Protein AF-0000000080763706 (afdb_homodimer)

Structure (mmCIF, N/CA/C/O backbone):
data_AF-0000000080763706-model_v1
#
loop_
_entity.id
_entity.type
_entity.pdbx_description
1 polymer 'Trimethylamine monooxygenase'
#
loop_
_atom_site.group_PDB
_atom_site.id
_atom_site.type_symbol
_atom_site.label_atom_id
_atom_site.label_alt_id
_atom_site.label_comp_id
_atom_site.label_asym_id
_atom_site.label_entity_id
_atom_site.label_seq_id
_atom_site.pdbx_PDB_ins_code
_atom_site.Cartn_x
_atom_site.Cartn_y
_atom_site.Cartn_z
_atom_site.occupancy
_atom_site.B_iso_or_equiv
_atom_site.auth_seq_id
_atom_site.auth_comp_id
_atom_site.auth_asym_id
_atom_site.auth_atom_id
_atom_site.pdbx_PDB_model_num
ATOM 1 N N . MET A 1 1 ? -10.102 -48.844 -36.406 1 35.88 1 MET A N 1
ATOM 2 C CA . MET A 1 1 ? -9.742 -49.844 -35.406 1 35.88 1 MET A CA 1
ATOM 3 C C . MET A 1 1 ? -9.453 -49.188 -34.062 1 35.88 1 MET A C 1
ATOM 5 O O . MET A 1 1 ? -8.461 -48.469 -33.906 1 35.88 1 MET A O 1
ATOM 9 N N . THR A 1 2 ? -10.422 -48.531 -33.375 1 50.06 2 THR A N 1
ATOM 10 C CA . THR A 1 2 ? -10.555 -47.656 -32.25 1 50.06 2 THR A CA 1
ATOM 11 C C . THR A 1 2 ? -9.875 -48.219 -31.016 1 50.06 2 THR A C 1
ATOM 13 O O . THR A 1 2 ? -10.445 -49.062 -30.328 1 50.06 2 THR A O 1
ATOM 16 N N . GLY A 1 3 ? -8.578 -48.562 -31.141 1 64.12 3 GLY A N 1
ATOM 17 C CA . GLY A 1 3 ? -7.855 -49.281 -30.109 1 64.12 3 GLY A CA 1
ATOM 18 C C . GLY A 1 3 ? -7.938 -48.625 -28.75 1 64.12 3 GLY A C 1
ATOM 19 O O . GLY A 1 3 ? -8.398 -47.5 -28.609 1 64.12 3 GLY A O 1
ATOM 20 N N . LYS A 1 4 ? -7.695 -49.5 -27.703 1 88.75 4 LYS A N 1
ATOM 21 C CA . LYS A 1 4 ? -7.715 -49.062 -26.312 1 88.75 4 LYS A CA 1
ATOM 22 C C . LYS A 1 4 ? -6.691 -47.938 -26.062 1 88.75 4 LYS A C 1
ATOM 24 O O . LYS A 1 4 ? -5.547 -48.062 -26.5 1 88.75 4 LYS A O 1
ATOM 29 N N . LEU A 1 5 ? -7.117 -46.781 -25.578 1 95.06 5 LEU A N 1
ATOM 30 C CA . LEU A 1 5 ? -6.242 -45.656 -25.281 1 95.06 5 LEU A CA 1
ATOM 31 C C . LEU A 1 5 ? -5.371 -45.969 -24.062 1 95.06 5 LEU A C 1
ATOM 33 O O . LEU A 1 5 ? -5.734 -46.812 -23.219 1 95.06 5 LEU A O 1
ATOM 37 N N . PRO A 1 6 ? -4.191 -45.406 -24.047 1 96.62 6 PRO A N 1
ATOM 38 C CA . PRO A 1 6 ? -3.283 -45.656 -22.938 1 96.62 6 PRO A CA 1
ATOM 39 C C . PRO A 1 6 ? -3.814 -45.094 -21.609 1 96.62 6 PRO A C 1
ATOM 41 O O . PRO A 1 6 ? -4.496 -44.062 -21.594 1 96.62 6 PRO A O 1
ATOM 44 N N . LYS A 1 7 ? -3.477 -45.75 -20.531 1 97.81 7 LYS A N 1
ATOM 45 C CA . LYS A 1 7 ? -3.867 -45.281 -19.203 1 97.81 7 LYS A CA 1
ATOM 46 C C . LYS A 1 7 ? -2.793 -44.406 -18.594 1 97.81 7 LYS A C 1
ATOM 48 O O . LYS A 1 7 ? -1.615 -44.75 -18.578 1 97.81 7 LYS A O 1
ATOM 53 N N . ALA A 1 8 ? -3.232 -43.312 -18.078 1 98.56 8 ALA A N 1
ATOM 54 C CA . ALA A 1 8 ? -2.283 -42.312 -17.594 1 98.56 8 ALA A CA 1
ATOM 55 C C . ALA A 1 8 ? -2.312 -42.25 -16.062 1 98.56 8 ALA A C 1
ATOM 57 O O . ALA A 1 8 ? -3.357 -42.438 -15.445 1 98.56 8 ALA A O 1
ATOM 58 N N . CYS A 1 9 ? -1.136 -41.969 -15.477 1 98.81 9 CYS A N 1
ATOM 59 C CA . CYS A 1 9 ? -0.999 -41.531 -14.094 1 98.81 9 CYS A CA 1
ATOM 60 C C . CYS A 1 9 ? -0.717 -40.031 -14.023 1 98.81 9 CYS A C 1
ATOM 62 O O . CYS A 1 9 ? 0.181 -39.531 -14.703 1 98.81 9 CYS A O 1
ATOM 64 N N . VAL A 1 10 ? -1.496 -39.312 -13.266 1 98.94 10 VAL A N 1
ATOM 65 C CA . VAL A 1 10 ? -1.291 -37.875 -13.062 1 98.94 10 VAL A CA 1
ATOM 66 C C . VAL A 1 10 ? -0.882 -37.625 -11.617 1 98.94 10 VAL A C 1
ATOM 68 O O . VAL A 1 10 ? -1.634 -37.938 -10.688 1 98.94 10 VAL A O 1
ATOM 71 N N . ILE A 1 11 ? 0.3 -37.031 -11.445 1 98.88 11 ILE A N 1
ATOM 72 C CA . ILE A 1 11 ? 0.831 -36.781 -10.109 1 98.88 11 ILE A CA 1
ATOM 73 C C . ILE A 1 11 ? 0.513 -35.344 -9.695 1 98.88 11 ILE A C 1
ATOM 75 O O . ILE A 1 11 ? 1.189 -34.406 -10.117 1 98.88 11 ILE A O 1
ATOM 79 N N . GLY A 1 12 ? -0.502 -35.219 -8.789 1 98.62 12 GLY A N 1
ATOM 80 C CA . GLY A 1 12 ? -0.864 -33.875 -8.297 1 98.62 12 GLY A CA 1
ATOM 81 C C . GLY A 1 12 ? -2.158 -33.375 -8.891 1 98.62 12 GLY A C 1
ATOM 82 O O . GLY A 1 12 ? -2.42 -33.531 -10.078 1 98.62 12 GLY A O 1
ATOM 83 N N . ALA A 1 13 ? -2.932 -32.688 -8.031 1 98.62 13 ALA A N 1
ATOM 84 C CA . ALA A 1 13 ? -4.211 -32.125 -8.461 1 98.62 13 ALA A CA 1
ATOM 85 C C . ALA A 1 13 ? -4.266 -30.641 -8.195 1 98.62 13 ALA A C 1
ATOM 87 O O . ALA A 1 13 ? -5.32 -30.109 -7.848 1 98.62 13 ALA A O 1
ATOM 88 N N . GLY A 1 14 ? -3.088 -29.938 -8.289 1 97.94 14 GLY A N 1
ATOM 89 C CA . GLY A 1 14 ? -3.125 -28.5 -8.438 1 97.94 14 GLY A CA 1
ATOM 90 C C . GLY A 1 14 ? -3.719 -28.047 -9.758 1 97.94 14 GLY A C 1
ATOM 91 O O . GLY A 1 14 ? -4.324 -28.844 -10.477 1 97.94 14 GLY A O 1
ATOM 92 N N . CYS A 1 15 ? -3.533 -26.781 -10.094 1 97.25 15 CYS A N 1
ATOM 93 C CA . CYS A 1 15 ? -4.16 -26.281 -11.312 1 97.25 15 CYS A CA 1
ATOM 94 C C . CYS A 1 15 ? -3.607 -27 -12.539 1 97.25 15 CYS A C 1
ATOM 96 O O . CYS A 1 15 ? -4.336 -27.234 -13.508 1 97.25 15 CYS A O 1
ATOM 98 N N . SER A 1 16 ? -2.312 -27.391 -12.492 1 98.19 16 SER A N 1
ATOM 99 C CA . SER A 1 16 ? -1.736 -28.125 -13.609 1 98.19 16 SER A CA 1
ATOM 100 C C . SER A 1 16 ? -2.346 -29.516 -13.727 1 98.19 16 SER A C 1
ATOM 102 O O . SER A 1 16 ? -2.604 -30 -14.836 1 98.19 16 SER A O 1
ATOM 104 N N . GLY A 1 17 ? -2.643 -30.141 -12.633 1 98.62 17 GLY A N 1
ATOM 105 C CA . GLY A 1 17 ? -3.18 -31.484 -12.617 1 98.62 17 GLY A CA 1
ATOM 106 C C . GLY A 1 17 ? -4.633 -31.562 -13.047 1 98.62 17 GLY A C 1
ATOM 107 O O . GLY A 1 17 ? -4.98 -32.312 -13.969 1 98.62 17 GLY A O 1
ATOM 108 N N . PHE A 1 18 ? -5.473 -30.719 -12.391 1 98.62 18 PHE A N 1
ATOM 109 C CA . PHE A 1 18 ? -6.895 -30.906 -12.656 1 98.62 18 PHE A CA 1
ATOM 110 C C . PHE A 1 18 ? -7.254 -30.406 -14.055 1 98.62 18 PHE A C 1
ATOM 112 O O . PHE A 1 18 ? -8.211 -30.891 -14.664 1 98.62 18 PHE A O 1
ATOM 119 N N . THR A 1 19 ? -6.496 -29.469 -14.656 1 98.5 19 THR A N 1
ATOM 120 C CA . THR A 1 19 ? -6.758 -29.094 -16.047 1 98.5 19 THR A CA 1
ATOM 121 C C . THR A 1 19 ? -6.301 -30.188 -17 1 98.5 19 THR A C 1
ATOM 123 O O . THR A 1 19 ? -6.898 -30.375 -18.062 1 98.5 19 THR A O 1
ATOM 126 N N . THR A 1 20 ? -5.227 -30.891 -16.625 1 98.75 20 THR A N 1
ATOM 127 C CA . THR A 1 20 ? -4.762 -32.031 -17.422 1 98.75 20 THR A CA 1
ATOM 128 C C . THR A 1 20 ? -5.809 -33.125 -17.422 1 98.75 20 THR A C 1
ATOM 130 O O . THR A 1 20 ? -6.188 -33.625 -18.5 1 98.75 20 THR A O 1
ATOM 133 N N . ILE A 1 21 ? -6.344 -33.531 -16.25 1 98.75 21 ILE A N 1
ATOM 134 C CA . ILE A 1 21 ? -7.285 -34.656 -16.219 1 98.75 21 ILE A CA 1
ATOM 135 C C . ILE A 1 21 ? -8.602 -34.25 -16.875 1 98.75 21 ILE A C 1
ATOM 137 O O . ILE A 1 21 ? -9.289 -35.062 -17.469 1 98.75 21 ILE A O 1
ATOM 141 N N . LYS A 1 22 ? -8.953 -32.938 -16.766 1 98.81 22 LYS A N 1
ATOM 142 C CA . LYS A 1 22 ? -10.133 -32.469 -17.516 1 98.81 22 LYS A CA 1
ATOM 143 C C . LYS A 1 22 ? -9.984 -32.75 -19 1 98.81 22 LYS A C 1
ATOM 145 O O . LYS A 1 22 ? -10.914 -33.25 -19.641 1 98.81 22 LYS A O 1
ATOM 150 N N . ARG A 1 23 ? -8.859 -32.438 -19.562 1 98.69 23 ARG A N 1
ATOM 151 C CA . ARG A 1 23 ? -8.625 -32.656 -20.984 1 98.69 23 ARG A CA 1
ATOM 152 C C . ARG A 1 23 ? -8.602 -34.156 -21.312 1 98.69 23 ARG A C 1
ATOM 154 O O . ARG A 1 23 ? -9.125 -34.594 -22.344 1 98.69 23 ARG A O 1
ATOM 161 N N . LEU A 1 24 ? -7.926 -34.969 -20.484 1 98.69 24 LEU A N 1
ATOM 162 C CA . LEU A 1 24 ? -7.914 -36.406 -20.688 1 98.69 24 LEU A CA 1
ATOM 163 C C . LEU A 1 24 ? -9.336 -36.969 -20.703 1 98.69 24 LEU A C 1
ATOM 165 O O . LEU A 1 24 ? -9.672 -37.781 -21.547 1 98.69 24 LEU A O 1
ATOM 169 N N . LYS A 1 25 ? -10.094 -36.5 -19.766 1 98.5 25 LYS A N 1
ATOM 170 C CA . LYS A 1 25 ? -11.492 -36.906 -19.703 1 98.5 25 LYS A CA 1
ATOM 171 C C . LYS A 1 25 ? -12.219 -36.531 -21 1 98.5 25 LYS A C 1
ATOM 173 O O . LYS A 1 25 ? -12.977 -37.344 -21.547 1 98.5 25 LYS A O 1
ATOM 178 N N . ASP A 1 26 ? -12.016 -35.344 -21.453 1 98 26 ASP A N 1
ATOM 179 C CA . ASP A 1 26 ? -12.664 -34.875 -22.688 1 98 26 ASP A CA 1
ATOM 180 C C . ASP A 1 26 ? -12.328 -35.812 -23.859 1 98 26 ASP A C 1
ATOM 182 O O . ASP A 1 26 ? -13.148 -35.969 -24.766 1 98 26 ASP A O 1
ATOM 186 N N . TYR A 1 27 ? -11.133 -36.406 -23.859 1 97.69 27 TYR A N 1
ATOM 187 C CA . TYR A 1 27 ? -10.664 -37.219 -24.969 1 97.69 27 TYR A CA 1
ATOM 188 C C . TYR A 1 27 ? -10.961 -38.688 -24.703 1 97.69 27 TYR A C 1
ATOM 190 O O . TYR A 1 27 ? -10.625 -39.562 -25.516 1 97.69 27 TYR A O 1
ATOM 198 N N . GLY A 1 28 ? -11.531 -39 -23.516 1 97.25 28 GLY A N 1
ATOM 199 C CA . GLY A 1 28 ? -11.852 -40.375 -23.156 1 97.25 28 GLY A CA 1
ATOM 200 C C . GLY A 1 28 ? -10.625 -41.188 -22.797 1 97.25 28 GLY A C 1
ATOM 201 O O . GLY A 1 28 ? -10.648 -42.406 -22.891 1 97.25 28 GLY A O 1
ATOM 202 N N . ILE A 1 29 ? -9.523 -40.594 -22.453 1 97.81 29 ILE A N 1
ATOM 203 C CA . ILE A 1 29 ? -8.297 -41.281 -22.062 1 97.81 29 ILE A CA 1
ATOM 204 C C . ILE A 1 29 ? -8.367 -41.656 -20.594 1 97.81 29 ILE A C 1
ATOM 206 O O . ILE A 1 29 ? -8.539 -40.812 -19.719 1 97.81 29 ILE A O 1
ATOM 210 N N . PRO A 1 30 ? -8.266 -42.969 -20.312 1 97.62 30 PRO A N 1
ATOM 211 C CA . PRO A 1 30 ? -8.328 -43.375 -18.906 1 97.62 30 PRO A CA 1
ATOM 212 C C . PRO A 1 30 ? -7.156 -42.844 -18.094 1 97.62 30 PRO A C 1
ATOM 214 O O . PRO A 1 30 ? -6.031 -42.75 -18.594 1 97.62 30 PRO A O 1
ATOM 217 N N . TYR A 1 31 ? -7.434 -42.531 -16.766 1 98.38 31 TYR A N 1
ATOM 218 C CA . TYR A 1 31 ? -6.379 -42 -15.906 1 98.38 31 TYR A CA 1
ATOM 219 C C . TYR A 1 31 ? -6.676 -42.25 -14.438 1 98.38 31 TYR A C 1
ATOM 221 O O . TYR A 1 31 ? -7.82 -42.531 -14.07 1 98.38 31 TYR A O 1
ATOM 229 N N . ASP A 1 32 ? -5.621 -42.281 -13.672 1 98.62 32 ASP A N 1
ATOM 230 C CA . ASP A 1 32 ? -5.66 -42.062 -12.227 1 98.62 32 ASP A CA 1
ATOM 231 C C . ASP A 1 32 ? -4.926 -40.812 -11.812 1 98.62 32 ASP A C 1
ATOM 233 O O . ASP A 1 32 ? -3.852 -40.5 -12.336 1 98.62 32 ASP A O 1
ATOM 237 N N . CYS A 1 33 ? -5.539 -40.062 -10.992 1 98.88 33 CYS A N 1
ATOM 238 C CA . CYS A 1 33 ? -4.926 -38.844 -10.461 1 98.88 33 CYS A CA 1
ATOM 239 C C . CYS A 1 33 ? -4.73 -38.969 -8.953 1 98.88 33 CYS A C 1
ATOM 241 O O . CYS A 1 33 ? -5.68 -39.25 -8.219 1 98.88 33 CYS A O 1
ATOM 243 N N . PHE A 1 34 ? -3.543 -38.75 -8.523 1 98.88 34 PHE A N 1
ATOM 244 C CA . PHE A 1 34 ? -3.246 -38.844 -7.098 1 98.88 34 PHE A CA 1
ATOM 245 C C . PHE A 1 34 ? -2.854 -37.5 -6.527 1 98.88 34 PHE A C 1
ATOM 247 O O . PHE A 1 34 ? -2.025 -36.781 -7.109 1 98.88 34 PHE A O 1
ATOM 254 N N . GLU A 1 35 ? -3.445 -37.062 -5.453 1 98.81 35 GLU A N 1
ATOM 255 C CA . GLU A 1 35 ? -3.172 -35.844 -4.734 1 98.81 35 GLU A CA 1
ATOM 256 C C . GLU A 1 35 ? -2.758 -36.125 -3.293 1 98.81 35 GLU A C 1
ATOM 258 O O . GLU A 1 35 ? -3.484 -36.781 -2.551 1 98.81 35 GLU A O 1
ATOM 263 N N . MET A 1 36 ? -1.595 -35.594 -3.018 1 98.06 36 MET A N 1
ATOM 264 C CA . MET A 1 36 ? -1.028 -35.781 -1.688 1 98.06 36 MET A CA 1
ATOM 265 C C . MET A 1 36 ? -1.916 -35.188 -0.615 1 98.06 36 MET A C 1
ATOM 267 O O . MET A 1 36 ? -2.031 -35.719 0.488 1 98.06 36 MET A O 1
ATOM 271 N N . SER A 1 37 ? -2.537 -34.062 -0.863 1 98.44 37 SER A N 1
ATOM 272 C CA . SER A 1 37 ? -3.348 -33.344 0.114 1 98.44 37 SER A CA 1
ATOM 273 C C . SER A 1 37 ? -4.789 -33.844 0.107 1 98.44 37 SER A C 1
ATOM 275 O O . SER A 1 37 ? -5.129 -34.781 -0.624 1 98.44 37 SER A O 1
ATOM 277 N N . ASP A 1 38 ? -5.656 -33.281 0.97 1 98.69 38 ASP A N 1
ATOM 278 C CA . ASP A 1 38 ? -7.047 -33.688 1.136 1 98.69 38 ASP A CA 1
ATOM 279 C C . ASP A 1 38 ? -7.965 -32.875 0.217 1 98.69 38 ASP A C 1
ATOM 281 O O . ASP A 1 38 ? -9.18 -33.094 0.199 1 98.69 38 ASP A O 1
ATOM 285 N N . GLU A 1 39 ? -7.43 -32 -0.511 1 98.5 39 GLU A N 1
ATOM 286 C CA . GLU A 1 39 ? -8.18 -31.141 -1.413 1 98.5 39 GLU A CA 1
ATOM 287 C C . GLU A 1 39 ? -7.312 -30.688 -2.586 1 98.5 39 GLU A C 1
ATOM 289 O O . GLU A 1 39 ? -6.086 -30.797 -2.537 1 98.5 39 GLU A O 1
ATOM 294 N N . VAL A 1 40 ? -7.926 -30.219 -3.674 1 98.44 40 VAL A N 1
ATOM 295 C CA . VAL A 1 40 ? -7.199 -29.641 -4.801 1 98.44 40 VAL A CA 1
ATOM 296 C C . VAL A 1 40 ? -6.59 -28.297 -4.395 1 98.44 40 VAL A C 1
ATOM 298 O O . VAL A 1 40 ? -6.777 -27.844 -3.264 1 98.44 40 VAL A O 1
ATOM 301 N N . GLY A 1 41 ? -5.859 -27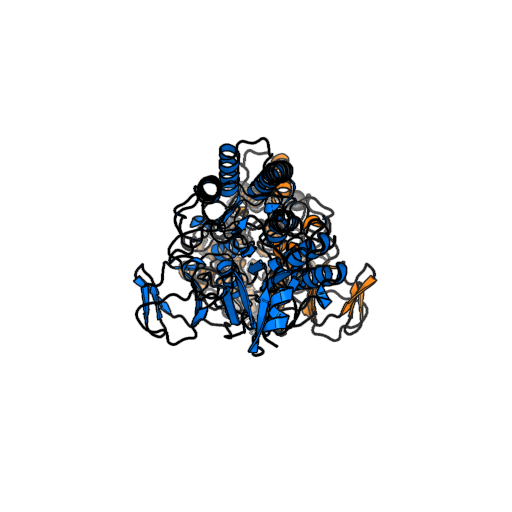.672 -5.301 1 95.25 41 GLY A N 1
ATOM 302 C CA . GLY A 1 41 ? -5.5 -26.281 -5.113 1 95.25 41 GLY A CA 1
ATOM 303 C C . GLY A 1 41 ? -4 -26.047 -5.035 1 95.25 41 GLY A C 1
ATOM 304 O O . GLY A 1 41 ? -3.512 -24.969 -5.371 1 95.25 41 GLY A O 1
ATOM 305 N N . GLY A 1 42 ? -3.244 -27.125 -4.496 1 96.19 42 GLY A N 1
ATOM 306 C CA . GLY A 1 42 ? -1.794 -27.031 -4.477 1 96.19 42 GLY A CA 1
ATOM 307 C C . GLY A 1 42 ? -1.291 -25.844 -3.68 1 96.19 42 GLY A C 1
ATOM 308 O O . GLY A 1 42 ? -1.658 -25.672 -2.516 1 96.19 42 GLY A O 1
ATOM 309 N N . ASN A 1 43 ? -0.594 -24.922 -4.301 1 95.88 43 ASN A N 1
ATOM 310 C CA . ASN A 1 43 ? 0.071 -23.797 -3.676 1 95.88 43 ASN A CA 1
ATOM 311 C C . ASN A 1 43 ? -0.933 -22.734 -3.225 1 95.88 43 ASN A C 1
ATOM 313 O O . ASN A 1 43 ? -0.597 -21.844 -2.438 1 95.88 43 ASN A O 1
ATOM 317 N N . TRP A 1 44 ? -2.158 -22.781 -3.652 1 97.44 44 TRP A N 1
ATOM 318 C CA . TRP A 1 44 ? -3.148 -21.75 -3.359 1 97.44 44 TRP A CA 1
ATOM 319 C C . TRP A 1 44 ? -4.02 -22.156 -2.172 1 97.44 44 TRP A C 1
ATOM 321 O O . TRP A 1 44 ? -4.941 -21.438 -1.798 1 97.44 44 TRP A O 1
ATOM 331 N N . TYR A 1 45 ? -3.705 -23.344 -1.635 1 98.19 45 TYR A N 1
ATOM 332 C CA . TYR A 1 45 ? -4.363 -23.859 -0.436 1 98.19 45 TYR A CA 1
ATOM 333 C C . TYR A 1 45 ? -3.635 -23.391 0.821 1 98.19 45 TYR A C 1
ATOM 335 O O . TYR A 1 45 ? -2.637 -24 1.224 1 98.19 45 TYR A O 1
ATOM 343 N N . TYR A 1 46 ? -4.105 -22.25 1.431 1 97.75 46 TYR A N 1
ATOM 344 C CA . TYR A 1 46 ? -3.541 -21.703 2.658 1 97.75 46 TYR A CA 1
ATOM 345 C C . TYR A 1 46 ? -3.609 -22.719 3.791 1 97.75 46 TYR A C 1
ATOM 347 O O . TYR A 1 46 ? -4.664 -23.312 4.047 1 97.75 46 TYR A O 1
ATOM 355 N N . LYS A 1 47 ? -2.447 -23 4.398 1 97.19 47 LYS A N 1
ATOM 356 C CA . LYS A 1 47 ? -2.283 -23.969 5.473 1 97.19 47 LYS A CA 1
ATOM 357 C C . LYS A 1 47 ? -2.68 -25.375 5.008 1 97.19 47 LYS A C 1
ATOM 359 O O . LYS A 1 47 ? -3.377 -26.094 5.719 1 97.19 47 LYS A O 1
ATOM 364 N N . ASN A 1 48 ? -2.305 -25.641 3.811 1 98 48 ASN A N 1
ATOM 365 C CA . ASN A 1 48 ? -2.457 -26.984 3.254 1 98 48 ASN A CA 1
ATOM 366 C C . ASN A 1 48 ? -1.86 -28.047 4.176 1 98 48 ASN A C 1
ATOM 368 O O . ASN A 1 48 ? -0.693 -27.953 4.559 1 98 48 ASN A O 1
ATOM 372 N N . PRO A 1 49 ? -2.652 -29.031 4.527 1 97.56 49 PRO A N 1
ATOM 373 C CA . PRO A 1 49 ? -2.18 -30.031 5.492 1 97.56 49 PRO A CA 1
ATOM 374 C C . PRO A 1 49 ? -0.979 -30.828 4.98 1 97.56 49 PRO A C 1
ATOM 376 O O . PRO A 1 49 ? -0.264 -31.438 5.773 1 97.56 49 PRO A O 1
ATOM 379 N N . ASN A 1 50 ? -0.704 -30.891 3.707 1 96.5 50 ASN A N 1
ATOM 380 C CA . ASN A 1 50 ? 0.46 -31.609 3.195 1 96.5 50 ASN A CA 1
ATOM 381 C C . ASN A 1 50 ? 1.755 -30.859 3.49 1 96.5 50 ASN A C 1
ATOM 383 O O . ASN A 1 50 ? 2.848 -31.391 3.291 1 96.5 50 ASN A O 1
ATOM 387 N N . GLY A 1 51 ? 1.634 -29.547 3.889 1 96.44 51 GLY A N 1
ATOM 388 C CA . GLY A 1 51 ? 2.77 -28.781 4.367 1 96.44 51 GLY A CA 1
ATOM 389 C C . GLY A 1 51 ? 3.609 -28.188 3.248 1 96.44 51 GLY A C 1
ATOM 390 O O . GLY A 1 51 ? 4.664 -27.594 3.496 1 96.44 51 GLY A O 1
ATOM 391 N N . LEU A 1 52 ? 3.125 -28.234 1.997 1 96.75 52 LEU A N 1
ATOM 392 C CA . LEU A 1 52 ? 4 -27.875 0.886 1 96.75 52 LEU A CA 1
ATOM 393 C C . LEU A 1 52 ? 3.531 -26.594 0.219 1 96.75 52 LEU A C 1
ATOM 395 O O . LEU A 1 52 ? 4.188 -26.094 -0.692 1 96.75 52 LEU A O 1
ATOM 399 N N . SER A 1 53 ? 2.389 -26.031 0.679 1 97.25 53 SER A N 1
ATOM 400 C CA . SER A 1 53 ? 1.908 -24.781 0.131 1 97.25 53 SER A CA 1
ATOM 401 C C . SER A 1 53 ? 2.668 -23.594 0.72 1 97.25 53 SER A C 1
ATOM 403 O O . SER A 1 53 ? 2.938 -23.562 1.922 1 97.25 53 SER A O 1
ATOM 405 N N . ALA A 1 54 ? 3.031 -22.672 -0.131 1 95.56 54 ALA A N 1
ATOM 406 C CA . ALA A 1 54 ? 3.744 -21.469 0.293 1 95.56 54 ALA A CA 1
ATOM 407 C C . ALA A 1 54 ? 2.787 -20.281 0.445 1 95.56 54 ALA A C 1
ATOM 409 O O . ALA A 1 54 ? 3.221 -19.141 0.585 1 95.56 54 ALA A O 1
ATOM 410 N N . CYS A 1 55 ? 1.527 -20.516 0.48 1 97.06 55 CYS A N 1
ATOM 411 C CA . CYS A 1 55 ? 0.49 -19.5 0.543 1 97.06 55 CYS A CA 1
ATOM 412 C C . CYS A 1 55 ? 0.467 -18.828 1.911 1 97.06 55 CYS A C 1
ATOM 414 O O . CYS A 1 55 ? 0.463 -19.5 2.939 1 97.06 55 CYS A O 1
ATOM 416 N N . TYR A 1 56 ? 0.626 -17.531 1.955 1 97.69 56 TYR A N 1
ATOM 417 C CA . TYR A 1 56 ? 0.44 -16.797 3.199 1 97.69 56 TYR A CA 1
ATOM 418 C C . TYR A 1 56 ? -0.899 -16.062 3.207 1 97.69 56 TYR A C 1
ATOM 420 O O . TYR A 1 56 ? -1.532 -15.906 2.16 1 97.69 56 TYR A O 1
ATOM 428 N N . GLU A 1 57 ? -1.357 -15.609 4.262 1 97.69 57 GLU A N 1
ATOM 429 C CA . GLU A 1 57 ? -2.738 -15.203 4.504 1 97.69 57 GLU A CA 1
ATOM 430 C C . GLU A 1 57 ? -3.131 -14.023 3.621 1 97.69 57 GLU A C 1
ATOM 432 O O . GLU A 1 57 ? -4.266 -13.945 3.143 1 97.69 57 GLU A O 1
ATOM 437 N N . SER A 1 58 ? -2.238 -13.148 3.385 1 96.75 58 SER A N 1
ATOM 438 C CA . SER A 1 58 ? -2.551 -11.914 2.674 1 96.75 58 SER A CA 1
ATOM 439 C C . SER A 1 58 ? -2.314 -12.062 1.175 1 96.75 58 SER A C 1
ATOM 441 O O . SER A 1 58 ? -2.467 -11.102 0.418 1 96.75 58 SER A O 1
ATOM 443 N N . LEU A 1 59 ? -2.018 -13.211 0.705 1 97.31 59 LEU A N 1
ATOM 444 C CA . LEU A 1 59 ? -1.57 -13.406 -0.669 1 97.31 59 LEU A CA 1
ATOM 445 C C . LEU A 1 59 ? -2.697 -13.117 -1.656 1 97.31 59 LEU A C 1
ATOM 447 O O . LEU A 1 59 ? -3.799 -13.656 -1.521 1 97.31 59 LEU A O 1
ATOM 451 N N . HIS A 1 60 ? -2.445 -12.203 -2.525 1 96.06 60 HIS A N 1
ATOM 452 C CA . HIS A 1 60 ? -3.213 -11.992 -3.748 1 96.06 60 HIS A CA 1
ATOM 453 C C . HIS A 1 60 ? -2.404 -12.383 -4.98 1 96.06 60 HIS A C 1
ATOM 455 O O . HIS A 1 60 ? -1.201 -12.117 -5.047 1 96.06 60 HIS A O 1
ATOM 461 N N . ILE A 1 61 ? -3.018 -13.023 -5.871 1 94.81 61 ILE A N 1
ATOM 462 C CA . ILE A 1 61 ? -2.336 -13.32 -7.125 1 94.81 61 ILE A CA 1
ATOM 463 C C . ILE A 1 61 ? -1.996 -12.016 -7.852 1 94.81 61 ILE A C 1
ATOM 465 O O . ILE A 1 61 ? -2.752 -11.047 -7.781 1 94.81 61 ILE A O 1
ATOM 469 N N . ASP A 1 62 ? -0.857 -11.992 -8.516 1 92.56 62 ASP A N 1
ATOM 470 C CA . ASP A 1 62 ? -0.39 -10.797 -9.211 1 92.56 62 ASP A CA 1
ATOM 471 C C . ASP A 1 62 ? -0.984 -10.711 -10.617 1 92.56 62 ASP A C 1
ATOM 473 O O . ASP A 1 62 ? -0.919 -9.664 -11.258 1 92.56 62 ASP A O 1
ATOM 477 N N . THR A 1 63 ? -1.56 -11.805 -11.055 1 93.25 63 THR A N 1
ATOM 478 C CA . THR A 1 63 ? -2.256 -11.836 -12.336 1 93.25 63 THR A CA 1
ATOM 479 C C . THR A 1 63 ? -3.717 -11.43 -12.172 1 93.25 63 THR A C 1
ATOM 481 O O . THR A 1 63 ? -4.41 -11.945 -11.289 1 93.25 63 THR A O 1
ATOM 484 N N . SER A 1 64 ? -4.172 -10.492 -12.992 1 94.25 64 SER A N 1
ATOM 485 C CA . SER A 1 64 ? -5.547 -10.016 -12.875 1 94.25 64 SER A CA 1
ATOM 486 C C . SER A 1 64 ? -6.539 -11.117 -13.242 1 94.25 64 SER A C 1
ATOM 488 O O . SER A 1 64 ? -6.188 -12.078 -13.93 1 94.25 64 SER A O 1
ATOM 490 N N . LYS A 1 65 ? -7.781 -10.977 -12.82 1 93.12 65 LYS A N 1
ATOM 491 C CA . LYS A 1 65 ? -8.844 -11.938 -13.086 1 93.12 65 LYS A CA 1
ATOM 492 C C . LYS A 1 65 ? -9.047 -12.141 -14.586 1 93.12 65 LYS A C 1
ATOM 494 O O . LYS A 1 65 ? -9.562 -13.18 -15.008 1 93.12 65 LYS A O 1
ATOM 499 N N . TRP A 1 66 ? -8.602 -11.227 -15.414 1 87.88 66 TRP A N 1
ATOM 500 C CA . TRP A 1 66 ? -8.805 -11.258 -16.859 1 87.88 66 TRP A CA 1
ATOM 501 C C . TRP A 1 66 ? -7.844 -12.242 -17.531 1 87.88 66 TRP A C 1
ATOM 503 O O . TRP A 1 66 ? -8.141 -12.781 -18.594 1 87.88 66 TRP A O 1
ATOM 513 N N . ARG A 1 67 ? -6.727 -12.492 -16.828 1 91.25 67 ARG A N 1
ATOM 514 C CA . ARG A 1 67 ? -5.684 -13.289 -17.469 1 91.25 67 ARG A CA 1
ATOM 515 C C . ARG A 1 67 ? -5.59 -14.672 -16.828 1 91.25 67 ARG A C 1
ATOM 517 O O . ARG A 1 67 ? -5.098 -15.609 -17.453 1 91.25 67 ARG A O 1
ATOM 524 N N . LEU A 1 68 ? -6.121 -14.773 -15.641 1 93.12 68 LEU A N 1
ATOM 525 C CA . LEU A 1 68 ? -5.93 -16.031 -14.93 1 93.12 68 LEU A CA 1
ATOM 526 C C . LEU A 1 68 ? -7.062 -17 -15.234 1 93.12 68 LEU A C 1
ATOM 528 O O . LEU A 1 68 ? -6.969 -18.188 -14.914 1 93.12 68 LEU A O 1
ATOM 532 N N . ALA A 1 69 ? -8.117 -16.656 -15.891 1 94.62 69 ALA A N 1
ATOM 533 C CA . ALA A 1 69 ? -9.328 -17.453 -16.078 1 94.62 69 ALA A CA 1
ATOM 534 C C . ALA A 1 69 ? -9.062 -18.641 -17 1 94.62 69 ALA A C 1
ATOM 536 O O . ALA A 1 69 ? -8.312 -18.516 -17.984 1 94.62 69 ALA A O 1
ATOM 537 N N . PHE A 1 70 ? -9.664 -19.75 -16.688 1 96.88 70 PHE A N 1
ATOM 538 C CA . PHE A 1 70 ? -9.672 -20.891 -17.609 1 96.88 70 PHE A CA 1
ATOM 539 C C . PHE A 1 70 ? -10.57 -20.625 -18.797 1 96.88 70 PHE A C 1
ATOM 541 O O . PHE A 1 70 ? -11.594 -19.953 -18.672 1 96.88 70 PHE A O 1
ATOM 548 N N . GLU A 1 71 ? -10.219 -21.156 -19.953 1 94.94 71 GLU A N 1
ATOM 549 C CA . GLU A 1 71 ? -10.922 -20.875 -21.203 1 94.94 71 GLU A CA 1
ATOM 550 C C . GLU A 1 71 ? -12.391 -21.281 -21.109 1 94.94 71 GLU A C 1
ATOM 552 O O . GLU A 1 71 ? -13.273 -20.562 -21.578 1 94.94 71 GLU A O 1
ATOM 557 N N . ASP A 1 72 ? -12.719 -22.375 -20.484 1 94.31 72 ASP A N 1
ATOM 558 C CA . ASP A 1 72 ? -14.078 -22.922 -20.469 1 94.31 72 ASP A CA 1
ATOM 559 C C . ASP A 1 72 ? -14.75 -22.688 -19.109 1 94.31 72 ASP A C 1
ATOM 561 O O . ASP A 1 72 ? -15.789 -23.281 -18.828 1 94.31 72 ASP A O 1
ATOM 565 N N . PHE A 1 73 ? -14.203 -21.922 -18.297 1 97.25 73 PHE A N 1
ATOM 566 C CA . PHE A 1 73 ? -14.734 -21.656 -16.953 1 97.25 73 PHE A CA 1
ATOM 567 C C . PHE A 1 73 ? -14.367 -20.25 -16.5 1 97.25 73 PHE A C 1
ATOM 569 O O . PHE A 1 73 ? -13.477 -20.078 -15.664 1 97.25 73 PHE A O 1
ATOM 576 N N . PRO A 1 74 ? -15.086 -19.297 -16.938 1 96.12 74 PRO A N 1
ATOM 577 C CA . PRO A 1 74 ? -14.758 -17.891 -16.656 1 96.12 74 PRO A CA 1
ATOM 578 C C . PRO A 1 74 ? -14.844 -17.562 -15.164 1 96.12 74 PRO A C 1
ATOM 580 O O . PRO A 1 74 ? -15.555 -18.234 -14.414 1 96.12 74 PRO A O 1
ATOM 583 N N . VAL A 1 75 ? -14.055 -16.609 -14.727 1 95.56 75 VAL A N 1
ATOM 584 C CA . VAL A 1 75 ? -14.117 -16.141 -13.352 1 95.56 75 VAL A CA 1
ATOM 585 C C . VAL A 1 75 ? -15.414 -15.359 -13.133 1 95.56 75 VAL A C 1
ATOM 587 O O . VAL A 1 75 ? -15.984 -14.805 -14.086 1 95.56 75 VAL A O 1
ATOM 590 N N . PRO A 1 76 ? -15.883 -15.305 -11.891 1 94.06 76 PRO A N 1
ATOM 591 C CA . PRO A 1 76 ? -17.062 -14.484 -11.602 1 94.06 76 PRO A CA 1
ATOM 592 C C . PRO A 1 76 ? -16.859 -13.016 -11.938 1 94.06 76 PRO A C 1
ATOM 594 O O . PRO A 1 76 ? -15.773 -12.469 -11.711 1 94.06 76 PRO A O 1
ATOM 597 N N . LYS A 1 77 ? -17.891 -12.398 -12.383 1 90.5 77 LYS A N 1
ATOM 598 C CA . LYS A 1 77 ? -17.828 -11.016 -12.844 1 90.5 77 LYS A CA 1
ATOM 599 C C . LYS A 1 77 ? -17.547 -10.062 -11.688 1 90.5 77 LYS A C 1
ATOM 601 O O . LYS A 1 77 ? -16.875 -9.039 -11.875 1 90.5 77 LYS A O 1
ATOM 606 N N . ASP A 1 78 ? -17.922 -10.383 -10.547 1 91.69 78 ASP A N 1
ATOM 607 C CA . ASP A 1 78 ? -17.875 -9.453 -9.414 1 91.69 78 ASP A CA 1
ATOM 608 C C . ASP A 1 78 ? -16.562 -9.609 -8.648 1 91.69 78 ASP A C 1
ATOM 610 O O . ASP A 1 78 ? -16.359 -8.953 -7.625 1 91.69 78 ASP A O 1
ATOM 614 N N . TRP A 1 79 ? -15.68 -10.453 -9.172 1 95.31 79 TRP A N 1
ATOM 615 C CA . TRP A 1 79 ? -14.367 -10.586 -8.562 1 95.31 79 TRP A CA 1
ATOM 616 C C . TRP A 1 79 ? -13.594 -9.281 -8.641 1 95.31 79 TRP A C 1
ATOM 618 O O . TRP A 1 79 ? -13.727 -8.531 -9.617 1 95.31 79 TRP A O 1
ATOM 628 N N . PRO A 1 80 ? -12.812 -8.977 -7.582 1 95.94 80 PRO A N 1
ATOM 629 C CA . PRO A 1 80 ? -11.852 -7.883 -7.746 1 95.94 80 PRO A CA 1
ATOM 630 C C . PRO A 1 80 ? -10.805 -8.172 -8.812 1 95.94 80 PRO A C 1
ATOM 632 O O . PRO A 1 80 ? -10.727 -9.297 -9.312 1 95.94 80 PRO A O 1
ATOM 635 N N . ASP A 1 81 ? -10.07 -7.176 -9.219 1 95.06 81 ASP A N 1
ATOM 636 C CA . ASP A 1 81 ? -9.094 -7.305 -10.289 1 95.06 81 ASP A CA 1
ATOM 637 C C . ASP A 1 81 ? -8.016 -8.328 -9.93 1 95.06 81 ASP A C 1
ATOM 639 O O . ASP A 1 81 ? -7.605 -9.125 -10.773 1 95.06 81 ASP A O 1
ATOM 643 N N . PHE A 1 82 ? -7.594 -8.328 -8.68 1 95.94 82 PHE A N 1
ATOM 644 C CA . PHE A 1 82 ? -6.562 -9.242 -8.203 1 95.94 82 PHE A CA 1
ATOM 645 C C . PHE A 1 82 ? -7.074 -10.07 -7.023 1 95.94 82 PHE A C 1
ATOM 647 O O . PHE A 1 82 ? -6.906 -9.672 -5.867 1 95.94 82 PHE A O 1
ATOM 654 N N . PRO A 1 83 ? -7.602 -11.203 -7.297 1 96.31 83 PRO A N 1
ATOM 655 C CA . PRO A 1 83 ? -8.312 -11.969 -6.27 1 96.31 83 PRO A CA 1
ATOM 656 C C . PRO A 1 83 ? -7.379 -12.5 -5.18 1 96.31 83 PRO A C 1
ATOM 658 O O . PRO A 1 83 ? -6.203 -12.766 -5.445 1 96.31 83 PRO A O 1
ATOM 661 N N . HIS A 1 84 ? -7.902 -12.602 -3.982 1 97.19 84 HIS A N 1
ATOM 662 C CA . HIS A 1 84 ? -7.289 -13.234 -2.824 1 97.19 84 HIS A CA 1
ATOM 663 C C . HIS A 1 84 ? -7.098 -14.734 -3.055 1 97.19 84 HIS A C 1
ATOM 665 O O . HIS A 1 84 ? -7.812 -15.336 -3.854 1 97.19 84 HIS A O 1
ATOM 671 N N . HIS A 1 85 ? -6.109 -15.297 -2.387 1 97.62 85 HIS A N 1
ATOM 672 C CA . HIS A 1 85 ? -5.832 -16.719 -2.561 1 97.62 85 HIS A CA 1
ATOM 673 C C . HIS A 1 85 ? -7.062 -17.562 -2.246 1 97.62 85 HIS A C 1
ATOM 675 O O . HIS A 1 85 ? -7.285 -18.609 -2.873 1 97.62 85 HIS A O 1
ATOM 681 N N . ALA A 1 86 ? -7.859 -17.109 -1.278 1 97.25 86 ALA A N 1
ATOM 682 C CA . ALA A 1 86 ? -9.055 -17.875 -0.9 1 97.25 86 ALA A CA 1
ATOM 683 C C . ALA A 1 86 ? -10.062 -17.906 -2.045 1 97.25 86 ALA A C 1
ATOM 685 O O . ALA A 1 86 ? -10.75 -18.922 -2.24 1 97.25 86 ALA A O 1
ATOM 686 N N . GLN A 1 87 ? -10.211 -16.844 -2.77 1 96.88 87 GLN A N 1
ATOM 687 C CA . GLN A 1 87 ? -11.094 -16.812 -3.932 1 96.88 87 GLN A CA 1
ATOM 688 C C . GLN A 1 87 ? -10.586 -17.734 -5.035 1 96.88 87 GLN A C 1
ATOM 690 O O . GLN A 1 87 ? -11.367 -18.453 -5.652 1 96.88 87 GLN A O 1
ATOM 695 N N . LEU A 1 88 ? -9.305 -17.703 -5.25 1 97.12 88 LEU A N 1
ATOM 696 C CA . LEU A 1 88 ? -8.703 -18.562 -6.266 1 97.12 88 LEU A CA 1
ATOM 697 C C . LEU A 1 88 ? -8.875 -20.031 -5.895 1 97.12 88 LEU A C 1
ATOM 699 O O . LEU A 1 88 ? -9.203 -20.859 -6.75 1 97.12 88 LEU A O 1
ATOM 703 N N . PHE A 1 89 ? -8.633 -20.312 -4.578 1 98.31 89 PHE A N 1
ATOM 704 C CA . PHE A 1 89 ? -8.812 -21.672 -4.078 1 98.31 89 PHE A CA 1
ATOM 705 C C . PHE A 1 89 ? -10.242 -22.141 -4.309 1 98.31 89 PHE A C 1
ATOM 707 O O . PHE A 1 89 ? -10.461 -23.25 -4.805 1 98.31 89 PHE A O 1
ATOM 714 N N . GLN A 1 90 ? -11.195 -21.328 -4.078 1 98.12 90 GLN A N 1
ATOM 715 C CA . GLN A 1 90 ? -12.594 -21.672 -4.309 1 98.12 90 GLN A CA 1
ATOM 716 C C . GLN A 1 90 ? -12.875 -21.844 -5.797 1 98.12 90 GLN A C 1
ATOM 718 O O . GLN A 1 90 ? -13.602 -22.766 -6.191 1 98.12 90 GLN A O 1
ATOM 723 N N . TYR A 1 91 ? -12.32 -20.984 -6.559 1 97.69 91 TYR A N 1
ATOM 724 C CA . TYR A 1 91 ? -12.453 -21.062 -8.008 1 97.69 91 TYR A CA 1
ATOM 725 C C . TYR A 1 91 ? -11.969 -22.422 -8.523 1 97.69 91 TYR A C 1
ATOM 727 O O . TYR A 1 91 ? -12.602 -23.016 -9.398 1 97.69 91 TYR A O 1
ATOM 735 N N . PHE A 1 92 ? -10.875 -22.938 -7.984 1 98.38 92 PHE A N 1
ATOM 736 C CA . PHE A 1 92 ? -10.336 -24.25 -8.352 1 98.38 92 PHE A CA 1
ATOM 737 C C . PHE A 1 92 ? -11.297 -25.359 -7.953 1 98.38 92 PHE A C 1
ATOM 739 O O . PHE A 1 92 ? -11.562 -26.266 -8.734 1 98.38 92 PHE A O 1
ATOM 746 N N . LYS A 1 93 ? -11.828 -25.25 -6.777 1 98.69 93 LYS A N 1
ATOM 747 C CA . LYS A 1 93 ? -12.805 -26.25 -6.324 1 98.69 93 LYS A CA 1
ATOM 748 C C . LYS A 1 93 ? -14.039 -26.25 -7.223 1 98.69 93 LYS A C 1
ATOM 750 O O . LYS A 1 93 ? -14.531 -27.312 -7.598 1 98.69 93 LYS A O 1
ATOM 755 N N . ASP A 1 94 ? -14.5 -25.031 -7.52 1 98.44 94 ASP A N 1
ATOM 756 C CA . ASP A 1 94 ? -15.672 -24.906 -8.383 1 98.44 94 ASP A CA 1
ATOM 757 C C . ASP A 1 94 ? -15.414 -25.531 -9.75 1 98.44 94 ASP A C 1
ATOM 759 O O . ASP A 1 94 ? -16.297 -26.188 -10.312 1 98.44 94 ASP A O 1
ATOM 763 N N . TYR A 1 95 ? -14.25 -25.281 -10.305 1 98.25 95 TYR A N 1
ATOM 764 C CA . TYR A 1 95 ? -13.867 -25.859 -11.586 1 98.25 95 TYR A CA 1
ATOM 765 C C . TYR A 1 95 ? -13.938 -27.391 -11.547 1 98.25 95 TYR A C 1
ATOM 767 O O . TYR A 1 95 ? -14.57 -28.016 -12.398 1 98.25 95 TYR A O 1
ATOM 775 N N . VAL A 1 96 ? -13.32 -28 -10.57 1 98.69 96 VAL A N 1
ATOM 776 C CA . VAL A 1 96 ? -13.227 -29.453 -10.422 1 98.69 96 VAL A CA 1
ATOM 777 C C . VAL A 1 96 ? -14.625 -30.031 -10.242 1 98.69 96 VAL A C 1
ATOM 779 O O . VAL A 1 96 ? -14.945 -31.078 -10.812 1 98.69 96 VAL A O 1
ATOM 782 N N . ASP A 1 97 ? -15.445 -29.375 -9.477 1 98.69 97 ASP A N 1
ATOM 783 C CA . ASP A 1 97 ? -16.812 -29.844 -9.25 1 98.69 97 ASP A CA 1
ATOM 784 C C . ASP A 1 97 ? -17.656 -29.688 -10.508 1 98.69 97 ASP A C 1
ATOM 786 O O . ASP A 1 97 ? -18.406 -30.594 -10.867 1 98.69 97 ASP A O 1
ATOM 790 N N . HIS A 1 98 ? -17.562 -28.578 -11.133 1 98.56 98 HIS A N 1
ATOM 791 C CA . HIS A 1 98 ? -18.344 -28.281 -12.32 1 98.56 98 HIS A CA 1
ATOM 792 C C . HIS A 1 98 ? -18.125 -29.328 -13.406 1 98.56 98 HIS A C 1
ATOM 794 O O . HIS A 1 98 ? -19.062 -29.766 -14.062 1 98.56 98 HIS A O 1
ATOM 800 N N . PHE A 1 99 ? -16.906 -29.781 -13.617 1 98.56 99 PHE A N 1
ATOM 801 C CA . PHE A 1 99 ? -16.578 -30.688 -14.711 1 98.56 99 PHE A CA 1
ATOM 802 C C . PHE A 1 99 ? -16.594 -32.125 -14.242 1 98.56 99 PHE A C 1
ATOM 804 O O . PHE A 1 99 ? -16.219 -33.031 -14.992 1 98.56 99 PHE A O 1
ATOM 811 N N . GLY A 1 100 ? -16.969 -32.344 -12.977 1 98.5 100 GLY A N 1
ATOM 812 C CA . GLY A 1 100 ? -17.125 -33.688 -12.445 1 98.5 100 GLY A CA 1
ATOM 813 C C . GLY A 1 100 ? -15.812 -34.438 -12.312 1 98.5 100 GLY A C 1
ATOM 814 O O . GLY A 1 100 ? -15.742 -35.656 -12.562 1 98.5 100 GLY A O 1
ATOM 815 N N . LEU A 1 101 ? -14.766 -33.781 -11.906 1 98.81 101 LEU A N 1
ATOM 816 C CA . LEU A 1 101 ? -13.43 -34.375 -11.836 1 98.81 101 LEU A CA 1
ATOM 817 C C . LEU A 1 101 ? -13.148 -34.938 -10.453 1 98.81 101 LEU A C 1
ATOM 819 O O . LEU A 1 101 ? -12.328 -35.844 -10.297 1 98.81 101 LEU A O 1
ATOM 823 N N . ARG A 1 102 ? -13.75 -34.438 -9.453 1 98.62 102 ARG A N 1
ATOM 824 C CA . ARG A 1 102 ? -13.422 -34.719 -8.062 1 98.62 102 ARG A CA 1
ATOM 825 C C . ARG A 1 102 ? -13.422 -36.219 -7.777 1 98.62 102 ARG A C 1
ATOM 827 O O . ARG A 1 102 ? -12.492 -36.719 -7.16 1 98.62 102 ARG A O 1
ATOM 834 N N . PRO A 1 103 ? -14.484 -37 -8.281 1 98.38 103 PRO A N 1
ATOM 835 C CA . PRO A 1 103 ? -14.508 -38.438 -7.984 1 98.38 103 PRO A CA 1
ATOM 836 C C . PRO A 1 103 ? -13.352 -39.188 -8.625 1 98.38 103 PRO A C 1
ATOM 838 O O . PRO A 1 103 ? -13.094 -40.344 -8.273 1 98.38 103 PRO A O 1
ATOM 841 N N . THR A 1 104 ? -12.672 -38.594 -9.523 1 98.5 104 THR A N 1
ATOM 842 C CA . THR A 1 104 ? -11.602 -39.25 -10.25 1 98.5 104 THR A CA 1
ATOM 843 C C . THR A 1 104 ? -10.242 -38.969 -9.625 1 98.5 104 THR A C 1
ATOM 845 O O . THR A 1 104 ? -9.211 -39.406 -10.109 1 98.5 104 THR A O 1
ATOM 848 N N . ILE A 1 105 ? -10.227 -38.156 -8.602 1 98.88 105 ILE A N 1
ATOM 849 C CA . ILE A 1 105 ? -9 -37.812 -7.891 1 98.88 105 ILE A CA 1
ATOM 850 C C . ILE A 1 105 ? -8.914 -38.594 -6.586 1 98.88 105 ILE A C 1
ATOM 852 O O . ILE A 1 105 ? -9.875 -38.625 -5.809 1 98.88 105 ILE A O 1
ATOM 856 N N . THR A 1 106 ? -7.816 -39.344 -6.438 1 98.81 106 THR A N 1
ATOM 857 C CA . THR A 1 106 ? -7.559 -40 -5.16 1 98.81 106 THR A CA 1
ATOM 858 C C . THR A 1 106 ? -6.758 -39.094 -4.234 1 98.81 106 THR A C 1
ATOM 860 O O . THR A 1 106 ? -5.555 -38.906 -4.426 1 98.81 106 THR A O 1
ATOM 863 N N . PHE A 1 107 ? -7.41 -38.562 -3.217 1 98.69 107 PHE A N 1
ATOM 864 C CA . PHE A 1 107 ? -6.816 -37.625 -2.271 1 98.69 107 PHE A CA 1
ATOM 865 C C . PHE A 1 107 ? -6.031 -38.375 -1.196 1 98.69 107 PHE A C 1
ATOM 867 O O . PHE A 1 107 ? -6.082 -39.594 -1.114 1 98.69 107 PHE A O 1
ATOM 874 N N . ASN A 1 108 ? -5.266 -37.562 -0.448 1 98.56 108 ASN A N 1
ATOM 875 C CA . ASN A 1 108 ? -4.449 -38.094 0.642 1 98.56 108 ASN A CA 1
ATOM 876 C C . ASN A 1 108 ? -3.561 -39.25 0.173 1 98.56 108 ASN A C 1
ATOM 878 O O . ASN A 1 108 ? -3.381 -40.219 0.891 1 98.56 108 ASN A O 1
ATOM 882 N N . THR A 1 109 ? -3.074 -39.188 -1.027 1 98.62 109 THR A N 1
ATOM 883 C CA . THR A 1 109 ? -2.25 -40.219 -1.623 1 98.62 109 THR A CA 1
ATOM 884 C C . THR A 1 109 ? -1.03 -39.625 -2.316 1 98.62 109 THR A C 1
ATOM 886 O O . THR A 1 109 ? -1.16 -38.969 -3.35 1 98.62 109 THR A O 1
ATOM 889 N N . LYS A 1 110 ? 0.075 -39.875 -1.752 1 98.56 110 LYS A N 1
ATOM 890 C CA . LYS A 1 110 ? 1.353 -39.406 -2.281 1 98.56 110 LYS A CA 1
ATOM 891 C C . LYS A 1 110 ? 1.971 -40.438 -3.223 1 98.56 110 LYS A C 1
ATOM 893 O O . LYS A 1 110 ? 1.91 -41.656 -2.959 1 98.56 110 LYS A O 1
ATOM 898 N N . VAL A 1 111 ? 2.496 -40 -4.352 1 98.75 111 VAL A N 1
ATOM 899 C CA . VAL A 1 111 ? 3.338 -40.844 -5.184 1 98.75 111 VAL A CA 1
ATOM 900 C C . VAL A 1 111 ? 4.766 -40.844 -4.645 1 98.75 111 VAL A C 1
ATOM 902 O O . VAL A 1 111 ? 5.457 -39.812 -4.688 1 98.75 111 VAL A O 1
ATOM 905 N N . GLU A 1 112 ? 5.172 -41.969 -4.234 1 98.56 112 GLU A N 1
ATOM 906 C CA . GLU A 1 112 ? 6.477 -42.094 -3.596 1 98.56 112 GLU A CA 1
ATOM 907 C C . GLU A 1 112 ? 7.578 -42.312 -4.629 1 98.56 112 GLU A C 1
ATOM 909 O O . GLU A 1 112 ? 8.703 -41.844 -4.453 1 98.56 112 GLU A O 1
ATOM 914 N N . SER A 1 113 ? 7.172 -43.062 -5.598 1 98.5 113 SER A N 1
ATOM 915 C CA . SER A 1 113 ? 8.156 -43.406 -6.625 1 98.5 113 SER A CA 1
ATOM 916 C C . SER A 1 113 ? 7.48 -43.656 -7.973 1 98.5 113 SER A C 1
ATOM 918 O O . SER A 1 113 ? 6.359 -44.156 -8.031 1 98.5 113 SER A O 1
ATOM 920 N N . ALA A 1 114 ? 8.141 -43.25 -8.992 1 98.69 114 ALA A N 1
ATOM 921 C CA . ALA A 1 114 ? 7.762 -43.531 -10.375 1 98.69 114 ALA A CA 1
ATOM 922 C C . ALA A 1 114 ? 8.969 -43.969 -11.203 1 98.69 114 ALA A C 1
ATOM 924 O O . ALA A 1 114 ? 9.867 -43.156 -11.469 1 98.69 114 ALA A O 1
ATOM 925 N N . LYS A 1 115 ? 8.953 -45.219 -11.672 1 97.88 115 LYS A N 1
ATOM 926 C CA . LYS A 1 115 ? 10.094 -45.781 -12.391 1 97.88 115 LYS A CA 1
ATOM 927 C C . LYS A 1 115 ? 9.672 -46.344 -13.742 1 97.88 115 LYS A C 1
ATOM 929 O O . LYS A 1 115 ? 8.617 -47 -13.852 1 97.88 115 LYS A O 1
ATOM 934 N N . ARG A 1 116 ? 10.469 -46.031 -14.664 1 96.44 116 ARG A N 1
ATOM 935 C CA . ARG A 1 116 ? 10.227 -46.625 -15.977 1 96.44 116 ARG A CA 1
ATOM 936 C C . ARG A 1 116 ? 10.656 -48.094 -16 1 96.44 116 ARG A C 1
ATOM 938 O O . ARG A 1 116 ? 11.766 -48.438 -15.594 1 96.44 116 ARG A O 1
ATOM 945 N N . THR A 1 117 ? 9.773 -48.969 -16.516 1 95.12 117 THR A N 1
ATOM 946 C CA . THR A 1 117 ? 10.086 -50.375 -16.625 1 95.12 117 THR A CA 1
ATOM 947 C C . THR A 1 117 ? 10.836 -50.656 -17.922 1 95.12 117 THR A C 1
ATOM 949 O O . THR A 1 117 ? 10.938 -49.781 -18.797 1 95.12 117 THR A O 1
ATOM 952 N N . ALA A 1 118 ? 11.312 -51.875 -18.078 1 93.12 118 ALA A N 1
ATOM 953 C CA . ALA A 1 118 ? 12.07 -52.281 -19.266 1 93.12 118 ALA A CA 1
ATOM 954 C C . ALA A 1 118 ? 11.211 -52.219 -20.516 1 93.12 118 ALA A C 1
ATOM 956 O O . ALA A 1 118 ? 11.703 -51.938 -21.609 1 93.12 118 ALA A O 1
ATOM 957 N N . ASP A 1 119 ? 9.977 -52.469 -20.312 1 91.69 119 ASP A N 1
ATOM 958 C CA . ASP A 1 119 ? 9.086 -52.469 -21.469 1 91.69 119 ASP A CA 1
ATOM 959 C C . ASP A 1 119 ? 8.469 -51.094 -21.703 1 91.69 119 ASP A C 1
ATOM 961 O O . ASP A 1 119 ? 7.543 -50.938 -22.5 1 91.69 119 ASP A O 1
ATOM 965 N N . GLY A 1 120 ? 8.883 -50.094 -20.953 1 92.94 120 GLY A N 1
ATOM 966 C CA . GLY A 1 120 ? 8.516 -48.719 -21.266 1 92.94 120 GLY A CA 1
ATOM 967 C C . GLY A 1 120 ? 7.309 -48.25 -20.484 1 92.94 120 GLY A C 1
ATOM 968 O O . GLY A 1 120 ? 6.824 -47.125 -20.703 1 92.94 120 GLY A O 1
ATOM 969 N N . LEU A 1 121 ? 6.809 -49.062 -19.547 1 96.5 121 LEU A N 1
ATOM 970 C CA . LEU A 1 121 ? 5.715 -48.656 -18.672 1 96.5 121 LEU A CA 1
ATOM 971 C C . LEU A 1 121 ? 6.238 -47.844 -17.484 1 96.5 121 LEU A C 1
ATOM 973 O O . LEU A 1 121 ? 7.449 -47.75 -17.297 1 96.5 121 LEU A O 1
ATOM 977 N N . TRP A 1 122 ? 5.34 -47.25 -16.734 1 98 122 TRP A N 1
ATOM 978 C CA . TRP A 1 122 ? 5.676 -46.594 -15.492 1 98 122 TRP A CA 1
ATOM 979 C C . TRP A 1 122 ? 5.164 -47.375 -14.289 1 98 122 TRP A C 1
ATOM 981 O O . TRP A 1 122 ? 3.963 -47.625 -14.172 1 98 122 TRP A O 1
ATOM 991 N N . ALA A 1 123 ? 6.09 -47.812 -13.492 1 98.06 123 ALA A N 1
ATOM 992 C CA . ALA A 1 123 ? 5.742 -48.406 -12.195 1 98.06 123 ALA A CA 1
ATOM 993 C C . ALA A 1 123 ? 5.633 -47.312 -11.133 1 98.06 123 ALA A C 1
ATOM 995 O O . ALA A 1 123 ? 6.633 -46.688 -10.758 1 98.06 123 ALA A O 1
ATOM 996 N N . VAL A 1 124 ? 4.422 -47.062 -10.586 1 98.5 124 VAL A N 1
ATOM 997 C CA . VAL A 1 124 ? 4.164 -45.969 -9.648 1 98.5 124 VAL A CA 1
ATOM 998 C C . VAL A 1 124 ? 3.83 -46.562 -8.273 1 98.5 124 VAL A C 1
ATOM 1000 O O . VAL A 1 124 ? 2.855 -47.312 -8.125 1 98.5 124 VAL A O 1
ATOM 1003 N N . THR A 1 125 ? 4.648 -46.25 -7.348 1 98.56 125 THR A N 1
ATOM 1004 C CA . THR A 1 125 ? 4.41 -46.656 -5.973 1 98.56 125 THR A CA 1
ATOM 1005 C C . THR A 1 125 ? 3.758 -45.531 -5.164 1 98.56 125 THR A C 1
ATOM 1007 O O . THR A 1 125 ? 4.258 -44.406 -5.141 1 98.56 125 THR A O 1
ATOM 1010 N N . LEU A 1 126 ? 2.666 -45.875 -4.562 1 98.5 126 LEU A N 1
ATOM 1011 C CA . LEU A 1 126 ? 1.895 -44.906 -3.787 1 98.5 126 LEU A CA 1
ATOM 1012 C C . LEU A 1 126 ? 2.244 -45 -2.305 1 98.5 126 LEU A C 1
ATOM 1014 O O . LEU A 1 126 ? 2.904 -45.938 -1.875 1 98.5 126 LEU A O 1
ATOM 1018 N N . SER A 1 127 ? 1.899 -43.938 -1.572 1 97.94 127 SER A N 1
ATOM 1019 C CA . SER A 1 127 ? 2.207 -43.875 -0.148 1 97.94 127 SER A CA 1
ATOM 1020 C C . SER A 1 127 ? 1.548 -45 0.627 1 97.94 127 SER A C 1
ATOM 1022 O O . SER A 1 127 ? 1.993 -45.344 1.721 1 97.94 127 SER A O 1
ATOM 1024 N N . GLY A 1 128 ? 0.557 -45.625 0.099 1 96.62 128 GLY A N 1
ATOM 1025 C CA . GLY A 1 128 ? -0.062 -46.812 0.723 1 96.62 128 GLY A CA 1
ATOM 1026 C C . GLY A 1 128 ? 0.718 -48.094 0.505 1 96.62 128 GLY A C 1
ATOM 1027 O O . GLY A 1 128 ? 0.395 -49.125 1.091 1 96.62 128 GLY A O 1
ATOM 1028 N N . GLY A 1 129 ? 1.694 -48.062 -0.296 1 95.88 129 GLY A N 1
ATOM 1029 C CA . GLY A 1 129 ? 2.559 -49.219 -0.501 1 95.88 129 GLY A CA 1
ATOM 1030 C C . GLY A 1 129 ? 2.287 -49.938 -1.807 1 95.88 129 GLY A C 1
ATOM 1031 O O . GLY A 1 129 ? 3.129 -50.719 -2.287 1 95.88 129 GLY A O 1
ATOM 1032 N N . GLU A 1 130 ? 1.175 -49.719 -2.418 1 96.25 130 GLU A N 1
ATOM 1033 C CA . GLU A 1 130 ? 0.805 -50.406 -3.65 1 96.25 130 GLU A CA 1
ATOM 1034 C C . GLU A 1 130 ? 1.557 -49.844 -4.852 1 96.25 130 GLU A C 1
ATOM 1036 O O . GLU A 1 130 ? 1.808 -48.625 -4.914 1 96.25 130 GLU A O 1
ATOM 1041 N N . THR A 1 131 ? 1.938 -50.688 -5.719 1 97.25 131 THR A N 1
ATOM 1042 C CA . THR A 1 131 ? 2.523 -50.312 -6.996 1 97.25 131 THR A CA 1
ATOM 1043 C C . THR A 1 131 ? 1.559 -50.594 -8.141 1 97.25 131 THR A C 1
ATOM 1045 O O . THR A 1 131 ? 1.001 -51.688 -8.242 1 97.25 131 THR A O 1
ATOM 1048 N N . GLN A 1 132 ? 1.325 -49.594 -8.906 1 96.94 132 GLN A N 1
ATOM 1049 C CA . GLN A 1 132 ? 0.471 -49.688 -10.086 1 96.94 132 GLN A CA 1
ATOM 1050 C C . GLN A 1 132 ? 1.247 -49.344 -11.352 1 96.94 132 GLN A C 1
ATOM 1052 O O . GLN A 1 132 ? 2.281 -48.688 -11.297 1 96.94 132 GLN A O 1
ATOM 1057 N N . PHE A 1 133 ? 0.758 -49.875 -12.484 1 97.38 133 PHE A N 1
ATOM 1058 C CA . PHE A 1 133 ? 1.452 -49.656 -13.75 1 97.38 133 PHE A CA 1
ATOM 1059 C C . PHE A 1 133 ? 0.623 -48.781 -14.68 1 97.38 133 PHE A C 1
ATOM 1061 O O . PHE A 1 133 ? -0.603 -48.906 -14.727 1 97.38 133 PHE A O 1
ATOM 1068 N N . TYR A 1 134 ? 1.321 -48 -15.328 1 98.19 134 TYR A N 1
ATOM 1069 C CA . TYR A 1 134 ? 0.663 -47.062 -16.234 1 98.19 134 TYR A CA 1
ATOM 1070 C C . TYR A 1 134 ? 1.402 -46.969 -17.562 1 98.19 134 TYR A C 1
ATOM 1072 O O . TYR A 1 134 ? 2.607 -47.25 -17.641 1 98.19 134 TYR A O 1
ATOM 1080 N N . ASP A 1 135 ? 0.662 -46.625 -18.625 1 97.94 135 ASP A N 1
ATOM 1081 C CA . ASP A 1 135 ? 1.237 -46.438 -19.953 1 97.94 135 ASP A CA 1
ATOM 1082 C C . ASP A 1 135 ? 1.901 -45.062 -20.062 1 97.94 135 ASP A C 1
ATOM 1084 O O . ASP A 1 135 ? 2.84 -44.906 -20.844 1 97.94 135 ASP A O 1
ATOM 1088 N N . VAL A 1 136 ? 1.409 -44.094 -19.328 1 98.44 136 VAL A N 1
ATOM 1089 C CA . VAL A 1 136 ? 1.81 -42.688 -19.438 1 98.44 136 VAL A CA 1
ATOM 1090 C C . VAL A 1 136 ? 1.916 -42.062 -18.047 1 98.44 136 VAL A C 1
ATOM 1092 O O . VAL A 1 136 ? 1.176 -42.438 -17.141 1 98.44 136 VAL A O 1
ATOM 1095 N N . LEU A 1 137 ? 2.879 -41.125 -17.891 1 98.81 137 LEU A N 1
ATOM 1096 C CA . LEU A 1 137 ? 3.033 -40.406 -16.641 1 98.81 137 LEU A CA 1
ATOM 1097 C C . LEU A 1 137 ? 2.969 -38.906 -16.859 1 98.81 137 LEU A C 1
ATOM 1099 O O . LEU A 1 137 ? 3.652 -38.375 -17.734 1 98.81 137 LEU A O 1
ATOM 1103 N N . PHE A 1 138 ? 2.084 -38.188 -16.156 1 98.94 138 PHE A N 1
ATOM 1104 C CA . PHE A 1 138 ? 2.031 -36.75 -16.094 1 98.94 138 PHE A CA 1
ATOM 1105 C C . PHE A 1 138 ? 2.568 -36.25 -14.758 1 98.94 138 PHE A C 1
ATOM 1107 O O . PHE A 1 138 ? 2.041 -36.594 -13.695 1 98.94 138 PHE A O 1
ATOM 1114 N N . VAL A 1 139 ? 3.607 -35.438 -14.836 1 98.88 139 VAL A N 1
ATOM 1115 C CA . VAL A 1 139 ? 4.188 -34.812 -13.656 1 98.88 139 VAL A CA 1
ATOM 1116 C C . VAL A 1 139 ? 3.549 -33.438 -13.453 1 98.88 139 VAL A C 1
ATOM 1118 O O . VAL A 1 139 ? 3.822 -32.5 -14.203 1 98.88 139 VAL A O 1
ATOM 1121 N N . CYS A 1 140 ? 2.713 -33.312 -12.406 1 98.56 140 CYS A N 1
ATOM 1122 C CA . CYS A 1 140 ? 1.964 -32.094 -12.125 1 98.56 140 CYS A CA 1
ATOM 1123 C C . CYS A 1 140 ? 2.156 -31.672 -10.672 1 98.56 140 CYS A C 1
ATOM 1125 O O . CYS A 1 140 ? 1.247 -31.094 -10.062 1 98.56 140 CYS A O 1
ATOM 1127 N N . ASN A 1 141 ? 3.309 -31.953 -10.086 1 97.12 141 ASN A N 1
ATOM 1128 C CA . ASN A 1 141 ? 3.506 -31.734 -8.656 1 97.12 141 ASN A CA 1
ATOM 1129 C C . ASN A 1 141 ? 3.904 -30.297 -8.359 1 97.12 141 ASN A C 1
ATOM 1131 O O . ASN A 1 141 ? 4.047 -29.906 -7.199 1 97.12 141 ASN A O 1
ATOM 1135 N N . GLY A 1 142 ? 4.055 -29.453 -9.383 1 94.88 142 GLY A N 1
ATOM 1136 C CA . GLY A 1 142 ? 4.414 -28.047 -9.164 1 94.88 142 GLY A CA 1
ATOM 1137 C C . GLY A 1 142 ? 5.879 -27.859 -8.82 1 94.88 142 GLY A C 1
ATOM 1138 O O . GLY A 1 142 ? 6.602 -28.828 -8.594 1 94.88 142 GLY A O 1
ATOM 1139 N N . HIS A 1 143 ? 6.367 -26.547 -8.797 1 93.06 143 HIS A N 1
ATOM 1140 C CA . HIS A 1 143 ? 7.793 -26.328 -8.578 1 93.06 143 HIS A CA 1
ATOM 1141 C C . HIS A 1 143 ? 8.039 -25.203 -7.582 1 93.06 143 HIS A C 1
ATOM 1143 O O . HIS A 1 143 ? 9.172 -24.75 -7.418 1 93.06 143 HIS A O 1
ATOM 1149 N N . HIS A 1 144 ? 7.035 -24.688 -6.887 1 92.44 144 HIS A N 1
ATOM 1150 C CA . HIS A 1 144 ? 7.188 -23.672 -5.855 1 92.44 144 HIS A CA 1
ATOM 1151 C C . HIS A 1 144 ? 6.84 -24.219 -4.477 1 92.44 144 HIS A C 1
ATOM 1153 O O . HIS A 1 144 ? 5.938 -23.719 -3.811 1 92.44 144 HIS A O 1
ATOM 1159 N N . TRP A 1 145 ? 7.535 -25.219 -4.039 1 95.25 145 TRP A N 1
ATOM 1160 C CA . TRP A 1 145 ? 7.188 -25.812 -2.75 1 95.25 145 TRP A CA 1
ATOM 1161 C C . TRP A 1 145 ? 8.438 -26.25 -2.004 1 95.25 145 TRP A C 1
ATOM 1163 O O . TRP A 1 145 ? 8.391 -26.516 -0.799 1 95.25 145 TRP A O 1
ATOM 1173 N N . ASP A 1 146 ? 9.609 -26.422 -2.721 1 96.5 146 ASP A N 1
ATOM 1174 C CA . ASP A 1 146 ? 10.875 -26.828 -2.121 1 96.5 146 ASP A CA 1
ATOM 1175 C C . ASP A 1 146 ? 11.797 -25.625 -1.91 1 96.5 146 ASP A C 1
ATOM 1177 O O . ASP A 1 146 ? 12.523 -25.219 -2.822 1 96.5 146 ASP A O 1
ATOM 1181 N N . PRO A 1 147 ? 11.828 -25.047 -0.669 1 96.88 147 PRO A N 1
ATOM 1182 C CA . PRO A 1 147 ? 12.5 -23.766 -0.424 1 96.88 147 PRO A CA 1
ATOM 1183 C C . PRO A 1 147 ? 14.008 -23.844 -0.643 1 96.88 147 PRO A C 1
ATOM 1185 O O . PRO A 1 147 ? 14.633 -24.859 -0.31 1 96.88 147 PRO A O 1
ATOM 1188 N N . ARG A 1 148 ? 14.578 -22.844 -1.246 1 94.88 148 ARG A N 1
ATOM 1189 C CA . ARG A 1 148 ? 16.016 -22.641 -1.333 1 94.88 148 ARG A CA 1
ATOM 1190 C C . ARG A 1 148 ? 16.516 -21.719 -0.226 1 94.88 148 ARG A C 1
ATOM 1192 O O . ARG A 1 148 ? 16.234 -20.516 -0.252 1 94.88 148 ARG A O 1
ATOM 1199 N N . VAL A 1 149 ? 17.234 -22.188 0.768 1 96.19 149 VAL A N 1
ATOM 1200 C CA . VAL A 1 149 ? 17.719 -21.375 1.881 1 96.19 149 VAL A CA 1
ATOM 1201 C C . VAL A 1 149 ? 19.219 -21.109 1.712 1 96.19 149 VAL A C 1
ATOM 1203 O O . VAL A 1 149 ? 20.016 -22.062 1.619 1 96.19 149 VAL A O 1
ATOM 1206 N N . PRO A 1 150 ? 19.594 -19.891 1.685 1 96.31 150 PRO A N 1
ATOM 1207 C CA . PRO A 1 150 ? 21.016 -19.609 1.557 1 96.31 150 PRO A CA 1
ATOM 1208 C C . PRO A 1 150 ? 21.797 -19.922 2.83 1 96.31 150 PRO A C 1
ATOM 1210 O O . PRO A 1 150 ? 21.219 -20.016 3.91 1 96.31 150 PRO A O 1
ATOM 1213 N N . GLU A 1 151 ? 23.094 -20.125 2.592 1 96.44 151 GLU A N 1
ATOM 1214 C CA . GLU A 1 151 ? 24.031 -20.297 3.693 1 96.44 151 GLU A CA 1
ATOM 1215 C C . GLU A 1 151 ? 24.969 -19.094 3.812 1 96.44 151 GLU A C 1
ATOM 1217 O O . GLU A 1 151 ? 25.422 -18.562 2.803 1 96.44 151 GLU A O 1
ATOM 1222 N N . TYR A 1 152 ? 25.125 -18.688 5.035 1 97.75 152 TYR A N 1
ATOM 1223 C CA . TYR A 1 152 ? 26.016 -17.578 5.332 1 97.75 152 TYR A CA 1
ATOM 1224 C C . TYR A 1 152 ? 27.031 -17.969 6.402 1 97.75 152 TYR A C 1
ATOM 1226 O O . TYR A 1 152 ? 26.75 -18.797 7.273 1 97.75 152 TYR A O 1
ATOM 1234 N N . PRO A 1 153 ? 28.297 -17.359 6.316 1 98.38 153 PRO A N 1
ATOM 1235 C CA . PRO A 1 153 ? 29.219 -17.547 7.438 1 98.38 153 PRO A CA 1
ATOM 1236 C C . PRO A 1 153 ? 28.656 -17.031 8.758 1 98.38 153 PRO A C 1
ATOM 1238 O O . PRO A 1 153 ? 27.969 -16.016 8.789 1 98.38 153 PRO A O 1
ATOM 1241 N N . GLY A 1 154 ? 28.953 -17.766 9.82 1 98.44 154 GLY A N 1
ATOM 1242 C CA . GLY A 1 154 ? 28.516 -17.359 11.148 1 98.44 154 GLY A CA 1
ATOM 1243 C C . GLY A 1 154 ? 27.172 -17.953 11.539 1 98.44 154 GLY A C 1
ATOM 1244 O O . GLY A 1 154 ? 26.703 -18.891 10.914 1 98.44 154 GLY A O 1
ATOM 1245 N N . GLU A 1 155 ? 26.688 -17.438 12.688 1 97.94 155 GLU A N 1
ATOM 1246 C CA . GLU A 1 155 ? 25.422 -17.938 13.211 1 97.94 155 GLU A CA 1
ATOM 1247 C C . GLU A 1 155 ? 24.484 -16.797 13.594 1 97.94 155 GLU A C 1
ATOM 1249 O O . GLU A 1 155 ? 24.938 -15.727 13.992 1 97.94 155 GLU A O 1
ATOM 1254 N N . PHE A 1 156 ? 23.203 -17.031 13.391 1 98.31 156 PHE A N 1
ATOM 1255 C CA . PHE A 1 156 ? 22.172 -16.062 13.766 1 98.31 156 PHE A CA 1
ATOM 1256 C C . PHE A 1 156 ? 21.391 -16.562 14.977 1 98.31 156 PHE A C 1
ATOM 1258 O O . PHE A 1 156 ? 20.922 -17.703 15 1 98.31 156 PHE A O 1
ATOM 1265 N N . ASP A 1 157 ? 21.203 -15.719 16.016 1 98.25 157 ASP A N 1
ATOM 1266 C CA . ASP A 1 157 ? 20.594 -16.125 17.281 1 98.25 157 ASP A CA 1
ATOM 1267 C C . ASP A 1 157 ? 19.062 -16.094 17.188 1 98.25 157 ASP A C 1
ATOM 1269 O O . ASP A 1 157 ? 18.375 -16.734 17.984 1 98.25 157 ASP A O 1
ATOM 1273 N N . GLY A 1 158 ? 18.469 -15.336 16.266 1 98.12 158 GLY A N 1
ATOM 1274 C CA . GLY A 1 158 ? 17.031 -15.195 16.156 1 98.12 158 GLY A CA 1
ATOM 1275 C C . GLY A 1 158 ? 16.422 -16.172 15.164 1 98.12 158 GLY A C 1
ATOM 1276 O O . GLY A 1 158 ? 17.125 -16.969 14.562 1 98.12 158 GLY A O 1
ATOM 1277 N N . PRO A 1 159 ? 15.086 -16.172 15.141 1 98.56 159 PRO A N 1
ATOM 1278 C CA . PRO A 1 159 ? 14.43 -16.984 14.117 1 98.56 159 PRO A CA 1
ATOM 1279 C C . PRO A 1 159 ? 14.82 -16.594 12.695 1 98.56 159 PRO A C 1
ATOM 1281 O O . PRO A 1 159 ? 14.906 -15.398 12.383 1 98.56 159 PRO A O 1
ATOM 1284 N N . ALA A 1 160 ? 15.18 -17.516 11.891 1 98.44 160 ALA A N 1
ATOM 1285 C CA . ALA A 1 160 ? 15.477 -17.406 10.469 1 98.44 160 ALA A CA 1
ATOM 1286 C C . ALA A 1 160 ? 14.766 -18.484 9.664 1 98.44 160 ALA A C 1
ATOM 1288 O O . ALA A 1 160 ? 14.984 -19.672 9.891 1 98.44 160 ALA A O 1
ATOM 1289 N N . PHE A 1 161 ? 13.883 -18.047 8.805 1 98.56 161 PHE A N 1
ATOM 1290 C CA . PHE A 1 161 ? 13.07 -19.031 8.117 1 98.56 161 PHE A CA 1
ATOM 1291 C C . PHE A 1 161 ? 12.742 -18.578 6.695 1 98.56 161 PHE A C 1
ATOM 1293 O O . PHE A 1 161 ? 12.844 -17.391 6.387 1 98.56 161 PHE A O 1
ATOM 1300 N N . HIS A 1 162 ? 12.453 -19.531 5.824 1 98.62 162 HIS A N 1
ATOM 1301 C CA . HIS A 1 162 ? 12.078 -19.25 4.441 1 98.62 162 HIS A CA 1
ATOM 1302 C C . HIS A 1 162 ? 10.641 -18.766 4.344 1 98.62 162 HIS A C 1
ATOM 1304 O O . HIS A 1 162 ? 9.789 -19.156 5.145 1 98.62 162 HIS A O 1
ATOM 1310 N N . ALA A 1 163 ? 10.359 -17.969 3.311 1 98.38 163 ALA A N 1
ATOM 1311 C CA . ALA A 1 163 ? 9.031 -17.422 3.047 1 98.38 163 ALA A CA 1
ATOM 1312 C C . ALA A 1 163 ? 7.996 -18.531 2.934 1 98.38 163 ALA A C 1
ATOM 1314 O O . ALA A 1 163 ? 6.805 -18.312 3.168 1 98.38 163 ALA A O 1
ATOM 1315 N N . HIS A 1 164 ? 8.43 -19.688 2.615 1 98.12 164 HIS A N 1
ATOM 1316 C CA . HIS A 1 164 ? 7.547 -20.859 2.559 1 98.12 164 HIS A CA 1
ATOM 1317 C C . HIS A 1 164 ? 6.848 -21.078 3.893 1 98.12 164 HIS A C 1
ATOM 1319 O O . HIS A 1 164 ? 5.695 -21.516 3.928 1 98.12 164 HIS A O 1
ATOM 1325 N N . ALA A 1 165 ? 7.484 -20.75 4.945 1 98 165 ALA A N 1
ATOM 1326 C CA . ALA A 1 165 ? 6.953 -20.984 6.285 1 98 165 ALA A CA 1
ATOM 1327 C C . ALA A 1 165 ? 6.172 -19.766 6.789 1 98 165 ALA A C 1
ATOM 1329 O O . ALA A 1 165 ? 5.496 -19.844 7.816 1 98 165 ALA A O 1
ATOM 1330 N N . TYR A 1 166 ? 6.23 -18.641 6.117 1 98.31 166 TYR A N 1
ATOM 1331 C CA . TYR A 1 166 ? 5.559 -17.422 6.547 1 98.31 166 TYR A CA 1
ATOM 1332 C C . TYR A 1 166 ? 4.047 -17.547 6.398 1 98.31 166 TYR A C 1
ATOM 1334 O O . TYR A 1 166 ? 3.547 -17.891 5.324 1 98.31 166 TYR A O 1
ATOM 1342 N N . CYS A 1 167 ? 3.283 -17.312 7.406 1 98.12 167 CYS A N 1
ATOM 1343 C CA . CYS A 1 167 ? 1.825 -17.328 7.348 1 98.12 167 CYS A CA 1
ATOM 1344 C C . CYS A 1 167 ? 1.258 -15.914 7.367 1 98.12 167 CYS A C 1
ATOM 1346 O O . CYS A 1 167 ? 0.448 -15.555 6.512 1 98.12 167 CYS A O 1
ATOM 1348 N N . ASP A 1 168 ? 1.658 -15.148 8.32 1 98.19 168 ASP A N 1
ATOM 1349 C CA . ASP A 1 168 ? 1.253 -13.766 8.539 1 98.19 168 ASP A CA 1
ATOM 1350 C C . ASP A 1 168 ? 2.189 -13.07 9.531 1 98.19 168 ASP A C 1
ATOM 1352 O O . ASP A 1 168 ? 3.16 -13.664 10 1 98.19 168 ASP A O 1
ATOM 1356 N N . PRO A 1 169 ? 2.055 -11.766 9.875 1 98.44 169 PRO A N 1
ATOM 1357 C CA . PRO A 1 169 ? 3.01 -11.031 10.711 1 98.44 169 PRO A CA 1
ATOM 1358 C C . PRO A 1 169 ? 3.137 -11.617 12.117 1 98.44 169 PRO A C 1
ATOM 1360 O O . PRO A 1 169 ? 4.051 -11.25 12.859 1 98.44 169 PRO A O 1
ATOM 1363 N N . PHE A 1 170 ? 2.295 -12.555 12.469 1 98.31 170 PHE A N 1
ATOM 1364 C CA . PHE A 1 170 ? 2.252 -13.047 13.844 1 98.31 170 PHE A CA 1
ATOM 1365 C C . PHE A 1 170 ? 2.58 -14.539 13.891 1 98.31 170 PHE A C 1
ATOM 1367 O O . PHE A 1 170 ? 2.654 -15.125 14.969 1 98.31 170 PHE A O 1
ATOM 1374 N N . ASP A 1 171 ? 2.807 -15.141 12.727 1 98.12 171 ASP A N 1
ATOM 1375 C CA . ASP A 1 171 ? 3.041 -16.578 12.57 1 98.12 171 ASP A CA 1
ATOM 1376 C C . ASP A 1 171 ? 3.961 -16.859 11.383 1 98.12 171 ASP A C 1
ATOM 1378 O O . ASP A 1 171 ? 3.688 -16.422 10.266 1 98.12 171 ASP A O 1
ATOM 1382 N N . PRO A 1 172 ? 5.012 -17.578 11.656 1 98 172 PRO A N 1
ATOM 1383 C CA . PRO A 1 172 ? 5.43 -18.391 12.805 1 98 172 PRO A CA 1
ATOM 1384 C C . PRO A 1 172 ? 6.082 -17.547 13.906 1 98 172 PRO A C 1
ATOM 1386 O O . PRO A 1 172 ? 6.293 -18.047 15.016 1 98 172 PRO A O 1
ATOM 1389 N N . VAL A 1 173 ? 6.477 -16.359 13.672 1 98.38 173 VAL A N 1
ATOM 1390 C CA . VAL A 1 173 ? 7.105 -15.453 14.625 1 98.38 173 VAL A CA 1
ATOM 1391 C C . VAL A 1 173 ? 6.277 -14.18 14.75 1 98.38 173 VAL A C 1
ATOM 1393 O O . VAL A 1 173 ? 5.867 -13.594 13.742 1 98.38 173 VAL A O 1
ATOM 1396 N N . ASP A 1 174 ? 5.938 -13.789 15.977 1 98.5 174 ASP A N 1
ATOM 1397 C CA . ASP A 1 174 ? 5.336 -12.477 16.172 1 98.5 174 ASP A CA 1
ATOM 1398 C C . ASP A 1 174 ? 6.34 -11.359 15.875 1 98.5 174 ASP A C 1
ATOM 1400 O O . ASP A 1 174 ? 7.277 -11.148 16.656 1 98.5 174 ASP A O 1
ATOM 1404 N N . MET A 1 175 ? 6.145 -10.594 14.773 1 98.62 175 MET A N 1
ATOM 1405 C CA . MET A 1 175 ? 7.148 -9.672 14.242 1 98.62 175 MET A CA 1
ATOM 1406 C C . MET A 1 175 ? 6.988 -8.289 14.859 1 98.62 175 MET A C 1
ATOM 1408 O O . MET A 1 175 ? 7.793 -7.391 14.594 1 98.62 175 MET A O 1
ATOM 1412 N N . ARG A 1 176 ? 5.969 -8.047 15.688 1 97.94 176 ARG A N 1
ATOM 1413 C CA . ARG A 1 176 ? 5.746 -6.738 16.281 1 97.94 176 ARG A CA 1
ATOM 1414 C C . ARG A 1 176 ? 6.961 -6.293 17.094 1 97.94 176 ARG A C 1
ATOM 1416 O O . ARG A 1 176 ? 7.461 -7.035 17.938 1 97.94 176 ARG A O 1
ATOM 1423 N N . GLY A 1 177 ? 7.449 -5.07 16.734 1 98 177 GLY A N 1
ATOM 1424 C CA . GLY A 1 177 ? 8.547 -4.457 17.453 1 98 177 GLY A CA 1
ATOM 1425 C C . GLY A 1 177 ? 9.906 -5.008 17.062 1 98 177 GLY A C 1
ATOM 1426 O O . GLY A 1 177 ? 10.922 -4.641 17.656 1 98 177 GLY A O 1
ATOM 1427 N N . LYS A 1 178 ? 9.977 -5.867 16.094 1 98.56 178 LYS A N 1
ATOM 1428 C CA . LYS A 1 178 ? 11.227 -6.535 15.742 1 98.56 178 LYS A CA 1
ATOM 1429 C C . LYS A 1 178 ? 11.945 -5.809 14.609 1 98.56 178 LYS A C 1
ATOM 1431 O O . LYS A 1 178 ? 11.305 -5.168 13.773 1 98.56 178 LYS A O 1
ATOM 1436 N N . ASN A 1 179 ? 13.25 -5.883 14.688 1 98.75 179 ASN A N 1
ATOM 1437 C CA . ASN A 1 179 ? 14.07 -5.566 13.523 1 98.75 179 ASN A CA 1
ATOM 1438 C C . ASN A 1 179 ? 14.172 -6.75 12.562 1 98.75 179 ASN A C 1
ATOM 1440 O O . ASN A 1 179 ? 14.742 -7.789 12.914 1 98.75 179 ASN A O 1
ATOM 1444 N N . VAL A 1 180 ? 13.648 -6.598 11.336 1 98.88 180 VAL A N 1
ATOM 1445 C CA . VAL A 1 180 ? 13.469 -7.738 10.453 1 98.88 180 VAL A CA 1
ATOM 1446 C C . VAL A 1 180 ? 14.25 -7.512 9.156 1 98.88 180 VAL A C 1
ATOM 1448 O O . VAL A 1 180 ? 14.25 -6.406 8.609 1 98.88 180 VAL A O 1
ATOM 1451 N N . VAL A 1 181 ? 14.922 -8.492 8.641 1 98.94 181 VAL A N 1
ATOM 1452 C CA . VAL A 1 181 ? 15.523 -8.492 7.312 1 98.94 181 VAL A CA 1
ATOM 1453 C C . VAL A 1 181 ? 14.805 -9.5 6.418 1 98.94 181 VAL A C 1
ATOM 1455 O O . VAL A 1 181 ? 14.641 -10.664 6.781 1 98.94 181 VAL A O 1
ATOM 1458 N N . VAL A 1 182 ? 14.281 -9.086 5.336 1 98.94 182 VAL A N 1
ATOM 1459 C CA . VAL A 1 182 ? 13.766 -9.953 4.277 1 98.94 182 VAL A CA 1
ATOM 1460 C C . VAL A 1 182 ? 14.789 -10.07 3.154 1 98.94 182 VAL A C 1
ATOM 1462 O O . VAL A 1 182 ? 15.195 -9.062 2.566 1 98.94 182 VAL A O 1
ATOM 1465 N N . VAL A 1 183 ? 15.203 -11.273 2.818 1 98.81 183 VAL A N 1
ATOM 1466 C CA . VAL A 1 183 ? 16.25 -11.492 1.823 1 98.81 183 VAL A CA 1
ATOM 1467 C C . VAL A 1 183 ? 15.617 -11.859 0.482 1 98.81 183 VAL A C 1
ATOM 1469 O O . VAL A 1 183 ? 14.914 -12.867 0.374 1 98.81 183 VAL A O 1
ATOM 1472 N N . GLY A 1 184 ? 15.891 -11.078 -0.506 1 96.75 184 GLY A N 1
ATOM 1473 C CA . GLY A 1 184 ? 15.352 -11.297 -1.84 1 96.75 184 GLY A CA 1
ATOM 1474 C C . GLY A 1 184 ? 14.539 -10.117 -2.35 1 96.75 184 GLY A C 1
ATOM 1475 O O . GLY A 1 184 ? 14.117 -9.266 -1.568 1 96.75 184 GLY A O 1
ATOM 1476 N N . MET A 1 185 ? 14.328 -10.086 -3.666 1 94.56 185 MET A N 1
ATOM 1477 C CA . MET A 1 185 ? 13.562 -9 -4.277 1 94.56 185 MET A CA 1
ATOM 1478 C C . MET A 1 185 ? 12.555 -9.547 -5.281 1 94.56 185 MET A C 1
ATOM 1480 O O . MET A 1 185 ? 12.211 -8.875 -6.254 1 94.56 185 MET A O 1
ATOM 1484 N N . GLY A 1 186 ? 12.086 -10.797 -5.117 1 94.38 186 GLY A N 1
ATOM 1485 C CA . GLY A 1 186 ? 10.992 -11.344 -5.902 1 94.38 186 GLY A CA 1
ATOM 1486 C C . GLY A 1 186 ? 9.625 -10.969 -5.367 1 94.38 186 GLY A C 1
ATOM 1487 O O . GLY A 1 186 ? 9.508 -10.102 -4.5 1 94.38 186 GLY A O 1
ATOM 1488 N N . ASN A 1 187 ? 8.594 -11.57 -5.867 1 94.56 187 ASN A N 1
ATOM 1489 C CA . ASN A 1 187 ? 7.215 -11.234 -5.512 1 94.56 187 ASN A CA 1
ATOM 1490 C C . ASN A 1 187 ? 6.941 -11.492 -4.035 1 94.56 187 ASN A C 1
ATOM 1492 O O . ASN A 1 187 ? 6.34 -10.656 -3.355 1 94.56 187 ASN A O 1
ATOM 1496 N N . SER A 1 188 ? 7.363 -12.609 -3.547 1 96.44 188 SER A N 1
ATOM 1497 C CA . SER A 1 188 ? 7.145 -12.93 -2.139 1 96.44 188 SER A CA 1
ATOM 1498 C C . SER A 1 188 ? 7.852 -11.93 -1.229 1 96.44 188 SER A C 1
ATOM 1500 O O . SER A 1 188 ? 7.316 -11.547 -0.189 1 96.44 188 SER A O 1
ATOM 1502 N N . ALA A 1 189 ? 9.078 -11.555 -1.626 1 97.5 189 ALA A N 1
ATOM 1503 C CA . ALA A 1 189 ? 9.82 -10.57 -0.846 1 97.5 189 ALA A CA 1
ATOM 1504 C C . ALA A 1 189 ? 9.062 -9.242 -0.784 1 97.5 189 ALA A C 1
ATOM 1506 O O . ALA A 1 189 ? 8.953 -8.633 0.282 1 97.5 189 ALA A O 1
ATOM 1507 N N . MET A 1 190 ? 8.523 -8.836 -1.928 1 96.69 190 MET A N 1
ATOM 1508 C CA . MET A 1 190 ? 7.785 -7.578 -1.988 1 96.69 190 MET A CA 1
ATOM 1509 C C . MET A 1 190 ? 6.547 -7.629 -1.099 1 96.69 190 MET A C 1
ATOM 1511 O O . MET A 1 190 ? 6.277 -6.688 -0.35 1 96.69 190 MET A O 1
ATOM 1515 N N . ASP A 1 191 ? 5.844 -8.703 -1.16 1 96.94 191 ASP A N 1
ATOM 1516 C CA . ASP A 1 191 ? 4.617 -8.852 -0.384 1 96.94 191 ASP A CA 1
ATOM 1517 C C . ASP A 1 191 ? 4.914 -8.852 1.114 1 96.94 191 ASP A C 1
ATOM 1519 O O . ASP A 1 191 ? 4.309 -8.086 1.869 1 96.94 191 ASP A O 1
ATOM 1523 N N . ILE A 1 192 ? 5.836 -9.672 1.494 1 98.38 192 ILE A N 1
ATOM 1524 C CA . ILE A 1 192 ? 6.121 -9.883 2.908 1 98.38 192 ILE A CA 1
ATOM 1525 C C . ILE A 1 192 ? 6.758 -8.633 3.502 1 98.38 192 ILE A C 1
ATOM 1527 O O . ILE A 1 192 ? 6.391 -8.195 4.598 1 98.38 192 ILE A O 1
ATOM 1531 N N . ALA A 1 193 ? 7.695 -8.031 2.744 1 98.56 193 ALA A N 1
ATOM 1532 C CA . ALA A 1 193 ? 8.32 -6.801 3.219 1 98.56 193 ALA A CA 1
ATOM 1533 C C . ALA A 1 193 ? 7.293 -5.688 3.375 1 98.56 193 ALA A C 1
ATOM 1535 O O . ALA A 1 193 ? 7.309 -4.953 4.367 1 98.56 193 ALA A O 1
ATOM 1536 N N . SER A 1 194 ? 6.398 -5.539 2.41 1 97.44 194 SER A N 1
ATOM 1537 C CA . SER A 1 194 ? 5.371 -4.5 2.471 1 97.44 194 SER A CA 1
ATOM 1538 C C . SER A 1 194 ? 4.449 -4.707 3.668 1 97.44 194 SER A C 1
ATOM 1540 O O . SER A 1 194 ? 4.09 -3.746 4.355 1 97.44 194 SER A O 1
ATOM 1542 N N . GLU A 1 195 ? 4.074 -5.938 3.902 1 97.5 195 GLU A N 1
ATOM 1543 C CA . GLU A 1 195 ? 3.191 -6.27 5.016 1 97.5 195 GLU A CA 1
ATOM 1544 C C . GLU A 1 195 ? 3.875 -6.023 6.355 1 97.5 195 GLU A C 1
ATOM 1546 O O . GLU A 1 195 ? 3.293 -5.41 7.254 1 97.5 195 GLU A O 1
ATOM 1551 N N . LEU A 1 196 ? 5.133 -6.391 6.449 1 98.38 196 LEU A N 1
ATOM 1552 C CA . LEU A 1 196 ? 5.848 -6.332 7.723 1 98.38 196 LEU A CA 1
ATOM 1553 C C . LEU A 1 196 ? 6.359 -4.922 7.992 1 98.38 196 LEU A C 1
ATOM 1555 O O . LEU A 1 196 ? 6.66 -4.574 9.141 1 98.38 196 LEU A O 1
ATOM 1559 N N . SER A 1 197 ? 6.441 -4.102 6.961 1 97.5 197 SER A N 1
ATOM 1560 C CA . SER A 1 197 ? 7.047 -2.783 7.113 1 97.5 197 SER A CA 1
ATOM 1561 C C . SER A 1 197 ? 6.078 -1.802 7.762 1 97.5 197 SER A C 1
ATOM 1563 O O . SER A 1 197 ? 6.449 -0.669 8.078 1 97.5 197 SER A O 1
ATOM 1565 N N . GLN A 1 198 ? 4.855 -2.205 7.953 1 95 198 GLN A N 1
ATOM 1566 C CA . GLN A 1 198 ? 3.932 -1.351 8.695 1 95 198 GLN A CA 1
ATOM 1567 C C . GLN A 1 198 ? 4.449 -1.072 10.102 1 95 198 GLN A C 1
ATOM 1569 O O . GLN A 1 198 ? 4.859 -1.992 10.812 1 95 198 GLN A O 1
ATOM 1574 N N . ARG A 1 199 ? 4.398 0.116 10.516 1 93.06 199 ARG A N 1
ATOM 1575 C CA . ARG A 1 199 ? 5.07 0.582 11.727 1 93.06 199 ARG A CA 1
ATOM 1576 C C . ARG A 1 199 ? 4.539 -0.139 12.961 1 93.06 199 ARG A C 1
ATOM 1578 O O . ARG A 1 199 ? 5.293 -0.423 13.898 1 93.06 199 ARG A O 1
ATOM 1585 N N . PRO A 1 200 ? 3.264 -0.421 13 1 95.69 200 PRO A N 1
ATOM 1586 C CA . PRO A 1 200 ? 2.781 -1.146 14.18 1 95.69 200 PRO A CA 1
ATOM 1587 C C . PRO A 1 200 ? 3.232 -2.604 14.203 1 95.69 200 PRO A C 1
ATOM 1589 O O . PRO A 1 200 ? 3.006 -3.311 15.188 1 95.69 200 PRO A O 1
ATOM 1592 N N . ILE A 1 201 ? 3.838 -3.129 13.117 1 97.31 201 ILE A N 1
ATOM 1593 C CA . ILE A 1 201 ? 4.336 -4.496 13.047 1 97.31 201 ILE A CA 1
ATOM 1594 C C . ILE A 1 201 ? 5.84 -4.516 13.305 1 97.31 201 ILE A C 1
ATOM 1596 O O . ILE A 1 201 ? 6.277 -4.496 14.453 1 97.31 201 ILE A O 1
ATOM 1600 N N . ALA A 1 202 ? 6.68 -4.312 12.336 1 97.88 202 ALA A N 1
ATOM 1601 C CA . ALA A 1 202 ? 8.125 -4.348 12.539 1 97.88 202 ALA A CA 1
ATOM 1602 C C . ALA A 1 202 ? 8.656 -2.973 12.922 1 97.88 202 ALA A C 1
ATOM 1604 O O . ALA A 1 202 ? 8.211 -1.955 12.391 1 97.88 202 ALA A O 1
ATOM 1605 N N . LYS A 1 203 ? 9.602 -2.912 13.859 1 97.75 203 LYS A N 1
ATOM 1606 C CA . LYS A 1 203 ? 10.281 -1.669 14.219 1 97.75 203 LYS A CA 1
ATOM 1607 C C . LYS A 1 203 ? 11.109 -1.132 13.062 1 97.75 203 LYS A C 1
ATOM 1609 O O . LYS A 1 203 ? 11.039 0.056 12.734 1 97.75 203 LYS A O 1
ATOM 1614 N N . ASN A 1 204 ? 11.938 -1.963 12.531 1 98 204 ASN A N 1
ATOM 1615 C CA . ASN A 1 204 ? 12.695 -1.703 11.312 1 98 204 ASN A CA 1
ATOM 1616 C C . ASN A 1 204 ? 12.586 -2.859 10.32 1 98 204 ASN A C 1
ATOM 1618 O O . ASN A 1 204 ? 12.516 -4.023 10.727 1 98 204 ASN A O 1
ATOM 1622 N N . LEU A 1 205 ? 12.508 -2.545 9.07 1 98.75 205 LEU A N 1
ATOM 1623 C CA . LEU A 1 205 ? 12.469 -3.561 8.023 1 98.75 205 LEU A CA 1
ATOM 1624 C C . LEU A 1 205 ? 13.5 -3.262 6.934 1 98.75 205 LEU A C 1
ATOM 1626 O O . LEU A 1 205 ? 13.5 -2.17 6.359 1 98.75 205 LEU A O 1
ATOM 1630 N N . TRP A 1 206 ? 14.406 -4.16 6.668 1 98.81 206 TRP A N 1
ATOM 1631 C CA . TRP A 1 206 ? 15.344 -4.082 5.551 1 98.81 206 TRP A CA 1
ATOM 1632 C C . TRP A 1 206 ? 15.062 -5.172 4.523 1 98.81 206 TRP A C 1
ATOM 1634 O O . TRP A 1 206 ? 14.742 -6.309 4.883 1 98.81 206 TRP A O 1
ATOM 1644 N N . VAL A 1 207 ? 15.07 -4.82 3.309 1 98.69 207 VAL A N 1
ATOM 1645 C CA . VAL A 1 207 ? 15.18 -5.797 2.229 1 98.69 207 VAL A CA 1
ATOM 1646 C C . VAL A 1 207 ? 16.641 -5.91 1.787 1 98.69 207 VAL A C 1
ATOM 1648 O O . VAL A 1 207 ? 17.297 -4.902 1.545 1 98.69 207 VAL A O 1
ATOM 1651 N N . SER A 1 208 ? 17.125 -7.105 1.779 1 98.75 208 SER A N 1
ATOM 1652 C CA . SER A 1 208 ? 18.516 -7.363 1.394 1 98.75 208 SER A CA 1
ATOM 1653 C C . SER A 1 208 ? 18.578 -8.141 0.086 1 98.75 208 SER A C 1
ATOM 1655 O O . SER A 1 208 ? 17.891 -9.156 -0.08 1 98.75 208 SER A O 1
ATOM 1657 N N . ALA A 1 209 ? 19.375 -7.688 -0.819 1 96.31 209 ALA A N 1
ATOM 1658 C CA . ALA A 1 209 ? 19.531 -8.375 -2.098 1 96.31 209 ALA A CA 1
ATOM 1659 C C . ALA A 1 209 ? 20.891 -8.078 -2.727 1 96.31 209 ALA A C 1
ATOM 1661 O O . ALA A 1 209 ? 21.562 -7.129 -2.334 1 96.31 209 ALA A O 1
ATOM 1662 N N . ARG A 1 210 ? 21.219 -8.883 -3.691 1 92.12 210 ARG A N 1
ATOM 1663 C CA . ARG A 1 210 ? 22.5 -8.742 -4.379 1 92.12 210 ARG A CA 1
ATOM 1664 C C . ARG A 1 210 ? 22.422 -7.68 -5.469 1 92.12 210 ARG A C 1
ATOM 1666 O O . ARG A 1 210 ? 23.422 -7.039 -5.789 1 92.12 210 ARG A O 1
ATOM 1673 N N . ARG A 1 211 ? 21.219 -7.531 -5.992 1 89.38 211 ARG A N 1
ATOM 1674 C CA . ARG A 1 211 ? 21.062 -6.621 -7.117 1 89.38 211 ARG A CA 1
ATOM 1675 C C . ARG A 1 211 ? 19.75 -5.848 -7.012 1 89.38 211 ARG A C 1
ATOM 1677 O O . ARG A 1 211 ? 18.812 -6.293 -6.34 1 89.38 211 ARG A O 1
ATOM 1684 N N . GLY A 1 212 ? 19.781 -4.688 -7.629 1 90.69 212 GLY A N 1
ATOM 1685 C CA . GLY A 1 212 ? 18.547 -3.938 -7.762 1 90.69 212 GLY A CA 1
ATOM 1686 C C . GLY A 1 212 ? 17.609 -4.516 -8.812 1 90.69 212 GLY A C 1
ATOM 1687 O O . GLY A 1 212 ? 18.062 -5.156 -9.766 1 90.69 212 GLY A O 1
ATOM 1688 N N . VAL A 1 213 ? 16.297 -4.309 -8.617 1 92 213 VAL A N 1
ATOM 1689 C CA . VAL A 1 213 ? 15.312 -4.789 -9.578 1 92 213 VAL A CA 1
ATOM 1690 C C . VAL A 1 213 ? 14.328 -3.672 -9.906 1 92 213 VAL A C 1
ATOM 1692 O O . VAL A 1 213 ? 14.297 -2.641 -9.227 1 92 213 VAL A O 1
ATOM 1695 N N . TRP A 1 214 ? 13.641 -3.887 -10.984 1 92.62 214 TRP A N 1
ATOM 1696 C CA . TRP A 1 214 ? 12.5 -3.027 -11.297 1 92.62 214 TRP A CA 1
ATOM 1697 C C . TRP A 1 214 ? 11.227 -3.539 -10.633 1 92.62 214 TRP A C 1
ATOM 1699 O O . TRP A 1 214 ? 10.922 -4.73 -10.695 1 92.62 214 TRP A O 1
ATOM 1709 N N . VAL A 1 215 ? 10.547 -2.678 -9.93 1 94.12 215 VAL A N 1
ATOM 1710 C CA . VAL A 1 215 ? 9.281 -3.027 -9.297 1 94.12 215 VAL A CA 1
ATOM 1711 C C . VAL A 1 215 ? 8.117 -2.508 -10.141 1 94.12 215 VAL A C 1
ATOM 1713 O O . VAL A 1 215 ? 7.949 -1.297 -10.297 1 94.12 215 VAL A O 1
ATOM 1716 N N . PHE A 1 216 ? 7.336 -3.414 -10.625 1 91.56 216 PHE A N 1
ATOM 1717 C CA . PHE A 1 216 ? 6.23 -3.053 -11.5 1 91.56 216 PHE A CA 1
ATOM 1718 C C . PHE A 1 216 ? 4.945 -2.857 -10.703 1 91.56 216 PHE A C 1
ATOM 1720 O O . PHE A 1 216 ? 4.688 -3.588 -9.75 1 91.56 216 PHE A O 1
ATOM 1727 N N . PRO A 1 217 ? 4.172 -1.895 -11.164 1 89.69 217 PRO A N 1
ATOM 1728 C CA . PRO A 1 217 ? 2.891 -1.677 -10.484 1 89.69 217 PRO A CA 1
ATOM 1729 C C . PRO A 1 217 ? 1.808 -2.652 -10.938 1 89.69 217 PRO A C 1
ATOM 1731 O O . PRO A 1 217 ? 1.901 -3.217 -12.031 1 89.69 217 PRO A O 1
ATOM 1734 N N . LYS A 1 218 ? 0.852 -2.855 -10.133 1 91.5 218 LYS A N 1
ATOM 1735 C CA . LYS A 1 218 ? -0.29 -3.689 -10.5 1 91.5 218 LYS A CA 1
ATOM 1736 C C . LYS A 1 218 ? -1.208 -2.963 -11.477 1 91.5 218 LYS A C 1
ATOM 1738 O O . LYS A 1 218 ? -1.858 -3.598 -12.312 1 91.5 218 LYS A O 1
ATOM 1743 N N . TYR A 1 219 ? -1.242 -1.66 -11.352 1 91.25 219 TYR A N 1
ATOM 1744 C CA . TYR A 1 219 ? -2.084 -0.839 -12.211 1 91.25 219 TYR A CA 1
ATOM 1745 C C . TYR A 1 219 ? -1.241 0.112 -13.055 1 91.25 219 TYR A C 1
ATOM 1747 O O . TYR A 1 219 ? -0.256 0.674 -12.57 1 91.25 219 TYR A O 1
ATOM 1755 N N . LEU A 1 220 ? -1.558 0.22 -14.273 1 88.25 220 LEU A N 1
ATOM 1756 C CA . LEU A 1 220 ? -1.038 1.221 -15.203 1 88.25 220 LEU A CA 1
ATOM 1757 C C . LEU A 1 220 ? -2.174 2.014 -15.844 1 88.25 220 LEU A C 1
ATOM 1759 O O . LEU A 1 220 ? -3.059 1.436 -16.469 1 88.25 220 LEU A O 1
ATOM 1763 N N . ASN A 1 221 ? -2.148 3.303 -15.617 1 87.06 221 ASN A N 1
ATOM 1764 C CA . ASN A 1 221 ? -3.186 4.188 -16.141 1 87.06 221 ASN A CA 1
ATOM 1765 C C . ASN A 1 221 ? -4.574 3.756 -15.68 1 87.06 221 ASN A C 1
ATOM 1767 O O . ASN A 1 221 ? -5.508 3.695 -16.484 1 87.06 221 ASN A O 1
ATOM 1771 N N . GLY A 1 222 ? -4.648 3.34 -14.508 1 87.88 222 GLY A N 1
ATOM 1772 C CA . GLY A 1 222 ? -5.914 3.053 -13.852 1 87.88 222 GLY A CA 1
ATOM 1773 C C . GLY A 1 222 ? -6.469 1.683 -14.203 1 87.88 222 GLY A C 1
ATOM 1774 O O . GLY A 1 222 ? -7.574 1.332 -13.789 1 87.88 222 GLY A O 1
ATOM 1775 N N . LYS A 1 223 ? -5.773 0.911 -14.961 1 91.19 223 LYS A N 1
ATOM 1776 C CA . LYS A 1 223 ? -6.176 -0.44 -15.336 1 91.19 223 LYS A CA 1
ATOM 1777 C C . LYS A 1 223 ? -5.121 -1.465 -14.93 1 91.19 223 LYS A C 1
ATOM 1779 O O . LYS A 1 223 ? -3.938 -1.137 -14.828 1 91.19 223 LYS A O 1
ATOM 1784 N N . PRO A 1 224 ? -5.621 -2.707 -14.625 1 91.81 224 PRO A N 1
ATOM 1785 C CA . PRO A 1 224 ? -4.59 -3.719 -14.383 1 91.81 224 PRO A CA 1
ATOM 1786 C C . PRO A 1 224 ? -3.521 -3.74 -15.477 1 91.81 224 PRO A C 1
ATOM 1788 O O . PRO A 1 224 ? -3.85 -3.748 -16.672 1 91.81 224 PRO A O 1
ATOM 1791 N N . ALA A 1 225 ? -2.281 -3.766 -15.133 1 88.31 225 ALA A N 1
ATOM 1792 C CA . ALA A 1 225 ? -1.163 -3.604 -16.062 1 88.31 225 ALA A CA 1
ATOM 1793 C C . ALA A 1 225 ? -1.094 -4.766 -17.047 1 88.31 225 ALA A C 1
ATOM 1795 O O . ALA A 1 225 ? -0.615 -4.605 -18.172 1 88.31 225 ALA A O 1
ATOM 1796 N N . ASP A 1 226 ? -1.536 -5.934 -16.688 1 87 226 ASP A N 1
ATOM 1797 C CA . ASP A 1 226 ? -1.401 -7.113 -17.531 1 87 226 ASP A CA 1
ATOM 1798 C C . ASP A 1 226 ? -2.52 -7.18 -18.578 1 87 226 ASP A C 1
ATOM 1800 O O . ASP A 1 226 ? -2.529 -8.062 -19.438 1 87 226 ASP A O 1
ATOM 1804 N N . LYS A 1 227 ? -3.461 -6.246 -18.484 1 80.44 227 LYS A N 1
ATOM 1805 C CA . LYS A 1 227 ? -4.52 -6.18 -19.484 1 80.44 227 LYS A CA 1
ATOM 1806 C C . LYS A 1 227 ? -4.004 -5.574 -20.797 1 80.44 227 LYS A C 1
ATOM 1808 O O . LYS A 1 227 ? -4.602 -5.77 -21.859 1 80.44 227 LYS A O 1
ATOM 1813 N N . THR A 1 228 ? -2.951 -4.832 -20.609 1 71.88 228 THR A N 1
ATOM 1814 C CA . THR A 1 228 ? -2.473 -4.109 -21.781 1 71.88 228 THR A CA 1
ATOM 1815 C C . THR A 1 228 ? -1.604 -5.008 -22.656 1 71.88 228 THR A C 1
ATOM 1817 O O . THR A 1 228 ? -0.609 -5.562 -22.188 1 71.88 228 THR A O 1
ATOM 1820 N N . ALA A 1 229 ? -2.184 -5.449 -23.734 1 66.88 229 ALA A N 1
ATOM 1821 C CA . ALA A 1 229 ? -1.401 -6.211 -24.703 1 66.88 229 ALA A CA 1
ATOM 1822 C C . ALA A 1 229 ? -1.039 -5.355 -25.906 1 66.88 229 ALA A C 1
ATOM 1824 O O . ALA A 1 229 ? -1.834 -4.523 -26.344 1 66.88 229 ALA A O 1
ATOM 1825 N N . LEU A 1 230 ? 0.231 -5.465 -26.172 1 70.44 230 LEU A N 1
ATOM 1826 C CA . LEU A 1 230 ? 0.623 -4.781 -27.391 1 70.44 230 LEU A CA 1
ATOM 1827 C C . LEU A 1 230 ? -0.043 -5.422 -28.609 1 70.44 230 LEU A C 1
ATOM 1829 O O . LEU A 1 230 ? -0.29 -6.629 -28.625 1 70.44 230 LEU A O 1
ATOM 1833 N N . PRO A 1 231 ? -0.348 -4.57 -29.547 1 67.31 231 PRO A N 1
ATOM 1834 C CA . PRO A 1 231 ? -0.947 -5.141 -30.75 1 67.31 231 PRO A CA 1
ATOM 1835 C C . PRO A 1 231 ? -0.082 -6.23 -31.391 1 67.31 231 PRO A C 1
ATOM 1837 O O . PRO A 1 231 ? 1.147 -6.133 -31.375 1 67.31 231 PRO A O 1
ATOM 1840 N N . ALA A 1 232 ? -0.7 -7.293 -31.828 1 63.19 232 ALA A N 1
ATOM 1841 C CA . ALA A 1 232 ? -0.039 -8.461 -32.406 1 63.19 232 ALA A CA 1
ATOM 1842 C C . ALA A 1 232 ? 0.831 -8.062 -33.594 1 63.19 232 ALA A C 1
ATOM 1844 O O . ALA A 1 232 ? 1.821 -8.734 -33.906 1 63.19 232 ALA A O 1
ATOM 1845 N N . TRP A 1 233 ? 0.433 -7.008 -34.219 1 71.06 233 TRP A N 1
ATOM 1846 C CA . TRP A 1 233 ? 1.144 -6.602 -35.438 1 71.06 233 TRP A CA 1
ATOM 1847 C C . TRP A 1 233 ? 2.461 -5.918 -35.094 1 71.06 233 TRP A C 1
ATOM 1849 O O . TRP A 1 233 ? 3.336 -5.77 -35.938 1 71.06 233 TRP A O 1
ATOM 1859 N N . MET A 1 234 ? 2.627 -5.559 -33.875 1 76.31 234 MET A N 1
ATOM 1860 C CA . MET A 1 234 ? 3.816 -4.812 -33.469 1 76.31 234 MET A CA 1
ATOM 1861 C C . MET A 1 234 ? 5.016 -5.742 -33.312 1 76.31 234 MET A C 1
ATOM 1863 O O . MET A 1 234 ? 4.934 -6.77 -32.656 1 76.31 234 MET A O 1
ATOM 1867 N N . PRO A 1 235 ? 6.055 -5.34 -34.125 1 78.88 235 PRO A N 1
ATOM 1868 C CA . PRO A 1 235 ? 7.273 -6.129 -33.906 1 78.88 235 PRO A CA 1
ATOM 1869 C C . PRO A 1 235 ? 7.695 -6.219 -32.469 1 78.88 235 PRO A C 1
ATOM 1871 O O . PRO A 1 235 ? 7.562 -5.242 -31.703 1 78.88 235 PRO A O 1
ATOM 1874 N N . ARG A 1 236 ? 8.109 -7.328 -32.062 1 78.06 236 ARG A N 1
ATOM 1875 C CA . ARG A 1 236 ? 8.43 -7.621 -30.672 1 78.06 236 ARG A CA 1
ATOM 1876 C C . ARG A 1 236 ? 9.438 -6.621 -30.109 1 78.06 236 ARG A C 1
ATOM 1878 O O . ARG A 1 236 ? 9.273 -6.109 -29 1 78.06 236 ARG A O 1
ATOM 1885 N N . LYS A 1 237 ? 10.477 -6.367 -30.859 1 80.69 237 LYS A N 1
ATOM 1886 C CA . LYS A 1 237 ? 11.539 -5.469 -30.406 1 80.69 237 LYS A CA 1
ATOM 1887 C C . LYS A 1 237 ? 10.992 -4.07 -30.125 1 80.69 237 LYS A C 1
ATOM 1889 O O . LYS A 1 237 ? 11.375 -3.434 -29.141 1 80.69 237 LYS A O 1
ATOM 1894 N N . LEU A 1 238 ? 10.125 -3.637 -30.984 1 84.25 238 LEU A N 1
ATOM 1895 C CA . LEU A 1 238 ? 9.516 -2.324 -30.812 1 84.25 238 LEU A CA 1
ATOM 1896 C C . LEU A 1 238 ? 8.57 -2.318 -29.609 1 84.25 238 LEU A C 1
ATOM 1898 O O . LEU A 1 238 ? 8.555 -1.36 -28.828 1 84.25 238 LEU A O 1
ATOM 1902 N N . GLY A 1 239 ? 7.867 -3.375 -29.5 1 83.06 239 GLY A N 1
ATOM 1903 C CA . GLY A 1 239 ? 6.949 -3.494 -28.375 1 83.06 239 GLY A CA 1
ATOM 1904 C C . GLY A 1 239 ? 7.645 -3.471 -27.031 1 83.06 239 GLY A C 1
ATOM 1905 O O . GLY A 1 239 ? 7.211 -2.768 -26.109 1 83.06 239 GLY A O 1
ATOM 1906 N N . VAL A 1 240 ? 8.695 -4.133 -26.984 1 81.5 240 VAL A N 1
ATOM 1907 C CA . VAL A 1 240 ? 9.469 -4.199 -25.734 1 81.5 240 VAL A CA 1
ATOM 1908 C C . VAL A 1 240 ? 10.07 -2.832 -25.438 1 81.5 240 VAL A C 1
ATOM 1910 O O . VAL A 1 240 ? 10.039 -2.381 -24.281 1 81.5 240 VAL A O 1
ATOM 1913 N N . ALA A 1 241 ? 10.57 -2.213 -26.453 1 86 241 ALA A N 1
ATOM 1914 C CA . ALA A 1 241 ? 11.164 -0.893 -26.281 1 86 241 ALA A CA 1
ATOM 1915 C C . ALA A 1 241 ? 10.133 0.11 -25.766 1 86 241 ALA A C 1
ATOM 1917 O O . ALA A 1 241 ? 10.422 0.907 -24.875 1 86 241 ALA A O 1
ATOM 1918 N N . LEU A 1 242 ? 9.008 0.039 -26.359 1 85.75 242 LEU A N 1
ATOM 1919 C CA . LEU A 1 242 ? 7.934 0.943 -25.953 1 85.75 242 LEU A CA 1
ATOM 1920 C C . LEU A 1 242 ? 7.484 0.646 -24.516 1 85.75 242 LEU A C 1
ATOM 1922 O O . LEU A 1 242 ? 7.273 1.565 -23.734 1 85.75 242 LEU A O 1
ATOM 1926 N N . SER A 1 243 ? 7.379 -0.583 -24.234 1 85.19 243 SER A N 1
ATOM 1927 C CA . SER A 1 243 ? 6.977 -0.982 -22.875 1 85.19 243 SER A CA 1
ATOM 1928 C C . SER A 1 243 ? 7.992 -0.523 -21.844 1 85.19 243 SER A C 1
ATOM 1930 O O . SER A 1 243 ? 7.613 -0.031 -20.781 1 85.19 243 SER A O 1
ATOM 1932 N N . ARG A 1 244 ? 9.219 -0.667 -22.203 1 87.31 244 ARG A N 1
ATOM 1933 C CA . ARG A 1 244 ? 10.281 -0.225 -21.312 1 87.31 244 ARG A CA 1
ATOM 1934 C C . ARG A 1 244 ? 10.195 1.274 -21.047 1 87.31 244 ARG A C 1
ATOM 1936 O O . ARG A 1 244 ? 10.312 1.718 -19.906 1 87.31 244 ARG A O 1
ATOM 1943 N N . SER A 1 245 ? 9.938 2.002 -22.094 1 88.94 245 SER A N 1
ATOM 1944 C CA . SER A 1 245 ? 9.844 3.453 -21.984 1 88.94 245 SER A CA 1
ATOM 1945 C C . SER A 1 245 ? 8.664 3.863 -21.109 1 88.94 245 SER A C 1
ATOM 1947 O O . SER A 1 245 ? 8.797 4.734 -20.25 1 88.94 245 SER A O 1
ATOM 1949 N N . VAL A 1 246 ? 7.605 3.215 -21.297 1 85.62 246 VAL A N 1
ATOM 1950 C CA . VAL A 1 246 ? 6.402 3.512 -20.531 1 85.62 246 VAL A CA 1
ATOM 1951 C C . VAL A 1 246 ? 6.629 3.186 -19.047 1 85.62 246 VAL A C 1
ATOM 1953 O O . VAL A 1 246 ? 6.277 3.975 -18.172 1 85.62 246 VAL A O 1
ATOM 1956 N N . LEU A 1 247 ? 7.23 2.086 -18.844 1 86.88 247 LEU A N 1
ATOM 1957 C CA . LEU A 1 247 ? 7.492 1.658 -17.469 1 86.88 247 LEU A CA 1
ATOM 1958 C C . LEU A 1 247 ? 8.445 2.617 -16.781 1 86.88 247 LEU A C 1
ATOM 1960 O O . LEU A 1 247 ? 8.203 3.029 -15.641 1 86.88 247 LEU A O 1
ATOM 1964 N N . LYS A 1 248 ? 9.477 2.988 -17.469 1 89.25 248 LYS A N 1
ATOM 1965 C CA . LYS A 1 248 ? 10.453 3.908 -16.906 1 89.25 248 LYS A CA 1
ATOM 1966 C C . LYS A 1 248 ? 9.812 5.262 -16.594 1 89.25 248 LYS A C 1
ATOM 1968 O O . LYS A 1 248 ? 10.094 5.859 -15.555 1 89.25 248 LYS A O 1
ATOM 1973 N N . LYS A 1 249 ? 8.961 5.676 -17.469 1 88.06 249 LYS A N 1
ATOM 1974 C CA . LYS A 1 249 ? 8.305 6.961 -17.266 1 88.06 249 LYS A CA 1
ATOM 1975 C C . LYS A 1 249 ? 7.301 6.898 -16.125 1 88.06 249 LYS A C 1
ATOM 1977 O O . LYS A 1 249 ? 7.188 7.844 -15.336 1 88.06 249 LYS A O 1
ATOM 1982 N N . THR A 1 250 ? 6.668 5.867 -15.984 1 87.81 250 THR A N 1
ATOM 1983 C CA . THR A 1 250 ? 5.586 5.723 -15.016 1 87.81 250 THR A CA 1
ATOM 1984 C C . THR A 1 250 ? 6.145 5.508 -13.617 1 87.81 250 THR A C 1
ATOM 1986 O O . THR A 1 250 ? 5.652 6.098 -12.648 1 87.81 250 THR A O 1
ATOM 1989 N N . ILE A 1 251 ? 7.199 4.699 -13.461 1 91.06 251 ILE A N 1
ATOM 1990 C CA . ILE A 1 251 ? 7.656 4.297 -12.133 1 91.06 251 ILE A CA 1
ATOM 1991 C C . ILE A 1 251 ? 8.875 5.129 -11.734 1 91.06 251 ILE A C 1
ATOM 1993 O O . ILE A 1 251 ? 9.219 5.203 -10.555 1 91.06 251 ILE A O 1
ATOM 1997 N N . GLY A 1 252 ? 9.477 5.73 -12.719 1 92.44 252 GLY A N 1
ATOM 1998 C CA . GLY A 1 252 ? 10.672 6.508 -12.43 1 92.44 252 GLY A CA 1
ATOM 1999 C C . GLY A 1 252 ? 11.859 5.648 -12.023 1 92.44 252 GLY A C 1
ATOM 2000 O O . GLY A 1 252 ? 11.914 4.461 -12.344 1 92.44 252 GLY A O 1
ATOM 2001 N N . ARG A 1 253 ? 12.906 6.309 -11.461 1 93.81 253 ARG A N 1
ATOM 2002 C CA . ARG A 1 253 ? 14.133 5.629 -11.062 1 93.81 253 ARG A CA 1
ATOM 2003 C C . ARG A 1 253 ? 13.969 4.969 -9.695 1 93.81 253 ARG A C 1
ATOM 2005 O O . ARG A 1 253 ? 13.469 5.59 -8.758 1 93.81 253 ARG A O 1
ATOM 2012 N N . MET A 1 254 ? 14.398 3.65 -9.625 1 94.88 254 MET A N 1
ATOM 2013 C CA . MET A 1 254 ? 14.336 2.932 -8.352 1 94.88 254 MET A CA 1
ATOM 2014 C C . MET A 1 254 ? 15.109 3.678 -7.27 1 94.88 254 MET A C 1
ATOM 2016 O O . MET A 1 254 ? 14.695 3.686 -6.105 1 94.88 254 MET A O 1
ATOM 2020 N N . GLU A 1 255 ? 16.125 4.457 -7.621 1 93.56 255 GLU A N 1
ATOM 2021 C CA . GLU A 1 255 ? 16.984 5.199 -6.699 1 93.56 255 GLU A CA 1
ATOM 2022 C C . GLU A 1 255 ? 16.203 6.312 -6.004 1 93.56 255 GLU A C 1
ATOM 2024 O O . GLU A 1 255 ? 16.531 6.688 -4.871 1 93.56 255 GLU A O 1
ATOM 2029 N N . ASP A 1 256 ? 15.188 6.797 -6.676 1 92.12 256 ASP A N 1
ATOM 2030 C CA . ASP A 1 256 ? 14.391 7.887 -6.125 1 92.12 256 ASP A CA 1
ATOM 2031 C C . ASP A 1 256 ? 13.539 7.406 -4.953 1 92.12 256 ASP A C 1
ATOM 2033 O O . ASP A 1 256 ? 13.062 8.211 -4.148 1 92.12 256 ASP A O 1
ATOM 2037 N N . TYR A 1 257 ? 13.359 6.105 -4.832 1 94.06 257 TYR A N 1
ATOM 2038 C CA . TYR A 1 257 ? 12.617 5.516 -3.725 1 94.06 257 TYR A CA 1
ATOM 2039 C C . TYR A 1 257 ? 13.562 5.023 -2.637 1 94.06 257 TYR A C 1
ATOM 2041 O O . TYR A 1 257 ? 13.133 4.383 -1.673 1 94.06 257 TYR A O 1
ATOM 2049 N N . GLY A 1 258 ? 14.875 5.195 -2.777 1 92.94 258 GLY A N 1
ATOM 2050 C CA . GLY A 1 258 ? 15.859 4.695 -1.827 1 92.94 258 GLY A CA 1
ATOM 2051 C C . GLY A 1 258 ? 16.312 3.285 -2.133 1 92.94 258 GLY A C 1
ATOM 2052 O O . GLY A 1 258 ? 16.922 2.623 -1.279 1 92.94 258 GLY A O 1
ATOM 2053 N N . LEU A 1 259 ? 16.078 2.73 -3.34 1 95.38 259 LEU A N 1
ATOM 2054 C CA . LEU A 1 259 ? 16.453 1.383 -3.76 1 95.38 259 LEU A CA 1
ATOM 2055 C C . LEU A 1 259 ? 17.672 1.415 -4.68 1 95.38 259 LEU A C 1
ATOM 2057 O O . LEU A 1 259 ? 17.984 2.459 -5.254 1 95.38 259 LEU A O 1
ATOM 2061 N N . PRO A 1 260 ? 18.344 0.344 -4.762 1 94.94 260 PRO A N 1
ATOM 2062 C CA . PRO A 1 260 ? 19.516 0.347 -5.66 1 94.94 260 PRO A CA 1
ATOM 2063 C C . PRO A 1 260 ? 19.109 0.378 -7.133 1 94.94 260 PRO A C 1
ATOM 2065 O O . PRO A 1 260 ? 18.078 -0.181 -7.512 1 94.94 260 PRO A O 1
ATOM 2068 N N . LYS A 1 261 ? 19.984 0.948 -7.906 1 94 261 LYS A N 1
ATOM 2069 C CA . LYS A 1 261 ? 19.797 0.961 -9.352 1 94 261 LYS A CA 1
ATOM 2070 C C . LYS A 1 261 ? 19.859 -0.451 -9.93 1 94 261 LYS A C 1
ATOM 2072 O O . LYS A 1 261 ? 20.812 -1.185 -9.68 1 94 261 LYS A O 1
ATOM 2077 N N . PRO A 1 262 ? 18.828 -0.845 -10.672 1 92.38 262 PRO A N 1
ATOM 2078 C CA . PRO A 1 262 ? 18.938 -2.135 -11.359 1 92.38 262 PRO A CA 1
ATOM 2079 C C . PRO A 1 262 ? 20.062 -2.168 -12.375 1 92.38 262 PRO A C 1
ATOM 2081 O O . PRO A 1 262 ? 20.391 -1.145 -12.984 1 92.38 262 PRO A O 1
ATOM 2084 N N . ASP A 1 263 ? 20.688 -3.283 -12.602 1 90.56 263 ASP A N 1
ATOM 2085 C CA . ASP A 1 263 ? 21.766 -3.424 -13.57 1 90.56 263 ASP A CA 1
ATOM 2086 C C . ASP A 1 263 ? 21.234 -3.982 -14.891 1 90.56 263 ASP A C 1
ATOM 2088 O O . ASP A 1 263 ? 22 -4.539 -15.688 1 90.56 263 ASP A O 1
ATOM 2092 N N . HIS A 1 264 ? 19.969 -3.984 -15.102 1 87.94 264 HIS A N 1
ATOM 2093 C CA . HIS A 1 264 ? 19.297 -4.453 -16.312 1 87.94 264 HIS A CA 1
ATOM 2094 C C . HIS A 1 264 ? 18.109 -3.568 -16.656 1 87.94 264 HIS A C 1
ATOM 2096 O O . HIS A 1 264 ? 17.703 -2.719 -15.852 1 87.94 264 HIS A O 1
ATOM 2102 N N . GLU A 1 265 ? 17.609 -3.727 -17.844 1 86.12 265 GLU A N 1
ATOM 2103 C CA . GLU A 1 265 ? 16.453 -2.955 -18.281 1 86.12 265 GLU A CA 1
ATOM 2104 C C . GLU A 1 265 ? 15.156 -3.6 -17.797 1 86.12 265 GLU A C 1
ATOM 2106 O O . GLU A 1 265 ? 15.117 -4.797 -17.516 1 86.12 265 GLU A O 1
ATOM 2111 N N . PRO A 1 266 ? 14.102 -2.738 -17.688 1 84.75 266 PRO A N 1
ATOM 2112 C CA . PRO A 1 266 ? 12.797 -3.35 -17.422 1 84.75 266 PRO A CA 1
ATOM 2113 C C . PRO A 1 266 ? 12.469 -4.48 -18.391 1 84.75 266 PRO A C 1
ATOM 2115 O O . PRO A 1 266 ? 12.773 -4.387 -19.578 1 84.75 266 PRO A O 1
ATOM 2118 N N . LEU A 1 267 ? 11.93 -5.625 -17.891 1 79.19 267 LEU A N 1
ATOM 2119 C CA . LEU A 1 267 ? 11.461 -6.773 -18.656 1 79.19 267 LEU A CA 1
ATOM 2120 C C . LEU A 1 267 ? 12.617 -7.688 -19.031 1 79.19 267 LEU A C 1
ATOM 2122 O O . LEU A 1 267 ? 12.445 -8.641 -19.797 1 79.19 267 LEU A O 1
ATOM 2126 N N . GLU A 1 268 ? 13.828 -7.387 -18.516 1 76.5 268 GLU A N 1
ATOM 2127 C CA . GLU A 1 268 ? 14.969 -8.273 -18.719 1 76.5 268 GLU A CA 1
ATOM 2128 C C . GLU A 1 268 ? 15.117 -9.258 -17.562 1 76.5 268 GLU A C 1
ATOM 2130 O O . GLU A 1 268 ? 16.094 -10 -17.5 1 76.5 268 GLU A O 1
ATOM 2135 N N . ALA A 1 269 ? 14.211 -9.164 -16.688 1 72.5 269 ALA A N 1
ATOM 2136 C CA . ALA A 1 269 ? 14.062 -10.109 -15.578 1 72.5 269 ALA A CA 1
ATOM 2137 C C . ALA A 1 269 ? 12.586 -10.297 -15.219 1 72.5 269 ALA A C 1
ATOM 2139 O O . ALA A 1 269 ? 11.742 -9.477 -15.586 1 72.5 269 ALA A O 1
ATOM 2140 N N . HIS A 1 270 ? 12.352 -11.453 -14.656 1 74.69 270 HIS A N 1
ATOM 2141 C CA . HIS A 1 270 ? 10.984 -11.609 -14.156 1 74.69 270 HIS A CA 1
ATOM 2142 C C . HIS A 1 270 ? 10.594 -10.445 -13.25 1 74.69 270 HIS A C 1
ATOM 2144 O O . HIS A 1 270 ? 11.312 -10.125 -12.305 1 74.69 270 HIS A O 1
ATOM 2150 N N . PRO A 1 271 ? 9.609 -9.781 -13.602 1 75.06 271 PRO A N 1
ATOM 2151 C CA . PRO A 1 271 ? 9.234 -8.562 -12.883 1 75.06 271 PRO A CA 1
ATOM 2152 C C . PRO A 1 271 ? 8.781 -8.844 -11.445 1 75.06 271 PRO A C 1
ATOM 2154 O O . PRO A 1 271 ? 8.141 -9.867 -11.188 1 75.06 271 PRO A O 1
ATOM 2157 N N . SER A 1 272 ? 9.227 -8.062 -10.539 1 82.38 272 SER A N 1
ATOM 2158 C CA . SER A 1 272 ? 8.602 -7.953 -9.227 1 82.38 272 SER A CA 1
ATOM 2159 C C . SER A 1 272 ? 7.426 -6.98 -9.258 1 82.38 272 SER A C 1
ATOM 2161 O O . SER A 1 272 ? 7.578 -5.824 -9.656 1 82.38 272 SER A O 1
ATOM 2163 N N . VAL A 1 273 ? 6.277 -7.52 -8.938 1 85.81 273 VAL A N 1
ATOM 2164 C CA . VAL A 1 273 ? 5.059 -6.723 -9.047 1 85.81 273 VAL A CA 1
ATOM 2165 C C . VAL A 1 273 ? 4.535 -6.391 -7.648 1 85.81 273 VAL A C 1
ATOM 2167 O O . VAL A 1 273 ? 4.422 -7.27 -6.793 1 85.81 273 VAL A O 1
ATOM 2170 N N . SER A 1 274 ? 4.344 -5.156 -7.426 1 89.69 274 SER A N 1
ATOM 2171 C CA . SER A 1 274 ? 3.756 -4.727 -6.16 1 89.69 274 SER A CA 1
ATOM 2172 C C . SER A 1 274 ? 3.051 -3.381 -6.305 1 89.69 274 SER A C 1
ATOM 2174 O O . SER A 1 274 ? 3.525 -2.5 -7.023 1 89.69 274 SER A O 1
ATOM 2176 N N . GLY A 1 275 ? 1.971 -3.242 -5.633 1 85.19 275 GLY A N 1
ATOM 2177 C CA . GLY A 1 275 ? 1.25 -1.979 -5.637 1 85.19 275 GLY A CA 1
ATOM 2178 C C . GLY A 1 275 ? 1.662 -1.057 -4.504 1 85.19 275 GLY A C 1
ATOM 2179 O O . GLY A 1 275 ? 1.364 0.14 -4.531 1 85.19 275 GLY A O 1
ATOM 2180 N N . GLU A 1 276 ? 2.33 -1.561 -3.58 1 92.12 276 GLU A N 1
ATOM 2181 C CA . GLU A 1 276 ? 2.516 -0.757 -2.375 1 92.12 276 GLU A CA 1
ATOM 2182 C C . GLU A 1 276 ? 3.992 -0.651 -2.004 1 92.12 276 GLU A C 1
ATOM 2184 O O . GLU A 1 276 ? 4.383 0.221 -1.225 1 92.12 276 GLU A O 1
ATOM 2189 N N . PHE A 1 277 ? 4.922 -1.515 -2.516 1 96.69 277 PHE A N 1
ATOM 2190 C CA . PHE A 1 277 ? 6.312 -1.623 -2.092 1 96.69 277 PHE A CA 1
ATOM 2191 C C . PHE A 1 277 ? 7.047 -0.304 -2.301 1 96.69 277 PHE A C 1
ATOM 2193 O O . PHE A 1 277 ? 7.738 0.174 -1.4 1 96.69 277 PHE A O 1
ATOM 2200 N N . LEU A 1 278 ? 6.887 0.29 -3.498 1 95.38 278 LEU A N 1
ATOM 2201 C CA . LEU A 1 278 ? 7.633 1.501 -3.822 1 95.38 278 LEU A CA 1
ATOM 2202 C C . LEU A 1 278 ? 7.23 2.65 -2.902 1 95.38 278 LEU A C 1
ATOM 2204 O O . LEU A 1 278 ? 8.078 3.445 -2.488 1 95.38 278 LEU A O 1
ATOM 2208 N N . THR A 1 279 ? 5.934 2.711 -2.598 1 94.5 279 THR A N 1
ATOM 2209 C CA . THR A 1 279 ? 5.492 3.748 -1.675 1 94.5 279 THR A CA 1
ATOM 2210 C C . THR A 1 279 ? 6.086 3.529 -0.288 1 94.5 279 THR A C 1
ATOM 2212 O O . THR A 1 279 ? 6.531 4.48 0.36 1 94.5 279 THR A O 1
ATOM 2215 N N . ARG A 1 280 ? 6.125 2.279 0.191 1 96.5 280 ARG A N 1
ATOM 2216 C CA . ARG A 1 280 ? 6.711 1.961 1.488 1 96.5 280 ARG A CA 1
ATOM 2217 C C . ARG A 1 280 ? 8.195 2.322 1.521 1 96.5 280 ARG A C 1
ATOM 2219 O O . ARG A 1 280 ? 8.695 2.824 2.529 1 96.5 280 ARG A O 1
ATOM 2226 N N . ALA A 1 281 ? 8.859 2.035 0.403 1 96.5 281 ALA A N 1
ATOM 2227 C CA . ALA A 1 281 ? 10.281 2.379 0.293 1 96.5 281 ALA A CA 1
ATOM 2228 C C . ALA A 1 281 ? 10.477 3.893 0.262 1 96.5 281 ALA A C 1
ATOM 2230 O O . ALA A 1 281 ? 11.328 4.43 0.973 1 96.5 281 ALA A O 1
ATOM 2231 N N . GLY A 1 282 ? 9.648 4.59 -0.484 1 95.25 282 GLY A N 1
ATOM 2232 C CA . GLY A 1 282 ? 9.75 6.031 -0.628 1 95.25 282 GLY A CA 1
ATOM 2233 C C . GLY A 1 282 ? 9.43 6.781 0.651 1 95.25 282 GLY A C 1
ATOM 2234 O O . GLY A 1 282 ? 9.82 7.938 0.814 1 95.25 282 GLY A O 1
ATOM 2235 N N . CYS A 1 283 ? 8.711 6.133 1.557 1 95.69 283 CYS A N 1
ATOM 2236 C CA . CYS A 1 283 ? 8.359 6.715 2.846 1 95.69 283 CYS A CA 1
ATOM 2237 C C . CYS A 1 283 ? 9.375 6.328 3.914 1 95.69 283 CYS A C 1
ATOM 2239 O O . CYS A 1 283 ? 9.297 6.797 5.051 1 95.69 283 CYS A O 1
ATOM 2241 N N . GLY A 1 284 ? 10.273 5.469 3.561 1 96.19 284 GLY A N 1
ATOM 2242 C CA . GLY A 1 284 ? 11.328 5.086 4.48 1 96.19 284 GLY A CA 1
ATOM 2243 C C . GLY A 1 284 ? 10.953 3.916 5.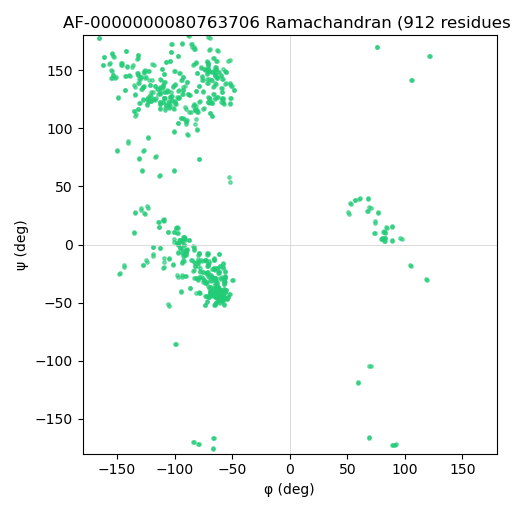367 1 96.19 284 GLY A C 1
ATOM 2244 O O . GLY A 1 284 ? 11.719 3.535 6.262 1 96.19 284 GLY A O 1
ATOM 2245 N N . ASP A 1 285 ? 9.766 3.326 5.176 1 97.62 285 ASP A N 1
ATOM 2246 C CA . ASP A 1 285 ? 9.336 2.182 5.973 1 97.62 285 ASP A CA 1
ATOM 2247 C C . ASP A 1 285 ? 10.109 0.921 5.59 1 97.62 285 ASP A C 1
ATOM 2249 O O . ASP A 1 285 ? 10.273 0.016 6.41 1 97.62 285 ASP A O 1
ATOM 2253 N N . ILE A 1 286 ? 10.492 0.817 4.328 1 98.19 286 ILE A N 1
ATOM 2254 C CA . ILE A 1 286 ? 11.375 -0.238 3.844 1 98.19 286 ILE A CA 1
ATOM 2255 C C . ILE A 1 286 ? 12.727 0.354 3.469 1 98.19 286 ILE A C 1
ATOM 2257 O O . ILE A 1 286 ? 12.805 1.304 2.686 1 98.19 286 ILE A O 1
ATOM 2261 N N . LYS A 1 287 ? 13.734 -0.145 4.066 1 97.69 287 LYS A N 1
ATOM 2262 C CA . LYS A 1 287 ? 15.109 0.236 3.746 1 97.69 287 LYS A CA 1
ATOM 2263 C C . LYS A 1 287 ? 15.828 -0.88 2.992 1 97.69 287 LYS A C 1
ATOM 2265 O O . LYS A 1 287 ? 15.445 -2.047 3.084 1 97.69 287 LYS A O 1
ATOM 2270 N N . PHE A 1 288 ? 16.859 -0.483 2.258 1 97.88 288 PHE A N 1
ATOM 2271 C CA . PHE A 1 288 ? 17.594 -1.469 1.466 1 97.88 288 PHE A CA 1
ATOM 2272 C C . PHE A 1 288 ? 18.969 -1.728 2.057 1 97.88 288 PHE A C 1
ATOM 2274 O O . PHE A 1 288 ? 19.625 -0.808 2.557 1 97.88 288 PHE A O 1
ATOM 2281 N N . LYS A 1 289 ? 19.375 -2.975 2.049 1 98.44 289 LYS A N 1
ATOM 2282 C CA . LYS A 1 289 ? 20.734 -3.41 2.328 1 98.44 289 LYS A CA 1
ATOM 2283 C C . LYS A 1 289 ? 21.25 -4.348 1.239 1 98.44 289 LYS A C 1
ATOM 2285 O O . LYS A 1 289 ? 20.484 -5.148 0.695 1 98.44 289 LYS A O 1
ATOM 2290 N N . PRO A 1 290 ? 22.594 -4.23 0.922 1 98.06 290 PRO A N 1
ATOM 2291 C CA . PRO A 1 290 ? 23.141 -5.234 0.001 1 98.06 290 PRO A CA 1
ATOM 2292 C C . PRO A 1 290 ? 23.156 -6.641 0.598 1 98.06 290 PRO A C 1
ATOM 2294 O O . PRO A 1 290 ? 22.562 -6.871 1.656 1 98.06 290 PRO A O 1
ATOM 2297 N N . ALA A 1 291 ? 23.703 -7.59 -0.129 1 98.19 291 ALA A N 1
ATOM 2298 C CA . ALA A 1 291 ? 23.656 -8.992 0.264 1 98.19 291 ALA A CA 1
ATOM 2299 C C . ALA A 1 291 ? 24.219 -9.195 1.665 1 98.19 291 ALA A C 1
ATOM 2301 O O . ALA A 1 291 ? 25.078 -8.43 2.107 1 98.19 291 ALA A O 1
ATOM 2302 N N . ILE A 1 292 ? 23.688 -10.18 2.375 1 98.69 292 ILE A N 1
ATOM 2303 C CA . ILE A 1 292 ? 24.25 -10.555 3.666 1 98.69 292 ILE A CA 1
ATOM 2304 C C . ILE A 1 292 ? 25.641 -11.133 3.473 1 98.69 292 ILE A C 1
ATOM 2306 O O . ILE A 1 292 ? 25.859 -11.984 2.604 1 98.69 292 ILE A O 1
ATOM 2310 N N . LYS A 1 293 ? 26.578 -10.641 4.207 1 98.56 293 LYS A N 1
ATOM 2311 C CA . LYS A 1 293 ? 27.953 -11.109 4.191 1 98.56 293 LYS A CA 1
ATOM 2312 C C . LYS A 1 293 ? 28.203 -12.148 5.285 1 98.56 293 LYS A C 1
ATOM 2314 O O . LYS A 1 293 ? 28.906 -13.141 5.062 1 98.56 293 LYS A O 1
ATOM 2319 N N . ALA A 1 294 ? 27.625 -11.906 6.449 1 98.75 294 ALA A N 1
ATOM 2320 C CA . ALA A 1 294 ? 27.844 -12.805 7.582 1 98.75 294 ALA A CA 1
ATOM 2321 C C . ALA A 1 294 ? 26.766 -12.594 8.656 1 98.75 294 ALA A C 1
ATOM 2323 O O . ALA A 1 294 ? 26.156 -11.531 8.727 1 98.75 294 ALA A O 1
ATOM 2324 N N . LEU A 1 295 ? 26.547 -13.656 9.438 1 98.69 295 LEU A N 1
ATOM 2325 C CA . LEU A 1 295 ? 25.672 -13.617 10.602 1 98.69 295 LEU A CA 1
ATOM 2326 C C . LEU A 1 295 ? 26.484 -13.547 11.891 1 98.69 295 LEU A C 1
ATOM 2328 O O . LEU A 1 295 ? 27.391 -14.352 12.102 1 98.69 295 LEU A O 1
ATOM 2332 N N . GLU A 1 296 ? 26.172 -12.602 12.711 1 98.38 296 GLU A N 1
ATOM 2333 C CA . GLU A 1 296 ? 26.969 -12.32 13.898 1 98.38 296 GLU A CA 1
ATOM 2334 C C . GLU A 1 296 ? 26.094 -12.273 15.148 1 98.38 296 GLU A C 1
ATOM 2336 O O . GLU A 1 296 ? 26.078 -11.273 15.867 1 98.38 296 GLU A O 1
ATOM 2341 N N . GLY A 1 297 ? 25.469 -13.453 15.5 1 97.94 297 GLY A N 1
ATOM 2342 C CA . GLY A 1 297 ? 24.578 -13.516 16.656 1 97.94 297 GLY A CA 1
ATOM 2343 C C . GLY A 1 297 ? 23.281 -12.75 16.453 1 97.94 297 GLY A C 1
ATOM 2344 O O . GLY A 1 297 ? 22.453 -13.141 15.633 1 97.94 297 GLY A O 1
ATOM 2345 N N . LYS A 1 298 ? 23.234 -11.594 17.109 1 98.19 298 LYS A N 1
ATOM 2346 C CA . LYS A 1 298 ? 22.031 -10.758 17.016 1 98.19 298 LYS A CA 1
ATOM 2347 C C . LYS A 1 298 ? 22.219 -9.672 15.961 1 98.19 298 LYS A C 1
ATOM 2349 O O . LYS A 1 298 ? 21.375 -8.766 15.852 1 98.19 298 LYS A O 1
ATOM 2354 N N . ARG A 1 299 ? 23.328 -9.82 15.203 1 98.44 299 ARG A N 1
ATOM 2355 C CA . ARG A 1 299 ? 23.641 -8.82 14.195 1 98.44 299 ARG A CA 1
ATOM 2356 C C . ARG A 1 299 ? 23.844 -9.469 12.828 1 98.44 299 ARG A C 1
ATOM 2358 O O . ARG A 1 299 ? 24.234 -10.633 12.742 1 98.44 299 ARG A O 1
ATOM 2365 N N . VAL A 1 300 ? 23.516 -8.727 11.766 1 98.88 300 VAL A N 1
ATOM 2366 C CA . VAL A 1 300 ? 23.75 -9.141 10.383 1 98.88 300 VAL A CA 1
ATOM 2367 C C . VAL A 1 300 ? 24.703 -8.156 9.703 1 98.88 300 VAL A C 1
ATOM 2369 O O . VAL A 1 300 ? 24.5 -6.941 9.766 1 98.88 300 VAL A O 1
ATOM 2372 N N . ARG A 1 301 ? 25.766 -8.664 9.164 1 98.88 301 ARG A N 1
ATOM 2373 C CA . ARG A 1 301 ? 26.703 -7.867 8.375 1 98.88 301 ARG A CA 1
ATOM 2374 C C . ARG A 1 301 ? 26.406 -8 6.883 1 98.88 301 ARG A C 1
ATOM 2376 O O . ARG A 1 301 ? 26.25 -9.109 6.375 1 98.88 301 ARG A O 1
ATOM 2383 N N . PHE A 1 302 ? 26.375 -6.898 6.281 1 98.75 302 PHE A N 1
ATOM 2384 C CA . PHE A 1 302 ? 26.094 -6.883 4.848 1 98.75 302 PHE A CA 1
ATOM 2385 C C . PHE A 1 302 ? 27.375 -6.668 4.051 1 98.75 302 PHE A C 1
ATOM 2387 O O . PHE A 1 302 ? 28.438 -6.379 4.625 1 98.75 302 PHE A O 1
ATOM 2394 N N . THR A 1 303 ? 27.328 -6.777 2.73 1 98.31 303 THR A N 1
ATOM 2395 C CA . THR A 1 303 ? 28.516 -6.785 1.889 1 98.31 303 THR A CA 1
ATOM 2396 C C . THR A 1 303 ? 29.156 -5.398 1.839 1 98.31 303 THR A C 1
ATOM 2398 O O . THR A 1 303 ? 30.312 -5.258 1.452 1 98.31 303 THR A O 1
ATOM 2401 N N . ASP A 1 304 ? 28.453 -4.355 2.178 1 97.56 304 ASP A N 1
ATOM 2402 C CA . ASP A 1 304 ? 29.031 -3.02 2.27 1 97.56 304 ASP A CA 1
ATOM 2403 C C . ASP A 1 304 ? 29.625 -2.771 3.656 1 97.56 304 ASP A C 1
ATOM 2405 O O . ASP A 1 304 ? 29.953 -1.636 4.004 1 97.56 304 ASP A O 1
ATOM 2409 N N . ASP A 1 305 ? 29.625 -3.701 4.508 1 98.25 305 ASP A N 1
ATOM 2410 C CA . ASP A 1 305 ? 30.234 -3.771 5.832 1 98.25 305 ASP A CA 1
ATOM 2411 C C . ASP A 1 305 ? 29.375 -3.049 6.871 1 98.25 305 ASP A C 1
ATOM 2413 O O . ASP A 1 305 ? 29.781 -2.91 8.023 1 98.25 305 ASP A O 1
ATOM 2417 N N . SER A 1 306 ? 28.219 -2.607 6.453 1 98.31 306 SER A N 1
ATOM 2418 C CA . SER A 1 306 ? 27.281 -2.119 7.461 1 98.31 306 SER A CA 1
ATOM 2419 C C . SER A 1 306 ? 26.734 -3.262 8.305 1 98.31 306 SER A C 1
ATOM 2421 O O . SER A 1 306 ? 26.672 -4.406 7.855 1 98.31 306 SER A O 1
ATOM 2423 N N . VAL A 1 307 ? 26.438 -2.936 9.523 1 98.69 307 VAL A N 1
ATOM 2424 C CA . VAL A 1 307 ? 25.922 -3.918 10.469 1 98.69 307 VAL A CA 1
ATOM 2425 C C . VAL A 1 307 ? 24.625 -3.412 11.094 1 98.69 307 VAL A C 1
ATOM 2427 O O . VAL A 1 307 ? 24.5 -2.227 11.414 1 98.69 307 VAL A O 1
ATOM 2430 N N . GLU A 1 308 ? 23.609 -4.277 11.188 1 98.75 308 GLU A N 1
ATOM 2431 C CA . GLU A 1 308 ? 22.344 -3.928 11.844 1 98.75 308 GLU A CA 1
ATOM 2432 C C . GLU A 1 308 ? 22 -4.93 12.938 1 98.75 308 GLU A C 1
ATOM 2434 O O . GLU A 1 308 ? 22.312 -6.117 12.828 1 98.75 308 GLU A O 1
ATOM 2439 N N . ASP A 1 309 ? 21.391 -4.449 14.062 1 98.81 309 ASP A N 1
ATOM 2440 C CA . ASP A 1 309 ? 20.734 -5.344 15.008 1 98.81 309 ASP A CA 1
ATOM 2441 C C . ASP A 1 309 ? 19.453 -5.938 14.391 1 98.81 309 ASP A C 1
ATOM 2443 O O . ASP A 1 309 ? 18.562 -5.203 13.969 1 98.81 309 ASP A O 1
ATOM 2447 N N . VAL A 1 310 ? 19.391 -7.27 14.328 1 98.81 310 VAL A N 1
ATOM 2448 C CA . VAL A 1 310 ? 18.297 -7.945 13.648 1 98.81 310 VAL A CA 1
ATOM 2449 C C . VAL A 1 310 ? 17.672 -8.992 14.57 1 98.81 310 VAL A C 1
ATOM 2451 O O . VAL A 1 310 ? 18.391 -9.758 15.219 1 98.81 310 VAL A O 1
ATOM 2454 N N . ASP A 1 311 ? 16.344 -8.984 14.609 1 98.81 311 ASP A N 1
ATOM 2455 C CA . ASP A 1 311 ? 15.633 -9.914 15.469 1 98.81 311 ASP A CA 1
ATOM 2456 C C . ASP A 1 311 ? 15.148 -11.133 14.688 1 98.81 311 ASP A C 1
ATOM 2458 O O . ASP A 1 311 ? 14.953 -12.203 15.258 1 98.81 311 ASP A O 1
ATOM 2462 N N . ALA A 1 312 ? 14.914 -11.016 13.398 1 98.88 312 ALA A N 1
ATOM 2463 C CA . ALA A 1 312 ? 14.391 -12.094 12.562 1 98.88 312 ALA A CA 1
ATOM 2464 C C . ALA A 1 312 ? 14.812 -11.922 11.109 1 98.88 312 ALA A C 1
ATOM 2466 O O . ALA A 1 312 ? 14.945 -10.797 10.625 1 98.88 312 ALA A O 1
ATOM 2467 N N . ILE A 1 313 ? 15.031 -13.016 10.43 1 98.88 313 ILE A N 1
ATOM 2468 C CA . ILE A 1 313 ? 15.359 -13.023 9.008 1 98.88 313 ILE A CA 1
ATOM 2469 C C . ILE A 1 313 ? 14.336 -13.875 8.258 1 98.88 313 ILE A C 1
ATOM 2471 O O . ILE A 1 313 ? 14.039 -15 8.656 1 98.88 313 ILE A O 1
ATOM 2475 N N . VAL A 1 314 ? 13.711 -13.352 7.23 1 98.88 314 VAL A N 1
ATOM 2476 C CA . VAL A 1 314 ? 12.852 -14.102 6.316 1 98.88 314 VAL A CA 1
ATOM 2477 C C . VAL A 1 314 ? 13.555 -14.266 4.973 1 98.88 314 VAL A C 1
ATOM 2479 O O . VAL A 1 314 ? 13.867 -13.281 4.301 1 98.88 314 VAL A O 1
ATOM 2482 N N . PHE A 1 315 ? 13.781 -15.492 4.57 1 98.75 315 PHE A N 1
ATOM 2483 C CA . PHE A 1 315 ? 14.414 -15.781 3.289 1 98.75 315 PHE A CA 1
ATOM 2484 C C . PHE A 1 315 ? 13.375 -15.922 2.188 1 98.75 315 PHE A C 1
ATOM 2486 O O . PHE A 1 315 ? 12.602 -16.875 2.176 1 98.75 315 PHE A O 1
ATOM 2493 N N . ALA A 1 316 ? 13.258 -14.969 1.408 1 98 316 ALA A N 1
ATOM 2494 C CA . ALA A 1 316 ? 12.469 -15.055 0.18 1 98 316 ALA A CA 1
ATOM 2495 C C . ALA A 1 316 ? 13.367 -15.281 -1.032 1 98 316 ALA A C 1
ATOM 2497 O O . ALA A 1 316 ? 13.391 -14.469 -1.961 1 98 316 ALA A O 1
ATOM 2498 N N . THR A 1 317 ? 14.016 -16.391 -1.056 1 96.38 317 THR A N 1
ATOM 2499 C CA . THR A 1 317 ? 15.156 -16.641 -1.932 1 96.38 317 THR A CA 1
ATOM 2500 C C . THR A 1 317 ? 14.828 -17.719 -2.957 1 96.38 317 THR A C 1
ATOM 2502 O O . THR A 1 317 ? 15.727 -18.375 -3.492 1 96.38 317 THR A O 1
ATOM 2505 N N . GLY A 1 318 ? 13.57 -17.969 -3.172 1 94.06 318 GLY A N 1
ATOM 2506 C CA . GLY A 1 318 ? 13.141 -18.844 -4.254 1 94.06 318 GLY A CA 1
ATOM 2507 C C . GLY A 1 318 ? 13.039 -20.297 -3.842 1 94.06 318 GLY A C 1
ATOM 2508 O O . GLY A 1 318 ? 13.086 -20.609 -2.65 1 94.06 318 GLY A O 1
ATOM 2509 N N . TYR A 1 319 ? 12.805 -21.141 -4.836 1 94.5 319 TYR A N 1
ATOM 2510 C CA . TYR A 1 319 ? 12.539 -22.562 -4.633 1 94.5 319 TYR A CA 1
ATOM 2511 C C . TYR A 1 319 ? 13.391 -23.406 -5.574 1 94.5 319 TYR A C 1
ATOM 2513 O O . TYR A 1 319 ? 13.875 -22.922 -6.598 1 94.5 319 TYR A O 1
ATOM 2521 N N . LYS A 1 320 ? 13.539 -24.625 -5.227 1 94.12 320 LYS A N 1
ATOM 2522 C CA . LYS A 1 320 ? 14.172 -25.625 -6.082 1 94.12 320 LYS A CA 1
ATOM 2523 C C . LYS A 1 320 ? 13.133 -26.391 -6.895 1 94.12 320 LYS A C 1
ATOM 2525 O O . LYS A 1 320 ? 12.039 -26.688 -6.402 1 94.12 320 LYS A O 1
ATOM 2530 N N . ILE A 1 321 ? 13.492 -26.672 -8.141 1 95.19 321 ILE A N 1
ATOM 2531 C CA . ILE A 1 321 ? 12.664 -27.578 -8.914 1 95.19 321 ILE A CA 1
ATOM 2532 C C . ILE A 1 321 ? 12.977 -29.031 -8.516 1 95.19 321 ILE A C 1
ATOM 2534 O O . ILE A 1 321 ? 14.086 -29.516 -8.734 1 95.19 321 ILE A O 1
ATOM 2538 N N . SER A 1 322 ? 11.984 -29.688 -7.922 1 95.62 322 SER A N 1
ATOM 2539 C CA . SER A 1 322 ? 12.227 -31.016 -7.371 1 95.62 322 SER A CA 1
ATOM 2540 C C . SER A 1 322 ? 11.148 -32 -7.805 1 95.62 322 SER A C 1
ATOM 2542 O O . SER A 1 322 ? 9.969 -31.656 -7.891 1 95.62 322 SER A O 1
ATOM 2544 N N . PHE A 1 323 ? 11.594 -33.188 -8.133 1 97.81 323 PHE A N 1
ATOM 2545 C CA . PHE A 1 323 ? 10.75 -34.344 -8.414 1 97.81 323 PHE A CA 1
ATOM 2546 C C . PHE A 1 323 ? 11.172 -35.531 -7.562 1 97.81 323 PHE A C 1
ATOM 2548 O O . PHE A 1 323 ? 11.781 -36.5 -8.07 1 97.81 323 PHE A O 1
ATOM 2555 N N . PRO A 1 324 ? 10.727 -35.531 -6.348 1 97.12 324 PRO A N 1
ATOM 2556 C CA . PRO A 1 324 ? 11.266 -36.5 -5.387 1 97.12 324 PRO A CA 1
ATOM 2557 C C . PRO A 1 324 ? 10.906 -37.938 -5.75 1 97.12 324 PRO A C 1
ATOM 2559 O O . PRO A 1 324 ? 11.492 -38.875 -5.203 1 97.12 324 PRO A O 1
ATOM 2562 N N . PHE A 1 325 ? 10.023 -38.219 -6.645 1 98.44 325 PHE A N 1
ATOM 2563 C CA . PHE A 1 325 ? 9.57 -39.531 -7.016 1 98.44 325 PHE A CA 1
ATOM 2564 C C . PHE A 1 325 ? 10.414 -40.125 -8.148 1 98.44 325 PHE A C 1
ATOM 2566 O O . PHE A 1 325 ? 10.227 -41.25 -8.562 1 98.44 325 PHE A O 1
ATOM 2573 N N . PHE A 1 326 ? 11.281 -39.344 -8.656 1 98.19 326 PHE A N 1
ATOM 2574 C CA . PHE A 1 326 ? 12.188 -39.844 -9.695 1 98.19 326 PHE A CA 1
ATOM 2575 C C . PHE A 1 326 ? 13.547 -40.188 -9.102 1 98.19 326 PHE A C 1
ATOM 2577 O O . PHE A 1 326 ? 14.07 -39.469 -8.25 1 98.19 326 PHE A O 1
ATOM 2584 N N . ASP A 1 327 ? 14.148 -41.312 -9.5 1 94.94 327 ASP A N 1
ATOM 2585 C CA . ASP A 1 327 ? 15.516 -41.656 -9.125 1 94.94 327 ASP A CA 1
ATOM 2586 C C . ASP A 1 327 ? 16.453 -41.562 -10.32 1 94.94 327 ASP A C 1
ATOM 2588 O O . ASP A 1 327 ? 17.672 -41.562 -10.156 1 94.94 327 ASP A O 1
ATOM 2592 N N . ASP A 1 328 ? 15.914 -41.438 -11.516 1 95.75 328 ASP A N 1
ATOM 2593 C CA . ASP A 1 328 ? 16.703 -41.312 -12.734 1 95.75 328 ASP A CA 1
ATOM 2594 C C . ASP A 1 328 ? 17.172 -39.875 -12.93 1 95.75 328 ASP A C 1
ATOM 2596 O O . ASP A 1 328 ? 16.359 -38.969 -13.203 1 95.75 328 ASP A O 1
ATOM 2600 N N . PRO A 1 329 ? 18.438 -39.594 -12.906 1 94.75 329 PRO A N 1
ATOM 2601 C CA . PRO A 1 329 ? 18.953 -38.25 -13.055 1 94.75 329 PRO A CA 1
ATOM 2602 C C . PRO A 1 329 ? 18.594 -37.625 -14.406 1 94.75 329 PRO A C 1
ATOM 2604 O O . PRO A 1 329 ? 18.516 -36.406 -14.523 1 94.75 329 PRO A O 1
ATOM 2607 N N . ALA A 1 330 ? 18.328 -38.438 -15.391 1 94.56 330 ALA A N 1
ATOM 2608 C CA . ALA A 1 330 ? 18.016 -37.938 -16.719 1 94.56 330 ALA A CA 1
ATOM 2609 C C . ALA A 1 330 ? 16.656 -37.25 -16.734 1 94.56 330 ALA A C 1
ATOM 2611 O O . ALA A 1 330 ? 16.328 -36.531 -17.688 1 94.56 330 ALA A O 1
ATOM 2612 N N . LEU A 1 331 ? 15.836 -37.5 -15.672 1 97.12 331 LEU A N 1
ATOM 2613 C CA . LEU A 1 331 ? 14.492 -36.938 -15.617 1 97.12 331 LEU A CA 1
ATOM 2614 C C . LEU A 1 331 ? 14.453 -35.719 -14.719 1 97.12 331 LEU A C 1
ATOM 2616 O O . LEU A 1 331 ? 13.391 -35.125 -14.484 1 97.12 331 LEU A O 1
ATOM 2620 N N . LEU A 1 332 ? 15.594 -35.281 -14.203 1 96.44 332 LEU A N 1
ATOM 2621 C CA . LEU A 1 332 ? 15.703 -34.188 -13.258 1 96.44 332 LEU A CA 1
ATOM 2622 C C . LEU A 1 332 ? 16.375 -33 -13.906 1 96.44 332 LEU A C 1
ATOM 2624 O O . LEU A 1 332 ? 17.141 -33.125 -14.875 1 96.44 332 LEU A O 1
ATOM 2628 N N . PRO A 1 333 ? 15.992 -31.734 -13.391 1 93.69 333 PRO A N 1
ATOM 2629 C CA . PRO A 1 333 ? 16.781 -30.578 -13.836 1 93.69 333 PRO A CA 1
ATOM 2630 C C . PRO A 1 333 ? 18.234 -30.641 -13.383 1 93.69 333 PRO A C 1
ATOM 2632 O O . PRO A 1 333 ? 18.547 -31.344 -12.422 1 93.69 333 PRO A O 1
ATOM 2635 N N . ASP A 1 334 ? 19.047 -29.922 -14.086 1 90.69 334 ASP A N 1
ATOM 2636 C CA . ASP A 1 334 ? 20.453 -29.875 -13.703 1 90.69 334 ASP A CA 1
ATOM 2637 C C . ASP A 1 334 ? 20.672 -28.906 -12.539 1 90.69 334 ASP A C 1
ATOM 2639 O O . ASP A 1 334 ? 19.703 -28.453 -11.922 1 90.69 334 ASP A O 1
ATOM 2643 N N . ALA A 1 335 ? 21.844 -28.656 -12.234 1 83.62 335 ALA A N 1
ATOM 2644 C CA . ALA A 1 335 ? 22.219 -27.844 -11.078 1 83.62 335 ALA A CA 1
ATOM 2645 C C . ALA A 1 335 ? 21.75 -26.406 -11.25 1 83.62 335 ALA A C 1
ATOM 2647 O O . ALA A 1 335 ? 21.516 -25.703 -10.266 1 83.62 335 ALA A O 1
ATOM 2648 N N . ASP A 1 336 ? 21.531 -26.031 -12.461 1 83.56 336 ASP A N 1
ATOM 2649 C CA . ASP A 1 336 ? 21.078 -24.672 -12.758 1 83.56 336 ASP A CA 1
ATOM 2650 C C . ASP A 1 336 ? 19.578 -24.641 -13.016 1 83.56 336 ASP A C 1
ATOM 2652 O O . ASP A 1 336 ? 19.062 -23.656 -13.539 1 83.56 336 ASP A O 1
ATOM 2656 N N . HIS A 1 337 ? 18.922 -25.75 -12.719 1 86.62 337 HIS A N 1
ATOM 2657 C CA . HIS A 1 337 ? 17.484 -25.875 -12.852 1 86.62 337 HIS A CA 1
ATOM 2658 C C . HIS A 1 337 ? 17.047 -25.828 -14.312 1 86.62 337 HIS A C 1
ATOM 2660 O O . HIS A 1 337 ? 15.961 -25.359 -14.633 1 86.62 337 HIS A O 1
ATOM 2666 N N . ARG A 1 338 ? 17.969 -26.281 -15.125 1 89.62 338 ARG A N 1
ATOM 2667 C CA . ARG A 1 338 ? 17.625 -26.375 -16.531 1 89.62 338 ARG A CA 1
ATOM 2668 C C . ARG A 1 338 ? 17.094 -27.766 -16.875 1 89.62 338 ARG A C 1
ATOM 2670 O O . ARG A 1 338 ? 17.672 -28.766 -16.453 1 89.62 338 ARG A O 1
ATOM 2677 N N . LEU A 1 339 ? 16.047 -27.828 -17.484 1 93.25 339 LEU A N 1
ATOM 2678 C CA . LEU A 1 339 ? 15.43 -29.047 -18.016 1 93.25 339 LEU A CA 1
ATOM 2679 C C . LEU A 1 339 ? 14.805 -28.797 -19.375 1 93.25 339 LEU A C 1
ATOM 2681 O O . LEU A 1 339 ? 13.633 -28.406 -19.469 1 93.25 339 LEU A O 1
ATOM 2685 N N . PRO A 1 340 ? 15.602 -28.969 -20.438 1 93.5 340 PRO A N 1
ATOM 2686 C CA . PRO A 1 340 ? 15.062 -28.719 -21.781 1 93.5 340 PRO A CA 1
ATOM 2687 C C . PRO A 1 340 ? 13.906 -29.656 -22.125 1 93.5 340 PRO A C 1
ATOM 2689 O O . PRO A 1 340 ? 14.055 -30.875 -22.031 1 93.5 340 PRO A O 1
ATOM 2692 N N . LEU A 1 341 ? 12.859 -29.094 -22.5 1 96.62 341 LEU A N 1
ATOM 2693 C CA . LEU A 1 341 ? 11.648 -29.828 -22.828 1 96.62 341 LEU A CA 1
ATOM 2694 C C . LEU A 1 341 ? 11.031 -29.328 -24.125 1 96.62 341 LEU A C 1
ATOM 2696 O O . LEU A 1 341 ? 10.859 -28.109 -24.297 1 96.62 341 LEU A O 1
ATOM 2700 N N . PHE A 1 342 ? 10.734 -30.266 -25.062 1 97.44 342 PHE A N 1
ATOM 2701 C CA . PHE A 1 342 ? 9.977 -29.922 -26.25 1 97.44 342 PHE A CA 1
ATOM 2702 C C . PHE A 1 342 ? 8.625 -29.328 -25.875 1 97.44 342 PHE A C 1
ATOM 2704 O O . PHE A 1 342 ? 7.848 -29.953 -25.141 1 97.44 342 PHE A O 1
ATOM 2711 N N . LYS A 1 343 ? 8.359 -28.094 -26.328 1 97.5 343 LYS A N 1
ATOM 2712 C CA . LYS A 1 343 ? 7.156 -27.312 -26.031 1 97.5 343 LYS A CA 1
ATOM 2713 C C . LYS A 1 343 ? 6.906 -27.266 -24.516 1 97.5 343 LYS A C 1
ATOM 2715 O O . LYS A 1 343 ? 5.754 -27.25 -24.078 1 97.5 343 LYS A O 1
ATOM 2720 N N . ARG A 1 344 ? 7.93 -27.375 -23.734 1 95.69 344 ARG A N 1
ATOM 2721 C CA . ARG A 1 344 ? 7.953 -27.219 -22.281 1 95.69 344 ARG A CA 1
ATOM 2722 C C . ARG A 1 344 ? 7.207 -28.359 -21.594 1 95.69 344 ARG A C 1
ATOM 2724 O O . ARG A 1 344 ? 6.59 -28.156 -20.547 1 95.69 344 ARG A O 1
ATOM 2731 N N . MET A 1 345 ? 7.254 -29.578 -22.234 1 96.94 345 MET A N 1
ATOM 2732 C CA . MET A 1 345 ? 6.473 -30.609 -21.562 1 96.94 345 MET A CA 1
ATOM 2733 C C . MET A 1 345 ? 7.105 -31.984 -21.75 1 96.94 345 MET A C 1
ATOM 2735 O O . MET A 1 345 ? 6.91 -32.875 -20.922 1 96.94 345 MET A O 1
ATOM 2739 N N . MET A 1 346 ? 7.926 -32.188 -22.891 1 97.19 346 MET A N 1
ATOM 2740 C CA . MET A 1 346 ? 8.305 -33.562 -23.234 1 97.19 346 MET A CA 1
ATOM 2741 C C . MET A 1 346 ? 9.797 -33.656 -23.5 1 97.19 346 MET A C 1
ATOM 2743 O O . MET A 1 346 ? 10.406 -32.719 -24.016 1 97.19 346 MET A O 1
ATOM 2747 N N . LYS A 1 347 ? 10.305 -34.781 -23.156 1 95.06 347 LYS A N 1
ATOM 2748 C CA . LYS A 1 347 ? 11.617 -35.188 -23.641 1 95.06 347 LYS A CA 1
ATOM 2749 C C . LYS A 1 347 ? 11.484 -36.188 -24.797 1 95.06 347 LYS A C 1
ATOM 2751 O O . LYS A 1 347 ? 10.688 -37.125 -24.734 1 95.06 347 LYS A O 1
ATOM 2756 N N . PRO A 1 348 ? 12.289 -35.969 -25.828 1 92.5 348 PRO A N 1
ATOM 2757 C CA . PRO A 1 348 ? 12.195 -36.906 -26.969 1 92.5 348 PRO A CA 1
ATOM 2758 C C . PRO A 1 348 ? 12.492 -38.344 -26.578 1 92.5 348 PRO A C 1
ATOM 2760 O O . PRO A 1 348 ? 11.938 -39.281 -27.172 1 92.5 348 PRO A O 1
ATOM 2763 N N . GLU A 1 349 ? 13.297 -38.562 -25.609 1 92.31 349 GLU A N 1
ATOM 2764 C CA . GLU A 1 349 ? 13.781 -39.875 -25.234 1 92.31 349 GLU A CA 1
ATOM 2765 C C . GLU A 1 349 ? 12.727 -40.656 -24.438 1 92.31 349 GLU A C 1
ATOM 2767 O O . GLU A 1 349 ? 12.805 -41.875 -24.281 1 92.31 349 GLU A O 1
ATOM 2772 N N . VAL A 1 350 ? 11.797 -39.938 -23.891 1 96 350 VAL A N 1
ATOM 2773 C CA . VAL A 1 350 ? 10.766 -40.531 -23.062 1 96 350 VAL A CA 1
ATOM 2774 C C . VAL A 1 350 ? 9.391 -40.031 -23.5 1 96 350 VAL A C 1
ATOM 2776 O O . VAL A 1 350 ? 8.734 -39.312 -22.766 1 96 350 VAL A O 1
ATOM 2779 N N . PRO A 1 351 ? 8.867 -40.469 -24.578 1 95.06 351 PRO A N 1
ATOM 2780 C CA . PRO A 1 351 ? 7.699 -39.875 -25.234 1 95.06 351 PRO A CA 1
ATOM 2781 C C . PRO A 1 351 ? 6.402 -40.125 -24.469 1 95.06 351 PRO A C 1
ATOM 2783 O O . PRO A 1 351 ? 5.352 -39.625 -24.844 1 95.06 351 PRO A O 1
ATOM 2786 N N . ASN A 1 352 ? 6.426 -40.969 -23.375 1 97.88 352 ASN A N 1
ATOM 2787 C CA . ASN A 1 352 ? 5.227 -41.188 -22.578 1 97.88 352 ASN A CA 1
ATOM 2788 C C . ASN A 1 352 ? 5.324 -40.531 -21.203 1 97.88 352 ASN A C 1
ATOM 2790 O O . ASN A 1 352 ? 4.707 -40.969 -20.234 1 97.88 352 ASN A O 1
ATOM 2794 N N . LEU A 1 353 ? 6.199 -39.5 -21.047 1 98.62 353 LEU A N 1
ATOM 2795 C CA . LEU A 1 353 ? 6.348 -38.688 -19.859 1 98.62 353 LEU A CA 1
ATOM 2796 C C . LEU A 1 353 ? 6.066 -37.219 -20.188 1 98.62 353 LEU A C 1
ATOM 2798 O O . LEU A 1 353 ? 6.586 -36.688 -21.172 1 98.62 353 LEU A O 1
ATOM 2802 N N . PHE A 1 354 ? 5.215 -36.531 -19.391 1 98.81 354 PHE A N 1
ATOM 2803 C CA . PHE A 1 354 ? 4.863 -35.156 -19.594 1 98.81 354 PHE A CA 1
ATOM 2804 C C . PHE A 1 354 ? 5.09 -34.344 -18.328 1 98.81 354 PHE A C 1
ATOM 2806 O O . PHE A 1 354 ? 4.594 -34.688 -17.25 1 98.81 354 PHE A O 1
ATOM 2813 N N . TYR A 1 355 ? 5.867 -33.281 -18.406 1 98.56 355 TYR A N 1
ATOM 2814 C CA . TYR A 1 355 ? 5.945 -32.25 -17.359 1 98.56 355 TYR A CA 1
ATOM 2815 C C . TYR A 1 355 ? 4.934 -31.141 -17.594 1 98.56 355 TYR A C 1
ATOM 2817 O O . TYR A 1 355 ? 5.016 -30.422 -18.594 1 98.56 355 TYR A O 1
ATOM 2825 N N . MET A 1 356 ? 4.004 -31 -16.672 1 98.5 356 MET A N 1
ATOM 2826 C CA . MET A 1 356 ? 2.951 -30 -16.844 1 98.5 356 MET A CA 1
ATOM 2827 C C . MET A 1 356 ? 3.184 -28.797 -15.93 1 98.5 356 MET A C 1
ATOM 2829 O O . MET A 1 356 ? 3.469 -28.969 -14.742 1 98.5 356 MET A O 1
ATOM 2833 N N . GLY A 1 357 ? 3.076 -27.625 -16.5 1 96.94 357 GLY A N 1
ATOM 2834 C CA . GLY A 1 357 ? 3.162 -26.406 -15.734 1 96.94 357 GLY A CA 1
ATOM 2835 C C . GLY A 1 357 ? 4.574 -26.078 -15.281 1 96.94 357 GLY A C 1
ATOM 2836 O O . GLY A 1 357 ? 4.777 -25.203 -14.438 1 96.94 357 GLY A O 1
ATOM 2837 N N . LEU A 1 358 ? 5.582 -26.781 -15.773 1 95.69 358 LEU A N 1
ATOM 2838 C CA . LEU A 1 358 ? 6.961 -26.484 -15.406 1 95.69 358 LEU A CA 1
ATOM 2839 C C . LEU A 1 358 ? 7.488 -25.281 -16.188 1 95.69 358 LEU A C 1
ATOM 2841 O O . LEU A 1 358 ? 8.328 -25.438 -17.078 1 95.69 358 LEU A O 1
ATOM 2845 N N . ALA A 1 359 ? 7.027 -24.156 -15.805 1 92.06 359 ALA A N 1
ATOM 2846 C CA . ALA A 1 359 ? 7.359 -22.891 -16.453 1 92.06 359 ALA A CA 1
ATOM 2847 C C . ALA A 1 359 ? 7.047 -21.703 -15.547 1 92.06 359 ALA A C 1
ATOM 2849 O O . ALA A 1 359 ? 6.398 -21.859 -14.516 1 92.06 359 ALA A O 1
ATOM 2850 N N . GLN A 1 360 ? 7.609 -20.625 -15.844 1 89.44 360 GLN A N 1
ATOM 2851 C CA . GLN A 1 360 ? 7.254 -19.344 -15.258 1 89.44 360 GLN A CA 1
ATOM 2852 C C . GLN A 1 360 ? 6.719 -18.391 -16.312 1 89.44 360 GLN A C 1
ATOM 2854 O O . GLN A 1 360 ? 7.422 -17.469 -16.734 1 89.44 360 GLN A O 1
ATOM 2859 N N . PRO A 1 361 ? 5.504 -18.625 -16.688 1 87.44 361 PRO A N 1
ATOM 2860 C CA . PRO A 1 361 ? 4.922 -17.828 -17.75 1 87.44 361 PRO A CA 1
ATOM 2861 C C . PRO A 1 361 ? 4.504 -16.438 -17.281 1 87.44 361 PRO A C 1
ATOM 2863 O O . PRO A 1 361 ? 4.09 -16.266 -16.125 1 87.44 361 PRO A O 1
ATOM 2866 N N . LEU A 1 362 ? 4.68 -15.547 -18.156 1 83.25 362 LEU A N 1
ATOM 2867 C CA . LEU A 1 362 ? 4.129 -14.203 -17.984 1 83.25 362 LEU A CA 1
ATOM 2868 C C . LEU A 1 362 ? 2.908 -14 -18.875 1 83.25 362 LEU A C 1
ATOM 2870 O O . LEU A 1 362 ? 2.982 -14.188 -20.094 1 83.25 362 LEU A O 1
ATOM 2874 N N . PRO A 1 363 ? 1.75 -13.758 -18.297 1 81.94 363 PRO A N 1
ATOM 2875 C CA . PRO A 1 363 ? 1.591 -13.25 -16.938 1 81.94 363 PRO A CA 1
ATOM 2876 C C . PRO A 1 363 ? 1.146 -14.328 -15.953 1 81.94 363 PRO A C 1
ATOM 2878 O O . PRO A 1 363 ? 1.144 -14.094 -14.734 1 81.94 363 PRO A O 1
ATOM 2881 N N . THR A 1 364 ? 0.709 -15.508 -16.453 1 85.81 364 THR A N 1
ATOM 2882 C CA . THR A 1 364 ? 0.107 -16.375 -15.453 1 85.81 364 THR A CA 1
ATOM 2883 C C . THR A 1 364 ? 0.465 -17.844 -15.719 1 85.81 364 THR A C 1
ATOM 2885 O O . THR A 1 364 ? 0.555 -18.25 -16.875 1 85.81 364 THR A O 1
ATOM 2888 N N . LEU A 1 365 ? 0.615 -18.516 -14.641 1 91.19 365 LEU A N 1
ATOM 2889 C CA . LEU A 1 365 ? 0.841 -19.953 -14.672 1 91.19 365 LEU A CA 1
ATOM 2890 C C . LEU A 1 365 ? -0.474 -20.719 -14.531 1 91.19 365 LEU A C 1
ATOM 2892 O O . LEU A 1 365 ? -0.55 -21.891 -14.867 1 91.19 365 LEU A O 1
ATOM 2896 N N . VAL A 1 366 ? -1.515 -20.062 -14.117 1 94 366 VAL A N 1
ATOM 2897 C CA . VAL A 1 366 ? -2.74 -20.719 -13.672 1 94 366 VAL A CA 1
ATOM 2898 C C . VAL A 1 366 ? -3.322 -21.562 -14.805 1 94 366 VAL A C 1
ATOM 2900 O O . VAL A 1 366 ? -3.652 -22.734 -14.609 1 94 366 VAL A O 1
ATOM 2903 N N . ASN A 1 367 ? -3.375 -21.016 -16 1 95.94 367 ASN A N 1
ATOM 2904 C CA . ASN A 1 367 ? -4.016 -21.703 -17.109 1 95.94 367 ASN A CA 1
ATOM 2905 C C . ASN A 1 367 ? -2.996 -22.188 -18.141 1 95.94 367 ASN A C 1
ATOM 2907 O O . ASN A 1 367 ? -3.332 -22.375 -19.312 1 95.94 367 ASN A O 1
ATOM 2911 N N . PHE A 1 368 ? -1.746 -22.297 -17.688 1 96.69 368 PHE A N 1
ATOM 2912 C CA . PHE A 1 368 ? -0.679 -22.703 -18.594 1 96.69 368 PHE A CA 1
ATOM 2913 C C . PHE A 1 368 ? -0.801 -24.172 -18.953 1 96.69 368 PHE A C 1
ATOM 2915 O O . PHE A 1 368 ? -0.754 -24.547 -20.125 1 96.69 368 PHE A O 1
ATOM 2922 N N . ALA A 1 369 ? -0.967 -25.031 -17.969 1 97.81 369 ALA A N 1
ATOM 2923 C CA . ALA A 1 369 ? -1.095 -26.469 -18.203 1 97.81 369 ALA A CA 1
ATOM 2924 C C . ALA A 1 369 ? -2.361 -26.781 -19 1 97.81 369 ALA A C 1
ATOM 2926 O O . ALA A 1 369 ? -2.412 -27.766 -19.734 1 97.81 369 ALA A O 1
ATOM 2927 N N . GLU A 1 370 ? -3.352 -25.953 -18.844 1 97.94 370 GLU A N 1
ATOM 2928 C CA . GLU A 1 370 ? -4.543 -26.078 -19.672 1 97.94 370 GLU A CA 1
ATOM 2929 C C . GLU A 1 370 ? -4.188 -26.031 -21.156 1 97.94 370 GLU A C 1
ATOM 2931 O O . GLU A 1 370 ? -4.75 -26.781 -21.953 1 97.94 370 GLU A O 1
ATOM 2936 N N . GLN A 1 371 ? -3.277 -25.188 -21.469 1 97.81 371 GLN A N 1
ATOM 2937 C CA . GLN A 1 371 ? -2.84 -25.078 -22.859 1 97.81 371 GLN A CA 1
ATOM 2938 C C . GLN A 1 371 ? -1.991 -26.266 -23.281 1 97.81 371 GLN A C 1
ATOM 2940 O O . GLN A 1 371 ? -2.201 -26.844 -24.344 1 97.81 371 GLN A O 1
ATOM 2945 N N . GLN A 1 372 ? -1.069 -26.672 -22.438 1 98.44 372 GLN A N 1
ATOM 2946 C CA . GLN A 1 372 ? -0.212 -27.828 -22.703 1 98.44 372 GLN A CA 1
ATOM 2947 C C . GLN A 1 372 ? -1.039 -29.078 -22.953 1 98.44 372 GLN A C 1
ATOM 2949 O O . GLN A 1 372 ? -0.706 -29.891 -23.828 1 98.44 372 GLN A O 1
ATOM 2954 N N . ALA A 1 373 ? -2.1 -29.219 -22.219 1 98.62 373 ALA A N 1
ATOM 2955 C CA . ALA A 1 373 ? -2.904 -30.438 -22.234 1 98.62 373 ALA A CA 1
ATOM 2956 C C . ALA A 1 373 ? -3.576 -30.641 -23.594 1 98.62 373 ALA A C 1
ATOM 2958 O O . ALA A 1 373 ? -3.955 -31.75 -23.938 1 98.62 373 ALA A O 1
ATOM 2959 N N . LYS A 1 374 ? -3.695 -29.609 -24.344 1 98.44 374 LYS A N 1
ATOM 2960 C CA . LYS A 1 374 ? -4.246 -29.719 -25.688 1 98.44 374 LYS A CA 1
ATOM 2961 C C . LYS A 1 374 ? -3.385 -30.625 -26.562 1 98.44 374 LYS A C 1
ATOM 2963 O O . LYS A 1 374 ? -3.9 -31.531 -27.219 1 98.44 374 LYS A O 1
ATOM 2968 N N . LEU A 1 375 ? -2.139 -30.359 -26.5 1 98.56 375 LEU A N 1
ATOM 2969 C CA . LEU A 1 375 ? -1.22 -31.172 -27.297 1 98.56 375 LEU A CA 1
ATOM 2970 C C . LEU A 1 375 ? -1.091 -32.562 -26.719 1 98.56 375 LEU A C 1
ATOM 2972 O O . LEU A 1 375 ? -1.139 -33.562 -27.438 1 98.56 375 LEU A O 1
ATOM 2976 N N . ALA A 1 376 ? -0.944 -32.688 -25.406 1 98.56 376 ALA A N 1
ATOM 2977 C CA . ALA A 1 376 ? -0.728 -33.969 -24.75 1 98.56 376 ALA A CA 1
ATOM 2978 C C . ALA A 1 376 ? -1.878 -34.938 -25.031 1 98.56 376 ALA A C 1
ATOM 2980 O O . ALA A 1 376 ? -1.652 -36.094 -25.359 1 98.56 376 ALA A O 1
ATOM 2981 N N . ALA A 1 377 ? -3.105 -34.438 -24.875 1 98.25 377 ALA A N 1
ATOM 2982 C CA . ALA A 1 377 ? -4.27 -35.281 -25.094 1 98.25 377 ALA A CA 1
ATOM 2983 C C . ALA A 1 377 ? -4.391 -35.688 -26.547 1 98.25 377 ALA A C 1
ATOM 2985 O O . ALA A 1 377 ? -4.688 -36.844 -26.859 1 98.25 377 ALA A O 1
ATOM 2986 N N . ALA A 1 378 ? -4.18 -34.75 -27.438 1 97.81 378 ALA A N 1
ATOM 2987 C CA . ALA A 1 378 ? -4.211 -35.062 -28.875 1 97.81 378 ALA A CA 1
ATOM 2988 C C . ALA A 1 378 ? -3.166 -36.125 -29.219 1 97.81 378 ALA A C 1
ATOM 2990 O O . ALA A 1 378 ? -3.426 -37 -30.031 1 97.81 378 ALA A O 1
ATOM 2991 N N . TYR A 1 379 ? -2.008 -36 -28.656 1 97.81 379 TYR A N 1
ATOM 2992 C CA . TYR A 1 379 ? -0.925 -36.938 -28.859 1 97.81 379 TYR A CA 1
ATOM 2993 C C . TYR A 1 379 ? -1.343 -38.344 -28.422 1 97.81 379 TYR A C 1
ATOM 2995 O O . TYR A 1 379 ? -1.239 -39.312 -29.188 1 97.81 379 TYR A O 1
ATOM 3003 N N . LEU A 1 380 ? -1.915 -38.5 -27.234 1 97.31 380 LEU A N 1
ATOM 3004 C CA . LEU A 1 380 ? -2.258 -39.781 -26.672 1 97.31 380 LEU A CA 1
ATOM 3005 C C . LEU A 1 380 ? -3.443 -40.406 -27.406 1 97.31 380 LEU A C 1
ATOM 3007 O O . LEU A 1 380 ? -3.594 -41.625 -27.422 1 97.31 380 LEU A O 1
ATOM 3011 N N . ALA A 1 381 ? -4.238 -39.531 -28.031 1 95.94 381 ALA A N 1
ATOM 3012 C CA . ALA A 1 381 ? -5.406 -40 -28.766 1 95.94 381 ALA A CA 1
ATOM 3013 C C . ALA A 1 381 ? -5.043 -40.312 -30.219 1 95.94 381 ALA A C 1
ATOM 3015 O O . ALA A 1 381 ? -5.898 -40.75 -31 1 95.94 381 ALA A O 1
ATOM 3016 N N . GLY A 1 382 ? -3.85 -40.062 -30.594 1 94.94 382 GLY A N 1
ATOM 3017 C CA . GLY A 1 382 ? -3.404 -40.375 -31.938 1 94.94 382 GLY A CA 1
ATOM 3018 C C . GLY A 1 382 ? -3.762 -39.281 -32.938 1 94.94 382 GLY A C 1
ATOM 3019 O O . GLY A 1 382 ? -3.67 -39.5 -34.156 1 94.94 382 GLY A O 1
ATOM 3020 N N . GLN A 1 383 ? -4.109 -38.156 -32.469 1 96.19 383 GLN A N 1
ATOM 3021 C CA . GLN A 1 383 ? -4.512 -37.062 -33.344 1 96.19 383 GLN A CA 1
ATOM 3022 C C . GLN A 1 383 ? -3.348 -36.094 -33.594 1 96.19 383 GLN A C 1
ATOM 3024 O O . GLN A 1 383 ? -3.453 -35.188 -34.406 1 96.19 383 GLN A O 1
ATOM 3029 N N . TYR A 1 384 ? -2.287 -36.281 -32.938 1 96.94 384 TYR A N 1
ATOM 3030 C CA . TYR A 1 384 ? -1.038 -35.531 -33.062 1 96.94 384 TYR A CA 1
ATOM 3031 C C . TYR A 1 384 ? 0.156 -36.469 -33.094 1 96.94 384 TYR A C 1
ATOM 3033 O O . TYR A 1 384 ? 0.197 -37.469 -32.344 1 96.94 384 TYR A O 1
ATOM 3041 N N . ALA A 1 385 ? 1.07 -36.188 -33.969 1 96.69 385 ALA A N 1
ATOM 3042 C CA . ALA A 1 385 ? 2.316 -36.969 -34.031 1 96.69 385 ALA A CA 1
ATOM 3043 C C . ALA A 1 385 ? 3.523 -36.031 -33.844 1 96.69 385 ALA A C 1
ATOM 3045 O O . ALA A 1 385 ? 3.564 -34.938 -34.375 1 96.69 385 ALA A O 1
ATOM 3046 N N . LEU A 1 386 ? 4.512 -36.531 -33.125 1 96.81 386 LEU A N 1
ATOM 3047 C CA . LEU A 1 386 ? 5.723 -35.75 -32.812 1 96.81 386 LEU A CA 1
ATOM 3048 C C . LEU A 1 386 ? 6.59 -35.625 -34.062 1 96.81 386 LEU A C 1
ATOM 3050 O O . LEU A 1 386 ? 6.566 -36.5 -34.938 1 96.81 386 LEU A O 1
ATOM 3054 N N . PRO A 1 387 ? 7.301 -34.531 -34.094 1 96.38 387 PRO A N 1
ATOM 3055 C CA . PRO A 1 387 ? 8.383 -34.5 -35.094 1 96.38 387 PRO A CA 1
ATOM 3056 C C . PRO A 1 387 ? 9.523 -35.438 -34.75 1 96.38 387 PRO A C 1
ATOM 3058 O O . PRO A 1 387 ? 9.562 -36 -33.625 1 96.38 387 PRO A O 1
ATOM 3061 N N . PRO A 1 388 ? 10.43 -35.688 -35.688 1 95.12 388 PRO A N 1
ATOM 3062 C CA . PRO A 1 388 ? 11.602 -36.469 -35.375 1 95.12 388 PRO A CA 1
ATOM 3063 C C . PRO A 1 388 ? 12.422 -35.906 -34.219 1 95.12 388 PRO A C 1
ATOM 3065 O O . PRO A 1 388 ? 12.453 -34.688 -34.031 1 95.12 388 PRO A O 1
ATOM 3068 N N . PRO A 1 389 ? 13.078 -36.719 -33.469 1 95.56 389 PRO A N 1
ATOM 3069 C CA . PRO A 1 389 ? 13.812 -36.281 -32.281 1 95.56 389 PRO A CA 1
ATOM 3070 C C . PRO A 1 389 ? 14.773 -35.125 -32.562 1 95.56 389 PRO A C 1
ATOM 3072 O O . PRO A 1 389 ? 14.883 -34.188 -31.781 1 95.56 389 PRO A O 1
ATOM 3075 N N . ALA A 1 390 ? 15.461 -35.219 -33.656 1 95.62 390 ALA A N 1
ATOM 3076 C CA . ALA A 1 390 ? 16.406 -34.156 -34 1 95.62 390 ALA A CA 1
ATOM 3077 C C . ALA A 1 390 ? 15.688 -32.812 -34.188 1 95.62 390 ALA A C 1
ATOM 3079 O O . ALA A 1 390 ? 16.219 -31.766 -33.781 1 95.62 390 ALA A O 1
ATOM 3080 N N . GLU A 1 391 ? 14.547 -32.875 -34.781 1 96.5 391 GLU A N 1
ATOM 3081 C CA . GLU A 1 391 ? 13.742 -31.656 -34.938 1 96.5 391 GLU A CA 1
ATOM 3082 C C . GLU A 1 391 ? 13.211 -31.156 -33.594 1 96.5 391 GLU A C 1
ATOM 3084 O O . GLU A 1 391 ? 13.156 -29.953 -33.344 1 96.5 391 GLU A O 1
ATOM 3089 N N . MET A 1 392 ? 12.812 -32.062 -32.75 1 97.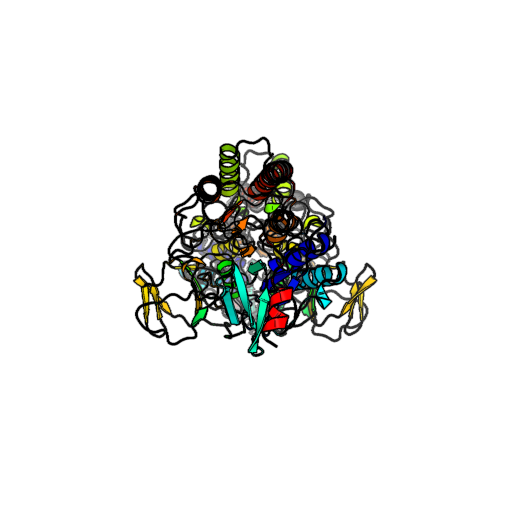19 392 MET A N 1
ATOM 3090 C CA . MET A 1 392 ? 12.375 -31.672 -31.422 1 97.19 392 MET A CA 1
ATOM 3091 C C . MET A 1 392 ? 13.477 -30.938 -30.672 1 97.19 392 MET A C 1
ATOM 3093 O O . MET A 1 392 ? 13.219 -29.922 -30.016 1 97.19 392 MET A O 1
ATOM 3097 N N . ALA A 1 393 ? 14.68 -31.453 -30.797 1 95.38 393 ALA A N 1
ATOM 3098 C CA . ALA A 1 393 ? 15.828 -30.828 -30.141 1 95.38 393 ALA A CA 1
ATOM 3099 C C . ALA A 1 393 ? 16.062 -29.406 -30.672 1 95.38 393 ALA A C 1
ATOM 3101 O O . ALA A 1 393 ? 16.328 -28.484 -29.891 1 95.38 393 ALA A O 1
ATOM 3102 N N . ARG A 1 394 ? 15.953 -29.266 -31.969 1 95.62 394 ARG A N 1
ATOM 3103 C CA . ARG A 1 394 ? 16.141 -27.969 -32.594 1 95.62 394 ARG A CA 1
ATOM 3104 C C . ARG A 1 394 ? 15.062 -26.984 -32.125 1 95.62 394 ARG A C 1
ATOM 3106 O O . ARG A 1 394 ? 15.359 -25.828 -31.812 1 95.62 394 ARG A O 1
ATOM 3113 N N . ILE A 1 395 ? 13.859 -27.469 -32.125 1 95.81 395 ILE A N 1
ATOM 3114 C CA . ILE A 1 395 ? 12.734 -26.641 -31.703 1 95.81 395 ILE A CA 1
ATOM 3115 C C . ILE A 1 395 ? 12.906 -26.234 -30.25 1 95.81 395 ILE A C 1
ATOM 3117 O O . ILE A 1 395 ? 12.672 -25.078 -29.891 1 95.81 395 ILE A O 1
ATOM 3121 N N . THR A 1 396 ? 13.305 -27.156 -29.453 1 95.38 396 THR A N 1
ATOM 3122 C CA . THR A 1 396 ? 13.516 -26.891 -28.031 1 95.38 396 THR A CA 1
ATOM 3123 C C . THR A 1 396 ? 14.562 -25.797 -27.828 1 95.38 396 THR A C 1
ATOM 3125 O O . THR A 1 396 ? 14.359 -24.875 -27.047 1 95.38 396 THR A O 1
ATOM 3128 N N . ALA A 1 397 ? 15.641 -25.922 -28.484 1 93.19 397 ALA A N 1
ATOM 3129 C CA . ALA A 1 397 ? 16.719 -24.922 -28.406 1 93.19 397 ALA A CA 1
ATOM 3130 C C . ALA A 1 397 ? 16.234 -23.547 -28.859 1 93.19 397 ALA A C 1
ATOM 3132 O O . ALA A 1 397 ? 16.562 -22.531 -28.234 1 93.19 397 ALA A O 1
ATOM 3133 N N . LYS A 1 398 ? 15.508 -23.547 -29.906 1 92.69 398 LYS A N 1
ATOM 3134 C CA . LYS A 1 398 ? 14.961 -22.297 -30.438 1 92.69 398 LYS A CA 1
ATOM 3135 C C . LYS A 1 398 ? 14 -21.656 -29.438 1 92.69 398 LYS A C 1
ATOM 3137 O O . LYS A 1 398 ? 14.031 -20.453 -29.234 1 92.69 398 LYS A O 1
ATOM 3142 N N . ASP A 1 399 ? 13.156 -22.469 -28.875 1 90.94 399 ASP A N 1
ATOM 3143 C CA . ASP A 1 399 ? 12.195 -21.984 -27.891 1 90.94 399 ASP A CA 1
ATOM 3144 C C . ASP A 1 399 ? 12.898 -21.406 -26.672 1 90.94 399 ASP A C 1
ATOM 3146 O O . ASP A 1 399 ? 12.508 -20.344 -26.156 1 90.94 399 ASP A O 1
ATOM 3150 N N . GLU A 1 400 ? 13.836 -22.078 -26.172 1 88.12 400 GLU A N 1
ATOM 3151 C CA . GLU A 1 400 ? 14.586 -21.594 -25.016 1 88.12 400 GLU A CA 1
ATOM 3152 C C . GLU A 1 400 ? 15.219 -20.234 -25.312 1 88.12 400 GLU A C 1
ATOM 3154 O O . GLU A 1 400 ? 15.18 -19.328 -24.469 1 88.12 400 GLU A O 1
ATOM 3159 N N . HIS A 1 401 ? 15.789 -20.156 -26.484 1 85.38 401 HIS A N 1
ATOM 3160 C CA . HIS A 1 401 ? 16.406 -18.891 -26.875 1 85.38 401 HIS A CA 1
ATOM 3161 C C . HIS A 1 401 ? 15.375 -17.781 -26.984 1 85.38 401 HIS A C 1
ATOM 3163 O O . HIS A 1 401 ? 15.625 -16.656 -26.562 1 85.38 401 HIS A O 1
ATOM 3169 N N . ARG A 1 402 ? 14.266 -18.094 -27.484 1 81.38 402 ARG A N 1
ATOM 3170 C CA . ARG A 1 402 ? 13.203 -17.109 -27.703 1 81.38 402 ARG A CA 1
ATOM 3171 C C . ARG A 1 402 ? 12.664 -16.594 -26.375 1 81.38 402 ARG A C 1
ATOM 3173 O O . ARG A 1 402 ? 12.422 -15.391 -26.219 1 81.38 402 ARG A O 1
ATOM 3180 N N . HIS A 1 403 ? 12.492 -17.422 -25.469 1 80.31 403 HIS A N 1
ATOM 3181 C CA . HIS A 1 403 ? 11.805 -17.078 -24.234 1 80.31 403 HIS A CA 1
ATOM 3182 C C . HIS A 1 403 ? 12.781 -16.578 -23.172 1 80.31 403 HIS A C 1
ATOM 3184 O O . HIS A 1 403 ? 12.422 -15.758 -22.328 1 80.31 403 HIS A O 1
ATOM 3190 N N . THR A 1 404 ? 14.016 -16.953 -23.172 1 74.44 404 THR A N 1
ATOM 3191 C CA . THR A 1 404 ? 14.922 -16.625 -22.078 1 74.44 404 THR A CA 1
ATOM 3192 C C . THR A 1 404 ? 16.094 -15.781 -22.578 1 74.44 404 THR A C 1
ATOM 3194 O O . THR A 1 404 ? 16.844 -15.219 -21.797 1 74.44 404 THR A O 1
ATOM 3197 N N . GLY A 1 405 ? 16.188 -15.633 -23.906 1 69.44 405 GLY A N 1
ATOM 3198 C CA . GLY A 1 405 ? 17.359 -14.977 -24.484 1 69.44 405 GLY A CA 1
ATOM 3199 C C . GLY A 1 405 ? 17.5 -13.531 -24.047 1 69.44 405 GLY A C 1
ATOM 3200 O O . GLY A 1 405 ? 18.609 -12.992 -24.062 1 69.44 405 GLY A O 1
ATOM 3201 N N . HIS A 1 406 ? 16.406 -12.922 -23.672 1 69.56 406 HIS A N 1
ATOM 3202 C CA . HIS A 1 406 ? 16.453 -11.516 -23.312 1 69.56 406 HIS A CA 1
ATOM 3203 C C . HIS A 1 406 ? 16.609 -11.336 -21.812 1 69.56 406 HIS A C 1
ATOM 3205 O O . HIS A 1 406 ? 16.719 -10.211 -21.312 1 69.56 406 HIS A O 1
ATOM 3211 N N . PHE A 1 407 ? 16.734 -12.461 -21.094 1 71.19 407 PHE A N 1
ATOM 3212 C CA . PHE A 1 407 ? 16.938 -12.422 -19.656 1 71.19 407 PHE A CA 1
ATOM 3213 C C . PHE A 1 407 ? 18.406 -12.625 -19.312 1 71.19 407 PHE A C 1
ATOM 3215 O O . PHE A 1 407 ? 19.141 -13.281 -20.047 1 71.19 407 PHE A O 1
ATOM 3222 N N . TYR A 1 408 ? 18.859 -12.039 -18.219 1 67.5 408 TYR A N 1
ATOM 3223 C CA . TYR A 1 408 ? 20.188 -12.359 -17.734 1 67.5 408 TYR A CA 1
ATOM 3224 C C . TYR A 1 408 ? 20.234 -13.766 -17.156 1 67.5 408 TYR A C 1
ATOM 3226 O O . TYR A 1 408 ? 19.203 -14.312 -16.75 1 67.5 408 TYR A O 1
ATOM 3234 N N . ASP A 1 409 ? 21.375 -14.305 -17.141 1 67.62 409 ASP A N 1
ATOM 3235 C CA . ASP A 1 409 ? 21.578 -15.688 -16.719 1 67.62 409 ASP A CA 1
ATOM 3236 C C . ASP A 1 409 ? 21.328 -15.828 -15.211 1 67.62 409 ASP A C 1
ATOM 3238 O O . ASP A 1 409 ? 21.953 -15.133 -14.406 1 67.62 409 ASP A O 1
ATOM 3242 N N . SER A 1 410 ? 20.312 -16.531 -14.883 1 69.94 410 SER A N 1
ATOM 3243 C CA . SER A 1 410 ? 20.016 -16.859 -13.5 1 69.94 410 SER A CA 1
ATOM 3244 C C . SER A 1 410 ? 19.172 -18.141 -13.406 1 69.94 410 SER A C 1
ATOM 3246 O O . SER A 1 410 ? 18.453 -18.469 -14.344 1 69.94 410 SER A O 1
ATOM 3248 N N . ALA A 1 411 ? 19.375 -18.797 -12.328 1 65.94 411 ALA A N 1
ATOM 3249 C CA . ALA A 1 411 ? 18.609 -20.016 -12.07 1 65.94 411 ALA A CA 1
ATOM 3250 C C . ALA A 1 411 ? 17.109 -19.734 -12.078 1 65.94 411 ALA A C 1
ATOM 3252 O O . ALA A 1 411 ? 16.297 -20.641 -12.328 1 65.94 411 ALA A O 1
ATOM 3253 N N . ARG A 1 412 ? 16.75 -18.531 -11.977 1 66.5 412 ARG A N 1
ATOM 3254 C CA . ARG A 1 412 ? 15.344 -18.203 -11.859 1 66.5 412 ARG A CA 1
ATOM 3255 C C . ARG A 1 412 ? 14.719 -17.969 -13.234 1 66.5 412 ARG A C 1
ATOM 3257 O O . ARG A 1 412 ? 13.5 -17.938 -13.375 1 66.5 412 ARG A O 1
ATOM 3264 N N . HIS A 1 413 ? 15.555 -17.938 -14.195 1 72.31 413 HIS A N 1
ATOM 3265 C CA . HIS A 1 413 ? 15.016 -17.5 -15.477 1 72.31 413 HIS A CA 1
ATOM 3266 C C . HIS A 1 413 ? 15.039 -18.641 -16.5 1 72.31 413 HIS A C 1
ATOM 3268 O O . HIS A 1 413 ? 14.703 -18.422 -17.672 1 72.31 413 HIS A O 1
ATOM 3274 N N . THR A 1 414 ? 15.234 -19.859 -15.984 1 74.62 414 THR A N 1
ATOM 3275 C CA . THR A 1 414 ? 15.461 -20.969 -16.906 1 74.62 414 THR A CA 1
ATOM 3276 C C . THR A 1 414 ? 14.148 -21.469 -17.5 1 74.62 414 THR A C 1
ATOM 3278 O O . THR A 1 414 ? 14.133 -22.141 -18.531 1 74.62 414 THR A O 1
ATOM 3281 N N . ILE A 1 415 ? 13.086 -21.031 -16.828 1 85.25 415 ILE A N 1
ATOM 3282 C CA . ILE A 1 415 ? 11.812 -21.594 -17.281 1 85.25 415 ILE A CA 1
ATOM 3283 C C . ILE A 1 415 ? 10.844 -20.469 -17.594 1 85.25 415 ILE A C 1
ATOM 3285 O O . ILE A 1 415 ? 9.625 -20.641 -17.516 1 85.25 415 ILE A O 1
ATOM 3289 N N . GLN A 1 416 ? 11.383 -19.359 -17.938 1 85.62 416 GLN A N 1
ATOM 3290 C CA . GLN A 1 416 ? 10.555 -18.219 -18.328 1 85.62 416 GLN A CA 1
ATOM 3291 C C . GLN A 1 416 ? 9.898 -18.453 -19.672 1 85.62 416 GLN A C 1
ATOM 3293 O O . GLN A 1 416 ? 10.516 -19.016 -20.594 1 85.62 416 GLN A O 1
ATOM 3298 N N . VAL A 1 417 ? 8.656 -18.078 -19.781 1 88.25 417 VAL A N 1
ATOM 3299 C CA . VAL A 1 417 ? 7.902 -18.219 -21.031 1 88.25 417 VAL A CA 1
ATOM 3300 C C . VAL A 1 417 ? 6.977 -17.016 -21.219 1 88.25 417 VAL A C 1
ATOM 3302 O O . VAL A 1 417 ? 6.379 -16.531 -20.25 1 88.25 417 VAL A O 1
ATOM 3305 N N . ASP A 1 418 ? 6.988 -16.469 -22.391 1 85.44 418 ASP A N 1
ATOM 3306 C CA . ASP A 1 418 ? 5.895 -15.562 -22.75 1 85.44 418 ASP A CA 1
ATOM 3307 C C . ASP A 1 418 ? 4.621 -16.344 -23.047 1 85.44 418 ASP A C 1
ATOM 3309 O O . ASP A 1 418 ? 4.551 -17.078 -24.047 1 85.44 418 ASP A O 1
ATOM 3313 N N . PHE A 1 419 ? 3.668 -16.125 -22.312 1 89.88 419 PHE A N 1
ATOM 3314 C CA . PHE A 1 419 ? 2.467 -16.953 -22.359 1 89.88 419 PHE A CA 1
ATOM 3315 C C . PHE A 1 419 ? 1.803 -16.859 -23.719 1 89.88 419 PHE A C 1
ATOM 3317 O O . PHE A 1 419 ? 1.47 -17.891 -24.328 1 89.88 419 PHE A O 1
ATOM 3324 N N . ASN A 1 420 ? 1.59 -15.711 -24.219 1 87.69 420 ASN A N 1
ATOM 3325 C CA . ASN A 1 420 ? 0.886 -15.531 -25.484 1 87.69 420 ASN A CA 1
ATOM 3326 C C . ASN A 1 420 ? 1.68 -16.109 -26.656 1 87.69 420 ASN A C 1
ATOM 3328 O O . ASN A 1 420 ? 1.109 -16.734 -27.562 1 87.69 420 ASN A O 1
ATOM 3332 N N . VAL A 1 421 ? 2.955 -15.883 -26.609 1 87 421 VAL A N 1
ATOM 3333 C CA . VAL A 1 421 ? 3.822 -16.422 -27.656 1 87 421 VAL A CA 1
ATOM 3334 C C . VAL A 1 421 ? 3.805 -17.953 -27.609 1 87 421 VAL A C 1
ATOM 3336 O O . VAL A 1 421 ? 3.711 -18.609 -28.641 1 87 421 VAL A O 1
ATOM 3339 N N . TYR A 1 422 ? 3.893 -18.438 -26.453 1 92.88 422 TYR A N 1
ATOM 3340 C CA . TYR A 1 422 ? 3.859 -19.891 -26.266 1 92.88 422 TYR A CA 1
ATOM 3341 C C . TYR A 1 422 ? 2.566 -20.484 -26.812 1 92.88 422 TYR A C 1
ATOM 3343 O O . TYR A 1 422 ? 2.592 -21.469 -27.547 1 92.88 422 TYR A O 1
ATOM 3351 N N . CYS A 1 423 ? 1.435 -19.875 -26.484 1 94.06 423 CYS A N 1
ATOM 3352 C CA . CYS A 1 423 ? 0.138 -20.391 -26.906 1 94.06 423 CYS A CA 1
ATOM 3353 C C . CYS A 1 423 ? 0.012 -20.375 -28.438 1 94.06 423 CYS A C 1
ATOM 3355 O O . CYS A 1 423 ? -0.475 -21.344 -29.031 1 94.06 423 CYS A O 1
ATOM 3357 N N . ALA A 1 424 ? 0.457 -19.344 -29.031 1 92.19 424 ALA A N 1
ATOM 3358 C CA . ALA A 1 424 ? 0.41 -19.25 -30.484 1 92.19 424 ALA A CA 1
ATOM 3359 C C . ALA A 1 424 ? 1.28 -20.312 -31.125 1 92.19 424 ALA A C 1
ATOM 3361 O O . ALA A 1 424 ? 0.866 -20.953 -32.094 1 92.19 424 ALA A O 1
ATOM 3362 N N . ASP A 1 425 ? 2.445 -20.453 -30.594 1 94.62 425 ASP A N 1
ATOM 3363 C CA . ASP A 1 425 ? 3.385 -21.453 -31.109 1 94.62 425 ASP A CA 1
ATOM 3364 C C . ASP A 1 425 ? 2.852 -22.859 -30.906 1 94.62 425 ASP A C 1
ATOM 3366 O O . ASP A 1 425 ? 3.021 -23.719 -31.781 1 94.62 425 ASP A O 1
ATOM 3370 N N . LEU A 1 426 ? 2.279 -23.094 -29.781 1 96.81 426 LEU A N 1
ATOM 3371 C CA . LEU A 1 426 ? 1.709 -24.406 -29.484 1 96.81 426 LEU A CA 1
ATOM 3372 C C . LEU A 1 426 ? 0.592 -24.75 -30.469 1 96.81 426 LEU A C 1
ATOM 3374 O O . LEU A 1 426 ? 0.503 -25.875 -30.938 1 96.81 426 LEU A O 1
ATOM 3378 N N . LYS A 1 427 ? -0.232 -23.797 -30.766 1 96.62 427 LYS A N 1
ATOM 3379 C CA . LYS A 1 427 ? -1.314 -24 -31.719 1 96.62 427 LYS A CA 1
ATOM 3380 C C . LYS A 1 427 ? -0.77 -24.391 -33.094 1 96.62 427 LYS A C 1
ATOM 3382 O O . LYS A 1 427 ? -1.303 -25.281 -33.75 1 96.62 427 LYS A O 1
ATOM 3387 N N . LYS A 1 428 ? 0.254 -23.703 -33.5 1 96.94 428 LYS A N 1
ATOM 3388 C CA . LYS A 1 428 ? 0.884 -24.031 -34.781 1 96.94 428 LYS A CA 1
ATOM 3389 C C . LYS A 1 428 ? 1.463 -25.438 -34.75 1 96.94 428 LYS A C 1
ATOM 3391 O O . LYS A 1 428 ? 1.324 -26.188 -35.719 1 96.94 428 LYS A O 1
ATOM 3396 N N . GLU A 1 429 ? 2.137 -25.719 -33.688 1 97.88 429 GLU A N 1
ATOM 3397 C CA . GLU A 1 429 ? 2.727 -27.047 -33.594 1 97.88 429 GLU A CA 1
ATOM 3398 C C . GLU A 1 429 ? 1.654 -28.141 -33.594 1 97.88 429 GLU A C 1
ATOM 3400 O O . GLU A 1 429 ? 1.836 -29.188 -34.219 1 97.88 429 GLU A O 1
ATOM 3405 N N . ILE A 1 430 ? 0.587 -27.922 -32.938 1 98 430 ILE A N 1
ATOM 3406 C CA . ILE A 1 430 ? -0.507 -28.875 -32.906 1 98 430 ILE A CA 1
ATOM 3407 C C . ILE A 1 430 ? -1.022 -29.109 -34.312 1 98 430 ILE A C 1
ATOM 3409 O O . ILE A 1 430 ? -1.23 -30.25 -34.75 1 98 430 ILE A O 1
ATOM 3413 N N . ALA A 1 431 ? -1.168 -28.016 -35.094 1 97.56 431 ALA A N 1
ATOM 3414 C CA . ALA A 1 431 ? -1.635 -28.141 -36.469 1 97.56 431 ALA A CA 1
ATOM 3415 C C . ALA A 1 431 ? -0.666 -28.969 -37.312 1 97.56 431 ALA A C 1
ATOM 3417 O O . ALA A 1 431 ? -1.087 -29.828 -38.062 1 97.56 431 ALA A O 1
ATOM 3418 N N . LYS A 1 432 ? 0.562 -28.688 -37.156 1 97.5 432 LYS A N 1
ATOM 3419 C CA . LYS A 1 432 ? 1.58 -29.438 -37.875 1 97.5 432 LYS A CA 1
ATOM 3420 C C . LYS A 1 432 ? 1.552 -30.922 -37.5 1 97.5 432 LYS A C 1
ATOM 3422 O O . LYS A 1 432 ? 1.71 -31.797 -38.344 1 97.5 432 LYS A O 1
ATOM 3427 N N . GLY A 1 433 ? 1.471 -31.125 -36.219 1 97.44 433 GLY A N 1
ATOM 3428 C CA . GLY A 1 433 ? 1.463 -32.5 -35.719 1 97.44 433 GLY A CA 1
ATOM 3429 C C . GLY A 1 433 ? 0.235 -33.281 -36.156 1 97.44 433 GLY A C 1
ATOM 3430 O O . GLY A 1 433 ? 0.292 -34.5 -36.281 1 97.44 433 GLY A O 1
ATOM 3431 N N . GLU A 1 434 ? -0.881 -32.594 -36.25 1 96.75 434 GLU A N 1
ATOM 3432 C CA . GLU A 1 434 ? -2.086 -33.219 -36.781 1 96.75 434 GLU A CA 1
ATOM 3433 C C . GLU A 1 434 ? -1.87 -33.719 -38.219 1 96.75 434 GLU A C 1
ATOM 3435 O O . GLU A 1 434 ? -2.322 -34.812 -38.562 1 96.75 434 GLU A O 1
ATOM 3440 N N . ALA A 1 435 ? -1.23 -32.906 -38.969 1 96 435 ALA A N 1
ATOM 3441 C CA . ALA A 1 435 ? -0.903 -33.281 -40.312 1 96 435 ALA A CA 1
ATOM 3442 C C . ALA A 1 435 ? 0.019 -34.5 -40.344 1 96 435 ALA A C 1
ATOM 3444 O O . ALA A 1 435 ? -0.169 -35.438 -41.125 1 96 435 ALA A O 1
ATOM 3445 N N . ARG A 1 436 ? 0.995 -34.5 -39.438 1 96 436 ARG A N 1
ATOM 3446 C CA . ARG A 1 436 ? 1.896 -35.625 -39.344 1 96 436 ARG A CA 1
ATOM 3447 C C . ARG A 1 436 ? 1.132 -36.906 -38.969 1 96 436 ARG A C 1
ATOM 3449 O O . ARG A 1 436 ? 1.413 -37.969 -39.5 1 96 436 ARG A O 1
ATOM 3456 N N . ALA A 1 437 ? 0.22 -36.781 -38.062 1 95.56 437 ALA A N 1
ATOM 3457 C CA . ALA A 1 437 ? -0.563 -37.938 -37.594 1 95.56 437 ALA A CA 1
ATOM 3458 C C . ALA A 1 437 ? -1.434 -38.5 -38.688 1 95.56 437 ALA A C 1
ATOM 3460 O O . ALA A 1 437 ? -1.554 -39.719 -38.844 1 95.56 437 ALA A O 1
ATOM 3461 N N . ARG A 1 438 ? -2.012 -37.625 -39.469 1 93.31 438 ARG A N 1
ATOM 3462 C CA . ARG A 1 438 ? -2.824 -38.062 -40.594 1 93.31 438 ARG A CA 1
ATOM 3463 C C . ARG A 1 438 ? -1.987 -38.844 -41.594 1 93.31 438 ARG A C 1
ATOM 3465 O O . ARG A 1 438 ? -2.428 -39.875 -42.125 1 93.31 438 ARG A O 1
ATOM 3472 N N . ASN A 1 439 ? -0.881 -38.375 -41.812 1 91.81 439 ASN A N 1
ATOM 3473 C CA . ASN A 1 439 ? 0.012 -39.031 -42.75 1 91.81 439 ASN A CA 1
ATOM 3474 C C . ASN A 1 439 ? 0.508 -40.375 -42.25 1 91.81 439 ASN A C 1
ATOM 3476 O O . ASN A 1 439 ? 0.847 -41.25 -43.031 1 91.81 439 ASN A O 1
ATOM 3480 N N . ALA A 1 440 ? 0.538 -40.5 -40.938 1 87.69 440 ALA A N 1
ATOM 3481 C CA . ALA A 1 440 ? 1.025 -41.75 -40.344 1 87.69 440 ALA A CA 1
ATOM 3482 C C . ALA A 1 440 ? -0.117 -42.719 -40.094 1 87.69 440 ALA A C 1
ATOM 3484 O O . ALA A 1 440 ? 0.094 -43.812 -39.562 1 87.69 440 ALA A O 1
ATOM 3485 N N . GLY A 1 441 ? -1.33 -42.469 -40.5 1 84.88 441 GLY A N 1
ATOM 3486 C CA . GLY A 1 441 ? -2.463 -43.406 -40.406 1 84.88 441 GLY A CA 1
ATOM 3487 C C . GLY A 1 441 ? -3.119 -43.406 -39.062 1 84.88 441 GLY A C 1
ATOM 3488 O O . GLY A 1 441 ? -3.764 -44.375 -38.656 1 84.88 441 GLY A O 1
ATOM 3489 N N . GLY A 1 442 ? -2.803 -42.531 -38.25 1 77.44 442 GLY A N 1
ATOM 3490 C CA . GLY A 1 442 ? -3.477 -42.344 -36.969 1 77.44 442 GLY A CA 1
ATOM 3491 C C . GLY A 1 442 ? -3.064 -43.375 -35.938 1 77.44 442 GLY A C 1
ATOM 3492 O O . GLY A 1 442 ? -3.859 -43.75 -35.062 1 77.44 442 GLY A O 1
ATOM 3493 N N . LYS A 1 443 ? -1.905 -43.875 -36.031 1 84.12 443 LYS A N 1
ATOM 3494 C CA . LYS A 1 443 ? -1.419 -44.844 -35.062 1 84.12 443 LYS A CA 1
ATOM 3495 C C . LYS A 1 443 ? -1.225 -44.188 -33.688 1 84.12 443 LYS A C 1
ATOM 3497 O O . LYS A 1 443 ? -0.803 -43.062 -33.594 1 84.12 443 LYS A O 1
ATOM 3502 N N . LEU A 1 444 ? -1.575 -44.969 -32.656 1 90.5 444 LEU A N 1
ATOM 3503 C CA . LEU A 1 444 ? -1.358 -44.5 -31.297 1 90.5 444 LEU A CA 1
ATOM 3504 C C . LEU A 1 444 ? 0.129 -44.438 -30.953 1 90.5 444 LEU A C 1
ATOM 3506 O O . LEU A 1 444 ? 0.822 -45.469 -31.078 1 90.5 444 LEU A O 1
ATOM 3510 N N . PRO A 1 445 ? 0.506 -43.312 -30.547 1 90.81 445 PRO A N 1
ATOM 3511 C CA . PRO A 1 445 ? 1.935 -43.188 -30.234 1 90.81 445 PRO A CA 1
ATOM 3512 C C . PRO A 1 445 ? 2.326 -43.969 -28.984 1 90.81 445 PRO A C 1
ATOM 3514 O O . PRO A 1 445 ? 3.49 -44.344 -28.812 1 90.81 445 PRO A O 1
ATOM 3517 N N . VAL A 1 446 ? 1.392 -44.156 -28.062 1 92.94 446 VAL A N 1
ATOM 3518 C CA . VAL A 1 446 ? 1.594 -44.906 -26.844 1 92.94 446 VAL A CA 1
ATOM 3519 C C . VAL A 1 446 ? 0.568 -46.062 -26.766 1 92.94 446 VAL A C 1
ATOM 3521 O O . VAL A 1 446 ? -0.64 -45.812 -26.797 1 92.94 446 VAL A O 1
ATOM 3524 N N . ALA A 1 447 ? 1.06 -47.281 -26.641 1 90.38 447 ALA A N 1
ATOM 3525 C CA . ALA A 1 447 ? 0.167 -48.438 -26.609 1 90.38 447 ALA A CA 1
ATOM 3526 C C . ALA A 1 447 ? -0.441 -48.625 -25.219 1 90.38 447 ALA A C 1
ATOM 3528 O O . ALA A 1 447 ? 0.186 -48.312 -24.219 1 90.38 447 ALA A O 1
ATOM 3529 N N . ALA A 1 448 ? -1.648 -49.125 -25.234 1 92.62 448 ALA A N 1
ATOM 3530 C CA . ALA A 1 448 ? -2.311 -49.5 -23.984 1 92.62 448 ALA A CA 1
ATOM 3531 C C . ALA A 1 448 ? -1.846 -50.844 -23.484 1 92.62 448 ALA A C 1
ATOM 3533 O O . ALA A 1 448 ? -2.377 -51.875 -23.906 1 92.62 448 ALA A O 1
ATOM 3534 N N . ARG A 1 449 ? -0.961 -50.844 -22.594 1 89.31 449 ARG A N 1
ATOM 3535 C CA . ARG A 1 449 ? -0.388 -52.094 -22.172 1 89.31 449 ARG A CA 1
ATOM 3536 C C . ARG A 1 449 ? -0.538 -52.281 -20.672 1 89.31 449 ARG A C 1
ATOM 3538 O O . ARG A 1 449 ? -0.365 -53.406 -20.156 1 89.31 449 ARG A O 1
ATOM 3545 N N . ALA A 1 450 ? -0.843 -51.312 -19.906 1 85.62 450 ALA A N 1
ATOM 3546 C CA . ALA A 1 450 ? -0.82 -51.344 -18.453 1 85.62 450 ALA A CA 1
ATOM 3547 C C . ALA A 1 450 ? -1.906 -52.25 -17.891 1 85.62 450 ALA A C 1
ATOM 3549 O O . ALA A 1 450 ? -1.7 -52.906 -16.875 1 85.62 450 ALA A O 1
ATOM 3550 N N . GLU A 1 451 ? -3.074 -52.219 -18.438 1 73.75 451 GLU A N 1
ATOM 3551 C CA . GLU A 1 451 ? -4.164 -53.062 -17.922 1 73.75 451 GLU A CA 1
ATOM 3552 C C . GLU A 1 451 ? -3.771 -54.531 -17.922 1 73.75 451 GLU A C 1
ATOM 3554 O O . GLU A 1 451 ? -4.207 -55.281 -17.047 1 73.75 451 GLU A O 1
ATOM 3559 N N . GLY A 1 452 ? -2.953 -54.906 -18.766 1 61.66 452 GLY A N 1
ATOM 3560 C CA . GLY A 1 452 ? -2.535 -56.281 -18.844 1 61.66 452 GLY A CA 1
ATOM 3561 C C . GLY A 1 452 ? -1.557 -56.688 -17.75 1 61.66 452 GLY A C 1
ATOM 3562 O O . GLY A 1 452 ? -1.502 -57.844 -17.344 1 61.66 452 GLY A O 1
ATOM 3563 N N . GLN A 1 453 ? -0.788 -55.781 -17.297 1 57.59 453 GLN A N 1
ATOM 3564 C CA . GLN A 1 453 ? 0.244 -56.062 -16.297 1 57.59 453 GLN A CA 1
ATOM 3565 C C . GLN A 1 453 ? -0.353 -56.156 -14.898 1 57.59 453 GLN A C 1
ATOM 3567 O O . GLN A 1 453 ? 0.128 -56.906 -14.062 1 57.59 453 GLN A O 1
ATOM 3572 N N . ALA A 1 454 ? -1.29 -55.312 -14.438 1 55.09 454 ALA A N 1
ATOM 3573 C CA . ALA A 1 454 ? -1.909 -55.375 -13.109 1 55.09 454 ALA A CA 1
ATOM 3574 C C . ALA A 1 454 ? -2.402 -56.781 -12.805 1 55.09 454 ALA A C 1
ATOM 3576 O O . ALA A 1 454 ? -2.369 -57.219 -11.648 1 55.09 454 ALA A O 1
ATOM 3577 N N . LEU A 1 455 ? -2.756 -57.406 -13.922 1 47.56 455 LEU A N 1
ATOM 3578 C CA . LEU A 1 455 ? -3.318 -58.719 -13.742 1 47.56 455 LEU A CA 1
ATOM 3579 C C . LEU A 1 455 ? -2.219 -59.75 -13.461 1 47.56 455 LEU A C 1
ATOM 3581 O O . LEU A 1 455 ? -2.461 -60.75 -12.797 1 47.56 455 LEU A O 1
ATOM 3585 N N . ALA A 1 456 ? -1.038 -59.562 -13.914 1 47.44 456 ALA A N 1
ATOM 3586 C CA . ALA A 1 456 ? -0.019 -60.562 -13.719 1 47.44 456 ALA A CA 1
ATOM 3587 C C . ALA A 1 456 ? 0.6 -60.469 -12.328 1 47.44 456 ALA A C 1
ATOM 3589 O O . ALA A 1 456 ? 1.278 -61.406 -11.883 1 47.44 456 ALA A O 1
ATOM 3590 N N . ALA A 1 457 ? 0.686 -59.375 -11.633 1 45.84 457 ALA A N 1
ATOM 3591 C CA . ALA A 1 457 ? 1.295 -59.219 -10.32 1 45.84 457 ALA A CA 1
ATOM 3592 C C . ALA A 1 457 ? 0.343 -59.688 -9.219 1 45.84 457 ALA A C 1
ATOM 3594 O O . ALA A 1 457 ? 0.695 -59.688 -8.039 1 45.84 457 ALA A O 1
ATOM 3595 N N . GLU A 1 458 ? -0.939 -59.875 -9.531 1 35.78 458 GLU A N 1
ATOM 3596 C CA . GLU A 1 458 ? -1.736 -60.688 -8.594 1 35.78 458 GLU A CA 1
ATOM 3597 C C . GLU A 1 458 ? -1.455 -62.156 -8.734 1 35.78 458 GLU A C 1
ATOM 3599 O O . GLU A 1 458 ? -1.35 -62.688 -9.852 1 35.78 458 GLU A O 1
ATOM 3604 N N . MET B 1 1 ? 11.75 57.844 17.031 1 36.19 1 MET B N 1
ATOM 3605 C CA . MET B 1 1 ? 11.234 57.656 18.391 1 36.19 1 MET B CA 1
ATOM 3606 C C . MET B 1 1 ? 10.773 56.219 18.625 1 36.19 1 MET B C 1
ATOM 3608 O O . MET B 1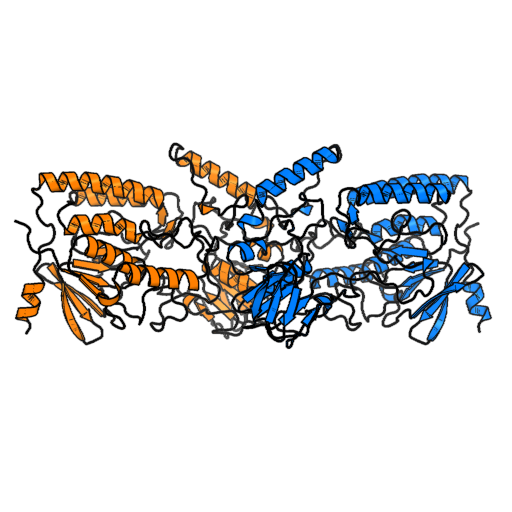 1 ? 9.773 55.781 18.062 1 36.19 1 MET B O 1
ATOM 3612 N N . THR B 1 2 ? 11.648 55.219 18.547 1 50.25 2 THR B N 1
ATOM 3613 C CA . THR B 1 2 ? 11.617 53.75 18.484 1 50.25 2 THR B CA 1
ATOM 3614 C C . THR B 1 2 ? 10.789 53.188 19.641 1 50.25 2 THR B C 1
ATOM 3616 O O . THR B 1 2 ? 11.266 53.125 20.781 1 50.25 2 THR B O 1
ATOM 3619 N N . GLY B 1 3 ? 9.516 53.594 19.719 1 63.97 3 GLY B N 1
ATOM 3620 C CA . GLY B 1 3 ? 8.648 53.281 20.844 1 63.97 3 GLY B CA 1
ATOM 3621 C C . GLY B 1 3 ? 8.609 51.812 21.188 1 63.97 3 GLY B C 1
ATOM 3622 O O . GLY B 1 3 ? 9.117 50.969 20.438 1 63.97 3 GLY B O 1
ATOM 3623 N N . LYS B 1 4 ? 8.195 51.531 22.469 1 88.88 4 LYS B N 1
ATOM 3624 C CA . LYS B 1 4 ? 8.078 50.156 23 1 88.88 4 LYS B CA 1
ATOM 3625 C C . LYS B 1 4 ? 7.098 49.344 22.172 1 88.88 4 LYS B C 1
ATOM 3627 O O . LYS B 1 4 ? 6.004 49.812 21.844 1 88.88 4 LYS B O 1
ATOM 3632 N N . LEU B 1 5 ? 7.535 48.219 21.609 1 95 5 LEU B N 1
ATOM 3633 C CA . LEU B 1 5 ? 6.695 47.344 20.812 1 95 5 LEU B CA 1
ATOM 3634 C C . LEU B 1 5 ? 5.676 46.625 21.703 1 95 5 LEU B C 1
ATOM 3636 O O . LEU B 1 5 ? 5.891 46.469 22.906 1 95 5 LEU B O 1
ATOM 3640 N N . PRO B 1 6 ? 4.531 46.312 21.125 1 96.62 6 PRO B N 1
ATOM 3641 C CA . PRO B 1 6 ? 3.492 45.656 21.906 1 96.62 6 PRO B CA 1
ATOM 3642 C C . PRO B 1 6 ? 3.906 44.25 22.344 1 96.62 6 PRO B C 1
ATOM 3644 O O . PRO B 1 6 ? 4.641 43.562 21.625 1 96.62 6 PRO B O 1
ATOM 3647 N N . LYS B 1 7 ? 3.41 43.812 23.469 1 97.81 7 LYS B N 1
ATOM 3648 C CA . LYS B 1 7 ? 3.676 42.469 23.969 1 97.81 7 LYS B CA 1
ATOM 3649 C C . LYS B 1 7 ? 2.592 41.5 23.516 1 97.81 7 LYS B C 1
ATOM 3651 O O . LYS B 1 7 ? 1.4 41.781 23.688 1 97.81 7 LYS B O 1
ATOM 3656 N N . ALA B 1 8 ? 3.033 40.406 23.031 1 98.56 8 ALA B N 1
ATOM 3657 C CA . ALA B 1 8 ? 2.09 39.438 22.438 1 98.56 8 ALA B CA 1
ATOM 3658 C C . ALA B 1 8 ? 1.949 38.219 23.312 1 98.56 8 ALA B C 1
ATOM 3660 O O . ALA B 1 8 ? 2.906 37.781 23.984 1 98.56 8 ALA B O 1
ATOM 3661 N N . CYS B 1 9 ? 0.734 37.656 23.312 1 98.81 9 CYS B N 1
ATOM 3662 C CA . CYS B 1 9 ? 0.467 36.281 23.797 1 98.81 9 CYS B CA 1
ATOM 3663 C C . CYS B 1 9 ? 0.264 35.312 22.641 1 98.81 9 CYS B C 1
ATOM 3665 O O . CYS B 1 9 ? -0.522 35.594 21.734 1 98.81 9 CYS B O 1
ATOM 3667 N N . VAL B 1 10 ? 0.99 34.25 22.656 1 98.94 10 VAL B N 1
ATOM 3668 C CA . VAL B 1 10 ? 0.844 33.219 21.641 1 98.94 10 VAL B CA 1
ATOM 3669 C C . VAL B 1 10 ? 0.29 31.953 22.266 1 98.94 10 VAL B C 1
ATOM 3671 O O . VAL B 1 10 ? 0.912 31.375 23.156 1 98.94 10 VAL B O 1
ATOM 3674 N N . ILE B 1 11 ? -0.868 31.516 21.766 1 98.88 11 ILE B N 1
ATOM 3675 C CA . ILE B 1 11 ? -1.53 30.344 22.328 1 98.88 11 ILE B CA 1
ATOM 3676 C C . ILE B 1 11 ? -1.181 29.109 21.484 1 98.88 11 ILE B C 1
ATOM 3678 O O . ILE B 1 11 ? -1.751 28.891 20.422 1 98.88 11 ILE B O 1
ATOM 3682 N N . GLY B 1 12 ? -0.27 28.266 22.062 1 98.62 12 GLY B N 1
ATOM 3683 C CA . GLY B 1 12 ? 0.11 27.031 21.375 1 98.62 12 GLY B CA 1
ATOM 3684 C C . GLY B 1 12 ? 1.491 27.109 20.75 1 98.62 12 GLY B C 1
ATOM 3685 O O . GLY B 1 12 ? 1.878 28.141 20.203 1 98.62 12 GLY B O 1
ATOM 3686 N N . ALA B 1 13 ? 2.197 25.984 20.844 1 98.62 13 ALA B N 1
ATOM 3687 C CA . ALA B 1 13 ? 3.547 25.906 20.281 1 98.62 13 ALA B CA 1
ATOM 3688 C C . ALA B 1 13 ? 3.66 24.766 19.266 1 98.62 13 ALA B C 1
ATOM 3690 O O . ALA B 1 13 ? 4.699 24.109 19.188 1 98.62 13 ALA B O 1
ATOM 3691 N N . GLY B 1 14 ? 2.545 24.453 18.547 1 97.94 14 GLY B N 1
ATOM 3692 C CA . GLY B 1 14 ? 2.682 23.672 17.328 1 97.94 14 GLY B CA 1
ATOM 3693 C C . GLY B 1 14 ? 3.449 24.406 16.234 1 97.94 14 GLY B C 1
ATOM 3694 O O . GLY B 1 14 ? 4.082 25.422 16.484 1 97.94 14 GLY B O 1
ATOM 3695 N N . CYS B 1 15 ? 3.377 23.891 15.023 1 97.31 15 CYS B N 1
ATOM 3696 C CA . CYS B 1 15 ? 4.164 24.5 13.953 1 97.31 15 CYS B CA 1
ATOM 3697 C C . CYS B 1 15 ? 3.715 25.938 13.703 1 97.31 15 CYS B C 1
ATOM 3699 O O . CYS B 1 15 ? 4.535 26.797 13.383 1 97.31 15 CYS B O 1
ATOM 3701 N N . SER B 1 16 ? 2.41 26.219 13.898 1 98.19 16 SER B N 1
ATOM 3702 C CA . SER B 1 16 ? 1.921 27.578 13.719 1 98.19 16 SER B CA 1
ATOM 3703 C C . SER B 1 16 ? 2.457 28.5 14.812 1 98.19 16 SER B C 1
ATOM 3705 O O . SER B 1 16 ? 2.809 29.656 14.539 1 98.19 16 SER B O 1
ATOM 3707 N N . GLY B 1 17 ? 2.584 28.016 16 1 98.62 17 GLY B N 1
ATOM 3708 C CA . GLY B 1 17 ? 3.037 28.812 17.125 1 98.62 17 GLY B CA 1
ATOM 3709 C C . GLY B 1 17 ? 4.523 29.109 17.078 1 98.62 17 GLY B C 1
ATOM 3710 O O . GLY B 1 17 ? 4.93 30.266 17.156 1 98.62 17 GLY B O 1
ATOM 3711 N N . PHE B 1 18 ? 5.332 28.031 16.922 1 98.62 18 PHE B N 1
ATOM 3712 C CA . PHE B 1 18 ? 6.762 28.281 17.062 1 98.62 18 PHE B CA 1
ATOM 3713 C C . PHE B 1 18 ? 7.305 29.047 15.867 1 98.62 18 PHE B C 1
ATOM 3715 O O . PHE B 1 18 ? 8.297 29.766 15.977 1 98.62 18 PHE B O 1
ATOM 3722 N N . THR B 1 19 ? 6.68 28.969 14.68 1 98.56 19 THR B N 1
ATOM 3723 C CA . THR B 1 19 ? 7.113 29.812 13.562 1 98.56 19 THR B CA 1
ATOM 3724 C C . THR B 1 19 ? 6.703 31.266 13.789 1 98.56 19 THR B C 1
ATOM 3726 O O . THR B 1 19 ? 7.406 32.188 13.359 1 98.56 19 THR B O 1
ATOM 3729 N N . THR B 1 20 ? 5.566 31.453 14.445 1 98.75 20 THR B N 1
ATOM 3730 C CA . THR B 1 20 ? 5.133 32.812 14.805 1 98.75 20 THR B CA 1
ATOM 3731 C C . THR B 1 20 ? 6.105 33.438 15.781 1 98.75 20 THR B C 1
ATOM 3733 O O . THR B 1 20 ? 6.57 34.562 15.562 1 98.75 20 THR B O 1
ATOM 3736 N N . ILE B 1 21 ? 6.473 32.75 16.875 1 98.75 21 ILE B N 1
ATOM 3737 C CA . ILE B 1 21 ? 7.34 33.344 17.875 1 98.75 21 ILE B CA 1
ATOM 3738 C C . ILE B 1 21 ? 8.742 33.531 17.297 1 98.75 21 ILE B C 1
ATOM 3740 O O . ILE B 1 21 ? 9.445 34.5 17.672 1 98.75 21 ILE B O 1
ATOM 3744 N N . LYS B 1 22 ? 9.156 32.625 16.375 1 98.81 22 LYS B N 1
ATOM 3745 C CA . LYS B 1 22 ? 10.43 32.875 15.695 1 98.81 22 LYS B CA 1
ATOM 3746 C C . LYS B 1 22 ? 10.438 34.219 14.984 1 98.81 22 LYS B C 1
ATOM 3748 O O . LYS B 1 22 ? 11.406 34.969 15.102 1 98.81 22 LYS B O 1
ATOM 3753 N N . ARG B 1 23 ? 9.406 34.531 14.273 1 98.69 23 ARG B N 1
ATOM 3754 C CA . ARG B 1 23 ? 9.32 35.781 13.555 1 98.69 23 ARG B CA 1
ATOM 3755 C C . ARG B 1 23 ? 9.25 36.969 14.516 1 98.69 23 ARG B C 1
ATOM 3757 O O . ARG B 1 23 ? 9.852 38 14.273 1 98.69 23 ARG B O 1
ATOM 3764 N N . LEU B 1 24 ? 8.445 36.875 15.578 1 98.69 24 LEU B N 1
ATOM 3765 C CA . LEU B 1 24 ? 8.375 37.906 16.594 1 98.69 24 LEU B CA 1
ATOM 3766 C C . LEU B 1 24 ? 9.758 38.188 17.172 1 98.69 24 LEU B C 1
ATOM 3768 O O . LEU B 1 24 ? 10.141 39.344 17.344 1 98.69 24 LEU B O 1
ATOM 3772 N N . LYS B 1 25 ? 10.422 37.125 17.469 1 98.5 25 LYS B N 1
ATOM 3773 C CA . LYS B 1 25 ? 11.781 37.25 17.984 1 98.5 25 LYS B CA 1
ATOM 3774 C C . LYS B 1 25 ? 12.672 38 17 1 98.5 25 LYS B C 1
ATOM 3776 O O . LYS B 1 25 ? 13.438 38.875 17.375 1 98.5 25 LYS B O 1
ATOM 3781 N N . ASP B 1 26 ? 12.578 37.625 15.75 1 98 26 ASP B N 1
ATOM 3782 C CA . ASP B 1 26 ? 13.383 38.281 14.719 1 98 26 ASP B CA 1
ATOM 3783 C C . ASP B 1 26 ? 13.133 39.781 14.68 1 98 26 ASP B C 1
ATOM 3785 O O . ASP B 1 26 ? 14.039 40.562 14.359 1 98 26 ASP B O 1
ATOM 3789 N N . TYR B 1 27 ? 11.922 40.219 15 1 97.69 27 TYR B N 1
ATOM 3790 C CA . TYR B 1 27 ? 11.531 41.625 14.93 1 97.69 27 TYR B CA 1
ATOM 3791 C C . TYR B 1 27 ? 11.711 42.312 16.281 1 97.69 27 TYR B C 1
ATOM 3793 O O . TYR B 1 27 ? 11.43 43.5 16.422 1 97.69 27 TYR B O 1
ATOM 3801 N N . GLY B 1 28 ? 12.125 41.531 17.281 1 97.25 28 GLY B N 1
ATOM 3802 C CA . GLY B 1 28 ? 12.32 42.094 18.609 1 97.25 28 GLY B CA 1
ATOM 3803 C C . GLY B 1 28 ? 11.023 42.375 19.328 1 97.25 28 GLY B C 1
ATOM 3804 O O . GLY B 1 28 ? 10.984 43.219 20.25 1 97.25 28 GLY B O 1
ATOM 3805 N N . ILE B 1 29 ? 9.914 41.812 18.953 1 97.81 29 ILE B N 1
ATOM 3806 C CA . ILE B 1 29 ? 8.617 41.969 19.578 1 97.81 29 ILE B CA 1
ATOM 3807 C C . ILE B 1 29 ? 8.492 41.062 20.797 1 97.81 29 ILE B C 1
ATOM 3809 O O . ILE B 1 29 ? 8.617 39.844 20.688 1 97.81 29 ILE B O 1
ATOM 3813 N N . PRO B 1 30 ? 8.281 41.656 21.969 1 97.69 30 PRO B N 1
ATOM 3814 C CA . PRO B 1 30 ? 8.156 40.812 23.156 1 97.69 30 PRO B CA 1
ATOM 3815 C C . PRO B 1 30 ? 6.938 39.906 23.109 1 97.69 30 PRO B C 1
ATOM 3817 O O . PRO B 1 30 ? 5.883 40.312 22.609 1 97.69 30 PRO B O 1
ATOM 3820 N N . TYR B 1 31 ? 7.082 38.656 23.703 1 98.38 31 TYR B N 1
ATOM 3821 C CA . TYR B 1 31 ? 5.969 37.719 23.688 1 98.38 31 TYR B CA 1
ATOM 3822 C C . TYR B 1 31 ? 6.078 36.719 24.828 1 98.38 31 TYR B C 1
ATOM 3824 O O . TYR B 1 31 ? 7.16 36.531 25.391 1 98.38 31 TYR B O 1
ATOM 3832 N N . ASP B 1 32 ? 4.949 36.188 25.188 1 98.62 32 ASP B N 1
ATOM 3833 C CA . ASP B 1 32 ? 4.836 34.938 25.922 1 98.62 32 ASP B CA 1
ATOM 3834 C C . ASP B 1 32 ? 4.137 33.844 25.094 1 98.62 32 ASP B C 1
ATOM 3836 O O . ASP B 1 32 ? 3.152 34.156 24.406 1 98.62 32 ASP B O 1
ATOM 3840 N N . CYS B 1 33 ? 4.691 32.719 25.094 1 98.88 33 CYS B N 1
ATOM 3841 C CA . CYS B 1 33 ? 4.09 31.578 24.391 1 98.88 33 CYS B CA 1
ATOM 3842 C C . CYS B 1 33 ? 3.719 30.469 25.375 1 98.88 33 CYS B C 1
ATOM 3844 O O . CYS B 1 33 ? 4.559 30.031 26.172 1 98.88 33 CYS B O 1
ATOM 3846 N N . PHE B 1 34 ? 2.504 30.078 25.359 1 98.88 34 PHE B N 1
ATOM 3847 C CA . PHE B 1 34 ? 2.041 29.047 26.266 1 98.88 34 PHE B CA 1
ATOM 3848 C C . PHE B 1 34 ? 1.664 27.781 25.516 1 98.88 34 PHE B C 1
ATOM 3850 O O . PHE B 1 34 ? 0.945 27.844 24.516 1 98.88 34 PHE B O 1
ATOM 3857 N N . GLU B 1 35 ? 2.154 26.641 25.906 1 98.81 35 GLU B N 1
ATOM 3858 C CA . GLU B 1 35 ? 1.873 25.328 25.344 1 98.81 35 GLU B CA 1
ATOM 3859 C C . GLU B 1 35 ? 1.285 24.391 26.391 1 98.81 35 GLU B C 1
ATOM 3861 O O . GLU B 1 35 ? 1.885 24.188 27.453 1 98.81 35 GLU B O 1
ATOM 3866 N N . MET B 1 36 ? 0.132 23.906 26.016 1 98 36 MET B N 1
ATOM 3867 C CA . MET B 1 36 ? -0.591 23.031 26.922 1 98 36 MET B CA 1
ATOM 3868 C C . MET B 1 36 ? 0.202 21.75 27.188 1 98 36 MET B C 1
ATOM 3870 O O . MET B 1 36 ? 0.161 21.219 28.297 1 98 36 MET B O 1
ATOM 3874 N N . SER B 1 37 ? 0.912 21.234 26.25 1 98.44 37 SER B N 1
ATOM 3875 C CA . SER B 1 37 ? 1.647 19.984 26.375 1 98.44 37 SER B CA 1
ATOM 3876 C C . SER B 1 37 ? 3.051 20.219 26.938 1 98.44 37 SER B C 1
ATOM 3878 O O . SER B 1 37 ? 3.416 21.359 27.25 1 98.44 37 SER B O 1
ATOM 3880 N N . ASP B 1 38 ? 3.846 19.141 27.109 1 98.69 38 ASP B N 1
ATOM 3881 C CA . ASP B 1 38 ? 5.188 19.188 27.688 1 98.69 38 ASP B CA 1
ATOM 3882 C C . ASP B 1 38 ? 6.246 19.359 26.609 1 98.69 38 ASP B C 1
ATOM 3884 O O . ASP B 1 38 ? 7.438 19.453 26.906 1 98.69 38 ASP B O 1
ATOM 3888 N N . GLU B 1 39 ? 5.852 19.422 25.422 1 98.5 39 GLU B N 1
ATOM 3889 C CA . GLU B 1 39 ? 6.746 19.547 24.281 1 98.5 39 GLU B CA 1
ATOM 3890 C C . GLU B 1 39 ? 6.047 20.234 23.109 1 98.5 39 GLU B C 1
ATOM 3892 O O . GLU B 1 39 ? 4.82 20.328 23.078 1 98.5 39 GLU B O 1
ATOM 3897 N N . VAL B 1 40 ? 6.805 20.75 22.141 1 98.38 40 VAL B N 1
ATOM 3898 C CA . VAL B 1 40 ? 6.242 21.328 20.922 1 98.38 40 VAL B CA 1
ATOM 3899 C C . VAL B 1 40 ? 5.672 20.203 20.062 1 98.38 40 VAL B C 1
ATOM 3901 O O . VAL B 1 40 ? 5.746 19.031 20.422 1 98.38 40 VAL B O 1
ATOM 3904 N N . GLY B 1 41 ? 5.086 20.562 18.922 1 95.25 41 GLY B N 1
ATOM 3905 C CA . GLY B 1 41 ? 4.789 19.578 17.906 1 95.25 41 GLY B CA 1
ATOM 3906 C C . GLY B 1 41 ? 3.311 19.453 17.594 1 95.25 41 GLY B C 1
ATOM 3907 O O . GLY B 1 41 ? 2.93 19.078 16.484 1 95.25 41 GLY B O 1
ATOM 3908 N N . GLY B 1 42 ? 2.436 19.75 18.688 1 96.19 42 GLY B N 1
ATOM 3909 C CA . GLY B 1 42 ? 1.002 19.75 18.438 1 96.19 42 GLY B CA 1
ATOM 3910 C C . GLY B 1 42 ? 0.48 18.422 17.938 1 96.19 42 GLY B C 1
ATOM 3911 O O . GLY B 1 42 ? 0.717 17.375 18.562 1 96.19 42 GLY B O 1
ATOM 3912 N N . ASN B 1 43 ? -0.093 18.375 16.766 1 96 43 ASN B N 1
ATOM 3913 C CA . ASN B 1 43 ? -0.758 17.203 16.188 1 96 43 ASN B CA 1
ATOM 3914 C C . ASN B 1 43 ? 0.248 16.141 15.75 1 96 43 ASN B C 1
ATOM 3916 O O . ASN B 1 43 ? -0.123 15 15.5 1 96 43 ASN B O 1
ATOM 3920 N N . TRP B 1 44 ? 1.505 16.453 15.672 1 97.5 44 TRP B N 1
ATOM 3921 C CA . TRP B 1 44 ? 2.512 15.539 15.156 1 97.5 44 TRP B CA 1
ATOM 3922 C C . TRP B 1 44 ? 3.217 14.805 16.297 1 97.5 44 TRP B C 1
ATOM 3924 O O . TRP B 1 44 ? 4.133 14.016 16.062 1 97.5 44 TRP B O 1
ATOM 3934 N N . TYR B 1 45 ? 2.773 15.133 17.516 1 98.19 45 TYR B N 1
ATOM 3935 C CA . TYR B 1 45 ? 3.26 14.469 18.719 1 98.19 45 TYR B CA 1
ATOM 3936 C C . TYR B 1 45 ? 2.42 13.242 19.047 1 98.19 45 TYR B C 1
ATOM 3938 O O . TYR B 1 45 ? 1.354 13.359 19.656 1 98.19 45 TYR B O 1
ATOM 3946 N N . TYR B 1 46 ? 2.893 12.039 18.578 1 97.75 46 TYR B N 1
ATOM 3947 C CA . TYR B 1 46 ? 2.223 10.766 18.844 1 97.75 46 TYR B CA 1
ATOM 3948 C C . TYR B 1 46 ? 2.107 10.508 20.344 1 97.75 46 TYR B C 1
ATOM 3950 O O . TYR B 1 46 ? 3.094 10.609 21.062 1 97.75 46 TYR B O 1
ATOM 3958 N N . LYS B 1 47 ? 0.871 10.258 20.797 1 97.19 47 LYS B N 1
ATOM 3959 C CA . LYS B 1 47 ? 0.533 10.031 22.203 1 97.19 47 LYS B CA 1
ATOM 3960 C C . LYS B 1 47 ? 0.898 11.242 23.047 1 97.19 47 LYS B C 1
ATOM 3962 O O . LYS B 1 47 ? 1.465 11.094 24.141 1 97.19 47 LYS B O 1
ATOM 3967 N N . ASN B 1 48 ? 0.65 12.367 22.484 1 98 48 ASN B N 1
ATOM 3968 C CA . ASN B 1 48 ? 0.787 13.625 23.203 1 98 48 ASN B CA 1
ATOM 3969 C C . ASN B 1 48 ? 0.03 13.594 24.531 1 98 48 ASN B C 1
ATOM 3971 O O . ASN B 1 48 ? -1.166 13.297 24.562 1 98 48 ASN B O 1
ATOM 3975 N N . PRO B 1 49 ? 0.713 13.891 25.609 1 97.56 49 PRO B N 1
ATOM 3976 C CA . PRO B 1 49 ? 0.079 13.781 26.922 1 97.56 49 PRO B CA 1
ATOM 3977 C C . PRO B 1 49 ? -1.102 14.734 27.094 1 97.56 49 PRO B C 1
ATOM 3979 O O . PRO B 1 49 ? -1.936 14.531 27.984 1 97.56 49 PRO B O 1
ATOM 3982 N N . ASN B 1 50 ? -1.233 15.789 26.328 1 96.56 50 ASN B N 1
ATOM 3983 C CA . ASN B 1 50 ? -2.371 16.703 26.453 1 96.56 50 ASN B CA 1
ATOM 3984 C C . ASN B 1 50 ? -3.646 16.062 25.891 1 96.56 50 ASN B C 1
ATOM 3986 O O . ASN B 1 50 ? -4.738 16.609 26.062 1 96.56 50 ASN B O 1
ATOM 3990 N N . GLY B 1 51 ? -3.498 14.938 25.141 1 96.44 51 GLY B N 1
ATOM 3991 C CA . GLY B 1 51 ? -4.637 14.148 24.688 1 96.44 51 GLY B CA 1
ATOM 3992 C C . GLY B 1 51 ? -5.309 14.711 23.453 1 96.44 51 GLY B C 1
ATOM 3993 O O . GLY B 1 51 ? -6.352 14.211 23.031 1 96.44 51 GLY B O 1
ATOM 3994 N N . LEU B 1 52 ? -4.695 15.695 22.781 1 96.81 52 LEU B N 1
ATOM 3995 C CA . LEU B 1 52 ? -5.414 16.391 21.719 1 96.81 52 LEU B CA 1
ATOM 3996 C C . LEU B 1 52 ? -4.801 16.094 20.359 1 96.81 52 LEU B C 1
ATOM 3998 O O . LEU B 1 52 ? -5.32 16.531 19.328 1 96.81 52 LEU B O 1
ATOM 4002 N N . SER B 1 53 ? -3.691 15.328 20.328 1 97.25 53 SER B N 1
ATOM 4003 C CA . SER B 1 53 ? -3.082 14.945 19.062 1 97.25 53 SER B CA 1
ATOM 4004 C C . SER B 1 53 ? -3.836 13.797 18.406 1 97.25 53 SER B C 1
ATOM 4006 O O . SER B 1 53 ? -4.242 12.852 19.078 1 97.25 53 SER B O 1
ATOM 4008 N N . ALA B 1 54 ? -4.047 13.906 17.125 1 95.69 54 ALA B N 1
ATOM 4009 C CA . ALA B 1 54 ? -4.73 12.867 16.359 1 95.69 54 ALA B CA 1
ATOM 4010 C C . ALA B 1 54 ? -3.73 11.969 15.641 1 95.69 54 ALA B C 1
ATOM 4012 O O . ALA B 1 54 ? -4.109 11.172 14.773 1 95.69 54 ALA B O 1
ATOM 4013 N N . CYS B 1 55 ? -2.498 12.016 15.984 1 97.06 55 CYS B N 1
ATOM 4014 C CA . CYS B 1 55 ? -1.416 11.281 15.344 1 97.06 55 CYS B CA 1
ATOM 4015 C C . CYS B 1 55 ? -1.512 9.789 15.664 1 97.06 55 CYS B C 1
ATOM 4017 O O . CYS B 1 55 ? -1.662 9.406 16.828 1 97.06 55 CYS B O 1
ATOM 4019 N N . TYR B 1 56 ? -1.593 8.961 14.664 1 97.69 56 TYR B N 1
ATOM 4020 C CA . TYR B 1 56 ? -1.509 7.52 14.867 1 97.69 56 TYR B CA 1
ATOM 4021 C C . TYR B 1 56 ? -0.141 6.988 14.461 1 97.69 56 TYR B C 1
ATOM 4023 O O . TYR B 1 56 ? 0.616 7.676 13.766 1 97.69 56 TYR B O 1
ATOM 4031 N N . GLU B 1 57 ? 0.222 5.852 14.797 1 97.62 57 GLU B N 1
ATOM 4032 C CA . GLU B 1 57 ? 1.587 5.332 14.789 1 97.62 57 GLU B CA 1
ATOM 4033 C C . GLU B 1 57 ? 2.145 5.27 13.375 1 97.62 57 GLU B C 1
ATOM 4035 O O . GLU B 1 57 ? 3.33 5.535 13.156 1 97.62 57 GLU B O 1
ATOM 4040 N N . SER B 1 58 ? 1.335 4.957 12.438 1 96.75 58 SER B N 1
ATOM 4041 C CA . SER B 1 58 ? 1.795 4.73 11.07 1 96.75 58 SER B CA 1
ATOM 4042 C C . SER B 1 58 ? 1.725 6.012 10.242 1 96.75 58 SER B C 1
ATOM 4044 O O . SER B 1 58 ? 2.018 6 9.047 1 96.75 58 SER B O 1
ATOM 4046 N N . LEU B 1 59 ? 1.421 7.102 10.82 1 97.38 59 LEU B N 1
ATOM 4047 C CA . LEU B 1 59 ? 1.124 8.328 10.086 1 97.38 59 LEU B CA 1
ATOM 4048 C C . LEU B 1 59 ? 2.371 8.859 9.383 1 97.38 59 LEU B C 1
ATOM 4050 O O . LEU B 1 59 ? 3.416 9.031 10.016 1 97.38 59 LEU B O 1
ATOM 4054 N N . HIS B 1 60 ? 2.273 8.984 8.109 1 96.12 60 HIS B N 1
ATOM 4055 C CA . HIS B 1 60 ? 3.186 9.766 7.281 1 96.12 60 HIS B CA 1
ATOM 4056 C C . HIS B 1 60 ? 2.502 11.023 6.742 1 96.12 60 HIS B C 1
ATOM 4058 O O . HIS B 1 60 ? 1.33 10.977 6.363 1 96.12 60 HIS B O 1
ATOM 4064 N N . ILE B 1 61 ? 3.174 12.07 6.773 1 94.88 61 ILE B N 1
ATOM 4065 C CA . ILE B 1 61 ? 2.623 13.281 6.164 1 94.88 61 ILE B CA 1
ATOM 4066 C C . ILE B 1 61 ? 2.438 13.062 4.664 1 94.88 61 ILE B C 1
ATOM 4068 O O . ILE B 1 61 ? 3.236 12.367 4.027 1 94.88 61 ILE B O 1
ATOM 4072 N N . ASP B 1 62 ? 1.383 13.625 4.105 1 92.69 62 ASP B N 1
ATOM 4073 C CA . ASP B 1 62 ? 1.061 13.461 2.691 1 92.69 62 ASP B CA 1
ATOM 4074 C C . ASP B 1 62 ? 1.812 14.477 1.834 1 92.69 62 ASP B C 1
ATOM 4076 O O . ASP B 1 62 ? 1.878 14.336 0.611 1 92.69 62 ASP B O 1
ATOM 4080 N N . THR B 1 63 ? 2.383 15.477 2.49 1 93.31 63 THR B N 1
ATOM 4081 C CA . THR B 1 63 ? 3.219 16.453 1.808 1 93.31 63 THR B CA 1
ATOM 4082 C C . THR B 1 63 ? 4.672 15.992 1.765 1 93.31 63 THR B C 1
ATOM 4084 O O . THR B 1 63 ? 5.23 15.594 2.787 1 93.31 63 THR B O 1
ATOM 4087 N N . SER B 1 64 ? 5.273 16.016 0.571 1 94.31 64 SER B N 1
ATOM 4088 C CA . SER B 1 64 ? 6.648 15.562 0.432 1 94.31 64 SER B CA 1
ATOM 4089 C C . SER B 1 64 ? 7.617 16.469 1.182 1 94.31 64 SER B C 1
ATOM 4091 O O . SER B 1 64 ? 7.297 17.625 1.466 1 94.31 64 SER B O 1
ATOM 4093 N N . LYS B 1 65 ? 8.805 15.984 1.476 1 93.31 65 LYS B N 1
ATOM 4094 C CA . LYS B 1 65 ? 9.836 16.734 2.191 1 93.31 65 LYS B CA 1
ATOM 4095 C C . LYS B 1 65 ? 10.195 18.016 1.451 1 93.31 65 LYS B C 1
ATOM 4097 O O . LYS B 1 65 ? 10.703 18.969 2.055 1 93.31 65 LYS B O 1
ATOM 4102 N N . TRP B 1 66 ? 9.898 18.125 0.178 1 88.06 66 TRP B N 1
ATOM 4103 C CA . TRP B 1 66 ? 10.266 19.266 -0.663 1 88.06 66 TRP B CA 1
ATOM 4104 C C . TRP B 1 66 ? 9.336 20.453 -0.418 1 88.06 66 TRP B C 1
ATOM 4106 O O . TRP B 1 66 ? 9.711 21.594 -0.65 1 88.06 66 TRP B O 1
ATOM 4116 N N . ARG B 1 67 ? 8.141 20.125 0.099 1 91.38 67 ARG B N 1
ATOM 4117 C CA . ARG B 1 67 ? 7.137 21.172 0.207 1 91.38 67 ARG B CA 1
ATOM 4118 C C . ARG B 1 67 ? 6.895 21.547 1.664 1 91.38 67 ARG B C 1
ATOM 4120 O O . ARG B 1 67 ? 6.426 22.656 1.955 1 91.38 67 ARG B O 1
ATOM 4127 N N . LEU B 1 68 ? 7.266 20.656 2.527 1 93 68 LEU B N 1
ATOM 4128 C CA . LEU B 1 68 ? 6.922 20.891 3.924 1 93 68 LEU B CA 1
ATOM 4129 C C . LEU B 1 68 ? 8.023 21.656 4.633 1 93 68 LEU B C 1
ATOM 4131 O O . LEU B 1 68 ? 7.832 22.156 5.75 1 93 68 LEU B O 1
ATOM 4135 N N . ALA B 1 69 ? 9.164 21.922 4.082 1 94.62 69 ALA B N 1
ATOM 4136 C CA . ALA B 1 69 ? 10.336 22.5 4.738 1 94.62 69 ALA B CA 1
ATOM 4137 C C . ALA B 1 69 ? 10.117 23.969 5.062 1 94.62 69 ALA B C 1
ATOM 4139 O O . ALA B 1 69 ? 9.492 24.688 4.289 1 94.62 69 ALA B O 1
ATOM 4140 N N . PHE B 1 70 ? 10.617 24.359 6.191 1 96.94 70 PHE B N 1
ATOM 4141 C CA . PHE B 1 70 ? 10.664 25.781 6.531 1 96.94 70 PHE B CA 1
ATOM 4142 C C . PHE B 1 70 ? 11.711 26.5 5.691 1 96.94 70 PHE B C 1
ATOM 4144 O O . PHE B 1 70 ? 12.75 25.938 5.359 1 96.94 70 PHE B O 1
ATOM 4151 N N . GLU B 1 71 ? 11.453 27.75 5.367 1 95 71 GLU B N 1
ATOM 4152 C CA . GLU B 1 71 ? 12.32 28.516 4.469 1 95 71 GLU B CA 1
ATOM 4153 C C . GLU B 1 71 ? 13.734 28.625 5.02 1 95 71 GLU B C 1
ATOM 4155 O O . GLU B 1 71 ? 14.711 28.5 4.273 1 95 71 GLU B O 1
ATOM 4160 N N . ASP B 1 72 ? 13.93 28.797 6.301 1 94.44 72 ASP B N 1
ATOM 4161 C CA . ASP B 1 72 ? 15.242 29.047 6.887 1 94.44 72 ASP B CA 1
ATOM 4162 C C . ASP B 1 72 ? 15.766 27.797 7.605 1 94.44 72 ASP B C 1
ATOM 4164 O O . ASP B 1 72 ? 16.734 27.891 8.375 1 94.44 72 ASP B O 1
ATOM 4168 N N . PHE B 1 73 ? 15.172 26.703 7.445 1 97.31 73 PHE B N 1
ATOM 4169 C CA . PHE B 1 73 ? 15.562 25.469 8.109 1 97.31 73 PHE B CA 1
ATOM 4170 C C . PHE B 1 73 ? 15.227 24.266 7.25 1 97.31 73 PHE B C 1
ATOM 4172 O O . PHE B 1 73 ? 14.25 23.547 7.52 1 97.31 73 PHE B O 1
ATOM 4179 N N . PRO B 1 74 ? 16.047 23.984 6.32 1 96.25 74 PRO B N 1
ATOM 4180 C CA . PRO B 1 74 ? 15.766 22.906 5.363 1 96.25 74 PRO B CA 1
ATOM 4181 C C . PRO B 1 74 ? 15.695 21.531 6.031 1 96.25 74 PRO B C 1
ATOM 4183 O O . PRO B 1 74 ? 16.281 21.328 7.098 1 96.25 74 PRO B O 1
ATOM 4186 N N . VAL B 1 75 ? 14.922 20.641 5.453 1 95.62 75 VAL B N 1
ATOM 4187 C CA . VAL B 1 75 ? 14.852 19.266 5.934 1 95.62 75 VAL B CA 1
ATOM 4188 C C . VAL B 1 75 ? 16.156 18.531 5.609 1 95.62 75 VAL B C 1
ATOM 4190 O O . VAL B 1 75 ? 16.859 18.906 4.66 1 95.62 75 VAL B O 1
ATOM 4193 N N . PRO B 1 76 ? 16.484 17.516 6.375 1 94.12 76 PRO B N 1
ATOM 4194 C CA . PRO B 1 76 ? 17.672 16.719 6.047 1 94.12 76 PRO B CA 1
ATOM 4195 C C . PRO B 1 76 ? 17.578 16.078 4.664 1 94.12 76 PRO B C 1
ATOM 4197 O O . PRO B 1 76 ? 16.516 15.617 4.258 1 94.12 76 PRO B O 1
ATOM 4200 N N . LYS B 1 77 ? 18.688 15.977 4.027 1 90.62 77 LYS B N 1
ATOM 4201 C CA . LYS B 1 77 ? 18.766 15.484 2.654 1 90.62 77 LYS B CA 1
ATOM 4202 C C . LYS B 1 77 ? 18.391 14.008 2.578 1 90.62 77 LYS B C 1
ATOM 4204 O O . LYS B 1 77 ? 17.812 13.555 1.589 1 90.62 77 LYS B O 1
ATOM 4209 N N . ASP B 1 78 ? 18.641 13.289 3.576 1 91.75 78 ASP B N 1
ATOM 4210 C CA . ASP B 1 78 ? 18.5 11.836 3.531 1 91.75 78 ASP B CA 1
ATOM 4211 C C . ASP B 1 78 ? 17.109 11.398 3.975 1 91.75 78 ASP B C 1
ATOM 4213 O O . ASP B 1 78 ? 16.828 10.203 4.066 1 91.75 78 ASP B O 1
ATOM 4217 N N . TRP B 1 79 ? 16.25 12.375 4.223 1 95.31 79 TRP B N 1
ATOM 4218 C CA . TRP B 1 79 ? 14.867 12.055 4.547 1 95.31 79 TRP B CA 1
ATOM 4219 C C . TRP B 1 79 ? 14.188 11.352 3.375 1 95.31 79 TRP B C 1
ATOM 4221 O O . TRP B 1 79 ? 14.484 11.641 2.213 1 95.31 79 TRP B O 1
ATOM 4231 N N . PRO B 1 80 ? 13.312 10.375 3.697 1 95.94 80 PRO B N 1
ATOM 4232 C CA . PRO B 1 80 ? 12.438 9.883 2.629 1 95.94 80 PRO B CA 1
ATOM 4233 C C . PRO B 1 80 ? 11.508 10.953 2.082 1 95.94 80 PRO B C 1
ATOM 4235 O O . PRO B 1 80 ? 11.422 12.047 2.646 1 95.94 80 PRO B O 1
ATOM 4238 N N . ASP B 1 81 ? 10.883 10.688 0.962 1 95.12 81 ASP B N 1
ATOM 4239 C CA . ASP B 1 81 ? 10.023 11.656 0.293 1 95.12 81 ASP B CA 1
ATOM 4240 C C . ASP B 1 81 ? 8.859 12.07 1.188 1 95.12 81 ASP B C 1
ATOM 4242 O O . ASP B 1 81 ? 8.5 13.25 1.246 1 95.12 81 ASP B O 1
ATOM 4246 N N . PHE B 1 82 ? 8.297 11.117 1.908 1 95.94 82 PHE B N 1
ATOM 4247 C CA . PHE B 1 82 ? 7.172 11.359 2.799 1 95.94 82 PHE B CA 1
ATOM 4248 C C . PHE B 1 82 ? 7.496 10.922 4.223 1 95.94 82 PHE B C 1
ATOM 4250 O O . PHE B 1 82 ? 7.227 9.781 4.602 1 95.94 82 PHE B O 1
ATOM 4257 N N . PRO B 1 83 ? 7.992 11.82 5 1 96.38 83 PRO B N 1
ATOM 4258 C CA . PRO B 1 83 ? 8.531 11.461 6.312 1 96.38 83 PRO B CA 1
ATOM 4259 C C . PRO B 1 83 ? 7.457 10.977 7.281 1 96.38 83 PRO B C 1
ATOM 4261 O O . PRO B 1 83 ? 6.305 11.414 7.199 1 96.38 83 PRO B O 1
ATOM 4264 N N . HIS B 1 84 ? 7.832 10.078 8.156 1 97.25 84 HIS B N 1
ATOM 4265 C CA . HIS B 1 84 ? 7.051 9.594 9.297 1 97.25 84 HIS B CA 1
ATOM 4266 C C . HIS B 1 84 ? 6.805 10.711 10.305 1 97.25 84 HIS B C 1
ATOM 4268 O O . HIS B 1 84 ? 7.57 11.672 10.367 1 97.25 84 HIS B O 1
ATOM 4274 N N . HIS B 1 85 ? 5.719 10.594 11.039 1 97.62 85 HIS B N 1
ATOM 4275 C CA . HIS B 1 85 ? 5.383 11.625 12.008 1 97.62 85 HIS B CA 1
ATOM 4276 C C . HIS B 1 85 ? 6.52 11.836 13.008 1 97.62 85 HIS B C 1
ATOM 4278 O O . HIS B 1 85 ? 6.75 12.961 13.461 1 97.62 85 HIS B O 1
ATOM 4284 N N . ALA B 1 86 ? 7.223 10.766 13.336 1 97.25 86 ALA B N 1
ATOM 4285 C CA . ALA B 1 86 ? 8.32 10.867 14.297 1 97.25 86 ALA B CA 1
ATOM 4286 C C . ALA B 1 86 ? 9.453 11.734 13.75 1 97.25 86 ALA B C 1
ATOM 4288 O O . ALA B 1 86 ? 10.094 12.469 14.492 1 97.25 86 ALA B O 1
ATOM 4289 N N . GLN B 1 87 ? 9.734 11.641 12.484 1 96.94 87 GLN B N 1
ATOM 4290 C CA . GLN B 1 87 ? 10.742 12.477 11.844 1 96.94 87 GLN B CA 1
ATOM 4291 C C . GLN B 1 87 ? 10.312 13.945 11.836 1 96.94 87 GLN B C 1
ATOM 4293 O O . GLN B 1 87 ? 11.117 14.836 12.117 1 96.94 87 GLN B O 1
ATOM 4298 N N . LEU B 1 88 ? 9.062 14.156 11.539 1 97.19 88 LEU B N 1
ATOM 4299 C CA . LEU B 1 88 ? 8.539 15.523 11.531 1 97.19 88 LEU B CA 1
ATOM 4300 C C . LEU B 1 88 ? 8.578 16.125 12.922 1 97.19 88 LEU B C 1
ATOM 4302 O O . LEU B 1 88 ? 8.961 17.297 13.086 1 97.19 88 LEU B O 1
ATOM 4306 N N . PHE B 1 89 ? 8.18 15.281 13.914 1 98.31 89 PHE B N 1
ATOM 4307 C CA . PHE B 1 89 ? 8.227 15.719 15.305 1 98.31 89 PHE B CA 1
ATOM 4308 C C . PHE B 1 89 ? 9.641 16.125 15.703 1 98.31 89 PHE B C 1
ATOM 4310 O O . PHE B 1 89 ? 9.852 17.188 16.297 1 98.31 89 PHE B O 1
ATOM 4317 N N . GLN B 1 90 ? 10.602 15.383 15.305 1 98.12 90 GLN B N 1
ATOM 4318 C CA . GLN B 1 90 ? 12 15.703 15.602 1 98.12 90 GLN B CA 1
ATOM 4319 C C . GLN B 1 90 ? 12.438 16.953 14.859 1 98.12 90 GLN B C 1
ATOM 4321 O O . GLN B 1 90 ? 13.156 17.797 15.422 1 98.12 90 GLN B O 1
ATOM 4326 N N . TYR B 1 91 ? 12.016 17.062 13.656 1 97.75 91 TYR B N 1
ATOM 4327 C CA . TYR B 1 91 ? 12.312 18.234 12.852 1 97.75 91 TYR B CA 1
ATOM 4328 C C . TYR B 1 91 ? 11.812 19.5 13.539 1 97.75 91 TYR B C 1
ATOM 4330 O O . TYR B 1 91 ? 12.5 20.531 13.547 1 97.75 91 TYR B O 1
ATOM 4338 N N . PHE B 1 92 ? 10.633 19.453 14.148 1 98.44 92 PHE B N 1
ATOM 4339 C CA . PHE B 1 92 ? 10.07 20.578 14.891 1 98.44 92 PHE B CA 1
ATOM 4340 C C . PHE B 1 92 ? 10.914 20.891 16.109 1 98.44 92 PHE B C 1
ATOM 4342 O O . PHE B 1 92 ? 11.211 22.062 16.391 1 98.44 92 PHE B O 1
ATOM 4349 N N . LYS B 1 93 ? 11.312 19.891 16.812 1 98.69 93 LYS B N 1
ATOM 4350 C CA . LYS B 1 93 ? 12.172 20.094 17.984 1 98.69 93 LYS B CA 1
ATOM 4351 C C . LYS B 1 93 ? 13.492 20.734 17.578 1 98.69 93 LYS B C 1
ATOM 4353 O O . LYS B 1 93 ? 13.969 21.672 18.234 1 98.69 93 LYS B O 1
ATOM 4358 N N . ASP B 1 94 ? 14.062 20.188 16.5 1 98.44 94 ASP B N 1
ATOM 4359 C CA . ASP B 1 94 ? 15.328 20.734 16 1 98.44 94 ASP B CA 1
ATOM 4360 C C . ASP B 1 94 ? 15.195 22.203 15.633 1 98.44 94 ASP B C 1
ATOM 4362 O O . ASP B 1 94 ? 16.094 23 15.898 1 98.44 94 ASP B O 1
ATOM 4366 N N . TYR B 1 95 ? 14.109 22.547 14.961 1 98.31 95 TYR B N 1
ATOM 4367 C CA . TYR B 1 95 ? 13.844 23.938 14.586 1 98.31 95 TYR B CA 1
ATOM 4368 C C . TYR B 1 95 ? 13.82 24.828 15.812 1 98.31 95 TYR B C 1
ATOM 4370 O O . TYR B 1 95 ? 14.508 25.859 15.852 1 98.31 95 TYR B O 1
ATOM 4378 N N . VAL B 1 96 ? 13.062 24.484 16.812 1 98.69 96 VAL B N 1
ATOM 4379 C CA . VAL B 1 96 ? 12.875 25.266 18.031 1 98.69 96 VAL B CA 1
ATOM 4380 C C . VAL B 1 96 ? 14.203 25.422 18.766 1 98.69 96 VAL B C 1
ATOM 4382 O O . VAL B 1 96 ? 14.523 26.5 19.281 1 98.69 96 VAL B O 1
ATOM 4385 N N . ASP B 1 97 ? 14.961 24.375 18.812 1 98.69 97 ASP B N 1
ATOM 4386 C CA . ASP B 1 97 ? 16.266 24.406 19.469 1 98.69 97 ASP B CA 1
ATOM 4387 C C . ASP B 1 97 ? 17.25 25.25 18.672 1 98.69 97 ASP B C 1
ATOM 4389 O O . ASP B 1 97 ? 18 26.062 19.25 1 98.69 97 ASP B O 1
ATOM 4393 N N . HIS B 1 98 ? 17.281 25.062 17.422 1 98.56 98 HIS B N 1
ATOM 4394 C CA . HIS B 1 98 ? 18.219 25.766 16.547 1 98.56 98 HIS B CA 1
ATOM 4395 C C . HIS B 1 98 ? 18.062 27.281 16.688 1 98.56 98 HIS B C 1
ATOM 4397 O O . HIS B 1 98 ? 19.047 28.016 16.734 1 98.56 98 HIS B O 1
ATOM 4403 N N . PHE B 1 99 ? 16.859 27.781 16.766 1 98.62 99 PHE B N 1
ATOM 4404 C CA . PHE B 1 99 ? 16.609 29.219 16.766 1 98.62 99 PHE B CA 1
ATOM 4405 C C . PHE B 1 99 ? 16.484 29.75 18.188 1 98.62 99 PHE B C 1
ATOM 4407 O O . PHE B 1 99 ? 16.156 30.922 18.406 1 98.62 99 PHE B O 1
ATOM 4414 N N . GLY B 1 100 ? 16.703 28.875 19.172 1 98.5 100 GLY B N 1
ATOM 4415 C CA . GLY B 1 100 ? 16.719 29.281 20.562 1 98.5 100 GLY B CA 1
ATOM 4416 C C . GLY B 1 100 ? 15.352 29.719 21.078 1 98.5 100 GLY B C 1
ATOM 4417 O O . GLY B 1 100 ? 15.25 30.656 21.859 1 98.5 100 GLY B O 1
ATOM 4418 N N . LEU B 1 101 ? 14.312 29.047 20.703 1 98.81 101 LEU B N 1
ATOM 4419 C CA . LEU B 1 101 ? 12.945 29.422 21.031 1 98.81 101 LEU B CA 1
ATOM 4420 C C . LEU B 1 101 ? 12.477 28.703 22.297 1 98.81 101 LEU B C 1
ATOM 4422 O O . LEU B 1 101 ? 11.602 29.188 23.016 1 98.81 101 LEU B O 1
ATOM 4426 N N . ARG B 1 102 ? 12.984 27.578 22.578 1 98.62 102 ARG B N 1
ATOM 4427 C CA . ARG B 1 102 ? 12.484 26.672 23.609 1 98.62 102 ARG B CA 1
ATOM 4428 C C . ARG B 1 102 ? 12.375 27.391 24.953 1 98.62 102 ARG B C 1
ATOM 4430 O O . ARG B 1 102 ? 11.352 27.281 25.641 1 98.62 102 ARG B O 1
ATOM 4437 N N . PRO B 1 103 ? 13.43 28.219 25.391 1 98.38 103 PRO B N 1
ATOM 4438 C CA . PRO B 1 103 ? 13.344 28.875 26.688 1 98.38 103 PRO B CA 1
ATOM 4439 C C . PRO B 1 103 ? 12.219 29.922 26.766 1 98.38 103 PRO B C 1
ATOM 4441 O O . PRO B 1 103 ? 11.859 30.375 27.844 1 98.38 103 PRO B O 1
ATOM 4444 N N . THR B 1 104 ? 11.68 30.281 25.656 1 98.5 104 THR B N 1
ATOM 4445 C CA . THR B 1 104 ? 10.664 31.312 25.625 1 98.5 104 THR B CA 1
ATOM 4446 C C . THR B 1 104 ? 9.266 30.719 25.609 1 98.5 104 THR B C 1
ATOM 4448 O O . THR B 1 104 ? 8.266 31.438 25.547 1 98.5 104 THR B O 1
ATOM 4451 N N . ILE B 1 105 ? 9.18 29.406 25.609 1 98.88 105 ILE B N 1
ATOM 4452 C CA . ILE B 1 105 ? 7.898 28.703 25.625 1 98.88 105 ILE B CA 1
ATOM 4453 C C . ILE B 1 105 ? 7.625 28.188 27.031 1 98.88 105 ILE B C 1
ATOM 4455 O O . ILE B 1 105 ? 8.484 27.547 27.641 1 98.88 105 ILE B O 1
ATOM 4459 N N . THR B 1 106 ? 6.477 28.578 27.578 1 98.81 106 THR B N 1
ATOM 4460 C CA . THR B 1 106 ? 6.039 28.016 28.844 1 98.81 106 THR B CA 1
ATOM 4461 C C . THR B 1 106 ? 5.191 26.766 28.609 1 98.81 106 THR B C 1
ATOM 4463 O O . THR B 1 106 ? 4.023 26.859 28.219 1 98.81 106 THR B O 1
ATOM 4466 N N . PHE B 1 107 ? 5.754 25.594 28.891 1 98.69 107 PHE B N 1
ATOM 4467 C CA . PHE B 1 107 ? 5.109 24.312 28.656 1 98.69 107 PHE B CA 1
ATOM 4468 C C . PHE B 1 107 ? 4.164 23.969 29.812 1 98.69 107 PHE B C 1
ATOM 4470 O O . PHE B 1 107 ? 4.141 24.672 30.828 1 98.69 107 PHE B O 1
ATOM 4477 N N . ASN B 1 108 ? 3.363 22.938 29.547 1 98.56 108 ASN B N 1
ATOM 4478 C CA . ASN B 1 108 ? 2.4 22.453 30.531 1 98.56 108 ASN B CA 1
ATOM 4479 C C . ASN B 1 108 ? 1.505 23.578 31.047 1 98.56 108 ASN B C 1
ATOM 4481 O O . ASN B 1 108 ? 1.187 23.641 32.219 1 98.56 108 ASN B O 1
ATOM 4485 N N . THR B 1 109 ? 1.163 24.516 30.219 1 98.62 109 THR B N 1
ATOM 4486 C CA . THR B 1 109 ? 0.349 25.672 30.578 1 98.62 109 THR B CA 1
ATOM 4487 C C . THR B 1 109 ? -0.748 25.906 29.531 1 98.62 109 THR B C 1
ATOM 4489 O O . THR B 1 109 ? -0.466 26.297 28.406 1 98.62 109 THR B O 1
ATOM 4492 N N . LYS B 1 110 ? -1.924 25.688 29.953 1 98.5 110 LYS B N 1
ATOM 4493 C CA . LYS B 1 110 ? -3.104 25.875 29.109 1 98.5 110 LYS B CA 1
ATOM 4494 C C . LYS B 1 110 ? -3.674 27.281 29.281 1 98.5 110 LYS B C 1
ATOM 4496 O O . LYS B 1 110 ? -3.717 27.812 30.391 1 98.5 110 LYS B O 1
ATOM 4501 N N . VAL B 1 111 ? -4.031 27.922 28.172 1 98.75 111 VAL B N 1
ATOM 4502 C CA . VAL B 1 111 ? -4.824 29.141 28.234 1 98.75 111 VAL B CA 1
ATOM 4503 C C . VAL B 1 111 ? -6.301 28.797 28.406 1 98.75 111 VAL B C 1
ATOM 4505 O O . VAL B 1 111 ? -6.918 28.234 27.484 1 98.75 111 VAL B O 1
ATOM 4508 N N . GLU B 1 112 ? -6.812 29.188 29.484 1 98.5 112 GLU B N 1
ATOM 4509 C CA . GLU B 1 112 ? -8.188 28.828 29.812 1 98.5 112 GLU B CA 1
ATOM 4510 C C . GLU B 1 112 ? -9.172 29.844 29.219 1 98.5 112 GLU B C 1
ATOM 4512 O O . GLU B 1 112 ? -10.289 29.469 28.844 1 98.5 112 GLU B O 1
ATOM 4517 N N . SER B 1 113 ? -8.719 31.047 29.266 1 98.5 113 SER B N 1
ATOM 4518 C CA . SER B 1 113 ? -9.586 32.125 28.781 1 98.5 113 SER B CA 1
ATOM 4519 C C . SER B 1 113 ? -8.781 33.281 28.234 1 98.5 113 SER B C 1
ATOM 4521 O O . SER B 1 113 ? -7.691 33.594 28.734 1 98.5 113 SER B O 1
ATOM 4523 N N . ALA B 1 114 ? -9.297 33.875 27.219 1 98.69 114 ALA B N 1
ATOM 4524 C CA . ALA B 1 114 ? -8.773 35.094 26.625 1 98.69 114 ALA B CA 1
ATOM 4525 C C . ALA B 1 114 ? -9.906 36.094 26.328 1 98.69 114 ALA B C 1
ATOM 4527 O O . ALA B 1 114 ? -10.727 35.844 25.438 1 98.69 114 ALA B O 1
ATOM 4528 N N . LYS B 1 115 ? -9.898 37.25 27.016 1 97.88 115 LYS B N 1
ATOM 4529 C CA . LYS B 1 115 ? -10.984 38.219 26.891 1 97.88 115 LYS B CA 1
ATOM 4530 C C . LYS B 1 115 ? -10.438 39.594 26.562 1 97.88 115 LYS B C 1
ATOM 4532 O O . LYS B 1 115 ? -9.422 40.031 27.125 1 97.88 115 LYS B O 1
ATOM 4537 N N . ARG B 1 116 ? -11.109 40.156 25.656 1 96.38 116 ARG B N 1
ATOM 4538 C CA . ARG B 1 116 ? -10.75 41.531 25.344 1 96.38 116 ARG B CA 1
ATOM 4539 C C . ARG B 1 116 ? -11.258 42.5 26.422 1 96.38 116 ARG B C 1
ATOM 4541 O O . ARG B 1 116 ? -12.422 42.438 26.812 1 96.38 116 ARG B O 1
ATOM 4548 N N . THR B 1 117 ? -10.375 43.375 26.891 1 95.19 117 THR B N 1
ATOM 4549 C CA . THR B 1 117 ? -10.766 44.375 27.906 1 95.19 117 THR B CA 1
ATOM 4550 C C . THR B 1 117 ? -11.367 45.594 27.25 1 95.19 117 THR B C 1
ATOM 4552 O O . THR B 1 117 ? -11.312 45.75 26.016 1 95.19 117 THR B O 1
ATOM 4555 N N . ALA B 1 118 ? -11.898 46.5 28.062 1 93.12 118 ALA B N 1
ATOM 4556 C CA . ALA B 1 118 ? -12.531 47.719 27.562 1 93.12 118 ALA B CA 1
ATOM 4557 C C . ALA B 1 118 ? -11.516 48.625 26.859 1 93.12 118 ALA B C 1
ATOM 4559 O O . ALA B 1 118 ? -11.859 49.312 25.891 1 93.12 118 ALA B O 1
ATOM 4560 N N . ASP B 1 119 ? -10.336 48.531 27.297 1 91.62 119 ASP B N 1
ATOM 4561 C CA . ASP B 1 119 ? -9.312 49.406 26.719 1 91.62 119 ASP B CA 1
ATOM 4562 C C . ASP B 1 119 ? -8.594 48.719 25.562 1 91.62 119 ASP B C 1
ATOM 4564 O O . ASP B 1 119 ? -7.582 49.188 25.062 1 91.62 119 ASP B O 1
ATOM 4568 N N . GLY B 1 120 ? -9.031 47.531 25.203 1 92.81 120 GLY B N 1
ATOM 4569 C CA . GLY B 1 120 ? -8.555 46.906 23.984 1 92.81 120 GLY B CA 1
ATOM 4570 C C . GLY B 1 120 ? -7.426 45.906 24.219 1 92.81 120 GLY B C 1
ATOM 4571 O O . GLY B 1 120 ? -6.863 45.375 23.266 1 92.81 120 GLY B O 1
ATOM 4572 N N . LEU B 1 121 ? -7.09 45.656 25.484 1 96.44 121 LEU B N 1
ATOM 4573 C CA . LEU B 1 121 ? -6.082 44.656 25.812 1 96.44 121 LEU B CA 1
ATOM 4574 C C . LEU B 1 121 ? -6.695 43.281 25.875 1 96.44 121 LEU B C 1
ATOM 4576 O O . LEU B 1 121 ? -7.914 43.125 25.766 1 96.44 121 LEU B O 1
ATOM 4580 N N . TRP B 1 122 ? -5.855 42.281 25.953 1 98 122 TRP B N 1
ATOM 4581 C CA . TRP B 1 122 ? -6.293 40.906 26.141 1 98 122 TRP B CA 1
ATOM 4582 C C . TRP B 1 122 ? -5.969 40.406 27.562 1 98 122 TRP B C 1
ATOM 4584 O O . TRP B 1 122 ? -4.805 40.406 27.969 1 98 122 TRP B O 1
ATOM 4594 N N . ALA B 1 123 ? -7.004 40.125 28.281 1 98.06 123 ALA B N 1
ATOM 4595 C CA . ALA B 1 123 ? -6.84 39.438 29.562 1 98.06 123 ALA B CA 1
ATOM 4596 C C . ALA B 1 123 ? -6.789 37.938 29.375 1 98.06 123 ALA B C 1
ATOM 4598 O O . ALA B 1 123 ? -7.789 37.312 29 1 98.06 123 ALA B O 1
ATOM 4599 N N . VAL B 1 124 ? -5.641 37.281 29.656 1 98.5 124 VAL B N 1
ATOM 4600 C CA . VAL B 1 124 ? -5.426 35.875 29.406 1 98.5 124 VAL B CA 1
ATOM 4601 C C . VAL B 1 124 ? -5.285 35.125 30.734 1 98.5 124 VAL B C 1
ATOM 4603 O O . VAL B 1 124 ? -4.379 35.406 31.531 1 98.5 124 VAL B O 1
ATOM 4606 N N . THR B 1 125 ? -6.18 34.25 30.969 1 98.56 125 THR B N 1
ATOM 4607 C CA . THR B 1 125 ? -6.121 33.438 32.156 1 98.56 125 THR B CA 1
ATOM 4608 C C . THR B 1 125 ? -5.504 32.062 31.859 1 98.56 125 THR B C 1
ATOM 4610 O O . THR B 1 125 ? -5.941 31.375 30.938 1 98.56 125 THR B O 1
ATOM 4613 N N . LEU B 1 126 ? -4.52 31.734 32.625 1 98.5 126 LEU B N 1
ATOM 4614 C CA . LEU B 1 126 ? -3.787 30.484 32.438 1 98.5 126 LEU B CA 1
ATOM 4615 C C . LEU B 1 126 ? -4.309 29.406 33.375 1 98.5 126 LEU B C 1
ATOM 4617 O O . LEU B 1 126 ? -5.07 29.688 34.312 1 98.5 126 LEU B O 1
ATOM 4621 N N . SER B 1 127 ? -3.977 28.156 33.031 1 97.94 127 SER B N 1
ATOM 4622 C CA . SER B 1 127 ? -4.438 27 33.812 1 97.94 127 SER B CA 1
ATOM 4623 C C . SER B 1 127 ? -3.939 27.062 35.25 1 97.94 127 SER B C 1
ATOM 4625 O O . SER B 1 127 ? -4.527 26.453 36.156 1 97.94 127 SER B O 1
ATOM 4627 N N . GLY B 1 128 ? -2.934 27.828 35.531 1 96.62 128 GLY B N 1
ATOM 4628 C CA . GLY B 1 128 ? -2.459 28.031 36.906 1 96.62 128 GLY B CA 1
ATOM 4629 C C . GLY B 1 128 ? -3.283 29.031 37.688 1 96.62 128 GLY B C 1
ATOM 4630 O O . GLY B 1 128 ? -3.088 29.203 38.875 1 96.62 128 GLY B O 1
ATOM 4631 N N . GLY B 1 129 ? -4.16 29.703 37.062 1 95.88 129 GLY B N 1
ATOM 4632 C CA . GLY B 1 129 ? -5.059 30.625 37.75 1 95.88 129 GLY B CA 1
ATOM 4633 C C . GLY B 1 129 ? -4.684 32.094 37.531 1 95.88 129 GLY B C 1
ATOM 4634 O O . GLY B 1 129 ? -5.508 32.969 37.75 1 95.88 129 GLY B O 1
ATOM 4635 N N . GLU B 1 130 ? -3.498 32.344 37.125 1 96.31 130 GLU B N 1
ATOM 4636 C CA . GLU B 1 130 ? -3.029 33.719 36.938 1 96.31 130 GLU B CA 1
ATOM 4637 C C . GLU B 1 130 ? -3.607 34.344 35.656 1 96.31 130 GLU B C 1
ATOM 4639 O O . GLU B 1 130 ? -3.781 33.656 34.656 1 96.31 130 GLU B O 1
ATOM 4644 N N . THR B 1 131 ? -3.93 35.594 35.781 1 97.25 131 THR B N 1
ATOM 4645 C CA . THR B 1 131 ? -4.344 36.375 34.625 1 97.25 131 THR B CA 1
ATOM 4646 C C . THR B 1 131 ? -3.277 37.406 34.25 1 97.25 131 THR B C 1
ATOM 4648 O O . THR B 1 131 ? -2.777 38.125 35.094 1 97.25 131 THR B O 1
ATOM 4651 N N . GLN B 1 132 ? -2.906 37.344 33.031 1 96.94 132 GLN B N 1
ATOM 4652 C CA . GLN B 1 132 ? -1.929 38.281 32.469 1 96.94 132 GLN B CA 1
ATOM 4653 C C . GLN B 1 132 ? -2.533 39.125 31.344 1 96.94 132 GLN B C 1
ATOM 4655 O O . GLN B 1 132 ? -3.521 38.719 30.734 1 96.94 132 GLN B O 1
ATOM 4660 N N . PHE B 1 133 ? -1.957 40.312 31.125 1 97.38 133 PHE B N 1
ATOM 4661 C CA . PHE B 1 133 ? -2.488 41.219 30.109 1 97.38 133 PHE B CA 1
ATOM 4662 C C . PHE B 1 133 ? -1.506 41.344 28.953 1 97.38 133 PHE B C 1
ATOM 4664 O O . PHE B 1 133 ? -0.292 41.406 29.172 1 97.38 133 PHE B O 1
ATOM 4671 N N . TYR B 1 134 ? -2.074 41.406 27.859 1 98.12 134 TYR B N 1
ATOM 4672 C CA . TYR B 1 134 ? -1.263 41.5 26.641 1 98.12 134 TYR B CA 1
ATOM 4673 C C . TYR B 1 134 ? -1.841 42.531 25.688 1 98.12 134 TYR B C 1
ATOM 4675 O O . TYR B 1 134 ? -3.043 42.812 25.703 1 98.12 134 TYR B O 1
ATOM 4683 N N . ASP B 1 135 ? -0.97 43.094 24.844 1 97.88 135 ASP B N 1
ATOM 4684 C CA . ASP B 1 135 ? -1.377 44.031 23.812 1 97.88 135 ASP B CA 1
ATOM 4685 C C . ASP B 1 135 ? -1.945 43.312 22.594 1 97.88 135 ASP B C 1
ATOM 4687 O O . ASP B 1 135 ? -2.779 43.875 21.875 1 97.88 135 ASP B O 1
ATOM 4691 N N . VAL B 1 136 ? -1.482 42.125 22.328 1 98.44 136 VAL B N 1
ATOM 4692 C CA . VAL B 1 136 ? -1.785 41.344 21.125 1 98.44 136 VAL B CA 1
ATOM 4693 C C . VAL B 1 136 ? -2.018 39.875 21.484 1 98.44 136 VAL B C 1
ATOM 4695 O O . VAL B 1 136 ? -1.409 39.375 22.422 1 98.44 136 VAL B O 1
ATOM 4698 N N . LEU B 1 137 ? -2.934 39.25 20.75 1 98.81 137 LEU B N 1
ATOM 4699 C CA . LEU B 1 137 ? -3.189 37.812 20.938 1 98.81 137 LEU B CA 1
ATOM 4700 C C . LEU B 1 137 ? -3.012 37.062 19.625 1 98.81 137 LEU B C 1
ATOM 4702 O O . LEU B 1 137 ? -3.564 37.469 18.594 1 98.81 137 LEU B O 1
ATOM 4706 N N . PHE B 1 138 ? -2.17 36.031 19.609 1 98.94 138 PHE B N 1
ATOM 4707 C CA . PHE B 1 138 ? -2.041 35.062 18.516 1 98.94 138 PHE B CA 1
ATOM 4708 C C . PHE B 1 138 ? -2.695 33.75 18.875 1 98.94 138 PHE B C 1
ATOM 4710 O O . PHE B 1 138 ? -2.318 33.094 19.859 1 98.94 138 PHE B O 1
ATOM 4717 N N . VAL B 1 139 ? -3.662 33.375 18.078 1 98.81 139 VAL B N 1
ATOM 4718 C CA . VAL B 1 139 ? -4.332 32.094 18.219 1 98.81 139 VAL B CA 1
ATOM 4719 C C . VAL B 1 139 ? -3.643 31.031 17.359 1 98.81 139 VAL B C 1
ATOM 4721 O O . VAL B 1 139 ? -3.773 31.047 16.125 1 98.81 139 VAL B O 1
ATOM 4724 N N . CYS B 1 140 ? -2.928 30.094 18 1 98.56 140 CYS B N 1
ATOM 4725 C CA . CYS B 1 140 ? -2.146 29.078 17.297 1 98.56 140 CYS B CA 1
ATOM 4726 C C . CYS B 1 140 ? -2.479 27.688 17.828 1 98.56 140 CYS B C 1
ATOM 4728 O O . CYS B 1 140 ? -1.614 26.797 17.859 1 98.56 140 CYS B O 1
AT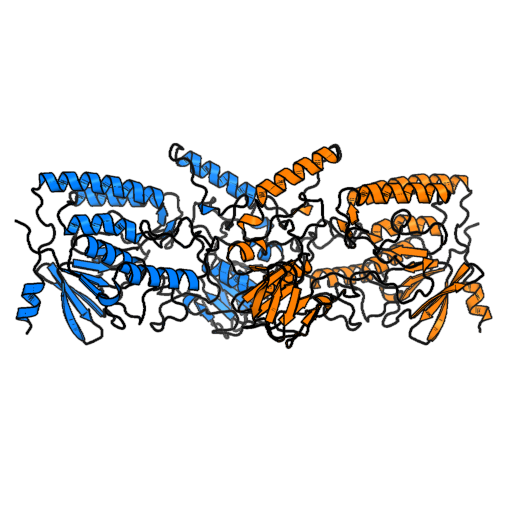OM 4730 N N . ASN B 1 141 ? -3.701 27.469 18.297 1 97.19 141 ASN B N 1
ATOM 4731 C CA . ASN B 1 141 ? -4.047 26.219 18.969 1 97.19 141 ASN B CA 1
ATOM 4732 C C . ASN B 1 141 ? -4.391 25.125 17.969 1 97.19 141 ASN B C 1
ATOM 4734 O O . ASN B 1 141 ? -4.641 23.984 18.359 1 97.19 141 ASN B O 1
ATOM 4738 N N . GLY B 1 142 ? -4.383 25.406 16.672 1 94.88 142 GLY B N 1
ATOM 4739 C CA . GLY B 1 142 ? -4.684 24.391 15.664 1 94.88 142 GLY B CA 1
ATOM 4740 C C . GLY B 1 142 ? -6.16 24.078 15.562 1 94.88 142 GLY B C 1
ATOM 4741 O O . GLY B 1 142 ? -6.961 24.531 16.391 1 94.88 142 GLY B O 1
ATOM 4742 N N . HIS B 1 143 ? -6.578 23.281 14.484 1 93.12 143 HIS B N 1
ATOM 4743 C CA . HIS B 1 143 ? -8.008 23.047 14.289 1 93.12 143 HIS B CA 1
ATOM 4744 C C . HIS B 1 143 ? -8.289 21.578 13.984 1 93.12 143 HIS B C 1
ATOM 4746 O O . HIS B 1 143 ? -9.406 21.234 13.594 1 93.12 143 HIS B O 1
ATOM 4752 N N . HIS B 1 144 ? -7.352 20.656 14.125 1 92.38 144 HIS B N 1
ATOM 4753 C CA . HIS B 1 144 ? -7.562 19.234 13.93 1 92.38 144 HIS B CA 1
ATOM 4754 C C . HIS B 1 144 ? -7.414 18.469 15.242 1 92.38 144 HIS B C 1
ATOM 4756 O O . HIS B 1 144 ? -6.574 17.578 15.352 1 92.38 144 HIS B O 1
ATOM 4762 N N . TRP B 1 145 ? -8.203 18.781 16.219 1 95.31 145 TRP B N 1
ATOM 4763 C CA . TRP B 1 145 ? -8.039 18.109 17.5 1 95.31 145 TRP B CA 1
ATOM 4764 C C . TRP B 1 145 ? -9.391 17.875 18.156 1 95.31 145 TRP B C 1
ATOM 4766 O O . TRP B 1 145 ? -9.5 17.078 19.109 1 95.31 145 TRP B O 1
ATOM 4776 N N . ASP B 1 146 ? -10.477 18.594 17.719 1 96.56 146 ASP B N 1
ATOM 4777 C CA . ASP B 1 146 ? -11.82 18.453 18.25 1 96.56 146 ASP B CA 1
ATOM 4778 C C . ASP B 1 146 ? -12.695 17.594 17.344 1 96.56 146 ASP B C 1
ATOM 4780 O O . ASP B 1 146 ? -13.297 18.094 16.391 1 96.56 146 ASP B O 1
ATOM 4784 N N . PRO B 1 147 ? -12.836 16.266 17.641 1 96.94 147 PRO B N 1
ATOM 4785 C CA . PRO B 1 147 ? -13.469 15.312 16.719 1 96.94 147 PRO B CA 1
ATOM 4786 C C . PRO B 1 147 ? -14.945 15.617 16.469 1 96.94 147 PRO B C 1
ATOM 4788 O O . PRO B 1 147 ? -15.656 16.016 17.391 1 96.94 147 PRO B O 1
ATOM 4791 N N . ARG B 1 148 ? -15.375 15.508 15.258 1 94.88 148 ARG B N 1
ATOM 4792 C CA . ARG B 1 148 ? -16.781 15.523 14.875 1 94.88 148 ARG B CA 1
ATOM 4793 C C . ARG B 1 148 ? -17.344 14.109 14.773 1 94.88 148 ARG B C 1
ATOM 4795 O O . ARG B 1 148 ? -17.016 13.375 13.844 1 94.88 148 ARG B O 1
ATOM 4802 N N . VAL B 1 149 ? -18.203 13.656 15.656 1 96.25 149 VAL B N 1
ATOM 4803 C CA . VAL B 1 149 ? -18.766 12.312 15.656 1 96.25 149 VAL B CA 1
ATOM 4804 C C . VAL B 1 149 ? -20.219 12.367 15.18 1 96.25 149 VAL B C 1
ATOM 4806 O O . VAL B 1 149 ? -21.047 13.055 15.773 1 96.25 149 VAL B O 1
ATOM 4809 N N . PRO B 1 150 ? -20.5 11.656 14.164 1 96.31 150 PRO B N 1
ATOM 4810 C CA . PRO B 1 150 ? -21.891 11.656 13.695 1 96.31 150 PRO B CA 1
ATOM 4811 C C . PRO B 1 150 ? -22.828 10.891 14.625 1 96.31 150 PRO B C 1
ATOM 4813 O O . PRO B 1 150 ? -22.375 10.07 15.43 1 96.31 150 PRO B O 1
ATOM 4816 N N . GLU B 1 151 ? -24.094 11.273 14.5 1 96.44 151 GLU B N 1
ATOM 4817 C CA . GLU B 1 151 ? -25.156 10.57 15.203 1 96.44 151 GLU B CA 1
ATOM 4818 C C . GLU B 1 151 ? -26.047 9.789 14.234 1 96.44 151 GLU B C 1
ATOM 4820 O O . GLU B 1 151 ? -26.344 10.266 13.133 1 96.44 151 GLU B O 1
ATOM 4825 N N . TYR B 1 152 ? -26.312 8.578 14.641 1 97.75 152 TYR B N 1
ATOM 4826 C CA . TYR B 1 152 ? -27.172 7.707 13.844 1 97.75 152 TYR B CA 1
ATOM 4827 C C . TYR B 1 152 ? -28.312 7.164 14.688 1 97.75 152 TYR B C 1
ATOM 4829 O O . TYR B 1 152 ? -28.172 6.969 15.898 1 97.75 152 TYR B O 1
ATOM 4837 N N . PRO B 1 153 ? -29.531 6.941 14.023 1 98.38 153 PRO B N 1
ATOM 4838 C CA . PRO B 1 153 ? -30.594 6.223 14.742 1 98.38 153 PRO B CA 1
ATOM 4839 C C . PRO B 1 153 ? -30.141 4.84 15.211 1 98.38 153 PRO B C 1
ATOM 4841 O O . PRO B 1 153 ? -29.422 4.148 14.5 1 98.38 153 PRO B O 1
ATOM 4844 N N . GLY B 1 154 ? -30.594 4.473 16.391 1 98.44 154 GLY B N 1
ATOM 4845 C CA . GLY B 1 154 ? -30.281 3.158 16.938 1 98.44 154 GLY B CA 1
ATOM 4846 C C . GLY B 1 154 ? -29.031 3.141 17.797 1 98.44 154 GLY B C 1
ATOM 4847 O O . GLY B 1 154 ? -28.547 4.195 18.203 1 98.44 154 GLY B O 1
ATOM 4848 N N . GLU B 1 155 ? -28.656 1.905 18.156 1 97.94 155 GLU B N 1
ATOM 4849 C CA . GLU B 1 155 ? -27.484 1.731 19.016 1 97.94 155 GLU B CA 1
ATOM 4850 C C . GLU B 1 155 ? -26.547 0.674 18.453 1 97.94 155 GLU B C 1
ATOM 4852 O O . GLU B 1 155 ? -26.984 -0.277 17.812 1 97.94 155 GLU B O 1
ATOM 4857 N N . PHE B 1 156 ? -25.266 0.896 18.672 1 98.31 156 PHE B N 1
ATOM 4858 C CA . PHE B 1 156 ? -24.234 -0.049 18.266 1 98.31 156 PHE B CA 1
ATOM 4859 C C . PHE B 1 156 ? -23.609 -0.735 19.469 1 98.31 156 PHE B C 1
ATOM 4861 O O . PHE B 1 156 ? -23.219 -0.071 20.438 1 98.31 156 PHE B O 1
ATOM 4868 N N . ASP B 1 157 ? -23.484 -2.068 19.469 1 98.25 157 ASP B N 1
ATOM 4869 C CA . ASP B 1 157 ? -23.047 -2.842 20.625 1 98.25 157 ASP B CA 1
ATOM 4870 C C . ASP B 1 157 ? -21.531 -2.877 20.719 1 98.25 157 ASP B C 1
ATOM 4872 O O . ASP B 1 157 ? -20.969 -3.141 21.781 1 98.25 157 ASP B O 1
ATOM 4876 N N . GLY B 1 158 ? -20.797 -2.664 19.625 1 98.12 158 GLY B N 1
ATOM 4877 C CA . GLY B 1 158 ? -19.344 -2.73 19.609 1 98.12 158 GLY B CA 1
ATOM 4878 C C . GLY B 1 158 ? -18.688 -1.386 19.828 1 98.12 158 GLY B C 1
ATOM 4879 O O . GLY B 1 158 ? -19.359 -0.373 20 1 98.12 158 GLY B O 1
ATOM 4880 N N . PRO B 1 159 ? -17.359 -1.435 19.969 1 98.5 159 PRO B N 1
ATOM 4881 C CA . PRO B 1 159 ? -16.641 -0.161 20.062 1 98.5 159 PRO B CA 1
ATOM 4882 C C . PRO B 1 159 ? -16.844 0.727 18.844 1 98.5 159 PRO B C 1
ATOM 4884 O O . PRO B 1 159 ? -16.828 0.239 17.719 1 98.5 159 PRO B O 1
ATOM 4887 N N . ALA B 1 160 ? -17.172 1.956 19.047 1 98.44 160 ALA B N 1
ATOM 4888 C CA . ALA B 1 160 ? -17.297 3.012 18.047 1 98.44 160 ALA B CA 1
ATOM 4889 C C . ALA B 1 160 ? -16.562 4.273 18.484 1 98.44 160 ALA B C 1
ATOM 4891 O O . ALA B 1 160 ? -16.875 4.852 19.531 1 98.44 160 ALA B O 1
ATOM 4892 N N . PHE B 1 161 ? -15.555 4.625 17.719 1 98.56 161 PHE B N 1
ATOM 4893 C CA . PHE B 1 161 ? -14.727 5.738 18.172 1 98.56 161 PHE B CA 1
ATOM 4894 C C . PHE B 1 161 ? -14.219 6.547 16.984 1 98.56 161 PHE B C 1
ATOM 4896 O O . PHE B 1 161 ? -14.211 6.059 15.852 1 98.56 161 PHE B O 1
ATOM 4903 N N . HIS B 1 162 ? -13.883 7.805 17.234 1 98.62 162 HIS B N 1
ATOM 4904 C CA . HIS B 1 162 ? -13.344 8.695 16.219 1 98.62 162 HIS B CA 1
ATOM 4905 C C . HIS B 1 162 ? -11.875 8.391 15.938 1 98.62 162 HIS B C 1
ATOM 4907 O O . HIS B 1 162 ? -11.141 7.965 16.844 1 98.62 162 HIS B O 1
ATOM 4913 N N . ALA B 1 163 ? -11.422 8.688 14.711 1 98.38 163 ALA B N 1
ATOM 4914 C CA . ALA B 1 163 ? -10.047 8.484 14.281 1 98.38 163 ALA B CA 1
ATOM 4915 C C . ALA B 1 163 ? -9.07 9.211 15.195 1 98.38 163 ALA B C 1
ATOM 4917 O O . ALA B 1 163 ? -7.902 8.82 15.305 1 98.38 163 ALA B O 1
ATOM 4918 N N . HIS B 1 164 ? -9.531 10.203 15.859 1 98.12 164 HIS B N 1
ATOM 4919 C CA . HIS B 1 164 ? -8.719 10.922 16.828 1 98.12 164 HIS B CA 1
ATOM 4920 C C . HIS B 1 164 ? -8.188 9.977 17.906 1 98.12 164 HIS B C 1
ATOM 4922 O O . HIS B 1 164 ? -7.07 10.156 18.406 1 98.12 164 HIS B O 1
ATOM 4928 N N . ALA B 1 165 ? -8.922 8.977 18.219 1 98 165 ALA B N 1
ATOM 4929 C CA . ALA B 1 165 ? -8.555 8.047 19.281 1 98 165 ALA B CA 1
ATOM 4930 C C . ALA B 1 165 ? -7.777 6.859 18.734 1 98 165 ALA B C 1
ATOM 4932 O O . ALA B 1 165 ? -7.227 6.062 19.5 1 98 165 ALA B O 1
ATOM 4933 N N . TYR B 1 166 ? -7.691 6.688 17.438 1 98.31 166 TYR B N 1
ATOM 4934 C CA . TYR B 1 166 ? -7.008 5.555 16.812 1 98.31 166 TYR B CA 1
ATOM 4935 C C . TYR B 1 166 ? -5.496 5.668 17 1 98.31 166 TYR B C 1
ATOM 4937 O O . TYR B 1 166 ? -4.898 6.691 16.672 1 98.31 166 TYR B O 1
ATOM 4945 N N . CYS B 1 167 ? -4.84 4.691 17.516 1 98.12 167 CYS B N 1
ATOM 4946 C CA . CYS B 1 167 ? -3.389 4.672 17.656 1 98.12 167 CYS B CA 1
ATOM 4947 C C . CYS B 1 167 ? -2.748 3.748 16.641 1 98.12 167 CYS B C 1
ATOM 4949 O O . CYS B 1 167 ? -1.823 4.148 15.922 1 98.12 167 CYS B O 1
ATOM 4951 N N . ASP B 1 168 ? -3.209 2.541 16.562 1 98.19 168 ASP B N 1
ATOM 4952 C CA . ASP B 1 168 ? -2.754 1.488 15.664 1 98.19 168 ASP B CA 1
ATOM 4953 C C . ASP B 1 168 ? -3.754 0.336 15.617 1 98.19 168 ASP B C 1
ATOM 4955 O O . ASP B 1 168 ? -4.809 0.394 16.25 1 98.19 168 ASP B O 1
ATOM 4959 N N . PRO B 1 169 ? -3.584 -0.754 14.812 1 98.44 169 PRO B N 1
ATOM 4960 C CA . PRO B 1 169 ? -4.582 -1.81 14.641 1 98.44 169 PRO B CA 1
ATOM 4961 C C . PRO B 1 169 ? -4.902 -2.539 15.945 1 98.44 169 PRO B C 1
ATOM 4963 O O . PRO B 1 169 ? -5.871 -3.303 16 1 98.44 169 PRO B O 1
ATOM 4966 N N . PHE B 1 170 ? -4.164 -2.277 17 1 98.31 170 PHE B N 1
ATOM 4967 C CA . PHE B 1 170 ? -4.305 -3.045 18.219 1 98.31 170 PHE B CA 1
ATOM 4968 C C . PHE B 1 170 ? -4.727 -2.143 19.375 1 98.31 170 PHE B C 1
ATOM 4970 O O . PHE B 1 170 ? -4.957 -2.619 20.5 1 98.31 170 PHE B O 1
ATOM 4977 N N . ASP B 1 171 ? -4.852 -0.844 19.109 1 98.06 171 ASP B N 1
ATOM 4978 C CA . ASP B 1 171 ? -5.152 0.176 20.109 1 98.06 171 ASP B CA 1
ATOM 4979 C C . ASP B 1 171 ? -5.945 1.328 19.5 1 98.06 171 ASP B C 1
ATOM 4981 O O . ASP B 1 171 ? -5.527 1.916 18.5 1 98.06 171 ASP B O 1
ATOM 4985 N N . PRO B 1 172 ? -7.059 1.623 20.125 1 98 172 PRO B N 1
ATOM 4986 C CA . PRO B 1 172 ? -7.648 1.246 21.406 1 98 172 PRO B CA 1
ATOM 4987 C C . PRO B 1 172 ? -8.367 -0.099 21.359 1 98 172 PRO B C 1
ATOM 4989 O O . PRO B 1 172 ? -8.727 -0.653 22.391 1 98 172 PRO B O 1
ATOM 4992 N N . VAL B 1 173 ? -8.672 -0.628 20.234 1 98.38 173 VAL B N 1
ATOM 4993 C CA . VAL B 1 173 ? -9.352 -1.904 20.031 1 98.38 173 VAL B CA 1
ATOM 4994 C C . VAL B 1 173 ? -8.469 -2.836 19.203 1 98.38 173 VAL B C 1
ATOM 4996 O O . VAL B 1 173 ? -7.91 -2.43 18.188 1 98.38 173 VAL B O 1
ATOM 4999 N N . ASP B 1 174 ? -8.25 -4.062 19.703 1 98.44 174 ASP B N 1
ATOM 5000 C CA . ASP B 1 174 ? -7.602 -5.059 18.859 1 98.44 174 ASP B CA 1
ATOM 5001 C C . ASP B 1 174 ? -8.5 -5.469 17.688 1 98.44 174 ASP B C 1
ATOM 5003 O O . ASP B 1 174 ? -9.508 -6.152 17.891 1 98.44 174 ASP B O 1
ATOM 5007 N N . MET B 1 175 ? -8.141 -5.082 16.438 1 98.62 175 MET B N 1
ATOM 5008 C CA . MET B 1 175 ? -9.023 -5.184 15.273 1 98.62 175 MET B CA 1
ATOM 5009 C C . MET B 1 175 ? -8.859 -6.531 14.578 1 98.62 175 MET B C 1
ATOM 5011 O O . MET B 1 175 ? -9.57 -6.832 13.625 1 98.62 175 MET B O 1
ATOM 5015 N N . ARG B 1 176 ? -7.922 -7.387 15.016 1 97.94 176 ARG B N 1
ATOM 5016 C CA . ARG B 1 176 ? -7.695 -8.68 14.383 1 97.94 176 ARG B CA 1
ATOM 5017 C C . ARG B 1 176 ? -8.969 -9.523 14.383 1 97.94 176 ARG B C 1
ATOM 5019 O O . ARG B 1 176 ? -9.602 -9.695 15.43 1 97.94 176 ARG B O 1
ATOM 5026 N N . GLY B 1 177 ? -9.344 -9.969 13.156 1 98 177 GLY B N 1
ATOM 5027 C CA . GLY B 1 177 ? -10.477 -10.859 12.992 1 98 177 GLY B CA 1
ATOM 5028 C C . GLY B 1 177 ? -11.812 -10.141 13.023 1 98 177 GLY B C 1
ATOM 5029 O O . GLY B 1 177 ? -12.867 -10.773 12.977 1 98 177 GLY B O 1
ATOM 5030 N N . LYS B 1 178 ? -11.82 -8.836 13.086 1 98.5 178 LYS B N 1
ATOM 5031 C CA . LYS B 1 178 ? -13.055 -8.086 13.258 1 98.5 178 LYS B CA 1
ATOM 5032 C C . LYS B 1 178 ? -13.594 -7.602 11.914 1 98.5 178 LYS B C 1
ATOM 5034 O O . LYS B 1 178 ? -12.828 -7.379 10.977 1 98.5 178 LYS B O 1
ATOM 5039 N N . ASN B 1 179 ? -14.914 -7.539 11.867 1 98.75 179 ASN B N 1
ATOM 5040 C CA . ASN B 1 179 ? -15.578 -6.777 10.812 1 98.75 179 ASN B CA 1
ATOM 5041 C C . ASN B 1 179 ? -15.633 -5.289 11.148 1 98.75 179 ASN B C 1
ATOM 5043 O O . ASN B 1 179 ? -16.297 -4.887 12.109 1 98.75 179 ASN B O 1
ATOM 5047 N N . VAL B 1 180 ? -14.969 -4.449 10.336 1 98.88 180 VAL B N 1
ATOM 5048 C CA . VAL B 1 180 ? -14.75 -3.057 10.703 1 98.88 180 VAL B CA 1
ATOM 5049 C C . VAL B 1 180 ? -15.359 -2.137 9.648 1 98.88 180 VAL B C 1
ATOM 5051 O O . VAL B 1 180 ? -15.234 -2.395 8.445 1 98.88 180 VAL B O 1
ATOM 5054 N N . VAL B 1 181 ? -16.016 -1.095 10.023 1 98.94 181 VAL B N 1
ATOM 5055 C CA . VAL B 1 181 ? -16.469 -0.021 9.141 1 98.94 181 VAL B CA 1
ATOM 5056 C C . VAL B 1 181 ? -15.711 1.263 9.461 1 98.94 181 VAL B C 1
ATOM 5058 O O . VAL B 1 181 ? -15.656 1.692 10.617 1 98.94 181 VAL B O 1
ATOM 5061 N N . VAL B 1 182 ? -15.047 1.827 8.539 1 98.94 182 VAL B N 1
ATOM 5062 C CA . VAL B 1 182 ? -14.453 3.16 8.633 1 98.94 182 VAL B CA 1
ATOM 5063 C C . VAL B 1 182 ? -15.352 4.168 7.918 1 98.94 182 VAL B C 1
ATOM 5065 O O . VAL B 1 182 ? -15.633 4.031 6.723 1 98.94 182 VAL B O 1
ATOM 5068 N N . VAL B 1 183 ? -15.797 5.195 8.609 1 98.81 183 VAL B N 1
ATOM 5069 C CA . VAL B 1 183 ? -16.734 6.168 8.055 1 98.81 183 VAL B CA 1
ATOM 5070 C C . VAL B 1 183 ? -15.977 7.41 7.59 1 98.81 183 VAL B C 1
ATOM 5072 O O . VAL B 1 183 ? -15.32 8.078 8.391 1 98.81 183 VAL B O 1
ATOM 5075 N N . GLY B 1 184 ? -16.094 7.723 6.352 1 96.69 184 GLY B N 1
ATOM 5076 C CA . GLY B 1 184 ? -15.422 8.867 5.766 1 96.69 184 GLY B CA 1
ATOM 5077 C C . GLY B 1 184 ? -14.484 8.492 4.629 1 96.69 184 GLY B C 1
ATOM 5078 O O . GLY B 1 184 ? -14.117 7.324 4.48 1 96.69 184 GLY B O 1
ATOM 5079 N N . MET B 1 185 ? -14.133 9.484 3.826 1 94.56 185 MET B N 1
ATOM 5080 C CA . MET B 1 185 ? -13.242 9.25 2.693 1 94.56 185 MET B CA 1
ATOM 5081 C C . MET B 1 185 ? -12.156 10.328 2.621 1 94.56 185 MET B C 1
ATOM 5083 O O . MET B 1 185 ? -11.688 10.664 1.534 1 94.56 185 MET B O 1
ATOM 5087 N N . GLY B 1 186 ? -11.773 10.938 3.752 1 94.38 186 GLY B N 1
ATOM 5088 C CA . GLY B 1 186 ? -10.633 11.836 3.83 1 94.38 186 GLY B CA 1
ATOM 5089 C C . GLY B 1 186 ? -9.312 11.109 4.016 1 94.38 186 GLY B C 1
ATOM 5090 O O . GLY B 1 186 ? -9.242 9.883 3.887 1 94.38 186 GLY B O 1
ATOM 5091 N N . ASN B 1 187 ? -8.273 11.812 4.289 1 94.56 187 ASN B N 1
ATOM 5092 C CA . ASN B 1 187 ? -6.926 11.258 4.402 1 94.56 187 ASN B CA 1
ATOM 5093 C C . ASN B 1 187 ? -6.836 10.242 5.539 1 94.56 187 ASN B C 1
ATOM 5095 O O . ASN B 1 187 ? -6.266 9.164 5.371 1 94.56 187 ASN B O 1
ATOM 5099 N N . SER B 1 188 ? -7.367 10.578 6.668 1 96.44 188 SER B N 1
ATOM 5100 C CA . SER B 1 188 ? -7.328 9.664 7.805 1 96.44 188 SER B CA 1
ATOM 5101 C C . SER B 1 188 ? -8.078 8.367 7.496 1 96.44 188 SER B C 1
ATOM 5103 O O . SER B 1 188 ? -7.641 7.285 7.891 1 96.44 188 SER B O 1
ATOM 5105 N N . ALA B 1 189 ? -9.227 8.523 6.824 1 97.5 189 ALA B N 1
ATOM 5106 C CA . ALA B 1 189 ? -9.992 7.34 6.441 1 97.5 189 ALA B CA 1
ATOM 5107 C C . ALA B 1 189 ? -9.18 6.426 5.531 1 97.5 189 ALA B C 1
ATOM 5109 O O . ALA B 1 189 ? -9.164 5.207 5.715 1 97.5 189 ALA B O 1
ATOM 5110 N N . MET B 1 190 ? -8.492 7.031 4.57 1 96.75 190 MET B N 1
ATOM 5111 C CA . MET B 1 190 ? -7.688 6.254 3.633 1 96.75 190 MET B CA 1
ATOM 5112 C C . MET B 1 190 ? -6.562 5.527 4.355 1 96.75 190 MET B C 1
ATOM 5114 O O . MET B 1 190 ? -6.316 4.344 4.105 1 96.75 190 MET B O 1
ATOM 5118 N N . ASP B 1 191 ? -5.914 6.207 5.242 1 97 191 ASP B N 1
ATOM 5119 C CA . ASP B 1 191 ? -4.793 5.629 5.973 1 97 191 ASP B CA 1
ATOM 5120 C C . ASP B 1 191 ? -5.254 4.469 6.852 1 97 191 ASP B C 1
ATOM 5122 O O . ASP B 1 191 ? -4.695 3.369 6.781 1 97 191 ASP B O 1
ATOM 5126 N N . ILE B 1 192 ? -6.254 4.734 7.625 1 98.38 192 ILE B N 1
ATOM 5127 C CA . ILE B 1 192 ? -6.711 3.775 8.625 1 98.38 192 ILE B CA 1
ATOM 5128 C C . ILE B 1 192 ? -7.34 2.568 7.934 1 98.38 192 ILE B C 1
ATOM 5130 O O . ILE B 1 192 ? -7.07 1.423 8.305 1 98.38 192 ILE B O 1
ATOM 5134 N N . ALA B 1 193 ? -8.156 2.84 6.898 1 98.62 193 ALA B N 1
ATOM 5135 C CA . ALA B 1 193 ? -8.758 1.737 6.152 1 98.62 193 ALA B CA 1
ATOM 5136 C C . ALA B 1 193 ? -7.691 0.868 5.496 1 98.62 193 ALA B C 1
ATOM 5138 O O . ALA B 1 193 ? -7.781 -0.362 5.523 1 98.62 193 ALA B O 1
ATOM 5139 N N . SER B 1 194 ? -6.684 1.475 4.887 1 97.44 194 SER B N 1
ATOM 5140 C CA . SER B 1 194 ? -5.617 0.728 4.227 1 97.44 194 SER B CA 1
ATOM 5141 C C . SER B 1 194 ? -4.848 -0.132 5.227 1 97.44 194 SER B C 1
ATOM 5143 O O . SER B 1 194 ? -4.512 -1.281 4.934 1 97.44 194 SER B O 1
ATOM 5145 N N . GLU B 1 195 ? -4.57 0.434 6.383 1 97.5 195 GLU B N 1
ATOM 5146 C CA . GLU B 1 195 ? -3.84 -0.281 7.426 1 97.5 195 GLU B CA 1
ATOM 5147 C C . GLU B 1 195 ? -4.66 -1.446 7.973 1 97.5 195 GLU B C 1
ATOM 5149 O O . GLU B 1 195 ? -4.148 -2.561 8.109 1 97.5 195 GLU B O 1
ATOM 5154 N N . LEU B 1 196 ? -5.945 -1.224 8.172 1 98.38 196 LEU B N 1
ATOM 5155 C CA . LEU B 1 196 ? -6.793 -2.215 8.82 1 98.38 196 LEU B CA 1
ATOM 5156 C C . LEU B 1 196 ? -7.254 -3.273 7.828 1 98.38 196 LEU B C 1
ATOM 5158 O O . LEU B 1 196 ? -7.66 -4.367 8.219 1 98.38 196 LEU B O 1
ATOM 5162 N N . SER B 1 197 ? -7.176 -2.971 6.547 1 97.56 197 SER B N 1
ATOM 5163 C CA . SER B 1 197 ? -7.719 -3.873 5.539 1 97.56 197 SER B CA 1
ATOM 5164 C C . SER B 1 197 ? -6.777 -5.043 5.277 1 97.56 197 SER B C 1
ATOM 5166 O O . SER B 1 197 ? -7.117 -5.969 4.539 1 97.56 197 SER B O 1
ATOM 5168 N N . GLN B 1 198 ? -5.609 -5.012 5.848 1 95.06 198 GLN B N 1
ATOM 5169 C CA . GLN B 1 198 ? -4.734 -6.172 5.738 1 95.06 198 GLN B CA 1
ATOM 5170 C C . GLN B 1 198 ? -5.391 -7.418 6.328 1 95.06 198 GLN B C 1
ATOM 5172 O O . GLN B 1 198 ? -5.926 -7.379 7.438 1 95.06 198 GLN B O 1
ATOM 5177 N N . ARG B 1 199 ? -5.32 -8.484 5.66 1 93.06 199 ARG B N 1
ATOM 5178 C CA . ARG B 1 199 ? -6.102 -9.68 5.961 1 93.06 199 ARG B CA 1
ATOM 5179 C C . ARG B 1 199 ? -5.75 -10.227 7.34 1 93.06 199 ARG B C 1
ATOM 5181 O O . ARG B 1 199 ? -6.617 -10.742 8.047 1 93.06 199 ARG B O 1
ATOM 5188 N N . PRO B 1 200 ? -4.496 -10.156 7.723 1 95.75 200 PRO B N 1
ATOM 5189 C CA . PRO B 1 200 ? -4.191 -10.648 9.062 1 95.75 200 PRO B CA 1
ATOM 5190 C C . PRO B 1 200 ? -4.723 -9.734 10.164 1 95.75 200 PRO B C 1
ATOM 5192 O O . PRO B 1 200 ? -4.648 -10.086 11.352 1 95.75 200 PRO B O 1
ATOM 5195 N N . ILE B 1 201 ? -5.238 -8.539 9.844 1 97.38 201 ILE B N 1
ATOM 5196 C CA . ILE B 1 201 ? -5.801 -7.602 10.812 1 97.38 201 ILE B CA 1
ATOM 5197 C C . ILE B 1 201 ? -7.324 -7.715 10.805 1 97.38 201 ILE B C 1
ATOM 5199 O O . ILE B 1 201 ? -7.891 -8.602 11.445 1 97.38 201 ILE B O 1
ATOM 5203 N N . ALA B 1 202 ? -8.031 -7.039 9.961 1 97.94 202 ALA B N 1
ATOM 5204 C CA . ALA B 1 202 ? -9.492 -7.098 9.938 1 97.94 202 ALA B CA 1
ATOM 5205 C C . ALA B 1 202 ? -9.977 -8.227 9.031 1 97.94 202 ALA B C 1
ATOM 5207 O O . ALA B 1 202 ? -9.414 -8.461 7.965 1 97.94 202 ALA B O 1
ATOM 5208 N N . LYS B 1 203 ? -11.023 -8.938 9.445 1 97.75 203 LYS B N 1
ATOM 5209 C CA . LYS B 1 203 ? -11.656 -9.953 8.617 1 97.75 203 LYS B CA 1
ATOM 5210 C C . LYS B 1 203 ? -12.32 -9.328 7.391 1 97.75 203 LYS B C 1
ATOM 5212 O O . LYS B 1 203 ? -12.148 -9.82 6.27 1 97.75 203 LYS B O 1
ATOM 5217 N N . ASN B 1 204 ? -13.133 -8.352 7.621 1 98 204 ASN B N 1
ATOM 5218 C CA . ASN B 1 204 ? -13.734 -7.512 6.59 1 98 204 ASN B CA 1
ATOM 5219 C C . ASN B 1 204 ? -13.57 -6.027 6.906 1 98 204 ASN B C 1
ATOM 5221 O O . ASN B 1 204 ? -13.609 -5.629 8.07 1 98 204 ASN B O 1
ATOM 5225 N N . LEU B 1 205 ? -13.344 -5.246 5.902 1 98.75 205 LEU B N 1
ATOM 5226 C CA . LEU B 1 205 ? -13.242 -3.799 6.066 1 98.75 205 LEU B CA 1
ATOM 5227 C C . LEU B 1 205 ? -14.117 -3.074 5.051 1 98.75 205 LEU B C 1
ATOM 5229 O O . LEU B 1 205 ? -13.992 -3.301 3.844 1 98.75 205 LEU B O 1
ATOM 5233 N N . TRP B 1 206 ? -15.039 -2.26 5.484 1 98.81 206 TRP B N 1
ATOM 5234 C CA . TRP B 1 206 ? -15.844 -1.383 4.637 1 98.81 206 TRP B CA 1
ATOM 5235 C C . TRP B 1 206 ? -15.5 0.081 4.891 1 98.81 206 TRP B C 1
ATOM 5237 O O . TRP B 1 206 ? -15.297 0.485 6.039 1 98.81 206 TRP B O 1
ATOM 5247 N N . VAL B 1 207 ? -15.352 0.815 3.873 1 98.69 207 VAL B N 1
ATOM 5248 C CA . VAL B 1 207 ? -15.391 2.271 3.965 1 98.69 207 VAL B CA 1
ATOM 5249 C C . VAL B 1 207 ? -16.797 2.77 3.617 1 98.69 207 VAL B C 1
ATOM 5251 O O . VAL B 1 207 ? -17.375 2.365 2.604 1 98.69 207 VAL B O 1
ATOM 5254 N N . SER B 1 208 ? -17.344 3.537 4.492 1 98.75 208 SER B N 1
ATOM 5255 C CA . SER B 1 208 ? -18.688 4.074 4.301 1 98.75 208 SER B CA 1
ATOM 5256 C C . SER B 1 208 ? -18.656 5.59 4.109 1 98.75 208 SER B C 1
ATOM 5258 O O . SER B 1 208 ? -18.016 6.305 4.883 1 98.75 208 SER B O 1
ATOM 5260 N N . ALA B 1 209 ? -19.312 6.059 3.104 1 96.31 209 ALA B N 1
ATOM 5261 C CA . ALA B 1 209 ? -19.344 7.496 2.848 1 96.31 209 ALA B CA 1
ATOM 5262 C C . ALA B 1 209 ? -20.594 7.883 2.074 1 96.31 209 ALA B C 1
ATOM 5264 O O . ALA B 1 209 ? -21.266 7.023 1.488 1 96.31 209 ALA B O 1
ATOM 5265 N N . ARG B 1 210 ? -20.875 9.156 2.094 1 92 210 ARG B N 1
ATOM 5266 C CA . ARG B 1 210 ? -22.062 9.68 1.417 1 92 210 ARG B CA 1
ATOM 5267 C C . ARG B 1 210 ? -21.797 9.867 -0.074 1 92 210 ARG B C 1
ATOM 5269 O O . ARG B 1 210 ? -22.719 9.773 -0.887 1 92 210 ARG B O 1
ATOM 5276 N N . ARG B 1 211 ? -20.531 10.117 -0.375 1 89.25 211 ARG B N 1
ATOM 5277 C CA . ARG B 1 211 ? -20.188 10.43 -1.759 1 89.25 211 ARG B CA 1
ATOM 5278 C C . ARG B 1 211 ? -18.859 9.797 -2.148 1 89.25 211 ARG B C 1
ATOM 5280 O O . ARG B 1 211 ? -18.031 9.492 -1.286 1 89.25 211 ARG B O 1
ATOM 5287 N N . GLY B 1 212 ? -18.766 9.547 -3.441 1 90.69 212 GLY B N 1
ATOM 5288 C CA . GLY B 1 212 ? -17.484 9.125 -3.971 1 90.69 212 GLY B CA 1
ATOM 5289 C C . GLY B 1 212 ? -16.469 10.25 -4.055 1 90.69 212 GLY B C 1
ATOM 5290 O O . GLY B 1 212 ? -16.828 11.414 -4.191 1 90.69 212 GLY B O 1
ATOM 5291 N N . VAL B 1 213 ? -15.188 9.906 -3.951 1 92 213 VAL B N 1
ATOM 5292 C CA . VAL B 1 213 ? -14.125 10.898 -4.047 1 92 213 VAL B CA 1
ATOM 5293 C C . VAL B 1 213 ? -13.047 10.414 -5.016 1 92 213 VAL B C 1
ATOM 5295 O O . VAL B 1 213 ? -13.039 9.242 -5.41 1 92 213 VAL B O 1
ATOM 5298 N N . TRP B 1 214 ? -12.25 11.352 -5.426 1 92.62 214 TRP B N 1
ATOM 5299 C CA . TRP B 1 214 ? -11.039 11 -6.164 1 92.62 214 TRP B CA 1
ATOM 5300 C C . TRP B 1 214 ? -9.883 10.734 -5.211 1 92.62 214 TRP B C 1
ATOM 5302 O O . TRP B 1 214 ? -9.641 11.508 -4.281 1 92.62 214 TRP B O 1
ATOM 5312 N N . VAL B 1 215 ? -9.227 9.609 -5.379 1 94.19 215 VAL B N 1
ATOM 5313 C CA . VAL B 1 215 ? -8.07 9.266 -4.57 1 94.19 215 VAL B CA 1
ATOM 5314 C C . VAL B 1 215 ? -6.789 9.539 -5.359 1 94.19 215 VAL B C 1
ATOM 5316 O O . VAL B 1 215 ? -6.531 8.906 -6.383 1 94.19 215 VAL B O 1
ATOM 5319 N N . PHE B 1 216 ? -6.008 10.438 -4.859 1 91.5 216 PHE B N 1
ATOM 5320 C CA . PHE B 1 216 ? -4.793 10.844 -5.551 1 91.5 216 PHE B CA 1
ATOM 5321 C C . PHE B 1 216 ? -3.598 10.023 -5.074 1 91.5 216 PHE B C 1
ATOM 5323 O O . PHE B 1 216 ? -3.49 9.711 -3.889 1 91.5 216 PHE B O 1
ATOM 5330 N N . PRO B 1 217 ? -2.719 9.75 -6.027 1 89.69 217 PRO B N 1
ATOM 5331 C CA . PRO B 1 217 ? -1.515 9.016 -5.641 1 89.69 217 PRO B CA 1
ATOM 5332 C C . PRO B 1 217 ? -0.442 9.906 -5.027 1 89.69 217 PRO B C 1
ATOM 5334 O O . PRO B 1 217 ? -0.438 11.125 -5.258 1 89.69 217 PRO B O 1
ATOM 5337 N N . LYS B 1 218 ? 0.395 9.344 -4.27 1 91.56 218 LYS B N 1
ATOM 5338 C CA . LYS B 1 218 ? 1.523 10.078 -3.707 1 91.56 218 LYS B CA 1
ATOM 5339 C C . LYS B 1 218 ? 2.592 10.344 -4.766 1 91.56 218 LYS B C 1
ATOM 5341 O O . LYS B 1 218 ? 3.301 11.352 -4.699 1 91.56 218 LYS B O 1
ATOM 5346 N N . TYR B 1 219 ? 2.686 9.438 -5.703 1 91.31 219 TYR B N 1
ATOM 5347 C CA . TYR B 1 219 ? 3.672 9.555 -6.773 1 91.31 219 TYR B CA 1
ATOM 5348 C C . TYR B 1 219 ? 2.99 9.672 -8.133 1 91.31 219 TYR B C 1
ATOM 5350 O O . TYR B 1 219 ? 1.987 9 -8.391 1 91.31 219 TYR B O 1
ATOM 5358 N N . LEU B 1 220 ? 3.459 10.547 -8.922 1 88.38 220 LEU B N 1
ATOM 5359 C CA . LEU B 1 220 ? 3.109 10.68 -10.328 1 88.38 220 LEU B CA 1
ATOM 5360 C C . LEU B 1 220 ? 4.355 10.617 -11.203 1 88.38 220 LEU B C 1
ATOM 5362 O O . LEU B 1 220 ? 5.277 11.422 -11.039 1 88.38 220 LEU B O 1
ATOM 5366 N N . ASN B 1 221 ? 4.375 9.656 -12.086 1 87.06 221 ASN B N 1
ATOM 5367 C CA . ASN B 1 221 ? 5.516 9.461 -12.969 1 87.06 221 ASN B CA 1
ATOM 5368 C C . ASN B 1 221 ? 6.812 9.281 -12.188 1 87.06 221 ASN B C 1
ATOM 5370 O O . ASN B 1 221 ? 7.832 9.891 -12.516 1 87.06 221 ASN B O 1
ATOM 5374 N N . GLY B 1 222 ? 6.715 8.617 -11.133 1 87.94 222 GLY B N 1
ATOM 5375 C CA . GLY B 1 222 ? 7.875 8.211 -10.359 1 87.94 222 GLY B CA 1
ATOM 5376 C C . GLY B 1 222 ? 8.383 9.305 -9.43 1 87.94 222 GLY B C 1
ATOM 5377 O O . GLY B 1 222 ? 9.414 9.133 -8.773 1 87.94 222 GLY B O 1
ATOM 5378 N N . LYS B 1 223 ? 7.75 10.414 -9.367 1 91.31 223 LYS B N 1
ATOM 5379 C CA . LYS B 1 223 ? 8.117 11.523 -8.492 1 91.31 223 LYS B CA 1
ATOM 5380 C C . LYS B 1 223 ? 6.965 11.898 -7.57 1 91.31 223 LYS B C 1
ATOM 5382 O O . LYS B 1 223 ? 5.801 11.695 -7.906 1 91.31 223 LYS B O 1
ATOM 5387 N N . PRO B 1 224 ? 7.344 12.391 -6.359 1 92 224 PRO B N 1
ATOM 5388 C CA . PRO B 1 224 ? 6.238 12.891 -5.539 1 92 224 PRO B CA 1
ATOM 5389 C C . PRO B 1 224 ? 5.309 13.82 -6.312 1 92 224 PRO B C 1
ATOM 5391 O O . PRO B 1 224 ? 5.773 14.742 -6.996 1 92 224 PRO B O 1
ATOM 5394 N N . ALA B 1 225 ? 4.039 13.641 -6.223 1 88.44 225 ALA B N 1
ATOM 5395 C CA . ALA B 1 225 ? 3.051 14.328 -7.047 1 88.44 225 ALA B CA 1
ATOM 5396 C C . ALA B 1 225 ? 3.029 15.82 -6.746 1 88.44 225 ALA B C 1
ATOM 5398 O O . ALA B 1 225 ? 2.701 16.625 -7.617 1 88.44 225 ALA B O 1
ATOM 5399 N N . ASP B 1 226 ? 3.355 16.234 -5.566 1 87.12 226 ASP B N 1
ATOM 5400 C CA . ASP B 1 226 ? 3.25 17.641 -5.172 1 87.12 226 ASP B CA 1
ATOM 5401 C C . ASP B 1 226 ? 4.477 18.422 -5.617 1 87.12 226 ASP B C 1
ATOM 5403 O O . ASP B 1 226 ? 4.539 19.641 -5.438 1 87.12 226 ASP B O 1
ATOM 5407 N N . LYS B 1 227 ? 5.453 17.734 -6.191 1 80.75 227 LYS B N 1
ATOM 5408 C CA . LYS B 1 227 ? 6.621 18.422 -6.734 1 80.75 227 LYS B CA 1
ATOM 5409 C C . LYS B 1 227 ? 6.293 19.109 -8.062 1 80.75 227 LYS B C 1
ATOM 5411 O O . LYS B 1 227 ? 7 20.016 -8.484 1 80.75 227 LYS B O 1
ATOM 5416 N N . THR B 1 228 ? 5.27 18.562 -8.648 1 72.25 228 THR B N 1
ATOM 5417 C CA . THR B 1 228 ? 4.969 19.062 -9.984 1 72.25 228 THR B CA 1
ATOM 5418 C C . THR B 1 228 ? 4.168 20.359 -9.906 1 72.25 228 THR B C 1
ATOM 5420 O O . THR B 1 228 ? 3.125 20.406 -9.25 1 72.25 228 THR B O 1
ATOM 5423 N N . ALA B 1 229 ? 4.828 21.422 -10.227 1 67 229 ALA B N 1
ATOM 5424 C CA . ALA B 1 229 ? 4.133 22.703 -10.305 1 67 229 ALA B CA 1
ATOM 5425 C C . ALA B 1 229 ? 3.945 23.141 -11.758 1 67 229 ALA B C 1
ATOM 5427 O O . ALA B 1 229 ? 4.816 22.906 -12.594 1 67 229 ALA B O 1
ATOM 5428 N N . LEU B 1 230 ? 2.717 23.5 -11.961 1 70.31 230 LEU B N 1
ATOM 5429 C CA . LEU B 1 230 ? 2.498 24.062 -13.289 1 70.31 230 LEU B CA 1
ATOM 5430 C C . LEU B 1 230 ? 3.271 25.359 -13.469 1 70.31 230 LEU B C 1
ATOM 5432 O O . LEU B 1 230 ? 3.461 26.109 -12.508 1 70.31 230 LEU B O 1
ATOM 5436 N N . PRO B 1 231 ? 3.713 25.531 -14.672 1 67.19 231 PRO B N 1
ATOM 5437 C CA . PRO B 1 231 ? 4.418 26.797 -14.914 1 67.19 231 PRO B CA 1
ATOM 5438 C C . PRO B 1 231 ? 3.58 28.016 -14.547 1 67.19 231 PRO B C 1
ATOM 5440 O O . PRO B 1 231 ? 2.363 28.031 -14.758 1 67.19 231 PRO B O 1
ATOM 5443 N N . ALA B 1 232 ? 4.191 29 -13.938 1 63.25 232 ALA B N 1
ATOM 5444 C CA . ALA B 1 232 ? 3.543 30.219 -13.453 1 63.25 232 ALA B CA 1
ATOM 5445 C C . ALA B 1 232 ? 2.83 30.938 -14.594 1 63.25 232 ALA B C 1
ATOM 5447 O O . ALA B 1 232 ? 1.851 31.656 -14.359 1 63.25 232 ALA B O 1
ATOM 5448 N N . TRP B 1 233 ? 3.354 30.75 -15.766 1 71.31 233 TRP B N 1
ATOM 5449 C CA . TRP B 1 233 ? 2.803 3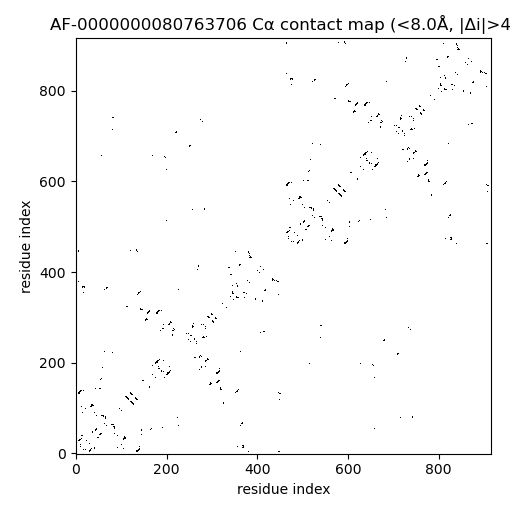1.469 -16.906 1 71.31 233 TRP B CA 1
ATOM 5450 C C . TRP B 1 233 ? 1.491 30.844 -17.359 1 71.31 233 TRP B C 1
ATOM 5452 O O . TRP B 1 233 ? 0.725 31.469 -18.109 1 71.31 233 TRP B O 1
ATOM 5462 N N . MET B 1 234 ? 1.2 29.672 -16.906 1 76.25 234 MET B N 1
ATOM 5463 C CA . MET B 1 234 ? 0.015 28.969 -17.359 1 76.25 234 MET B CA 1
ATOM 5464 C C . MET B 1 234 ? -1.241 29.5 -16.688 1 76.25 234 MET B C 1
ATOM 5466 O O . MET B 1 234 ? -1.29 29.594 -15.453 1 76.25 234 MET B O 1
ATOM 5470 N N . PRO B 1 235 ? -2.162 29.922 -17.594 1 78.88 235 PRO B N 1
ATOM 5471 C CA . PRO B 1 235 ? -3.438 30.328 -17 1 78.88 235 PRO B CA 1
ATOM 5472 C C . PRO B 1 235 ? -4.023 29.266 -16.078 1 78.88 235 PRO B C 1
ATOM 5474 O O . PRO B 1 235 ? -3.924 28.062 -16.375 1 78.88 235 PRO B O 1
ATOM 5477 N N . ARG B 1 236 ? -4.527 29.656 -15.008 1 78 236 ARG B N 1
ATOM 5478 C CA . ARG B 1 236 ? -5.016 28.766 -13.961 1 78 236 ARG B CA 1
ATOM 5479 C C . ARG B 1 236 ? -6.027 27.766 -14.516 1 78 236 ARG B C 1
ATOM 5481 O O . ARG B 1 236 ? -5.957 26.578 -14.219 1 78 236 ARG B O 1
ATOM 5488 N N . LYS B 1 237 ? -6.973 28.25 -15.289 1 80.56 237 LYS B N 1
ATOM 5489 C CA . LYS B 1 237 ? -8.023 27.391 -15.828 1 80.56 237 LYS B CA 1
ATOM 5490 C C . LYS B 1 237 ? -7.438 26.281 -16.688 1 80.56 237 LYS B C 1
ATOM 5492 O O . LYS B 1 237 ? -7.891 25.125 -16.625 1 80.56 237 LYS B O 1
ATOM 5497 N N . LEU B 1 238 ? -6.457 26.641 -17.453 1 84.31 238 LEU B N 1
ATOM 5498 C CA . LEU B 1 238 ? -5.797 25.656 -18.312 1 84.31 238 LEU B CA 1
ATOM 5499 C C . LEU B 1 238 ? -4.996 24.656 -17.469 1 84.31 238 LEU B C 1
ATOM 5501 O O . LEU B 1 238 ? -5.008 23.453 -17.75 1 84.31 238 LEU B O 1
ATOM 5505 N N . GLY B 1 239 ? -4.371 25.188 -16.484 1 83.06 239 GLY B N 1
ATOM 5506 C CA . GLY B 1 239 ? -3.592 24.344 -15.602 1 83.06 239 GLY B CA 1
ATOM 5507 C C . GLY B 1 239 ? -4.434 23.312 -14.875 1 83.06 239 GLY B C 1
ATOM 5508 O O . GLY B 1 239 ? -4.066 22.125 -14.812 1 83.06 239 GLY B O 1
ATOM 5509 N N . VAL B 1 240 ? -5.52 23.734 -14.461 1 81.44 240 VAL B N 1
ATOM 5510 C CA . VAL B 1 240 ? -6.426 22.859 -13.734 1 81.44 240 VAL B CA 1
ATOM 5511 C C . VAL B 1 240 ? -6.98 21.797 -14.68 1 81.44 240 VAL B C 1
ATOM 5513 O O . VAL B 1 240 ? -7.055 20.609 -14.32 1 81.44 240 VAL B O 1
ATOM 5516 N N . ALA B 1 241 ? -7.324 22.234 -15.844 1 86.06 241 ALA B N 1
ATOM 5517 C CA . ALA B 1 241 ? -7.867 21.312 -16.828 1 86.06 241 ALA B CA 1
ATOM 5518 C C . ALA B 1 241 ? -6.848 20.234 -17.188 1 86.06 241 ALA B C 1
ATOM 5520 O O . ALA B 1 241 ? -7.191 19.047 -17.297 1 86.06 241 ALA B O 1
ATOM 5521 N N . LEU B 1 242 ? -5.66 20.672 -17.359 1 85.69 242 LEU B N 1
ATOM 5522 C CA . LEU B 1 242 ? -4.594 19.734 -17.688 1 85.69 242 LEU B CA 1
ATOM 5523 C C . LEU B 1 242 ? -4.328 18.781 -16.531 1 85.69 242 LEU B C 1
ATOM 5525 O O . LEU B 1 242 ? -4.156 17.578 -16.75 1 85.69 242 LEU B O 1
ATOM 5529 N N . SER B 1 243 ? -4.328 19.312 -15.375 1 85.31 243 SER B N 1
ATOM 5530 C CA . SER B 1 243 ? -4.105 18.484 -14.195 1 85.31 243 SER B CA 1
ATOM 5531 C C . SER B 1 243 ? -5.203 17.438 -14.031 1 85.31 243 SER B C 1
ATOM 5533 O O . SER B 1 243 ? -4.922 16.281 -13.727 1 85.31 243 SER B O 1
ATOM 5535 N N . ARG B 1 244 ? -6.387 17.875 -14.297 1 87.38 244 ARG B N 1
ATOM 5536 C CA . ARG B 1 244 ? -7.523 16.953 -14.219 1 87.38 244 ARG B CA 1
ATOM 5537 C C . ARG B 1 244 ? -7.375 15.82 -15.219 1 87.38 244 ARG B C 1
ATOM 5539 O O . ARG B 1 244 ? -7.602 14.656 -14.883 1 87.38 244 ARG B O 1
ATOM 5546 N N . SER B 1 245 ? -6.961 16.188 -16.391 1 89.06 245 SER B N 1
ATOM 5547 C CA . SER B 1 245 ? -6.797 15.188 -17.453 1 89.06 245 SER B CA 1
ATOM 5548 C C . SER B 1 245 ? -5.703 14.188 -17.094 1 89.06 245 SER B C 1
ATOM 5550 O O . SER B 1 245 ? -5.883 12.977 -17.266 1 89.06 245 SER B O 1
ATOM 5552 N N . VAL B 1 246 ? -4.668 14.672 -16.578 1 85.75 246 VAL B N 1
ATOM 5553 C CA . VAL B 1 246 ? -3.543 13.828 -16.203 1 85.75 246 VAL B CA 1
ATOM 5554 C C . VAL B 1 246 ? -3.957 12.891 -15.078 1 85.75 246 VAL B C 1
ATOM 5556 O O . VAL B 1 246 ? -3.66 11.688 -15.109 1 85.75 246 VAL B O 1
ATOM 5559 N N . LEU B 1 247 ? -4.637 13.438 -14.156 1 87.06 247 LEU B N 1
ATOM 5560 C CA . LEU B 1 247 ? -5.078 12.641 -13.016 1 87.06 247 LEU B CA 1
ATOM 5561 C C . LEU B 1 247 ? -6.051 11.555 -13.453 1 87.06 247 LEU B C 1
ATOM 5563 O O . LEU B 1 247 ? -5.91 10.391 -13.055 1 87.06 247 LEU B O 1
ATOM 5567 N N . LYS B 1 248 ? -6.965 11.93 -14.289 1 89.44 248 LYS B N 1
ATOM 5568 C CA . LYS B 1 248 ? -7.949 10.961 -14.773 1 89.44 248 LYS B CA 1
ATOM 5569 C C . LYS B 1 248 ? -7.273 9.844 -15.57 1 89.44 248 LYS B C 1
ATOM 5571 O O . LYS B 1 248 ? -7.637 8.672 -15.438 1 89.44 248 LYS B O 1
ATOM 5576 N N . LYS B 1 249 ? -6.309 10.227 -16.328 1 88.31 249 LYS B N 1
ATOM 5577 C CA . LYS B 1 249 ? -5.602 9.242 -17.141 1 88.31 249 LYS B CA 1
ATOM 5578 C C . LYS B 1 249 ? -4.746 8.32 -16.266 1 88.31 249 LYS B C 1
ATOM 5580 O O . LYS B 1 249 ? -4.668 7.117 -16.516 1 88.31 249 LYS B O 1
ATOM 5585 N N . THR B 1 250 ? -4.199 8.828 -15.305 1 87.88 250 THR B N 1
ATOM 5586 C CA . THR B 1 250 ? -3.252 8.102 -14.469 1 87.88 250 THR B CA 1
ATOM 5587 C C . THR B 1 250 ? -3.982 7.164 -13.508 1 87.88 250 THR B C 1
ATOM 5589 O O . THR B 1 250 ? -3.572 6.016 -13.328 1 87.88 250 THR B O 1
ATOM 5592 N N . ILE B 1 251 ? -5.09 7.594 -12.906 1 91.12 251 ILE B N 1
ATOM 5593 C CA . ILE B 1 251 ? -5.723 6.828 -11.836 1 91.12 251 ILE B CA 1
ATOM 5594 C C . ILE B 1 251 ? -6.934 6.078 -12.383 1 91.12 251 ILE B C 1
ATOM 5596 O O . ILE B 1 251 ? -7.426 5.137 -11.758 1 91.12 251 ILE B O 1
ATOM 5600 N N . GLY B 1 252 ? -7.379 6.508 -13.531 1 92.5 252 GLY B N 1
ATOM 5601 C CA . GLY B 1 252 ? -8.555 5.871 -14.102 1 92.5 252 GLY B CA 1
ATOM 5602 C C . GLY B 1 252 ? -9.82 6.152 -13.32 1 92.5 252 GLY B C 1
ATOM 5603 O O . GLY B 1 252 ? -9.906 7.148 -12.602 1 92.5 252 GLY B O 1
ATOM 5604 N N . ARG B 1 253 ? -10.891 5.367 -13.609 1 93.81 253 ARG B N 1
ATOM 5605 C CA . ARG B 1 253 ? -12.195 5.539 -12.977 1 93.81 253 ARG B CA 1
ATOM 5606 C C . ARG B 1 253 ? -12.227 4.875 -11.602 1 93.81 253 ARG B C 1
ATOM 5608 O O . ARG B 1 253 ? -11.797 3.727 -11.453 1 93.81 253 ARG B O 1
ATOM 5615 N N . MET B 1 254 ? -12.734 5.652 -10.586 1 94.94 254 MET B N 1
ATOM 5616 C CA . MET B 1 254 ? -12.859 5.102 -9.242 1 94.94 254 MET B CA 1
ATOM 5617 C C . MET B 1 254 ? -13.703 3.832 -9.25 1 94.94 254 MET B C 1
ATOM 5619 O O . MET B 1 254 ? -13.43 2.895 -8.5 1 94.94 254 MET B O 1
ATOM 5623 N N . GLU B 1 255 ? -14.633 3.676 -10.188 1 93.56 255 GLU B N 1
ATOM 5624 C CA . GLU B 1 255 ? -15.547 2.541 -10.305 1 93.56 255 GLU B CA 1
ATOM 5625 C C . GLU B 1 255 ? -14.789 1.264 -10.664 1 93.56 255 GLU B C 1
ATOM 5627 O O . GLU B 1 255 ? -15.219 0.164 -10.305 1 93.56 255 GLU B O 1
ATOM 5632 N N . ASP B 1 256 ? -13.68 1.432 -11.344 1 92.19 256 ASP B N 1
ATOM 5633 C CA . ASP B 1 256 ? -12.891 0.28 -11.766 1 92.19 256 ASP B CA 1
ATOM 5634 C C . ASP B 1 256 ? -12.203 -0.383 -10.578 1 92.19 256 ASP B C 1
ATOM 5636 O O . ASP B 1 256 ? -11.773 -1.534 -10.664 1 92.19 256 ASP B O 1
ATOM 5640 N N . TYR B 1 257 ? -12.109 0.322 -9.461 1 94.12 257 TYR B N 1
ATOM 5641 C CA . TYR B 1 257 ? -11.531 -0.22 -8.242 1 94.12 257 TYR B CA 1
ATOM 5642 C C . TYR B 1 257 ? -12.625 -0.717 -7.297 1 94.12 257 TYR B C 1
ATOM 5644 O O . TYR B 1 257 ? -12.344 -1.101 -6.16 1 94.12 257 TYR B O 1
ATOM 5652 N N . GLY B 1 258 ? -13.898 -0.642 -7.668 1 92.94 258 GLY B N 1
ATOM 5653 C CA . GLY B 1 258 ? -15.008 -1.024 -6.809 1 92.94 258 GLY B CA 1
ATOM 5654 C C . GLY B 1 258 ? -15.508 0.114 -5.945 1 92.94 258 GLY B C 1
ATOM 5655 O O . GLY B 1 258 ? -16.234 -0.112 -4.973 1 92.94 258 GLY B O 1
ATOM 5656 N N . LEU B 1 259 ? -15.164 1.386 -6.223 1 95.38 259 LEU B N 1
ATOM 5657 C CA . LEU B 1 259 ? -15.562 2.568 -5.465 1 95.38 259 LEU B CA 1
ATOM 5658 C C . LEU B 1 259 ? -16.656 3.338 -6.195 1 95.38 259 LEU B C 1
ATOM 5660 O O . LEU B 1 259 ? -16.859 3.156 -7.398 1 95.38 259 LEU B O 1
ATOM 5664 N N . PRO B 1 260 ? -17.375 4.105 -5.484 1 94.94 260 PRO B N 1
ATOM 5665 C CA . PRO B 1 260 ? -18.438 4.867 -6.168 1 94.94 260 PRO B CA 1
ATOM 5666 C C . PRO B 1 260 ? -17.875 5.98 -7.047 1 94.94 260 PRO B C 1
ATOM 5668 O O . PRO B 1 260 ? -16.828 6.566 -6.727 1 94.94 260 PRO B O 1
ATOM 5671 N N . LYS B 1 261 ? -18.609 6.281 -8.062 1 94 261 LYS B N 1
ATOM 5672 C CA . LYS B 1 261 ? -18.266 7.395 -8.938 1 94 261 LYS B CA 1
ATOM 5673 C C . LYS B 1 261 ? -18.344 8.727 -8.195 1 94 261 LYS B C 1
ATOM 5675 O O . LYS B 1 261 ? -19.359 9.031 -7.57 1 94 261 LYS B O 1
ATOM 5680 N N . PRO B 1 262 ? -17.266 9.492 -8.211 1 92.38 262 PRO B N 1
ATOM 5681 C CA . PRO B 1 262 ? -17.359 10.836 -7.637 1 92.38 262 PRO B CA 1
ATOM 5682 C C . PRO B 1 262 ? -18.375 11.719 -8.367 1 92.38 262 PRO B C 1
ATOM 5684 O O . PRO B 1 262 ? -18.547 11.586 -9.578 1 92.38 262 PRO B O 1
ATOM 5687 N N . ASP B 1 263 ? -19.016 12.617 -7.707 1 90.62 263 ASP B N 1
ATOM 5688 C CA . ASP B 1 263 ? -19.984 13.523 -8.32 1 90.62 263 ASP B CA 1
ATOM 5689 C C . ASP B 1 263 ? -19.328 14.875 -8.625 1 90.62 263 ASP B C 1
ATOM 5691 O O . ASP B 1 263 ? -20.031 15.883 -8.766 1 90.62 263 ASP B O 1
ATOM 5695 N N . HIS B 1 264 ? -18.062 14.969 -8.609 1 88.06 264 HIS B N 1
ATOM 5696 C CA . HIS B 1 264 ? -17.281 16.172 -8.898 1 88.06 264 HIS B CA 1
ATOM 5697 C C . HIS B 1 264 ? -16 15.82 -9.664 1 88.06 264 HIS B C 1
ATOM 5699 O O . HIS B 1 264 ? -15.656 14.641 -9.805 1 88.06 264 HIS B O 1
ATOM 5705 N N . GLU B 1 265 ? -15.391 16.812 -10.203 1 86.12 265 GLU B N 1
ATOM 5706 C CA . GLU B 1 265 ? -14.141 16.609 -10.938 1 86.12 265 GLU B CA 1
ATOM 5707 C C . GLU B 1 265 ? -12.945 16.578 -9.992 1 86.12 265 GLU B C 1
ATOM 5709 O O . GLU B 1 265 ? -13.008 17.094 -8.883 1 86.12 265 GLU B O 1
ATOM 5714 N N . PRO B 1 266 ? -11.867 15.883 -10.461 1 84.81 266 PRO B N 1
ATOM 5715 C CA . PRO B 1 266 ? -10.641 15.984 -9.672 1 84.81 266 PRO B CA 1
ATOM 5716 C C . PRO B 1 266 ? -10.266 17.438 -9.344 1 84.81 266 PRO B C 1
ATOM 5718 O O . PRO B 1 266 ? -10.43 18.312 -10.188 1 84.81 266 PRO B O 1
ATOM 5721 N N . LEU B 1 267 ? -9.859 17.734 -8.086 1 79.12 267 LEU B N 1
ATOM 5722 C CA . LEU B 1 267 ? -9.375 19.016 -7.605 1 79.12 267 LEU B CA 1
ATOM 5723 C C . LEU B 1 267 ? -10.531 19.938 -7.258 1 79.12 267 LEU B C 1
ATOM 5725 O O . LEU B 1 267 ? -10.328 21.125 -6.969 1 79.12 267 LEU B O 1
ATOM 5729 N N . GLU B 1 268 ? -11.773 19.422 -7.32 1 76.69 268 GLU B N 1
ATOM 5730 C CA . GLU B 1 268 ? -12.93 20.188 -6.887 1 76.69 268 GLU B CA 1
ATOM 5731 C C . GLU B 1 268 ? -13.273 19.906 -5.43 1 76.69 268 GLU B C 1
ATOM 5733 O O . GLU B 1 268 ? -14.297 20.359 -4.918 1 76.69 268 GLU B O 1
ATOM 5738 N N . ALA B 1 269 ? -12.469 19.094 -4.859 1 72.81 269 ALA B N 1
ATOM 5739 C CA . ALA B 1 269 ? -12.5 18.812 -3.43 1 72.81 269 ALA B CA 1
ATOM 5740 C C . ALA B 1 269 ? -11.094 18.562 -2.887 1 72.81 269 ALA B C 1
ATOM 5742 O O . ALA B 1 269 ? -10.164 18.312 -3.65 1 72.81 269 ALA B O 1
ATOM 5743 N N . HIS B 1 270 ? -10.992 18.828 -1.608 1 74.88 270 HIS B N 1
ATOM 5744 C CA . HIS B 1 270 ? -9.711 18.469 -1.025 1 74.88 270 HIS B CA 1
ATOM 5745 C C . HIS B 1 270 ? -9.352 17.016 -1.336 1 74.88 270 HIS B C 1
ATOM 5747 O O . HIS B 1 270 ? -10.156 16.109 -1.096 1 74.88 270 HIS B O 1
ATOM 5753 N N . PRO B 1 271 ? -8.297 16.828 -1.943 1 74.88 271 PRO B N 1
ATOM 5754 C CA . PRO B 1 271 ? -7.93 15.492 -2.412 1 74.88 271 PRO B CA 1
ATOM 5755 C C . PRO B 1 271 ? -7.66 14.516 -1.266 1 74.88 271 PRO B C 1
ATOM 5757 O O . PRO B 1 271 ? -7.121 14.914 -0.23 1 74.88 271 PRO B O 1
ATOM 5760 N N . SER B 1 272 ? -8.164 13.352 -1.371 1 82.25 272 SER B N 1
ATOM 5761 C CA . SER B 1 272 ? -7.676 12.219 -0.586 1 82.25 272 SER B CA 1
ATOM 5762 C C . SER B 1 272 ? -6.453 11.586 -1.233 1 82.25 272 SER B C 1
ATOM 5764 O O . SER B 1 272 ? -6.496 11.195 -2.402 1 82.25 272 SER B O 1
ATOM 5766 N N . VAL B 1 273 ? -5.383 11.594 -0.486 1 85.5 273 VAL B N 1
ATOM 5767 C CA . VAL B 1 273 ? -4.117 11.125 -1.036 1 85.5 273 VAL B CA 1
ATOM 5768 C C . VAL B 1 273 ? -3.738 9.789 -0.388 1 85.5 273 VAL B C 1
ATOM 5770 O O . VAL B 1 273 ? -3.775 9.656 0.837 1 85.5 273 VAL B O 1
ATOM 5773 N N . SER B 1 274 ? -3.498 8.844 -1.197 1 89.31 274 SER B N 1
ATOM 5774 C CA . SER B 1 274 ? -3.037 7.555 -0.693 1 89.31 274 SER B CA 1
ATOM 5775 C C . SER B 1 274 ? -2.248 6.797 -1.757 1 89.31 274 SER B C 1
ATOM 5777 O O . SER B 1 274 ? -2.592 6.84 -2.939 1 89.31 274 SER B O 1
ATOM 5779 N N . GLY B 1 275 ? -1.24 6.117 -1.328 1 85.44 275 GLY B N 1
ATOM 5780 C CA . GLY B 1 275 ? -0.46 5.293 -2.236 1 85.44 275 GLY B CA 1
ATOM 5781 C C . GLY B 1 275 ? -0.941 3.857 -2.303 1 85.44 275 GLY B C 1
ATOM 5782 O O . GLY B 1 275 ? -0.568 3.113 -3.213 1 85.44 275 GLY B O 1
ATOM 5783 N N . GLU B 1 276 ? -1.739 3.488 -1.43 1 92.12 276 GLU B N 1
ATOM 5784 C CA . GLU B 1 276 ? -2.016 2.059 -1.334 1 92.12 276 GLU B CA 1
ATOM 5785 C C . GLU B 1 276 ? -3.518 1.783 -1.364 1 92.12 276 GLU B C 1
ATOM 5787 O O . GLU B 1 276 ? -3.941 0.654 -1.616 1 92.12 276 GLU B O 1
ATOM 5792 N N . PHE B 1 277 ? -4.43 2.77 -1.107 1 96.69 277 PHE B N 1
ATOM 5793 C CA . PHE B 1 277 ? -5.863 2.584 -0.927 1 96.69 277 PHE B CA 1
ATOM 5794 C C . PHE B 1 277 ? -6.492 1.973 -2.174 1 96.69 277 PHE B C 1
ATOM 5796 O O . PHE B 1 277 ? -7.262 1.014 -2.082 1 96.69 277 PHE B O 1
ATOM 5803 N N . LEU B 1 278 ? -6.172 2.529 -3.352 1 95.38 278 LEU B N 1
ATOM 5804 C CA . LEU B 1 278 ? -6.805 2.076 -4.586 1 95.38 278 LEU B CA 1
ATOM 5805 C C . LEU B 1 278 ? -6.449 0.621 -4.875 1 95.38 278 LEU B C 1
ATOM 5807 O O . LEU B 1 278 ? -7.297 -0.146 -5.34 1 95.38 278 LEU B O 1
ATOM 5811 N N . THR B 1 279 ? -5.195 0.272 -4.59 1 94.5 279 THR B N 1
ATOM 5812 C CA . THR B 1 279 ? -4.809 -1.12 -4.785 1 94.5 279 THR B CA 1
ATOM 5813 C C . THR B 1 279 ? -5.574 -2.035 -3.834 1 94.5 279 THR B C 1
ATOM 5815 O O . THR B 1 279 ? -6.039 -3.105 -4.23 1 94.5 279 THR B O 1
ATOM 5818 N N . ARG B 1 280 ? -5.73 -1.64 -2.562 1 96.5 280 ARG B N 1
ATOM 5819 C CA . ARG B 1 280 ? -6.48 -2.424 -1.588 1 96.5 280 ARG B CA 1
ATOM 5820 C C . ARG B 1 280 ? -7.934 -2.59 -2.02 1 96.5 280 ARG B C 1
ATOM 5822 O O . ARG B 1 280 ? -8.516 -3.662 -1.852 1 96.5 280 ARG B O 1
ATOM 5829 N N . ALA B 1 281 ? -8.484 -1.496 -2.555 1 96.5 281 ALA B N 1
ATOM 5830 C CA . ALA B 1 281 ? -9.859 -1.545 -3.055 1 96.5 281 ALA B CA 1
ATOM 5831 C C . ALA B 1 281 ? -9.969 -2.449 -4.277 1 96.5 281 ALA B C 1
ATOM 5833 O O . ALA B 1 281 ? -10.867 -3.291 -4.359 1 96.5 281 ALA B O 1
ATOM 5834 N N . GLY B 1 282 ? -9.031 -2.332 -5.188 1 95.31 282 GLY B N 1
ATOM 5835 C CA . GLY B 1 282 ? -9.031 -3.109 -6.418 1 95.31 282 GLY B CA 1
ATOM 5836 C C . GLY B 1 282 ? -8.812 -4.594 -6.184 1 95.31 282 GLY B C 1
ATOM 5837 O O . GLY B 1 282 ? -9.164 -5.418 -7.031 1 95.31 282 GLY B O 1
ATOM 5838 N N . CYS B 1 283 ? -8.234 -4.941 -5.043 1 95.75 283 CYS B N 1
ATOM 5839 C CA . CYS B 1 283 ? -8 -6.332 -4.672 1 95.75 283 CYS B CA 1
ATOM 5840 C C . CYS B 1 283 ? -9.156 -6.867 -3.828 1 95.75 283 CYS B C 1
ATOM 5842 O O . CYS B 1 283 ? -9.18 -8.055 -3.484 1 95.75 283 CYS B O 1
ATOM 5844 N N . GLY B 1 284 ? -10.047 -6.016 -3.469 1 96.19 284 GLY B N 1
ATOM 5845 C CA . GLY B 1 284 ? -11.227 -6.438 -2.727 1 96.19 284 GLY B CA 1
ATOM 5846 C C . GLY B 1 284 ? -11.023 -6.426 -1.224 1 96.19 284 GLY B C 1
ATOM 5847 O O . GLY B 1 284 ? -11.898 -6.844 -0.468 1 96.19 284 GLY B O 1
ATOM 5848 N N . ASP B 1 285 ? -9.852 -5.984 -0.75 1 97.62 285 ASP B N 1
ATOM 5849 C CA . ASP B 1 285 ? -9.57 -5.926 0.683 1 97.62 285 ASP B CA 1
ATOM 5850 C C . ASP B 1 285 ? -10.367 -4.805 1.347 1 97.62 285 ASP B C 1
ATOM 5852 O O . ASP B 1 285 ? -10.68 -4.879 2.537 1 97.62 285 ASP B O 1
ATOM 5856 N N . ILE B 1 286 ? -10.609 -3.727 0.616 1 98.19 286 ILE B N 1
ATOM 5857 C CA . ILE B 1 286 ? -11.492 -2.643 1.044 1 98.19 286 ILE B CA 1
ATOM 5858 C C . ILE B 1 286 ? -12.758 -2.643 0.195 1 98.19 286 ILE B C 1
ATOM 5860 O O . ILE B 1 286 ? -12.688 -2.615 -1.035 1 98.19 286 ILE B O 1
ATOM 5864 N N . LYS B 1 287 ? -13.852 -2.742 0.829 1 97.62 287 LYS B N 1
ATOM 5865 C CA . LYS B 1 287 ? -15.156 -2.654 0.178 1 97.62 287 LYS B CA 1
ATOM 5866 C C . LYS B 1 287 ? -15.844 -1.332 0.507 1 97.62 287 LYS B C 1
ATOM 5868 O O . LYS B 1 287 ? -15.531 -0.696 1.516 1 97.62 287 LYS B O 1
ATOM 5873 N N . PHE B 1 288 ? -16.766 -0.955 -0.365 1 97.88 288 PHE B N 1
ATOM 5874 C CA . PHE B 1 288 ? -17.453 0.317 -0.162 1 97.88 288 PHE B CA 1
ATOM 5875 C C . PHE B 1 288 ? -18.906 0.091 0.242 1 97.88 288 PHE B C 1
ATOM 5877 O O . PHE B 1 288 ? -19.547 -0.833 -0.25 1 97.88 288 PHE B O 1
ATOM 5884 N N . LYS B 1 289 ? -19.375 0.894 1.172 1 98.44 289 LYS B N 1
ATOM 5885 C CA . LYS B 1 289 ? -20.781 1.021 1.525 1 98.44 289 LYS B CA 1
ATOM 5886 C C . LYS B 1 289 ? -21.219 2.482 1.539 1 98.44 289 LYS B C 1
ATOM 5888 O O . LYS B 1 289 ? -20.438 3.363 1.924 1 98.44 289 LYS B O 1
ATOM 5893 N N . PRO B 1 290 ? -22.516 2.727 1.098 1 98.06 290 PRO B N 1
ATOM 5894 C CA . PRO B 1 290 ? -23 4.098 1.255 1 98.06 290 PRO B CA 1
ATOM 5895 C C . PRO B 1 290 ? -23.156 4.504 2.719 1 98.06 290 PRO B C 1
ATOM 5897 O O . PRO B 1 290 ? -22.703 3.787 3.615 1 98.06 290 PRO B O 1
ATOM 5900 N N . ALA B 1 291 ? -23.672 5.684 2.949 1 98.19 291 ALA B N 1
ATOM 5901 C CA . ALA B 1 291 ? -23.75 6.246 4.297 1 98.19 291 ALA B CA 1
ATOM 5902 C C . ALA B 1 291 ? -24.484 5.301 5.242 1 98.19 291 ALA B C 1
ATOM 5904 O O . ALA B 1 291 ? -25.344 4.527 4.812 1 98.19 291 ALA B O 1
ATOM 5905 N N . ILE B 1 292 ? -24.094 5.324 6.512 1 98.69 292 ILE B N 1
ATOM 5906 C CA . ILE B 1 292 ? -24.812 4.574 7.531 1 98.69 292 ILE B CA 1
ATOM 5907 C C . ILE B 1 292 ? -26.219 5.16 7.707 1 98.69 292 ILE B C 1
ATOM 5909 O O . ILE B 1 292 ? -26.375 6.379 7.82 1 98.69 292 ILE B O 1
ATOM 5913 N N . LYS B 1 293 ? -27.188 4.34 7.668 1 98.56 293 LYS B N 1
ATOM 5914 C CA . LYS B 1 293 ? -28.594 4.719 7.871 1 98.56 293 LYS B CA 1
ATOM 5915 C C . LYS B 1 293 ? -29.016 4.52 9.32 1 98.56 293 LYS B C 1
ATOM 5917 O O . LYS B 1 293 ? -29.734 5.344 9.883 1 98.56 293 LYS B O 1
ATOM 5922 N N . ALA B 1 294 ? -28.562 3.424 9.906 1 98.75 294 ALA B N 1
ATOM 5923 C CA . ALA B 1 294 ? -28.953 3.104 11.273 1 98.75 294 ALA B CA 1
ATOM 5924 C C . ALA B 1 294 ? -28 2.074 11.891 1 98.75 294 ALA B C 1
ATOM 5926 O O . ALA B 1 294 ? -27.344 1.32 11.164 1 98.75 294 ALA B O 1
ATOM 5927 N N . LEU B 1 295 ? -27.922 2.109 13.227 1 98.69 295 LEU B N 1
ATOM 5928 C CA . LEU B 1 295 ? -27.188 1.124 14.008 1 98.69 295 LEU B CA 1
ATOM 5929 C C . LEU B 1 295 ? -28.141 0.115 14.648 1 98.69 295 LEU B C 1
ATOM 5931 O O . LEU B 1 295 ? -29.109 0.498 15.305 1 98.69 295 LEU B O 1
ATOM 5935 N N . GLU B 1 296 ? -27.875 -1.129 14.445 1 98.38 296 GLU B N 1
ATOM 5936 C CA . GLU B 1 296 ? -28.781 -2.188 14.867 1 98.38 296 GLU B CA 1
ATOM 5937 C C . GLU B 1 296 ? -28.062 -3.246 15.688 1 98.38 296 GLU B C 1
ATOM 5939 O O . GLU B 1 296 ? -28.078 -4.43 15.344 1 98.38 296 GLU B O 1
ATOM 5944 N N . GLY B 1 297 ? -27.531 -2.83 16.891 1 97.94 297 GLY B N 1
ATOM 5945 C CA . GLY B 1 297 ? -26.797 -3.744 17.75 1 97.94 297 GLY B CA 1
ATOM 5946 C C . GLY B 1 297 ? -25.438 -4.125 17.172 1 97.94 297 GLY B C 1
ATOM 5947 O O . GLY B 1 297 ? -24.547 -3.287 17.078 1 97.94 297 GLY B O 1
ATOM 5948 N N . LYS B 1 298 ? -25.391 -5.363 16.656 1 98.12 298 LYS B N 1
ATOM 5949 C CA . LYS B 1 298 ? -24.141 -5.855 16.078 1 98.12 298 LYS B CA 1
ATOM 5950 C C . LYS B 1 298 ? -24.141 -5.699 14.57 1 98.12 298 LYS B C 1
ATOM 5952 O O . LYS B 1 298 ? -23.25 -6.223 13.883 1 98.12 298 LYS B O 1
ATOM 5957 N N . ARG B 1 299 ? -25.172 -4.957 14.102 1 98.44 299 ARG B N 1
ATOM 5958 C CA . ARG B 1 299 ? -25.312 -4.77 12.664 1 98.44 299 ARG B CA 1
ATOM 5959 C C . ARG B 1 299 ? -25.391 -3.287 12.312 1 98.44 299 ARG B C 1
ATOM 5961 O O . ARG B 1 299 ? -25.844 -2.477 13.125 1 98.44 299 ARG B O 1
ATOM 5968 N N . VAL B 1 300 ? -24.922 -2.932 11.125 1 98.88 300 VAL B N 1
ATOM 5969 C CA . VAL B 1 300 ? -25.016 -1.583 10.57 1 98.88 300 VAL B CA 1
ATOM 5970 C C . VAL B 1 300 ? -25.828 -1.607 9.281 1 98.88 300 VAL B C 1
ATOM 5972 O O . VAL B 1 300 ? -25.562 -2.416 8.391 1 98.88 300 VAL B O 1
ATOM 5975 N N . ARG B 1 301 ? -26.844 -0.813 9.227 1 98.88 301 ARG B N 1
ATOM 5976 C CA . ARG B 1 301 ? -27.641 -0.634 8.016 1 98.88 301 ARG B CA 1
ATOM 5977 C C . ARG B 1 301 ? -27.188 0.604 7.246 1 98.88 301 ARG B C 1
ATOM 5979 O O . ARG B 1 301 ? -27.031 1.68 7.828 1 98.88 301 ARG B O 1
ATOM 5986 N N . PHE B 1 302 ? -27.016 0.389 6.023 1 98.75 302 PHE B N 1
ATOM 5987 C CA . PHE B 1 302 ? -26.578 1.489 5.172 1 98.75 302 PHE B CA 1
ATOM 5988 C C . PHE B 1 302 ? -27.75 2.053 4.371 1 98.75 302 PHE B C 1
ATOM 5990 O O . PHE B 1 302 ? -28.844 1.488 4.379 1 98.75 302 PHE B O 1
ATOM 5997 N N . THR B 1 303 ? -27.547 3.154 3.654 1 98.31 303 THR B N 1
ATOM 5998 C CA . THR B 1 303 ? -28.641 3.885 3.008 1 98.31 303 THR B CA 1
ATOM 5999 C C . THR B 1 303 ? -29.188 3.104 1.818 1 98.31 303 THR B C 1
ATOM 6001 O O . THR B 1 303 ? -30.281 3.383 1.337 1 98.31 303 THR B O 1
ATOM 6004 N N . ASP B 1 304 ? -28.469 2.152 1.282 1 97.56 304 ASP B N 1
ATOM 6005 C CA . ASP B 1 304 ? -28.984 1.285 0.227 1 97.56 304 ASP B CA 1
ATOM 6006 C C . ASP B 1 304 ? -29.703 0.079 0.814 1 97.56 304 ASP B C 1
ATOM 6008 O O . ASP B 1 304 ? -30.016 -0.878 0.099 1 97.56 304 ASP B O 1
ATOM 6012 N N . ASP B 1 305 ? -29.844 -0.017 2.066 1 98.25 305 ASP B N 1
ATOM 6013 C CA . ASP B 1 305 ? -30.609 -0.976 2.859 1 98.25 305 ASP B CA 1
ATOM 6014 C C . ASP B 1 305 ? -29.844 -2.285 3.025 1 98.25 305 ASP B C 1
ATOM 6016 O O . ASP B 1 305 ? -30.375 -3.254 3.578 1 98.25 305 ASP B O 1
ATOM 6020 N N . SER B 1 306 ? -28.625 -2.301 2.561 1 98.31 306 SER B N 1
ATOM 6021 C CA . SER B 1 306 ? -27.781 -3.445 2.896 1 98.31 306 SER B CA 1
ATOM 6022 C C . SER B 1 306 ? -27.391 -3.434 4.371 1 98.31 306 SER B C 1
ATOM 6024 O O . SER B 1 306 ? -27.344 -2.373 5 1 98.31 306 SER B O 1
ATOM 6026 N N . VAL B 1 307 ? -27.219 -4.594 4.887 1 98.69 307 VAL B N 1
ATOM 6027 C CA . VAL B 1 307 ? -26.875 -4.758 6.297 1 98.69 307 VAL B CA 1
ATOM 6028 C C . VAL B 1 307 ? -25.641 -5.633 6.426 1 98.69 307 VAL B C 1
ATOM 6030 O O . VAL B 1 307 ? -25.484 -6.625 5.711 1 98.69 307 VAL B O 1
ATOM 6033 N N . GLU B 1 308 ? -24.688 -5.234 7.277 1 98.75 308 GLU B N 1
ATOM 6034 C CA . GLU B 1 308 ? -23.484 -6.031 7.547 1 98.75 308 GLU B CA 1
ATOM 6035 C C . GLU B 1 308 ? -23.312 -6.285 9.039 1 98.75 308 GLU B C 1
ATOM 6037 O O . GLU B 1 308 ? -23.688 -5.449 9.867 1 98.75 308 GLU B O 1
ATOM 6042 N N . ASP B 1 309 ? -22.828 -7.5 9.414 1 98.81 309 ASP B N 1
ATOM 6043 C CA . ASP B 1 309 ? -22.328 -7.719 10.766 1 98.81 309 ASP B CA 1
ATOM 6044 C C . ASP B 1 309 ? -21.031 -6.941 11 1 98.81 309 ASP B C 1
ATOM 6046 O O . ASP B 1 309 ? -20.047 -7.105 10.266 1 98.81 309 ASP B O 1
ATOM 6050 N N . VAL B 1 310 ? -21.031 -6.074 12.023 1 98.81 310 VAL B N 1
ATOM 6051 C CA . VAL B 1 310 ? -19.906 -5.176 12.258 1 98.81 310 VAL B CA 1
ATOM 6052 C C . VAL B 1 310 ? -19.453 -5.285 13.711 1 98.81 310 VAL B C 1
ATOM 6054 O O . VAL B 1 310 ? -20.281 -5.281 14.625 1 98.81 310 VAL B O 1
ATOM 6057 N N . ASP B 1 311 ? -18.141 -5.398 13.883 1 98.81 311 ASP B N 1
ATOM 6058 C CA . ASP B 1 311 ? -17.578 -5.535 15.219 1 98.81 311 ASP B CA 1
ATOM 6059 C C . ASP B 1 311 ? -17.094 -4.195 15.75 1 98.81 311 ASP B C 1
ATOM 6061 O O . ASP B 1 311 ? -17.031 -3.98 16.969 1 98.81 311 ASP B O 1
ATOM 6065 N N . ALA B 1 312 ? -16.703 -3.264 14.906 1 98.88 312 ALA B N 1
ATOM 6066 C CA . ALA B 1 312 ? -16.141 -1.973 15.305 1 98.88 312 ALA B CA 1
ATOM 6067 C C . ALA B 1 312 ? -16.391 -0.916 14.227 1 98.88 312 ALA B C 1
ATOM 6069 O O . ALA B 1 312 ? -16.406 -1.226 13.039 1 98.88 312 ALA B O 1
ATOM 6070 N N . ILE B 1 313 ? -16.594 0.303 14.648 1 98.88 313 ILE B N 1
ATOM 6071 C CA . ILE B 1 313 ? -16.75 1.442 13.75 1 98.88 313 ILE B CA 1
ATOM 6072 C C . ILE B 1 313 ? -15.695 2.502 14.07 1 98.88 313 ILE B C 1
ATOM 6074 O O . ILE B 1 313 ? -15.516 2.873 15.227 1 98.88 313 ILE B O 1
ATOM 6078 N N . VAL B 1 314 ? -14.93 2.938 13.109 1 98.88 314 VAL B N 1
ATOM 6079 C CA . VAL B 1 314 ? -14.016 4.07 13.234 1 98.88 314 VAL B CA 1
ATOM 6080 C C . VAL B 1 314 ? -14.57 5.266 12.461 1 98.88 314 VAL B C 1
ATOM 6082 O O . VAL B 1 314 ? -14.742 5.199 11.242 1 98.88 314 VAL B O 1
ATOM 6085 N N . PHE B 1 315 ? -14.82 6.355 13.148 1 98.75 315 PHE B N 1
ATOM 6086 C CA . PHE B 1 315 ? -15.32 7.57 12.516 1 98.75 315 PHE B CA 1
ATOM 6087 C C . PHE B 1 315 ? -14.164 8.461 12.078 1 98.75 315 PHE B C 1
ATOM 6089 O O . PHE B 1 315 ? -13.445 9.016 12.906 1 98.75 315 PHE B O 1
ATOM 6096 N N . ALA B 1 316 ? -13.914 8.492 10.867 1 98 316 ALA B N 1
ATOM 6097 C CA . ALA B 1 316 ? -13 9.461 10.266 1 98 316 ALA B CA 1
ATOM 6098 C C . ALA B 1 316 ? -13.766 10.602 9.609 1 98 316 ALA B C 1
ATOM 6100 O O . ALA B 1 316 ? -13.633 10.836 8.398 1 98 316 ALA B O 1
ATOM 6101 N N . THR B 1 317 ? -14.477 11.344 10.398 1 96.38 317 THR B N 1
ATOM 6102 C CA . THR B 1 317 ? -15.516 12.242 9.93 1 96.38 317 THR B CA 1
ATOM 6103 C C . THR B 1 317 ? -15.133 13.695 10.188 1 96.38 317 THR B C 1
ATOM 6105 O O . THR B 1 317 ? -15.992 14.57 10.281 1 96.38 317 THR B O 1
ATOM 6108 N N . GLY B 1 318 ? -13.867 13.945 10.383 1 94.06 318 GLY B N 1
ATOM 6109 C CA . GLY B 1 318 ? -13.367 15.312 10.453 1 94.06 318 GLY B CA 1
ATOM 6110 C C . GLY B 1 318 ? -13.398 15.883 11.859 1 94.06 318 GLY B C 1
ATOM 6111 O O . GLY B 1 318 ? -13.594 15.148 12.828 1 94.06 318 GLY B O 1
ATOM 6112 N N . TYR B 1 319 ? -13.102 17.172 11.938 1 94.5 319 TYR B N 1
ATOM 6113 C CA . TYR B 1 319 ? -12.945 17.875 13.203 1 94.5 319 TYR B CA 1
ATOM 6114 C C . TYR B 1 319 ? -13.727 19.188 13.195 1 94.5 319 TYR B C 1
ATOM 6116 O O . TYR B 1 319 ? -14.055 19.703 12.125 1 94.5 319 TYR B O 1
ATOM 6124 N N . LYS B 1 320 ? -13.984 19.672 14.344 1 94.12 320 LYS B N 1
ATOM 6125 C CA . LYS B 1 320 ? -14.562 21 14.531 1 94.12 320 LYS B CA 1
ATOM 6126 C C . LYS B 1 320 ? -13.477 22.047 14.75 1 94.12 320 LYS B C 1
ATOM 6128 O O . LYS B 1 320 ? -12.469 21.781 15.406 1 94.12 320 LYS B O 1
ATOM 6133 N N . ILE B 1 321 ? -13.719 23.219 14.164 1 95.25 321 ILE B N 1
ATOM 6134 C CA . ILE B 1 321 ? -12.859 24.344 14.5 1 95.25 321 ILE B CA 1
ATOM 6135 C C . ILE B 1 321 ? -13.297 24.953 15.836 1 95.25 321 ILE B C 1
ATOM 6137 O O . ILE B 1 321 ? -14.398 25.484 15.945 1 95.25 321 ILE B O 1
ATOM 6141 N N . SER B 1 322 ? -12.422 24.828 16.844 1 95.69 322 SER B N 1
ATOM 6142 C CA . SER B 1 322 ? -12.805 25.234 18.188 1 95.69 322 SER B CA 1
ATOM 6143 C C . SER B 1 322 ? -11.742 26.141 18.812 1 95.69 322 SER B C 1
ATOM 6145 O O . SER B 1 322 ? -10.539 25.922 18.625 1 95.69 322 SER B O 1
ATOM 6147 N N . PHE B 1 323 ? -12.219 27.141 19.484 1 97.81 323 PHE B N 1
ATOM 6148 C CA . PHE B 1 323 ? -11.422 28.031 20.312 1 97.81 323 PHE B CA 1
ATOM 6149 C C . PHE B 1 323 ? -12 28.125 21.719 1 97.81 323 PHE B C 1
ATOM 6151 O O . PHE B 1 323 ? -12.594 29.156 22.094 1 97.81 323 PHE B O 1
ATOM 6158 N N . PRO B 1 324 ? -11.711 27.156 22.516 1 97.12 324 PRO B N 1
ATOM 6159 C CA . PRO B 1 324 ? -12.406 27.031 23.797 1 97.12 324 PRO B CA 1
ATOM 6160 C C . PRO B 1 324 ? -12.094 28.188 24.75 1 97.12 324 PRO B C 1
ATOM 6162 O O . PRO B 1 324 ? -12.789 28.375 25.75 1 97.12 324 PRO B O 1
ATOM 6165 N N . PHE B 1 325 ? -11.133 29.016 24.5 1 98.44 325 PHE B N 1
ATOM 6166 C CA . PHE B 1 325 ? -10.711 30.109 25.375 1 98.44 325 PHE B CA 1
ATOM 6167 C C . PHE B 1 325 ? -11.453 31.391 25.016 1 98.44 325 PHE B C 1
ATOM 6169 O O . PHE B 1 325 ? -11.273 32.406 25.672 1 98.44 325 PHE B O 1
ATOM 6176 N N . PHE B 1 326 ? -12.203 31.359 24.016 1 98.12 326 PHE B N 1
ATOM 6177 C CA . PHE B 1 326 ? -13.016 32.531 23.656 1 98.12 326 PHE B CA 1
ATOM 6178 C C . PHE B 1 326 ? -14.453 32.344 24.141 1 98.12 326 PHE B C 1
ATOM 6180 O O . PHE B 1 326 ? -15.023 31.266 24.016 1 98.12 326 PHE B O 1
ATOM 6187 N N . ASP B 1 327 ? -15.07 33.375 24.688 1 94.94 327 ASP B N 1
ATOM 6188 C CA . ASP B 1 327 ? -16.484 33.375 25.047 1 94.94 327 ASP B CA 1
ATOM 6189 C C . ASP B 1 327 ? -17.281 34.281 24.109 1 94.94 327 ASP B C 1
ATOM 6191 O O . ASP B 1 327 ? -18.516 34.219 24.062 1 94.94 327 ASP B O 1
ATOM 6195 N N . ASP B 1 328 ? -16.594 35.125 23.375 1 95.69 328 ASP B N 1
ATOM 6196 C CA . ASP B 1 328 ? -17.234 36.031 22.438 1 95.69 328 ASP B CA 1
ATOM 6197 C C . ASP B 1 328 ? -17.578 35.344 21.125 1 95.69 328 ASP B C 1
ATOM 6199 O O . ASP B 1 328 ? -16.688 34.969 20.359 1 95.69 328 ASP B O 1
ATOM 6203 N N . PRO B 1 329 ? -18.844 35.219 20.781 1 94.69 329 PRO B N 1
ATOM 6204 C CA . PRO B 1 329 ? -19.25 34.531 19.562 1 94.69 329 PRO B CA 1
ATOM 6205 C C . PRO B 1 329 ? -18.703 35.188 18.297 1 94.69 329 PRO B C 1
ATOM 6207 O O . PRO B 1 329 ? -18.547 34.5 17.266 1 94.69 329 PRO B O 1
ATOM 6210 N N . ALA B 1 330 ? -18.375 36.438 18.375 1 94.44 330 ALA B N 1
ATOM 6211 C CA . ALA B 1 330 ? -17.875 37.156 17.203 1 94.44 330 ALA B CA 1
ATOM 6212 C C . ALA B 1 330 ? -16.484 36.688 16.812 1 94.44 330 ALA B C 1
ATOM 6214 O O . ALA B 1 330 ? -16 36.969 15.703 1 94.44 330 ALA B O 1
ATOM 6215 N N . LEU B 1 331 ? -15.812 35.938 17.75 1 97.06 331 LEU B N 1
ATOM 6216 C CA . LEU B 1 331 ? -14.453 35.469 17.516 1 97.06 331 LEU B CA 1
ATOM 6217 C C . LEU B 1 331 ? -14.445 34.031 17.094 1 97.06 331 LEU B C 1
ATOM 6219 O O . LEU B 1 331 ? -13.383 33.406 16.922 1 97.06 331 LEU B O 1
ATOM 6223 N N . LEU B 1 332 ? -15.609 33.438 16.953 1 96.44 332 LEU B N 1
ATOM 6224 C CA . LEU B 1 332 ? -15.758 32 16.656 1 96.44 332 LEU B CA 1
ATOM 6225 C C . LEU B 1 332 ? -16.297 31.797 15.242 1 96.44 332 LEU B C 1
ATOM 6227 O O . LEU B 1 332 ? -16.938 32.688 14.68 1 96.44 332 LEU B O 1
ATOM 6231 N N . PRO B 1 333 ? -15.898 30.594 14.617 1 93.62 333 PRO B N 1
ATOM 6232 C CA . PRO B 1 333 ? -16.562 30.266 13.359 1 93.62 333 PRO B CA 1
ATOM 6233 C C . PRO B 1 333 ? -18.062 30.031 13.516 1 93.62 333 PRO B C 1
ATOM 6235 O O . PRO B 1 333 ? -18.531 29.734 14.625 1 93.62 333 PRO B O 1
ATOM 6238 N N . ASP B 1 334 ? -18.75 30.188 12.438 1 90.56 334 ASP B N 1
ATOM 6239 C CA . ASP B 1 334 ? -20.188 29.922 12.477 1 90.56 334 ASP B CA 1
ATOM 6240 C C . ASP B 1 334 ? -20.484 28.422 12.406 1 90.56 334 ASP B C 1
ATOM 6242 O O . ASP B 1 334 ? -19.578 27.609 12.547 1 90.56 334 ASP B O 1
ATOM 6246 N N . ALA B 1 335 ? -21.672 28.094 12.266 1 83.62 335 ALA B N 1
ATOM 6247 C CA . ALA B 1 335 ? -22.109 26.703 12.289 1 83.62 335 ALA B CA 1
ATOM 6248 C C . ALA B 1 335 ? -21.547 25.922 11.117 1 83.62 335 ALA B C 1
ATOM 6250 O O . ALA B 1 335 ? -21.391 24.703 11.195 1 83.62 335 ALA B O 1
ATOM 6251 N N . ASP B 1 336 ? -21.172 26.625 10.102 1 83.5 336 ASP B N 1
ATOM 6252 C CA . ASP B 1 336 ? -20.609 25.984 8.914 1 83.5 336 ASP B CA 1
ATOM 6253 C C . ASP B 1 336 ? -1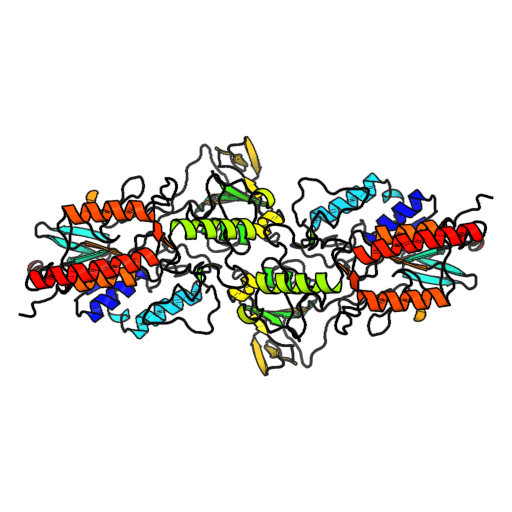9.094 26.078 8.898 1 83.5 336 ASP B C 1
ATOM 6255 O O . ASP B 1 336 ? -18.453 25.859 7.867 1 83.5 336 ASP B O 1
ATOM 6259 N N . HIS B 1 337 ? -18.531 26.5 10.023 1 86.5 337 HIS B N 1
ATOM 6260 C CA . HIS B 1 337 ? -17.094 26.609 10.211 1 86.5 337 HIS B CA 1
ATOM 6261 C C . HIS B 1 337 ? -16.5 27.703 9.336 1 86.5 337 HIS B C 1
ATOM 6263 O O . HIS B 1 337 ? -15.359 27.594 8.883 1 86.5 337 HIS B O 1
ATOM 6269 N N . ARG B 1 338 ? -17.359 28.672 9.086 1 89.5 338 ARG B N 1
ATOM 6270 C CA . ARG B 1 338 ? -16.859 29.812 8.336 1 89.5 338 ARG B CA 1
ATOM 6271 C C . ARG B 1 338 ? -16.375 30.922 9.266 1 89.5 338 ARG B C 1
ATOM 6273 O O . ARG B 1 338 ? -17.047 31.25 10.25 1 89.5 338 ARG B O 1
ATOM 6280 N N . LEU B 1 339 ? -15.266 31.391 9.07 1 93.25 339 LEU B N 1
ATOM 6281 C CA . LEU B 1 339 ? -14.656 32.5 9.773 1 93.25 339 LEU B CA 1
ATOM 6282 C C . LEU B 1 339 ? -13.867 33.406 8.805 1 93.25 339 LEU B C 1
ATOM 6284 O O . LEU B 1 339 ? -12.672 33.188 8.602 1 93.25 339 LEU B O 1
ATOM 6288 N N . PRO B 1 340 ? -14.547 34.375 8.195 1 93.38 340 PRO B N 1
ATOM 6289 C CA . PRO B 1 340 ? -13.844 35.219 7.238 1 93.38 340 PRO B CA 1
ATOM 6290 C C . PRO B 1 340 ? -12.719 36.031 7.891 1 93.38 340 PRO B C 1
ATOM 6292 O O . PRO B 1 340 ? -12.945 36.719 8.883 1 93.38 340 PRO B O 1
ATOM 6295 N N . LEU B 1 341 ? -11.602 35.906 7.336 1 96.56 341 LEU B N 1
ATOM 6296 C CA . LEU B 1 341 ? -10.406 36.562 7.859 1 96.56 341 LEU B CA 1
ATOM 6297 C C . LEU B 1 341 ? -9.617 37.219 6.738 1 96.56 341 LEU B C 1
ATOM 6299 O O . LEU B 1 341 ? -9.359 36.625 5.703 1 96.56 341 LEU B O 1
ATOM 6303 N N . PHE B 1 342 ? -9.273 38.531 6.941 1 97.38 342 PHE B N 1
ATOM 6304 C CA . PHE B 1 342 ? -8.359 39.219 6.027 1 97.38 342 PHE B CA 1
ATOM 6305 C C . PHE B 1 342 ? -7.027 38.469 5.953 1 97.38 342 PHE B C 1
ATOM 6307 O O . PHE B 1 342 ? -6.387 38.25 6.977 1 97.38 342 PHE B O 1
ATOM 6314 N N . LYS B 1 343 ? -6.641 38.031 4.734 1 97.44 343 LYS B N 1
ATOM 6315 C CA . LYS B 1 343 ? -5.441 37.25 4.457 1 97.44 343 LYS B CA 1
ATOM 6316 C C . LYS B 1 343 ? -5.363 36.031 5.363 1 97.44 343 LYS B C 1
ATOM 6318 O O . LYS B 1 343 ? -4.273 35.625 5.75 1 97.44 343 LYS B O 1
ATOM 6323 N N . ARG B 1 344 ? -6.473 35.562 5.816 1 95.69 344 ARG B N 1
ATOM 6324 C CA . ARG B 1 344 ? -6.648 34.312 6.578 1 95.69 344 ARG B CA 1
ATOM 6325 C C . ARG B 1 344 ? -6.055 34.438 7.977 1 95.69 344 ARG B C 1
ATOM 6327 O O . ARG B 1 344 ? -5.559 33.469 8.539 1 95.69 344 ARG B O 1
ATOM 6334 N N . MET B 1 345 ? -6.098 35.719 8.539 1 96.81 345 MET B N 1
ATOM 6335 C CA . MET B 1 345 ? -5.457 35.781 9.844 1 96.81 345 MET B CA 1
ATOM 6336 C C . MET B 1 345 ? -6.148 36.812 10.734 1 96.81 345 MET B C 1
ATOM 6338 O O . MET B 1 345 ? -6.078 36.719 11.961 1 96.81 345 MET B O 1
ATOM 6342 N N . MET B 1 346 ? -6.852 37.875 10.086 1 97.06 346 MET B N 1
ATOM 6343 C CA . MET B 1 346 ? -7.262 39 10.906 1 97.06 346 MET B CA 1
ATOM 6344 C C . MET B 1 346 ? -8.719 39.375 10.641 1 97.06 346 MET B C 1
ATOM 6346 O O . MET B 1 346 ? -9.211 39.219 9.523 1 97.06 346 MET B O 1
ATOM 6350 N N . LYS B 1 347 ? -9.336 39.844 11.664 1 94.94 347 LYS B N 1
ATOM 6351 C CA . LYS B 1 347 ? -10.602 40.531 11.539 1 94.94 347 LYS B CA 1
ATOM 6352 C C . LYS B 1 347 ? -10.391 42.062 11.625 1 94.94 347 LYS B C 1
ATOM 6354 O O . LYS B 1 347 ? -9.664 42.531 12.5 1 94.94 347 LYS B O 1
ATOM 6359 N N . PRO B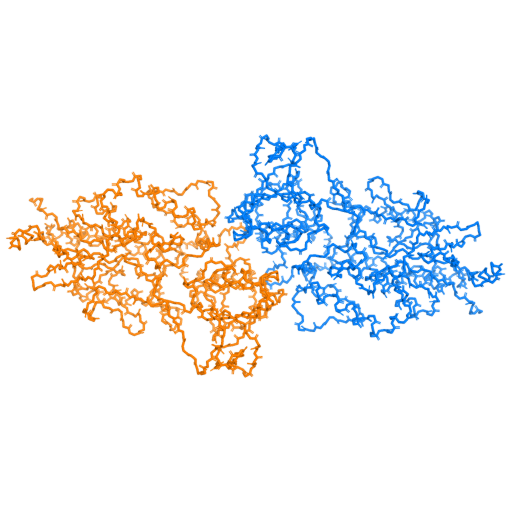 1 348 ? -11.055 42.781 10.75 1 92.31 348 PRO B N 1
ATOM 6360 C CA . PRO B 1 348 ? -10.883 44.219 10.789 1 92.31 348 PRO B CA 1
ATOM 6361 C C . PRO B 1 348 ? -11.305 44.844 12.117 1 92.31 348 PRO B C 1
ATOM 6363 O O . PRO B 1 348 ? -10.734 45.844 12.555 1 92.31 348 PRO B O 1
ATOM 6366 N N . GLU B 1 349 ? -12.227 44.25 12.789 1 92.19 349 GLU B N 1
ATOM 6367 C CA . GLU B 1 349 ? -12.828 44.812 14 1 92.19 349 GLU B CA 1
ATOM 6368 C C . GLU B 1 349 ? -11.914 44.594 15.203 1 92.19 349 GLU B C 1
ATOM 6370 O O . GLU B 1 349 ? -12.086 45.25 16.234 1 92.19 349 GLU B O 1
ATOM 6375 N N . VAL B 1 350 ? -11.016 43.688 15.086 1 95.81 350 VAL B N 1
ATOM 6376 C CA . VAL B 1 350 ? -10.117 43.344 16.188 1 95.81 350 VAL B CA 1
ATOM 6377 C C . VAL B 1 350 ? -8.672 43.312 15.688 1 95.81 350 VAL B C 1
ATOM 6379 O O . VAL B 1 350 ? -8.062 42.219 15.641 1 95.81 350 VAL B O 1
ATOM 6382 N N . PRO B 1 351 ? -8.062 44.375 15.438 1 94.94 351 PRO B N 1
ATOM 6383 C CA . PRO B 1 351 ? -6.797 44.469 14.703 1 94.94 351 PRO B CA 1
ATOM 6384 C C . PRO B 1 351 ? -5.609 43.938 15.516 1 94.94 351 PRO B C 1
ATOM 6386 O O . PRO B 1 351 ? -4.492 43.875 15 1 94.94 351 PRO B O 1
ATOM 6389 N N . ASN B 1 352 ? -5.805 43.594 16.844 1 97.88 352 ASN B N 1
ATOM 6390 C CA . ASN B 1 352 ? -4.719 43.062 17.641 1 97.88 352 ASN B CA 1
ATOM 6391 C C . ASN B 1 352 ? -4.934 41.594 17.953 1 97.88 352 ASN B C 1
ATOM 6393 O O . ASN B 1 352 ? -4.461 41.062 18.969 1 97.88 352 ASN B O 1
ATOM 6397 N N . LEU B 1 353 ? -5.77 40.875 17.156 1 98.62 353 LEU B N 1
ATOM 6398 C CA . LEU B 1 353 ? -6 39.438 17.219 1 98.62 353 LEU B CA 1
ATOM 6399 C C . LEU B 1 353 ? -5.602 38.781 15.898 1 98.62 353 LEU B C 1
ATOM 6401 O O . LEU B 1 353 ? -5.984 39.25 14.82 1 98.62 353 LEU B O 1
ATOM 6405 N N . PHE B 1 354 ? -4.809 37.688 15.961 1 98.81 354 PHE B N 1
ATOM 6406 C CA . PHE B 1 354 ? -4.359 36.969 14.781 1 98.81 354 PHE B CA 1
ATOM 6407 C C . PHE B 1 354 ? -4.68 35.5 14.898 1 98.81 354 PHE B C 1
ATOM 6409 O O . PHE B 1 354 ? -4.328 34.844 15.898 1 98.81 354 PHE B O 1
ATOM 6416 N N . TYR B 1 355 ? -5.379 34.938 13.922 1 98.56 355 TYR B N 1
ATOM 6417 C CA . TYR B 1 355 ? -5.52 33.469 13.766 1 98.56 355 TYR B CA 1
ATOM 6418 C C . TYR B 1 355 ? -4.426 32.938 12.867 1 98.56 355 TYR B C 1
ATOM 6420 O O . TYR B 1 355 ? -4.359 33.25 11.68 1 98.56 355 TYR B O 1
ATOM 6428 N N . MET B 1 356 ? -3.59 32.062 13.422 1 98.5 356 MET B N 1
ATOM 6429 C CA . MET B 1 356 ? -2.471 31.531 12.656 1 98.5 356 MET B CA 1
ATOM 6430 C C . MET B 1 356 ? -2.738 30.078 12.25 1 98.5 356 MET B C 1
ATOM 6432 O O . MET B 1 356 ? -3.168 29.281 13.078 1 98.5 356 MET B O 1
ATOM 6436 N N . GLY B 1 357 ? -2.498 29.797 11 1 96.94 357 GLY B N 1
ATOM 6437 C CA . GLY B 1 357 ? -2.6 28.438 10.5 1 96.94 357 GLY B CA 1
ATOM 6438 C C . GLY B 1 357 ? -4.031 27.953 10.359 1 96.94 357 GLY B C 1
ATOM 6439 O O . GLY B 1 357 ? -4.277 26.766 10.172 1 96.94 357 GLY B O 1
ATOM 6440 N N . LEU B 1 358 ? -5.016 28.828 10.492 1 95.69 358 LEU B N 1
ATOM 6441 C CA . LEU B 1 358 ? -6.41 28.438 10.328 1 95.69 358 LEU B CA 1
ATOM 6442 C C . LEU B 1 358 ? -6.773 28.328 8.852 1 95.69 358 LEU B C 1
ATOM 6444 O O . LEU B 1 358 ? -7.512 29.156 8.32 1 95.69 358 LEU B O 1
ATOM 6448 N N . ALA B 1 359 ? -6.297 27.312 8.25 1 92.12 359 ALA B N 1
ATOM 6449 C CA . ALA B 1 359 ? -6.48 27.047 6.824 1 92.12 359 ALA B CA 1
ATOM 6450 C C . ALA B 1 359 ? -6.207 25.594 6.488 1 92.12 359 ALA B C 1
ATOM 6452 O O . ALA B 1 359 ? -5.684 24.844 7.32 1 92.12 359 ALA B O 1
ATOM 6453 N N . GLN B 1 360 ? -6.668 25.188 5.402 1 89.44 360 GLN B N 1
ATOM 6454 C CA . GLN B 1 360 ? -6.312 23.906 4.793 1 89.44 360 GLN B CA 1
ATOM 6455 C C . GLN B 1 360 ? -5.609 24.109 3.455 1 89.44 360 GLN B C 1
ATOM 6457 O O . GLN B 1 360 ? -6.203 23.891 2.396 1 89.44 360 GLN B O 1
ATOM 6462 N N . PRO B 1 361 ? -4.371 24.5 3.564 1 87.44 361 PRO B N 1
ATOM 6463 C CA . PRO B 1 361 ? -3.625 24.797 2.34 1 87.44 361 PRO B CA 1
ATOM 6464 C C . PRO B 1 361 ? -3.184 23.531 1.595 1 87.44 361 PRO B C 1
ATOM 6466 O O . PRO B 1 361 ? -2.896 22.516 2.221 1 87.44 361 PRO B O 1
ATOM 6469 N N . LEU B 1 362 ? -3.209 23.688 0.33 1 83.12 362 LEU B N 1
ATOM 6470 C CA . LEU B 1 362 ? -2.598 22.688 -0.54 1 83.12 362 LEU B CA 1
ATOM 6471 C C . LEU B 1 362 ? -1.273 23.188 -1.102 1 83.12 362 LEU B C 1
ATOM 6473 O O . LEU B 1 362 ? -1.217 24.266 -1.696 1 83.12 362 LEU B O 1
ATOM 6477 N N . PRO B 1 363 ? -0.181 22.516 -0.799 1 82.44 363 PRO B N 1
ATOM 6478 C CA . PRO B 1 363 ? -0.153 21.125 -0.349 1 82.44 363 PRO B CA 1
ATOM 6479 C C . PRO B 1 363 ? 0.116 21 1.148 1 82.44 363 PRO B C 1
ATOM 6481 O O . PRO B 1 363 ? 0.001 19.906 1.706 1 82.44 363 PRO B O 1
ATOM 6484 N N . THR B 1 364 ? 0.528 22.109 1.815 1 86.31 364 THR B N 1
ATOM 6485 C CA . THR B 1 364 ? 0.966 21.828 3.18 1 86.31 364 THR B CA 1
ATOM 6486 C C . THR B 1 364 ? 0.556 22.953 4.117 1 86.31 364 THR B C 1
ATOM 6488 O O . THR B 1 364 ? 0.571 24.125 3.732 1 86.31 364 THR B O 1
ATOM 6491 N N . LEU B 1 365 ? 0.25 22.547 5.281 1 91.5 365 LEU B N 1
ATOM 6492 C CA . LEU B 1 365 ? -0.054 23.469 6.371 1 91.5 365 LEU B CA 1
ATOM 6493 C C . LEU B 1 365 ? 1.191 23.766 7.199 1 91.5 365 LEU B C 1
ATOM 6495 O O . LEU B 1 365 ? 1.237 24.766 7.93 1 91.5 365 LEU B O 1
ATOM 6499 N N . VAL B 1 366 ? 2.213 22.984 7.074 1 94.25 366 VAL B N 1
ATOM 6500 C CA . VAL B 1 366 ? 3.342 22.969 7.996 1 94.25 366 VAL B CA 1
ATOM 6501 C C . VAL B 1 366 ? 4 24.344 8.031 1 94.25 366 VAL B C 1
ATOM 6503 O O . VAL B 1 366 ? 4.242 24.906 9.109 1 94.25 366 VAL B O 1
ATOM 6506 N N . ASN B 1 367 ? 4.215 24.953 6.875 1 96.12 367 ASN B N 1
ATOM 6507 C CA . ASN B 1 367 ? 4.941 26.219 6.812 1 96.12 367 ASN B CA 1
ATOM 6508 C C . ASN B 1 367 ? 4.02 27.375 6.438 1 96.12 367 ASN B C 1
ATOM 6510 O O . ASN B 1 367 ? 4.477 28.391 5.91 1 96.12 367 ASN B O 1
ATOM 6514 N N . PHE B 1 368 ? 2.719 27.141 6.668 1 96.75 368 PHE B N 1
ATOM 6515 C CA . PHE B 1 368 ? 1.74 28.156 6.301 1 96.75 368 PHE B CA 1
ATOM 6516 C C . PHE B 1 368 ? 1.817 29.359 7.25 1 96.75 368 PHE B C 1
ATOM 6518 O O . PHE B 1 368 ? 1.882 30.5 6.809 1 96.75 368 PHE B O 1
ATOM 6525 N N . ALA B 1 369 ? 1.825 29.109 8.547 1 97.88 369 ALA B N 1
ATOM 6526 C CA . ALA B 1 369 ? 1.898 30.172 9.531 1 97.88 369 ALA B CA 1
ATOM 6527 C C . ALA B 1 369 ? 3.227 30.922 9.438 1 97.88 369 ALA B C 1
ATOM 6529 O O . ALA B 1 369 ? 3.307 32.094 9.766 1 97.88 369 ALA B O 1
ATOM 6530 N N . GLU B 1 370 ? 4.23 30.234 9.008 1 98 370 GLU B N 1
ATOM 6531 C CA . GLU B 1 370 ? 5.504 30.891 8.727 1 98 370 GLU B CA 1
ATOM 6532 C C . GLU B 1 370 ? 5.324 32.031 7.746 1 98 370 GLU B C 1
ATOM 6534 O O . GLU B 1 370 ? 5.93 33.094 7.906 1 98 370 GLU B O 1
ATOM 6539 N N . GLN B 1 371 ? 4.5 31.828 6.785 1 97.81 371 GLN B N 1
ATOM 6540 C CA . GLN B 1 371 ? 4.227 32.875 5.793 1 97.81 371 GLN B CA 1
ATOM 6541 C C . GLN B 1 371 ? 3.365 33.969 6.383 1 97.81 371 GLN B C 1
ATOM 6543 O O . GLN B 1 371 ? 3.662 35.156 6.203 1 97.81 371 GLN B O 1
ATOM 6548 N N . GLN B 1 372 ? 2.34 33.625 7.109 1 98.44 372 GLN B N 1
ATOM 6549 C CA . GLN B 1 372 ? 1.452 34.594 7.754 1 98.44 372 GLN B CA 1
ATOM 6550 C C . GLN B 1 372 ? 2.23 35.531 8.68 1 98.44 372 GLN B C 1
ATOM 6552 O O . GLN B 1 372 ? 1.953 36.719 8.734 1 98.44 372 GLN B O 1
ATOM 6557 N N . ALA B 1 373 ? 3.193 34.969 9.359 1 98.62 373 ALA B N 1
ATOM 6558 C CA . ALA B 1 373 ? 3.926 35.688 10.391 1 98.62 373 ALA B CA 1
ATOM 6559 C C . ALA B 1 373 ? 4.734 36.844 9.797 1 98.62 373 ALA B C 1
ATOM 6561 O O . ALA B 1 373 ? 5.082 37.781 10.492 1 98.62 373 ALA B O 1
ATOM 6562 N N . LYS B 1 374 ? 4.992 36.781 8.539 1 98.5 374 LYS B N 1
ATOM 6563 C CA . LYS B 1 374 ? 5.688 37.875 7.867 1 98.5 374 LYS B CA 1
ATOM 6564 C C . LYS B 1 374 ? 4.879 39.156 7.945 1 98.5 374 LYS B C 1
ATOM 6566 O O . LYS B 1 374 ? 5.418 40.219 8.289 1 98.5 374 LYS B O 1
ATOM 6571 N N . LEU B 1 375 ? 3.652 39.031 7.633 1 98.56 375 LEU B N 1
ATOM 6572 C CA . LEU B 1 375 ? 2.785 40.188 7.672 1 98.56 375 LEU B CA 1
ATOM 6573 C C . LEU B 1 375 ? 2.508 40.625 9.109 1 98.56 375 LEU B C 1
ATOM 6575 O O . LEU B 1 375 ? 2.578 41.812 9.445 1 98.56 375 LEU B O 1
ATOM 6579 N N . ALA B 1 376 ? 2.201 39.688 9.984 1 98.62 376 ALA B N 1
ATOM 6580 C CA . ALA B 1 376 ? 1.835 39.969 11.367 1 98.62 376 ALA B CA 1
ATOM 6581 C C . ALA B 1 376 ? 2.951 40.719 12.086 1 98.62 376 ALA B C 1
ATOM 6583 O O . ALA B 1 376 ? 2.701 41.719 12.758 1 98.62 376 ALA B O 1
ATOM 6584 N N . ALA B 1 377 ? 4.18 40.219 11.93 1 98.25 377 ALA B N 1
ATOM 6585 C CA . ALA B 1 377 ? 5.312 40.875 12.602 1 98.25 377 ALA B CA 1
ATOM 6586 C C . ALA B 1 377 ? 5.578 42.25 12.031 1 98.25 377 ALA B C 1
ATOM 6588 O O . ALA B 1 377 ? 5.848 43.188 12.781 1 98.25 377 ALA B O 1
ATOM 6589 N N . ALA B 1 378 ? 5.527 42.375 10.727 1 97.81 378 ALA B N 1
ATOM 6590 C CA . ALA B 1 378 ? 5.703 43.688 10.102 1 97.81 378 ALA B CA 1
ATOM 6591 C C . ALA B 1 378 ? 4.648 44.688 10.586 1 97.81 378 ALA B C 1
ATOM 6593 O O . ALA B 1 378 ? 4.945 45.844 10.812 1 97.81 378 ALA B O 1
ATOM 6594 N N . TYR B 1 379 ? 3.443 44.219 10.695 1 97.75 379 TYR B N 1
ATOM 6595 C CA . TYR B 1 379 ? 2.336 45.031 11.195 1 97.75 379 TYR B CA 1
ATOM 6596 C C . TYR B 1 379 ? 2.619 45.531 12.609 1 97.75 379 TYR B C 1
ATOM 6598 O O . TYR B 1 379 ? 2.549 46.719 12.867 1 97.75 379 TYR B O 1
ATOM 6606 N N . LEU B 1 380 ? 3.047 44.656 13.5 1 97.25 380 LEU B N 1
ATOM 6607 C CA . LEU B 1 380 ? 3.246 45 14.906 1 97.25 380 LEU B CA 1
ATOM 6608 C C . LEU B 1 380 ? 4.469 45.906 15.086 1 97.25 380 LEU B C 1
ATOM 6610 O O . LEU B 1 380 ? 4.551 46.656 16.047 1 97.25 380 LEU B O 1
ATOM 6614 N N . ALA B 1 381 ? 5.379 45.812 14.109 1 95.94 381 ALA B N 1
ATOM 6615 C CA . ALA B 1 381 ? 6.594 46.625 14.156 1 95.94 381 ALA B CA 1
ATOM 6616 C C . ALA B 1 381 ? 6.379 47.969 13.484 1 95.94 381 ALA B C 1
ATOM 6618 O O . ALA B 1 381 ? 7.297 48.781 13.422 1 95.94 381 ALA B O 1
ATOM 6619 N N . GLY B 1 382 ? 5.25 48.156 12.906 1 94.94 382 GLY B N 1
ATOM 6620 C CA . GLY B 1 382 ? 4.945 49.438 12.258 1 94.94 382 GLY B CA 1
ATOM 6621 C C . GLY B 1 382 ? 5.477 49.5 10.844 1 94.94 382 GLY B C 1
ATOM 6622 O O . GLY B 1 382 ? 5.508 50.594 10.25 1 94.94 382 GLY B O 1
ATOM 6623 N N . GLN B 1 383 ? 5.84 48.438 10.297 1 96.19 383 GLN B N 1
ATOM 6624 C CA . GLN B 1 383 ? 6.398 48.406 8.953 1 96.19 383 GLN B CA 1
ATOM 6625 C C . GLN B 1 383 ? 5.328 48.062 7.922 1 96.19 383 GLN B C 1
ATOM 6627 O O . GLN B 1 383 ? 5.582 48.125 6.715 1 96.19 383 GLN B O 1
ATOM 6632 N N . TYR B 1 384 ? 4.191 47.719 8.32 1 96.88 384 TYR B N 1
ATOM 6633 C CA . TYR B 1 384 ? 3.01 47.406 7.52 1 96.88 384 TYR B CA 1
ATOM 6634 C C . TYR B 1 384 ? 1.776 48.094 8.102 1 96.88 384 TYR B C 1
ATOM 6636 O O . TYR B 1 384 ? 1.596 48.125 9.32 1 96.88 384 TYR B O 1
ATOM 6644 N N . ALA B 1 385 ? 0.982 48.688 7.234 1 96.62 385 ALA B N 1
ATOM 6645 C CA . ALA B 1 385 ? -0.29 49.25 7.648 1 96.62 385 ALA B CA 1
ATOM 6646 C C . ALA B 1 385 ? -1.459 48.594 6.918 1 96.62 385 ALA B C 1
ATOM 6648 O O . ALA B 1 385 ? -1.374 48.344 5.719 1 96.62 385 ALA B O 1
ATOM 6649 N N . LEU B 1 386 ? -2.541 48.375 7.625 1 96.75 386 LEU B N 1
ATOM 6650 C CA . LEU B 1 386 ? -3.734 47.75 7.066 1 96.75 386 LEU B CA 1
ATOM 6651 C C . LEU B 1 386 ? -4.438 48.688 6.094 1 96.75 386 LEU B C 1
ATOM 6653 O O . LEU B 1 386 ? -4.363 49.938 6.238 1 96.75 386 LEU B O 1
ATOM 6657 N N . PRO B 1 387 ? -5.082 48.094 5.121 1 96.31 387 PRO B N 1
ATOM 6658 C CA . PRO B 1 387 ? -6.035 48.906 4.379 1 96.31 387 PRO B CA 1
ATOM 6659 C C . PRO B 1 387 ? -7.266 49.281 5.203 1 96.31 387 PRO B C 1
ATOM 6661 O O . PRO B 1 387 ? -7.465 48.75 6.297 1 96.31 387 PRO B O 1
ATOM 6664 N N . PRO B 1 388 ? -8.062 50.219 4.688 1 95.06 388 PRO B N 1
ATOM 6665 C CA . PRO B 1 388 ? -9.312 50.5 5.383 1 95.06 388 PRO B CA 1
ATOM 6666 C C . PRO B 1 388 ? -10.219 49.281 5.531 1 95.06 388 PRO B C 1
ATOM 6668 O O . PRO B 1 388 ? -10.203 48.406 4.676 1 95.06 388 PRO B O 1
ATOM 6671 N N . PRO B 1 389 ? -11.008 49.25 6.543 1 95.56 389 PRO B N 1
ATOM 6672 C CA . PRO B 1 389 ? -11.844 48.094 6.844 1 95.56 389 PRO B CA 1
ATOM 6673 C C . PRO B 1 389 ? -12.695 47.656 5.656 1 95.56 389 PRO B C 1
ATOM 6675 O O . PRO B 1 389 ? -12.844 46.469 5.398 1 95.56 389 PRO B O 1
ATOM 6678 N N . ALA B 1 390 ? -13.258 48.594 4.98 1 95.62 390 ALA B N 1
ATOM 6679 C CA . ALA B 1 390 ? -14.094 48.25 3.83 1 95.62 390 ALA B CA 1
ATOM 6680 C C . ALA B 1 390 ? -13.289 47.531 2.764 1 95.62 390 ALA B C 1
ATOM 6682 O O . ALA B 1 390 ? -13.797 46.594 2.117 1 95.62 390 ALA B O 1
ATOM 6683 N N . GLU B 1 391 ? -12.086 47.969 2.566 1 96.44 391 GLU B N 1
ATOM 6684 C CA . GLU B 1 391 ? -11.203 47.312 1.613 1 96.44 391 GLU B CA 1
ATOM 6685 C C . GLU B 1 391 ? -10.805 45.906 2.107 1 96.44 391 GLU B C 1
ATOM 6687 O O . GLU B 1 391 ? -10.703 44.969 1.317 1 96.44 391 GLU B O 1
ATOM 6692 N N . MET B 1 392 ? -10.555 45.781 3.369 1 97.12 392 MET B N 1
ATOM 6693 C CA . MET B 1 392 ? -10.258 44.469 3.951 1 97.12 392 MET B CA 1
ATOM 6694 C C . MET B 1 392 ? -11.398 43.5 3.699 1 97.12 392 MET B C 1
ATOM 6696 O O . MET B 1 392 ? -11.156 42.344 3.344 1 97.12 392 MET B O 1
ATOM 6700 N N . ALA B 1 393 ? -12.594 43.969 3.881 1 95.31 393 ALA B N 1
ATOM 6701 C CA . ALA B 1 393 ? -13.773 43.156 3.66 1 95.31 393 ALA B CA 1
ATOM 6702 C C . ALA B 1 393 ? -13.859 42.688 2.207 1 95.31 393 ALA B C 1
ATOM 6704 O O . ALA B 1 393 ? -14.172 41.531 1.93 1 95.31 393 ALA B O 1
ATOM 6705 N N . ARG B 1 394 ? -13.602 43.625 1.317 1 95.5 394 ARG B N 1
ATOM 6706 C CA . ARG B 1 394 ? -13.625 43.312 -0.108 1 95.5 394 ARG B CA 1
ATOM 6707 C C . ARG B 1 394 ? -12.555 42.281 -0.466 1 95.5 394 ARG B C 1
ATOM 6709 O O . ARG B 1 394 ? -12.82 41.312 -1.206 1 95.5 394 ARG B O 1
ATOM 6716 N N . ILE B 1 395 ? -11.398 42.5 0.061 1 95.62 395 ILE B N 1
ATOM 6717 C CA . ILE B 1 395 ? -10.281 41.594 -0.203 1 95.62 395 ILE B CA 1
ATOM 6718 C C . ILE B 1 395 ? -10.602 40.219 0.354 1 95.62 395 ILE B C 1
ATOM 6720 O O . ILE B 1 395 ? -10.344 39.188 -0.301 1 95.62 395 ILE B O 1
ATOM 6724 N N . THR B 1 396 ? -11.141 40.188 1.507 1 95.25 396 THR B N 1
ATOM 6725 C CA . THR B 1 396 ? -11.5 38.906 2.148 1 95.25 396 THR B CA 1
ATOM 6726 C C . THR B 1 396 ? -12.508 38.156 1.298 1 95.25 396 THR B C 1
ATOM 6728 O O . THR B 1 396 ? -12.336 36.938 1.073 1 95.25 396 THR B O 1
ATOM 6731 N N . ALA B 1 397 ? -13.492 38.781 0.86 1 93.06 397 ALA B N 1
ATOM 6732 C CA . ALA B 1 397 ? -14.508 38.156 0.019 1 93.06 397 ALA B CA 1
ATOM 6733 C C . ALA B 1 397 ? -13.898 37.656 -1.276 1 93.06 397 ALA B C 1
ATOM 6735 O O . ALA B 1 397 ? -14.242 36.531 -1.729 1 93.06 397 ALA B O 1
ATOM 6736 N N . LYS B 1 398 ? -13.062 38.406 -1.847 1 92.44 398 LYS B N 1
ATOM 6737 C CA . LYS B 1 398 ? -12.391 38.031 -3.08 1 92.44 398 LYS B CA 1
ATOM 6738 C C . LYS B 1 398 ? -11.516 36.781 -2.855 1 92.44 398 LYS B C 1
ATOM 6740 O O . LYS B 1 398 ? -11.5 35.875 -3.682 1 92.44 398 LYS B O 1
ATOM 6745 N N . ASP B 1 399 ? -10.797 36.781 -1.774 1 90.62 399 ASP B N 1
ATOM 6746 C CA . ASP B 1 399 ? -9.922 35.688 -1.436 1 90.62 399 ASP B CA 1
ATOM 6747 C C . ASP B 1 399 ? -10.734 34.406 -1.229 1 90.62 399 ASP B C 1
ATOM 6749 O O . ASP B 1 399 ? -10.344 33.312 -1.695 1 90.62 399 ASP B O 1
ATOM 6753 N N . GLU B 1 400 ? -11.75 34.5 -0.516 1 87.88 400 GLU B N 1
ATOM 6754 C CA . GLU B 1 400 ? -12.602 33.344 -0.277 1 87.88 400 GLU B CA 1
ATOM 6755 C C . GLU B 1 400 ? -13.125 32.75 -1.589 1 87.88 400 GLU B C 1
ATOM 6757 O O . GLU B 1 400 ? -13.133 31.531 -1.772 1 87.88 400 GLU B O 1
ATOM 6762 N N . HIS B 1 401 ? -13.555 33.656 -2.426 1 85.12 401 HIS B N 1
ATOM 6763 C CA . HIS B 1 401 ? -14.047 33.219 -3.723 1 85.12 401 HIS B CA 1
ATOM 6764 C C . HIS B 1 401 ? -12.945 32.531 -4.539 1 85.12 401 HIS B C 1
ATOM 6766 O O . HIS B 1 401 ? -13.18 31.516 -5.188 1 85.12 401 HIS B O 1
ATOM 6772 N N . ARG B 1 402 ? -11.812 33.062 -4.488 1 81.06 402 ARG B N 1
ATOM 6773 C CA . ARG B 1 402 ? -10.68 32.562 -5.262 1 81.06 402 ARG B CA 1
ATOM 6774 C C . ARG B 1 402 ? -10.266 31.188 -4.789 1 81.06 402 ARG B C 1
ATOM 6776 O O . ARG B 1 402 ? -9.969 30.312 -5.605 1 81.06 402 ARG B O 1
ATOM 6783 N N . HIS B 1 403 ? -10.242 30.969 -3.564 1 79.81 403 HIS B N 1
ATOM 6784 C CA . HIS B 1 403 ? -9.68 29.75 -3 1 79.81 403 HIS B CA 1
ATOM 6785 C C . HIS B 1 403 ? -10.742 28.672 -2.859 1 79.81 403 HIS B C 1
ATOM 6787 O O . HIS B 1 403 ? -10.43 27.469 -2.93 1 79.81 403 HIS B O 1
ATOM 6793 N N . THR B 1 404 ? -11.984 28.969 -2.707 1 74.5 404 THR B N 1
ATOM 6794 C CA . THR B 1 404 ? -12.992 27.969 -2.398 1 74.5 404 THR B CA 1
ATOM 6795 C C . THR B 1 404 ? -14.047 27.906 -3.498 1 74.5 404 THR B C 1
ATOM 6797 O O . THR B 1 404 ? -14.859 26.984 -3.537 1 74.5 404 THR B O 1
ATOM 6800 N N . GLY B 1 405 ? -14.008 28.859 -4.418 1 69.5 405 GLY B N 1
ATOM 6801 C CA . GLY B 1 405 ? -15.062 28.969 -5.414 1 69.5 405 GLY B CA 1
ATOM 6802 C C . GLY B 1 405 ? -15.18 27.75 -6.305 1 69.5 405 GLY B C 1
ATOM 6803 O O . GLY B 1 405 ? -16.25 27.469 -6.863 1 69.5 405 GLY B O 1
ATOM 6804 N N . HIS B 1 406 ? -14.094 27.016 -6.426 1 69.38 406 HIS B N 1
ATOM 6805 C CA . HIS B 1 406 ? -14.102 25.875 -7.316 1 69.38 406 HIS B CA 1
ATOM 6806 C C . HIS B 1 406 ? -14.406 24.578 -6.551 1 69.38 406 HIS B C 1
ATOM 6808 O O . HIS B 1 406 ? -14.508 23.516 -7.148 1 69.38 406 HIS B O 1
ATOM 6814 N N . PHE B 1 407 ? -14.68 24.719 -5.258 1 71.25 407 PHE B N 1
ATOM 6815 C CA . PHE B 1 407 ? -15.031 23.578 -4.43 1 71.25 407 PHE B CA 1
ATOM 6816 C C . PHE B 1 407 ? -16.531 23.5 -4.227 1 71.25 407 PHE B C 1
ATOM 6818 O O . PHE B 1 407 ? -17.219 24.516 -4.25 1 71.25 407 PHE B O 1
ATOM 6825 N N . TYR B 1 408 ? -17.062 22.312 -4.066 1 67.25 408 TYR B N 1
ATOM 6826 C CA . TYR B 1 408 ? -18.469 22.188 -3.67 1 67.25 408 TYR B CA 1
ATOM 6827 C C . TYR B 1 408 ? -18.656 22.609 -2.217 1 67.25 408 TYR B C 1
ATOM 6829 O O . TYR B 1 408 ? -17.703 22.594 -1.427 1 67.25 408 TYR B O 1
ATOM 6837 N N . ASP B 1 409 ? -19.828 22.984 -1.923 1 67.31 409 ASP B N 1
ATOM 6838 C CA . ASP B 1 409 ? -20.141 23.5 -0.6 1 67.31 409 ASP B CA 1
ATOM 6839 C C . ASP B 1 409 ? -20.078 22.406 0.457 1 67.31 409 ASP B C 1
ATOM 6841 O O . ASP B 1 409 ? -20.734 21.375 0.329 1 67.31 409 ASP B O 1
ATOM 6845 N N . SER B 1 410 ? -19.141 22.531 1.322 1 69.62 410 SER B N 1
ATOM 6846 C CA . SER B 1 410 ? -19 21.641 2.465 1 69.62 410 SER B CA 1
ATOM 6847 C C . SER B 1 410 ? -18.266 22.312 3.613 1 69.62 410 SER B C 1
ATOM 6849 O O . SER B 1 410 ? -17.453 23.219 3.387 1 69.62 410 SER B O 1
ATOM 6851 N N . ALA B 1 411 ? -18.625 21.906 4.773 1 65.44 411 ALA B N 1
ATOM 6852 C CA . ALA B 1 411 ? -17.969 22.438 5.969 1 65.44 411 ALA B CA 1
ATOM 6853 C C . ALA B 1 411 ? -16.469 22.188 5.922 1 65.44 411 ALA B C 1
ATOM 6855 O O . ALA B 1 411 ? -15.688 22.891 6.57 1 65.44 411 ALA B O 1
ATOM 6856 N N . ARG B 1 412 ? -16.062 21.344 5.086 1 65.88 412 ARG B N 1
ATOM 6857 C CA . ARG B 1 412 ? -14.648 20.969 5.055 1 65.88 412 ARG B CA 1
ATOM 6858 C C . ARG B 1 412 ? -13.867 21.875 4.105 1 65.88 412 ARG B C 1
ATOM 6860 O O . ARG B 1 412 ? -12.633 21.891 4.137 1 65.88 412 ARG B O 1
ATOM 6867 N N . HIS B 1 413 ? -14.586 22.656 3.385 1 72 413 HIS B N 1
ATOM 6868 C CA . HIS B 1 413 ? -13.875 23.359 2.322 1 72 413 HIS B CA 1
ATOM 6869 C C . HIS B 1 413 ? -13.844 24.859 2.58 1 72 413 HIS B C 1
ATOM 6871 O O . HIS B 1 413 ? -13.375 25.625 1.738 1 72 413 HIS B O 1
ATOM 6877 N N . THR B 1 414 ? -14.164 25.219 3.844 1 74.12 414 THR B N 1
ATOM 6878 C CA . THR B 1 414 ? -14.352 26.641 4.113 1 74.12 414 THR B CA 1
ATOM 6879 C C . THR B 1 414 ? -13.008 27.344 4.289 1 74.12 414 THR B C 1
ATOM 6881 O O . THR B 1 414 ? -12.922 28.562 4.18 1 74.12 414 THR B O 1
ATOM 6884 N N . ILE B 1 415 ? -12 26.5 4.496 1 85 415 ILE B N 1
ATOM 6885 C CA . ILE B 1 415 ? -10.727 27.125 4.797 1 85 415 ILE B CA 1
ATOM 6886 C C . ILE B 1 415 ? -9.656 26.625 3.826 1 85 415 ILE B C 1
ATOM 6888 O O . ILE B 1 415 ? -8.469 26.609 4.156 1 85 415 ILE B O 1
ATOM 6892 N N . GLN B 1 416 ? -10.094 26.234 2.689 1 85.44 416 GLN B N 1
ATOM 6893 C CA . GLN B 1 416 ? -9.156 25.781 1.662 1 85.44 416 GLN B CA 1
ATOM 6894 C C . GLN B 1 416 ? -8.367 26.953 1.089 1 85.44 416 GLN B C 1
ATOM 6896 O O . GLN B 1 416 ? -8.914 28.047 0.897 1 85.44 416 GLN B O 1
ATOM 6901 N N . VAL B 1 417 ? -7.098 26.75 0.868 1 88.12 417 VAL B N 1
ATOM 6902 C CA . VAL B 1 417 ? -6.219 27.766 0.305 1 88.12 417 VAL B CA 1
ATOM 6903 C C . VAL B 1 417 ? -5.211 27.109 -0.639 1 88.12 417 VAL B C 1
ATOM 6905 O O . VAL B 1 417 ? -4.711 26.016 -0.364 1 88.12 417 VAL B O 1
ATOM 6908 N N . ASP B 1 418 ? -5.059 27.688 -1.796 1 85.25 418 ASP B N 1
ATOM 6909 C CA . ASP B 1 418 ? -3.885 27.344 -2.592 1 85.25 418 ASP B CA 1
ATOM 6910 C C . ASP B 1 418 ? -2.629 28 -2.021 1 85.25 418 ASP B C 1
ATOM 6912 O O . ASP B 1 418 ? -2.488 29.219 -2.057 1 85.25 418 ASP B O 1
ATOM 6916 N N . PHE B 1 419 ? -1.758 27.234 -1.612 1 89.81 419 PHE B N 1
ATOM 6917 C CA . PHE B 1 419 ? -0.607 27.719 -0.859 1 89.81 419 PHE B CA 1
ATOM 6918 C C . PHE B 1 419 ? 0.212 28.703 -1.692 1 89.81 419 PHE B C 1
ATOM 6920 O O . PHE B 1 419 ? 0.552 29.797 -1.225 1 89.81 419 PHE B O 1
ATOM 6927 N N . ASN B 1 420 ? 0.55 28.359 -2.875 1 87.62 420 ASN B N 1
ATOM 6928 C CA . ASN B 1 420 ? 1.4 29.203 -3.713 1 87.62 420 ASN B CA 1
ATOM 6929 C C . ASN B 1 420 ? 0.713 30.516 -4.07 1 87.62 420 ASN B C 1
ATOM 6931 O O . ASN B 1 420 ? 1.346 31.578 -4.07 1 87.62 420 ASN B O 1
ATOM 6935 N N . VAL B 1 421 ? -0.546 30.406 -4.359 1 86.88 421 VAL B N 1
ATOM 6936 C CA . VAL B 1 421 ? -1.32 31.609 -4.672 1 86.88 421 VAL B CA 1
ATOM 6937 C C . VAL B 1 421 ? -1.395 32.5 -3.445 1 86.88 421 VAL B C 1
ATOM 6939 O O . VAL B 1 421 ? -1.23 33.719 -3.553 1 86.88 421 VAL B O 1
ATOM 6942 N N . TYR B 1 422 ? -1.64 31.922 -2.365 1 92.81 422 TYR B N 1
ATOM 6943 C CA . TYR B 1 422 ? -1.711 32.656 -1.115 1 92.81 422 TYR B CA 1
ATOM 6944 C C . TYR B 1 422 ? -0.399 33.406 -0.839 1 92.81 422 TYR B C 1
ATOM 6946 O O . TYR B 1 422 ? -0.397 34.594 -0.512 1 92.81 422 TYR B O 1
ATOM 6954 N N . CYS B 1 423 ? 0.718 32.719 -0.991 1 94.19 423 CYS B N 1
ATOM 6955 C CA . CYS B 1 423 ? 2.023 33.281 -0.696 1 94.19 423 CYS B CA 1
ATOM 6956 C C . CYS B 1 423 ? 2.318 34.469 -1.622 1 94.19 423 CYS B C 1
ATOM 6958 O O . CYS B 1 423 ? 2.816 35.5 -1.178 1 94.19 423 CYS B O 1
ATOM 6960 N N . ALA B 1 424 ? 2.01 34.312 -2.846 1 92.25 424 ALA B N 1
ATOM 6961 C CA . ALA B 1 424 ? 2.227 35.375 -3.807 1 92.25 424 ALA B CA 1
ATOM 6962 C C . ALA B 1 424 ? 1.376 36.594 -3.465 1 92.25 424 ALA B C 1
ATOM 6964 O O . ALA B 1 424 ? 1.859 37.75 -3.508 1 92.25 424 ALA B O 1
ATOM 6965 N N . ASP B 1 425 ? 0.148 36.344 -3.158 1 94.62 425 ASP B N 1
ATOM 6966 C CA . ASP B 1 425 ? -0.783 37.406 -2.809 1 94.62 425 ASP B CA 1
ATOM 6967 C C . ASP B 1 425 ? -0.354 38.094 -1.521 1 94.62 425 ASP B C 1
ATOM 6969 O O . ASP B 1 425 ? -0.475 39.312 -1.401 1 94.62 425 ASP B O 1
ATOM 6973 N N . LEU B 1 426 ? 0.075 37.312 -0.58 1 96.81 426 LEU B N 1
ATOM 6974 C CA . LEU B 1 426 ? 0.531 37.875 0.692 1 96.81 426 LEU B CA 1
ATOM 6975 C C . LEU B 1 426 ? 1.731 38.781 0.488 1 96.81 426 LEU B C 1
ATOM 6977 O O . LEU B 1 426 ? 1.81 39.875 1.094 1 96.81 426 LEU B O 1
ATOM 6981 N N . LYS B 1 427 ? 2.633 38.406 -0.347 1 96.69 427 LYS B N 1
ATOM 6982 C CA . LYS B 1 427 ? 3.807 39.219 -0.651 1 96.69 427 LYS B CA 1
ATOM 6983 C C . LYS B 1 427 ? 3.402 40.562 -1.25 1 96.69 427 LYS B C 1
ATOM 6985 O O . LYS B 1 427 ? 3.957 41.594 -0.887 1 96.69 427 LYS B O 1
ATOM 6990 N N . LYS B 1 428 ? 2.475 40.5 -2.141 1 96.88 428 LYS B N 1
ATOM 6991 C CA . LYS B 1 428 ? 1.977 41.75 -2.744 1 96.88 428 LYS B CA 1
ATOM 6992 C C . LYS B 1 428 ? 1.317 42.625 -1.701 1 96.88 428 LYS B C 1
ATOM 6994 O O . LYS B 1 428 ? 1.521 43.844 -1.702 1 96.88 428 LYS B O 1
ATOM 6999 N N . GLU B 1 429 ? 0.516 42.031 -0.908 1 97.81 429 GLU B N 1
ATOM 7000 C CA . GLU B 1 429 ? -0.163 42.781 0.134 1 97.81 429 GLU B CA 1
ATOM 7001 C C . GLU B 1 429 ? 0.838 43.406 1.096 1 97.81 429 GLU B C 1
ATOM 7003 O O . GLU B 1 429 ? 0.663 44.562 1.519 1 97.81 429 GLU B O 1
ATOM 7008 N N . ILE B 1 430 ? 1.828 42.688 1.458 1 97.94 430 ILE B N 1
ATOM 7009 C CA . ILE B 1 430 ? 2.854 43.219 2.355 1 97.94 430 ILE B CA 1
ATOM 7010 C C . ILE B 1 430 ? 3.512 44.438 1.725 1 97.94 430 ILE B C 1
ATOM 7012 O O . ILE B 1 430 ? 3.697 45.469 2.387 1 97.94 430 ILE B O 1
ATOM 7016 N N . ALA B 1 431 ? 3.807 44.344 0.431 1 97.5 431 ALA B N 1
ATOM 7017 C CA . ALA B 1 431 ? 4.418 45.469 -0.269 1 97.5 431 ALA B CA 1
ATOM 7018 C C . ALA B 1 431 ? 3.506 46.688 -0.247 1 97.5 431 ALA B C 1
ATOM 7020 O O . ALA B 1 431 ? 3.961 47.812 0 1 97.5 431 ALA B O 1
ATOM 7021 N N . LYS B 1 432 ? 2.285 46.5 -0.519 1 97.44 432 LYS B N 1
ATOM 7022 C CA . LYS B 1 432 ? 1.312 47.594 -0.487 1 97.44 432 LYS B CA 1
ATOM 7023 C C . LYS B 1 432 ? 1.211 48.188 0.91 1 97.44 432 LYS B C 1
ATOM 7025 O O . LYS B 1 432 ? 1.102 49.406 1.058 1 97.44 432 LYS B O 1
ATOM 7030 N N . GLY B 1 433 ? 1.138 47.312 1.852 1 97.38 433 GLY B N 1
ATOM 7031 C CA . GLY B 1 433 ? 1.012 47.75 3.229 1 97.38 433 GLY B CA 1
ATOM 7032 C C . GLY B 1 433 ? 2.232 48.5 3.725 1 97.38 433 GLY B C 1
ATOM 7033 O O . GLY B 1 433 ? 2.123 49.406 4.582 1 97.38 433 GLY B O 1
ATOM 7034 N N . GLU B 1 434 ? 3.393 48.125 3.246 1 96.81 434 GLU B N 1
ATOM 7035 C CA . GLU B 1 434 ? 4.609 48.844 3.562 1 96.81 434 GLU B CA 1
ATOM 7036 C C . GLU B 1 434 ? 4.535 50.281 3.049 1 96.81 434 GLU B C 1
ATOM 7038 O O . GLU B 1 434 ? 4.965 51.219 3.732 1 96.81 434 GLU B O 1
ATOM 7043 N N . ALA B 1 435 ? 4.031 50.406 1.89 1 95.94 435 ALA B N 1
ATOM 7044 C CA . ALA B 1 435 ? 3.846 51.719 1.323 1 95.94 435 ALA B CA 1
ATOM 7045 C C . ALA B 1 435 ? 2.863 52.562 2.156 1 95.94 435 ALA B C 1
ATOM 7047 O O . ALA B 1 435 ? 3.086 53.719 2.406 1 95.94 435 ALA B O 1
ATOM 7048 N N . ARG B 1 436 ? 1.799 51.906 2.576 1 96 436 ARG B N 1
ATOM 7049 C CA . ARG B 1 436 ? 0.826 52.562 3.434 1 96 436 ARG B CA 1
ATOM 7050 C C . ARG B 1 436 ? 1.469 53.031 4.738 1 96 436 ARG B C 1
ATOM 7052 O O . ARG B 1 436 ? 1.191 54.125 5.223 1 96 436 ARG B O 1
ATOM 7059 N N . ALA B 1 437 ? 2.271 52.188 5.312 1 95.56 437 ALA B N 1
ATOM 7060 C CA . ALA B 1 437 ? 2.928 52.5 6.582 1 95.56 437 ALA B CA 1
ATOM 7061 C C . ALA B 1 437 ? 3.887 53.656 6.445 1 95.56 437 ALA B C 1
ATOM 7063 O O . ALA B 1 437 ? 3.953 54.531 7.324 1 95.56 437 ALA B O 1
ATOM 7064 N N . ARG B 1 438 ? 4.59 53.688 5.367 1 93.25 438 ARG B N 1
ATOM 7065 C CA . ARG B 1 438 ? 5.504 54.781 5.113 1 93.25 438 ARG B CA 1
ATOM 7066 C C . ARG B 1 438 ? 4.746 56.125 5.012 1 93.25 438 ARG B C 1
ATOM 7068 O O . ARG B 1 438 ? 5.18 57.125 5.559 1 93.25 438 ARG B O 1
ATOM 7075 N N . ASN B 1 439 ? 3.699 56.062 4.395 1 91.75 439 ASN B N 1
ATOM 7076 C CA . ASN B 1 439 ? 2.889 57.25 4.203 1 91.75 439 ASN B CA 1
ATOM 7077 C C . ASN B 1 439 ? 2.256 57.719 5.516 1 91.75 439 ASN B C 1
ATOM 7079 O O . ASN B 1 439 ? 1.951 58.906 5.68 1 91.75 439 ASN B O 1
ATOM 7083 N N . ALA B 1 440 ? 2.059 56.781 6.426 1 87.5 440 ALA B N 1
ATOM 7084 C CA . ALA B 1 440 ? 1.432 57.094 7.707 1 87.5 440 ALA B CA 1
ATOM 7085 C C . ALA B 1 440 ? 2.48 57.469 8.758 1 87.5 440 ALA B C 1
ATOM 7087 O O . ALA B 1 440 ? 2.145 57.719 9.914 1 87.5 440 ALA B O 1
ATOM 7088 N N . GLY B 1 441 ? 3.752 57.562 8.461 1 84.81 441 GLY B N 1
ATOM 7089 C CA . GLY B 1 441 ? 4.812 58 9.359 1 84.81 441 GLY B CA 1
ATOM 7090 C C . GLY B 1 441 ? 5.305 56.875 10.281 1 84.81 441 GLY B C 1
ATOM 7091 O O . GLY B 1 441 ? 5.844 57.156 11.352 1 84.81 441 GLY B O 1
ATOM 7092 N N . GLY B 1 442 ? 4.949 55.719 10.039 1 77.69 442 GLY B N 1
ATOM 7093 C CA . GLY B 1 442 ? 5.48 54.594 10.766 1 77.69 442 GLY B CA 1
ATOM 7094 C C . GLY B 1 442 ? 4.887 54.438 12.156 1 77.69 442 GLY B C 1
ATOM 7095 O O . GLY B 1 442 ? 5.547 53.938 13.062 1 77.69 442 GLY B O 1
ATOM 7096 N N . LYS B 1 443 ? 3.719 54.875 12.352 1 84.06 443 LYS B N 1
ATOM 7097 C CA . LYS B 1 443 ? 3.066 54.75 13.656 1 84.06 443 LYS B CA 1
ATOM 7098 C C . LYS B 1 443 ? 2.754 53.281 13.961 1 84.06 443 LYS B C 1
ATOM 7100 O O . LYS B 1 443 ? 2.385 52.531 13.062 1 84.06 443 LYS B O 1
ATOM 7105 N N . LEU B 1 444 ? 2.939 52.938 15.234 1 90.69 444 LEU B N 1
ATOM 7106 C CA . LEU B 1 444 ? 2.598 51.562 15.656 1 90.69 444 LEU B CA 1
ATOM 7107 C C . LEU B 1 444 ? 1.086 51.375 15.664 1 90.69 444 LEU B C 1
ATOM 7109 O O . LEU B 1 444 ? 0.358 52.156 16.297 1 90.69 444 LEU B O 1
ATOM 7113 N N . PRO B 1 445 ? 0.727 50.344 14.977 1 90.81 445 PRO B N 1
ATOM 7114 C CA . PRO B 1 445 ? -0.719 50.125 14.922 1 90.81 445 PRO B CA 1
ATOM 7115 C C . PRO B 1 445 ? -1.292 49.656 16.25 1 90.81 445 PRO B C 1
ATOM 7117 O O . PRO B 1 445 ? -2.486 49.812 16.516 1 90.81 445 PRO B O 1
ATOM 7120 N N . VAL B 1 446 ? -0.482 49 17.047 1 92.88 446 VAL B N 1
ATOM 7121 C CA . VAL B 1 446 ? -0.863 48.531 18.375 1 92.88 446 VAL B CA 1
ATOM 7122 C C . VAL B 1 446 ? 0.08 49.094 19.422 1 92.88 446 VAL B C 1
ATOM 7124 O O . VAL B 1 446 ? 1.296 48.906 19.344 1 92.88 446 VAL B O 1
ATOM 7127 N N . ALA B 1 447 ? -0.489 49.812 20.422 1 90.19 447 ALA B N 1
ATOM 7128 C CA . ALA B 1 447 ? 0.325 50.438 21.438 1 90.19 447 ALA B CA 1
ATOM 7129 C C . ALA B 1 447 ? 0.757 49.438 22.516 1 90.19 447 ALA B C 1
ATOM 7131 O O . ALA B 1 447 ? 0.042 48.469 22.781 1 90.19 447 ALA B O 1
ATOM 7132 N N . ALA B 1 448 ? 1.924 49.688 23.016 1 92.44 448 ALA B N 1
ATOM 7133 C CA . ALA B 1 448 ? 2.414 48.906 24.141 1 92.44 448 ALA B CA 1
ATOM 7134 C C . ALA B 1 448 ? 1.816 49.406 25.469 1 92.44 448 ALA B C 1
ATOM 7136 O O . ALA B 1 448 ? 2.318 50.344 26.062 1 92.44 448 ALA B O 1
ATOM 7137 N N . ARG B 1 449 ? 0.848 48.719 25.891 1 89.12 449 ARG B N 1
ATOM 7138 C CA . ARG B 1 449 ? 0.16 49.219 27.094 1 89.12 449 ARG B CA 1
ATOM 7139 C C . ARG B 1 449 ? 0.131 48.125 28.172 1 89.12 449 ARG B C 1
ATOM 7141 O O . ARG B 1 449 ? -0.165 48.438 29.344 1 89.12 449 ARG B O 1
ATOM 7148 N N . ALA B 1 450 ? 0.41 46.938 27.922 1 85.31 450 ALA B N 1
ATOM 7149 C CA . ALA B 1 450 ? 0.226 45.781 28.812 1 85.31 450 ALA B CA 1
ATOM 7150 C C . ALA B 1 450 ? 1.193 45.844 30 1 85.31 450 ALA B C 1
ATOM 7152 O O . ALA B 1 450 ? 0.841 45.5 31.109 1 85.31 450 ALA B O 1
ATOM 7153 N N . GLU B 1 451 ? 2.412 46.219 29.781 1 72.88 451 GLU B N 1
ATOM 7154 C CA . GLU B 1 451 ? 3.389 46.25 30.859 1 72.88 451 GLU B CA 1
ATOM 7155 C C . GLU B 1 451 ? 2.922 47.188 31.984 1 72.88 451 GLU B C 1
ATOM 7157 O O . GLU B 1 451 ? 3.223 46.969 33.156 1 72.88 451 GLU B O 1
ATOM 7162 N N . GLY B 1 452 ? 2.174 48.125 31.641 1 60.06 452 GLY B N 1
ATOM 7163 C CA . GLY B 1 452 ? 1.699 49.062 32.625 1 60.06 452 GLY B CA 1
ATOM 7164 C C . GLY B 1 452 ? 0.585 48.531 33.5 1 60.06 452 GLY B C 1
ATOM 7165 O O . GLY B 1 452 ? 0.412 48.969 34.625 1 60.06 452 GLY B O 1
ATOM 7166 N N . GLN B 1 453 ? -0.181 47.625 33 1 56.44 453 GLN B N 1
ATOM 7167 C CA . GLN B 1 453 ? -1.333 47.094 33.719 1 56.44 453 GLN B CA 1
ATOM 7168 C C . GLN B 1 453 ? -0.907 46.031 34.719 1 56.44 453 GLN B C 1
ATOM 7170 O O . GLN B 1 453 ? -1.529 45.875 35.781 1 56.44 453 GLN B O 1
ATOM 7175 N N . ALA B 1 454 ? 0.027 45.094 34.438 1 53.69 454 ALA B N 1
ATOM 7176 C CA . ALA B 1 454 ? 0.472 44.062 35.375 1 53.69 454 ALA B CA 1
ATOM 7177 C C . ALA B 1 454 ? 0.834 44.688 36.719 1 53.69 454 ALA B C 1
ATOM 7179 O O . ALA B 1 454 ? 0.646 44.062 37.781 1 53.69 454 ALA B O 1
ATOM 7180 N N . LEU B 1 455 ? 1.3 45.938 36.594 1 47.34 455 LEU B N 1
ATOM 7181 C CA . LEU B 1 455 ? 1.75 46.625 37.781 1 47.34 455 LEU B CA 1
ATOM 7182 C C . LEU B 1 455 ? 0.563 47.094 38.625 1 47.34 455 LEU B C 1
ATOM 7184 O O . LEU B 1 455 ? 0.664 47.219 39.844 1 47.34 455 LEU B O 1
ATOM 7188 N N . ALA B 1 456 ? -0.541 47.438 38.031 1 47.06 456 ALA B N 1
ATOM 7189 C CA . ALA B 1 456 ? -1.627 47.969 38.844 1 47.06 456 ALA B CA 1
ATOM 7190 C C . ALA B 1 456 ? -2.4 46.875 39.562 1 47.06 456 ALA B C 1
ATOM 7192 O O . ALA B 1 456 ? -3.176 47.156 40.469 1 47.06 456 ALA B O 1
ATOM 7193 N N . ALA B 1 457 ? -2.518 45.656 39.125 1 45.09 457 ALA B N 1
ATOM 7194 C CA . ALA B 1 457 ? -3.266 44.594 39.75 1 45.09 457 ALA B CA 1
ATOM 7195 C C . ALA B 1 457 ? -2.471 43.969 40.906 1 45.09 457 ALA B C 1
ATOM 7197 O O . ALA B 1 457 ? -2.953 43.062 41.594 1 45.09 457 ALA B O 1
ATOM 7198 N N . GLU B 1 458 ? -1.188 44.25 41.031 1 35.59 458 GLU B N 1
ATOM 7199 C CA . GLU B 1 458 ? -0.544 43.969 42.312 1 35.59 458 GLU B CA 1
ATOM 7200 C C . GLU B 1 458 ? -0.866 45.062 43.344 1 35.59 458 GLU B C 1
ATOM 7202 O O . GLU B 1 458 ? -0.858 46.25 43 1 35.59 458 GLU B O 1
#

Foldseek 3Di:
DQAQFWEEEEEAQELLRLLLVLLLVVLVHHYAYEHQFQAYHQQLDAPTVSLQHLDAQADWALQFLVPQAAPVQHQDPPADRTHHSVSVRVSSVCVCVVSVNVVRYHYNKHFQAWDQDPVQWIWTAIPVGDTAITLFYEYDNDFFRADDDDDAADDAQAAEEASSQHHACPPPHQQAAFAEEEEDQAQSSLVRQLRQLPVRGHVAYEYEEAFFAQEAECDDPRHGPLVDDDDPVDDPVVVVVVVQVSSCVVLPALVQLQTDGGPATPPQDDHHYDHCRSVCSNVVSYHYAYHFHHHDYQWTAGPVRDIDRGRYYYYHPTTGGDDSNYPDCLCAADPLRADQAQLQFHQPVNHRYTYTLQADEPPDSSCQSSLVSVQVSCQSSLQFADDDNVVSVVNSVVQQCVFNVSYPDHSVRNRYGHRVVSSVVSVVNRVVRNVVSVVVVSDRPTHHDRVVVVVVVD/DQAQFWEEEEEAQELLRLLLVLLCVVLVHHYAYEHQFQAYHQQLDAPTVSLQHLDAQADWALQFLVPQAAPVQHQDPPADRTHHSVSVRVSSVCVCVVSVNVVRYHYNKHFQAWDADPVQWIWTAIPVGDTAITLFYEYDNDFFRADDDDDAADDAQAAEEASSQHHACPPPHQQAAFAEEEEDDAQSSLVRQLRQLPCRGHVAYEYEEAFFAQEAECDDPRHGPLVDDDDPPDDPVVVVVVVQVSSCVVLPALVQLQTDGGPATPPQDDHHYDHCRSVCSNVVSYHYAYHFHHHDYQWTAGPVRDIDRGRYYYYHPTTGGDDSNYPDCLCAADPLRADQAQLQFHQPVNHRYTYTLQADEPPDSSCQSSLVSVQVSCQSSLQFADDDNVVSVVNSVVQQCVFNVSYPDHSVRNRYGHRVVSSVVSVVNRVVRNVVSVVVVSDRPTHHDRVVVVVVVD

InterPro domains:
  IPR000960 Flavin monooxygenase FMO [PIRSF000332] (7-431)
  IPR000960 Flavin monooxygenase FMO [PR00370] (6-22)
  IPR000960 Flavin monooxygenase FMO [PR00370] (56-74)
  IPR000960 Flavin monooxygenase FMO [PR00370] (80-95)
  IPR000960 Flavin monooxygenase FMO [PR00370] (105-117)
  IPR000960 Flavin monooxygenase FMO [PR00370] (134-150)
  IPR000960 Flavin monooxygenase FMO [PR00370] (303-330)
  IPR000960 Flavin monooxygenase FMO [PR00370] (350-367)
  IPR020946 Flavin monooxygenase-like [PF00743] (7-431)
  IPR036188 FAD/NAD(P)-binding domain superfamily [G3DSA:3.50.50.60] (4-385)
  IPR036188 FAD/NAD(P)-binding domain superfamily [SSF51905] (5-207)
  IPR036188 FAD/NAD(P)-binding domain superfamily [SSF51905] (147-319)
  IPR036188 FAD/NAD(P)-binding domain superfamily [SSF51905] (296-432)
  IPR050346 Flavin-containing monooxygenases-like [PTHR23023] (7-432)

Radius of gyration: 34.0 Å; Cα contacts (8 Å, |Δi|>4): 1946; chains: 2; bounding box: 61×119×85 Å

Nearest PDB structures (foldseek):
  6sek-assembly1_B  TM=9.227E-01  e=1.996E-37  synthetic construct
  7al4-assembly2_C  TM=8.897E-01  e=5.389E-33  Felis catus
  4d03-assembly1_A  TM=7.071E-01  e=1.229E-21  Thermobifida fusca
  3ab1-assembly1_A  TM=5.917E-01  e=7.227E-13  Chlorobaculum tepidum
  3ab1-assembly1_B  TM=4.462E-01  e=1.523E-13  Chlorobaculum tepidum

pLDDT: mean 92.86, std 9.53, range [35.59, 98.94]

Organism: Caulobacter vibrioides (strain ATCC 19089 / CIP 103742 / CB 15) (NCBI:txid190650)

Sequence (916 aa):
MTGKLPKACVIGAGCSGFTTIKRLKDYGIPYDCFEMSDEVGGNWYYKNPNGLSACYESLHIDTSKWRLAFEDFPVPKDWPDFPHHAQLFQYFKDYVDHFGLRPTITFNTKVESAKRTADGLWAVTLSGGETQFYDVLFVCNGHHWDPRVPEYPGEFDGPAFHAHAYCDPFDPVDMRGKNVVVVGMGNSAMDIASELSQRPIAKNLWVSARRGVWVFPKYLNGKPADKTALPAWMPRKLGVALSRSVLKKTIGRMEDYGLPKPDHEPLEAHPSVSGEFLTRAGCGDIKFKPAIKALEGKRVRFTDDSVEDVDAIVFATGYKISFPFFDDPALLPDADHRLPLFKRMMKPEVPNLFYMGLAQPLPTLVNFAEQQAKLAAAYLAGQYALPPPAEMARITAKDEHRHTGHFYDSARHTIQVDFNVYCADLKKEIAKGEARARNAGGKLPVAARAEGQALAAEMTGKLPKACVIGAGCSGFTTIKRLKDYGIPYDCFEMSDEVGGNWYYKNPNGLSACYESLHIDTSKWRLAFEDFPVPKDWPDFPHHAQLFQYFKDYVDHFGLRPTITFNTKVESAKRTADGLWAVTLSGGETQFYDVLFVCNGHHWDPRVPEYPGEFDGPAFHAHAYCDPFDPVDMRGKNVVVVGMGNSAMDIASELSQRPIAKNLWVSARRGVWVFPKYLNGKPADKTALPAWMPRKLGVALSRSVLKKTIGRMEDYGLPKPDHEPLEAHPSVSGEFLTRAGCGDIKFKPAIKALEGKRVRFTDDSVEDVDAIVFATGYKISFPFFDDPALLPDADHRLPLFKRMMKPEVPNLFYMGLAQPLPTLVNFAEQQAKLAAAYLAGQYALPPPAEMARITAKDEHRHTGHFYDSARHTIQVDFNVYCADLKKEIAKGEARARNAGGKLPVAARAEGQALAAE

Secondary structure (DSSP, 8-state):
--PPPPPEEEE--SHHHHHHHHHHHHTT--EEEE-SSSSS-GGGSTT-TTS-----TT-B-SS-HHHH-BTTBPPPTT--SS-BHHHHHHHHHHHHHHTT-GGGEE-S--EEEEEE-TTS-EEEEETTS-EEEESEEEE---SSSEE-----SEEESS-EEEGGG--BTTBSS--TT-EEEEE--SHHHHHHHHHHTSTTT-SEEEEE-SSB-PEEPSEETTEEGGG-PPPTTS-HHHHHHHHHHHHHHHH--GGGGTPPPBSS-TTSSPPEE-SSHHHHHHTTSSEEE--EEEEEETEEEETTS-EEE-SEEEE---EE---TT---GGGS--TT-----BTTTB-TT-TTEEE-S-SEEES-STTHHHHHHHHHHHHHTTS--PPPHHHHHHHHHHHHHHHHTTS-S-GGGTTEEEHHHHHHHHHHHHHHHHHHHHHTTS--SS---HHHHHHH--/--PPPPPEEEE--SHHHHHHHHHHHHTT--EEEE-SSSSS-GGGSTT-TTS-----TT-B-SS-HHHH-BTTBPPPTTS-SS-BHHHHHHHHHHHHHHTT-GGGEE-S--EEEEEE-TTS-EEEEETTS-EEEESEEEE-S-SSSEE-----SEEESS-EEEGGG--BTTBSS--TT-EEEEE--SHHHHHHHHHHTSTTT-SEEEEE-SSB-PEEPSEETTEEGGG----TTS-HHHHHHHHHHHHHHHH--GGGGT-PPBSS-TTSSPPEE-SSHHHHHHTTSSEEE--EEEEEETEEEETTS-EEE-SEEEE---EE---TT---GGGS--TT-----BTTTB-TT-TTEEE-S-SEEES-STTHHHHHHHHHHHHHTTS--PPPHHHHHHHHHHHHHHHHTTS-S-GGGTTEEEHHHHHHHHHHHHHHHHHHHHHTTS--SS---HHHHHTT--

Solvent-accessible surface area (backbone atoms only — not comparable to full-atom values): 47752 Å² total; per-residue (Å²): 132,87,66,73,57,28,34,30,37,33,39,23,40,17,56,32,19,49,37,31,52,51,41,26,53,74,71,68,36,49,67,46,30,32,18,54,31,88,61,66,30,48,50,40,26,65,80,34,88,68,68,46,28,41,33,33,71,68,41,49,50,89,43,38,52,87,68,42,40,42,94,91,51,71,62,68,85,84,57,37,49,25,40,38,34,69,56,52,31,47,49,49,52,50,52,35,56,73,72,64,44,56,89,57,46,43,56,63,30,36,70,56,33,51,41,76,44,95,87,62,33,34,42,34,28,35,67,86,68,52,70,47,59,19,32,27,42,36,45,17,71,61,50,68,55,43,76,41,78,87,84,61,54,69,48,64,72,42,62,69,45,48,44,55,66,39,38,49,67,62,31,85,53,67,36,58,69,27,27,36,38,33,32,30,74,41,48,66,24,40,52,51,48,50,64,38,25,38,54,81,31,16,64,40,31,32,38,24,31,85,67,35,65,62,72,37,55,50,55,49,54,40,34,60,42,85,72,66,68,77,63,86,85,50,55,64,72,58,49,51,52,50,50,36,51,51,48,45,50,50,54,32,56,48,52,76,29,63,38,55,65,45,90,64,59,74,82,28,48,87,72,18,58,43,61,43,40,62,56,37,22,22,33,53,38,39,39,68,41,52,32,79,53,31,30,57,40,52,27,42,29,24,68,83,69,50,72,45,76,39,48,33,39,37,36,30,59,56,49,40,76,66,61,84,29,52,84,57,70,89,81,47,52,47,98,55,52,45,63,88,27,40,93,52,28,28,41,78,93,42,80,50,42,37,41,36,51,68,54,49,30,47,75,41,55,59,45,42,12,47,56,54,26,54,51,54,40,32,27,52,71,11,51,27,35,80,71,57,58,70,55,38,52,51,51,28,54,51,48,49,46,69,43,30,61,70,37,64,95,45,63,81,39,60,38,37,34,48,39,69,60,48,52,55,51,49,52,52,49,45,55,53,15,29,52,47,11,59,75,62,70,44,58,58,78,49,65,54,53,28,79,64,50,65,59,66,80,100,134,89,65,72,56,28,35,31,36,31,39,22,38,18,56,30,18,50,37,32,52,50,42,26,52,76,71,68,38,49,67,46,31,32,18,53,31,88,60,65,31,48,49,39,27,66,78,33,88,68,68,46,28,41,34,34,73,68,41,48,50,89,44,39,52,86,69,43,42,41,93,92,50,71,62,68,84,84,57,35,48,24,39,38,35,67,55,52,30,49,51,48,52,48,51,35,56,74,71,64,43,57,89,58,45,42,55,64,30,37,70,55,33,51,41,76,44,96,86,62,33,35,43,34,28,34,66,86,68,53,71,47,59,20,31,27,42,37,45,16,72,60,52,70,53,42,76,41,78,87,85,62,54,68,48,63,72,42,62,68,46,47,44,54,65,39,38,49,67,61,32,85,52,68,36,58,68,26,27,35,37,32,33,30,75,42,47,65,24,42,51,52,48,49,62,38,24,38,53,81,32,15,65,41,31,32,38,23,30,86,67,35,63,61,74,37,56,51,55,49,55,40,33,59,41,83,72,65,68,76,62,85,84,51,55,63,71,59,48,51,52,51,50,35,51,51,48,44,50,48,53,32,56,48,51,77,28,64,37,54,65,43,89,64,59,74,80,28,49,88,72,18,59,42,60,43,39,64,54,37,21,21,34,53,38,38,39,65,42,52,31,77,54,30,30,58,40,52,29,39,29,25,68,83,69,49,72,44,75,40,48,35,38,37,36,30,58,56,52,39,76,66,60,85,28,52,84,57,70,90,81,46,52,49,96,56,52,46,64,88,27,40,93,52,28,30,42,78,90,42,81,50,42,35,40,36,51,68,53,50,30,48,76,40,55,59,45,41,12,45,58,54,28,56,52,54,40,32,26,52,70,10,52,28,32,83,69,58,57,70,55,38,53,51,51,26,54,51,49,49,45,69,42,29,60,70,37,65,94,46,64,81,39,59,38,36,35,47,40,69,60,49,52,55,51,49,53,51,48,44,56,54,15,30,53,47,12,60,75,62,70,45,57,58,78,48,66,53,54,26,79,64,49,66,60,67,80,100